Protein 4IED (pdb70)

Radius of gyration: 34.34 Å; Cα contacts (8 Å, |Δi|>4): 1979; chains: 4; bounding box: 71×66×103 Å

Organism: Fusobacterium nucleatum (NCBI:txid851)

Nearest PDB structures (foldseek):
  4ied-assembly4_D  TM=1.003E+00  e=2.572E-47  Fusobacterium polymorphum
  2wgw-assembly1_A  TM=9.518E-01  e=5.838E-28  Pseudomonas aeruginosa
  7b3u-assembly1_A  TM=9.584E-01  e=9.842E-28  Pseudomonas aeruginosa
  9ixq-assembly1_A  TM=9.409E-01  e=1.477E-27  Pseudomonas aeruginosa
  6i5d-assembly1_B  TM=9.459E-01  e=3.329E-27  Klebsiella pneumoniae

CATH classification: 3.40.710.10

InterPro domains:
  IPR001460 Penicillin-binding protein, transpeptidase [PF00905] (37-246)
  IPR012338 Beta-lactamase/transpeptidase-like [G3DSA:3.40.710.10] (1-254)
  IPR012338 Beta-lactamase/transpeptidase-like [SSF56601] (18-251)
  IPR050515 Class D beta-lactamase/transpeptidase [PTHR30627] (35-135)

Sequence (972 aa):
NENQFMKEIIFERKGLNGTFVVYDLKNDKIDYYNLDRANERFYPASSFIFNTLIGLENGIVKKNVDEMMFYYYDGSKVFLDSWAKDSNLRYAIKVSQVPAYKKKLARREELGKERMQEGLNKLNYGNKEIGSEIDKFWLEGPLKISAMEQVKLLNLLSQSKLPFKKLENQEQVKDITILEKKKDDFILHGKTGWATDNIVVPIGWFVGWIETSDNIYSFAINLDISDSKFLPKKREEIVREEYFKNINVIKSFGNENQFMKEEIFERKGLNGTFVVYDLKNDKKIDYYNLDRANERFYPASSFIFNTLIGLENGIVKNVDEMMFYYYDGSSKKVFLDSWAKDSNLRYAIKVSQVPAYKKKLARRRELGKERMQEEGLNKLNYGNKEIGSEIDKFWLEGPLKISAMEQVKLLNLLSQSKLPFKKLLENQEQVKDITILEKKKDDFIILHGKTGWATDNIVVPIGWFVGWIETSDNIYSFAINLDISDSKFLPKREEIVREEYFKNINVIKIISFGNENQFMKKEIFERKGLNGTFVVYDLKNDKIDYYNLDRANERFYPASSFIFNTLIGLENGIVKNVDEMMFYYYDGSKVFLDSWAKDSNLRYAIKVSQVPAYKKLARELGKERMQEGLNKLNYGNKEIGSEIDKFWLEGPLKISAMEQVKLLNLLSQSKLPFKLENQEEQVKDITILEKKKDDFILHGKTGWATDNIVVPIGWFVGWIETSDNIYSFAINLDISSDSKFLPKREEIVREYFKNINVIKNENQFMKEIFERKGLNGTFVVYDLKNDKIDYYNLDRANERFYPASSFIFNTLIGLENGIVKNVDEMMFYYYDGSKVFLDSWAKDSNLRYAIKVSQVPAYKKKKLARELGKERMQEEGLNKLNYGNKEIGSEIDKFWLEGPLKISAMEQVKLLNLLSQSKLPFKKLENQEEQVKKDITILEKKKDDFIILHGKTGWATDNIVVPIGWFVGWIETSDDNIYSFAINLDISDSKFLPKKREEIVREYFKNINVIK

Structure (mmCIF, N/CA/C/O backbone):
data_4IED
#
_entry.id   4IED
#
_cell.length_a   43.945
_cell.length_b   65.670
_cell.length_c   91.698
_cell.angle_alpha   84.59
_cell.angle_beta   82.91
_cell.angle_gamma   70.12
#
_symmetry.space_group_name_H-M   'P 1'
#
loop_
_entity.id
_entity.type
_entity.pdbx_description
1 polymer 'Class D beta-lactamase'
2 non-polymer 'MAGNESIUM ION'
3 non-polymer 'CHLORIDE ION'
4 non-polymer 1,2-ETHANEDIOL
5 non-polymer 'SODIUM ION'
6 water water
#
loop_
_atom_site.group_PDB
_atom_site.id
_atom_site.type_symbol
_atom_site.label_atom_id
_atom_site.label_alt_id
_atom_site.label_comp_id
_atom_site.label_asym_id
_atom_site.label_entity_id
_atom_site.label_seq_id
_atom_site.pdbx_PDB_ins_code
_atom_site.Cartn_x
_atom_site.Cartn_y
_atom_site.Cartn_z
_atom_site.occupancy
_atom_site.B_iso_or_equiv
_atom_site.auth_seq_id
_atom_site.auth_comp_id
_atom_site.auth_asym_id
_atom_site.auth_atom_id
_atom_site.pdbx_PDB_model_num
ATOM 1 N N . ASN A 1 13 ? -12.534 -7.337 20.496 1.00 31.46 13 ASN A N 1
ATOM 2 C CA . ASN A 1 13 ? -12.836 -5.996 21.007 1.00 29.85 13 ASN A CA 1
ATOM 3 C C . ASN A 1 13 ? -12.284 -4.944 20.044 1.00 24.78 13 ASN A C 1
ATOM 4 O O . ASN A 1 13 ? -11.056 -4.915 19.783 1.00 22.15 13 ASN A O 1
ATOM 9 N N . GLU A 1 14 ? -13.133 -4.056 19.523 1.00 22.41 14 GLU A N 1
ATOM 10 C CA . GLU A 1 14 ? -12.596 -2.958 18.769 1.00 19.93 14 GLU A CA 1
ATOM 11 C C . GLU A 1 14 ? -11.658 -2.119 19.657 1.00 17.78 14 GLU A C 1
ATOM 12 O O . GLU A 1 14 ? -11.963 -1.929 20.818 1.00 18.16 14 GLU A O 1
ATOM 18 N N . ASN A 1 15 ? -10.585 -1.584 19.109 1.00 15.12 15 ASN A N 1
ATOM 19 C CA . ASN A 1 15 ? -9.793 -0.567 19.782 1.00 14.34 15 ASN A CA 1
ATOM 20 C C . ASN A 1 15 ? -10.694 0.665 20.003 1.00 14.38 15 ASN A C 1
ATOM 21 O O . ASN A 1 15 ? -11.291 1.227 19.080 1.00 13.55 15 ASN A O 1
ATOM 26 N N . GLN A 1 16 ? -10.798 1.056 21.227 1.00 15.56 16 GLN A N 1
ATOM 27 C CA . GLN A 1 16 ? -11.723 2.105 21.601 1.00 17.28 16 GLN A CA 1
ATOM 28 C C . GLN A 1 16 ? -11.276 3.460 21.124 1.00 16.19 16 GLN A C 1
ATOM 29 O O . GLN A 1 16 ? -12.107 4.271 20.812 1.00 16.87 16 GLN A O 1
ATOM 35 N N . PHE A 1 17 ? -9.973 3.732 21.099 1.00 15.28 17 PHE A N 1
ATOM 36 C CA . PHE A 1 17 ? -9.517 4.988 20.542 1.00 14.99 17 PHE A CA 1
ATOM 37 C C . PHE A 1 17 ? -9.785 5.083 19.029 1.00 13.68 17 PHE A C 1
ATOM 38 O O . PHE A 1 17 ? -10.289 6.093 18.515 1.00 13.90 17 PHE A O 1
ATOM 46 N N . MET A 1 18 ? -9.550 4.009 18.322 1.00 12.39 18 MET A N 1
ATOM 47 C CA . MET A 1 18 ? -9.906 4.064 16.896 1.00 12.03 18 MET A CA 1
ATOM 48 C C . MET A 1 18 ? -11.416 4.342 16.719 1.00 13.06 18 MET A C 1
ATOM 49 O O . MET A 1 18 ? -11.841 5.102 15.844 1.00 12.60 18 MET A O 1
ATOM 54 N N . LYS A 1 19 ? -12.242 3.632 17.487 1.00 14.57 19 LYS A N 1
ATOM 55 C CA . LYS A 1 19 ? -13.696 3.865 17.446 1.00 16.07 19 LYS A CA 1
ATOM 56 C C . LYS A 1 19 ? -14.052 5.342 17.650 1.00 17.51 19 LYS A C 1
ATOM 57 O O . LYS A 1 19 ? -14.839 5.894 16.873 1.00 17.61 19 LYS A O 1
ATOM 63 N N . GLU A 1 20 ? -13.435 5.979 18.638 1.00 18.39 20 GLU A N 1
ATOM 64 C CA . GLU A 1 20 ? -13.734 7.376 18.934 1.00 20.77 20 GLU A CA 1
ATOM 65 C C . GLU A 1 20 ? -13.346 8.274 17.763 1.00 18.49 20 GLU A C 1
ATOM 66 O O . GLU A 1 20 ? -14.136 9.187 17.433 1.00 18.34 20 GLU A O 1
ATOM 72 N N . ILE A 1 21 ? -12.170 8.057 17.151 1.00 16.58 21 ILE A N 1
ATOM 73 C CA A ILE A 1 21 ? -11.759 8.967 16.082 0.50 16.68 21 ILE A CA 1
ATOM 74 C CA B ILE A 1 21 ? -11.680 8.879 16.010 0.50 16.15 21 ILE A CA 1
ATOM 75 C C . ILE A 1 21 ? -12.717 8.822 14.894 1.00 15.92 21 ILE A C 1
ATOM 76 O O . ILE A 1 21 ? -13.138 9.805 14.311 1.00 16.46 21 ILE A O 1
ATOM 85 N N . PHE A 1 22 ? -13.088 7.595 14.535 1.00 14.53 22 PHE A N 1
ATOM 86 C CA . PHE A 1 22 ? -14.003 7.403 13.433 1.00 14.16 22 PHE A CA 1
ATOM 87 C C . PHE A 1 22 ? -15.359 8.060 13.685 1.00 15.84 22 PHE A C 1
ATOM 88 O O . PHE A 1 22 ? -15.937 8.696 12.801 1.00 17.16 22 PHE A O 1
ATOM 96 N N . GLU A 1 23 ? -15.807 7.929 14.906 1.00 21.27 23 GLU A N 1
ATOM 97 C CA . GLU A 1 23 ? -17.132 8.484 15.290 1.00 23.21 23 GLU A CA 1
ATOM 98 C C . GLU A 1 23 ? -17.077 10.025 15.305 1.00 24.11 23 GLU A C 1
ATOM 99 O O . GLU A 1 23 ? -18.029 10.727 14.829 1.00 26.32 23 GLU A O 1
ATOM 105 N N . ARG A 1 24 ? -15.954 10.571 15.785 1.00 24.73 24 ARG A N 1
ATOM 106 C CA . ARG A 1 24 ? -15.792 12.030 15.846 1.00 27.58 24 ARG A CA 1
ATOM 107 C C . ARG A 1 24 ? -15.800 12.659 14.441 1.00 28.65 24 ARG A C 1
ATOM 108 O O . ARG A 1 24 ? -16.424 13.710 14.187 1.00 31.69 24 ARG A O 1
ATOM 116 N N . LYS A 1 25 ? -15.052 12.007 13.548 1.00 27.46 25 LYS A N 1
ATOM 117 C CA . LYS A 1 25 ? -14.877 12.496 12.177 1.00 29.08 25 LYS A CA 1
ATOM 118 C C . LYS A 1 25 ? -16.090 12.155 11.314 1.00 28.10 25 LYS A C 1
ATOM 119 O O . LYS A 1 25 ? -16.237 12.669 10.221 1.00 30.55 25 LYS A O 1
ATOM 125 N N . GLY A 1 26 ? -16.941 11.255 11.811 1.00 25.89 26 GLY A N 1
ATOM 126 C CA . GLY A 1 26 ? -18.145 10.840 11.107 1.00 26.12 26 GLY A CA 1
ATOM 127 C C . GLY A 1 26 ? -17.855 10.050 9.836 1.00 24.35 26 GLY A C 1
ATOM 128 O O . GLY A 1 26 ? -18.553 10.202 8.822 1.00 26.79 26 GLY A O 1
ATOM 129 N N . LEU A 1 27 ? -16.824 9.214 9.867 1.00 20.87 27 LEU A N 1
ATOM 130 C CA . LEU A 1 27 ? -16.364 8.466 8.662 1.00 19.89 27 LEU A CA 1
ATOM 131 C C . LEU A 1 27 ? -16.667 7.010 8.767 1.00 18.46 27 LEU A C 1
ATOM 132 O O . LEU A 1 27 ? -16.793 6.463 9.905 1.00 18.68 27 LEU A O 1
ATOM 137 N N . ASN A 1 28 ? -16.948 6.408 7.611 1.00 18.29 28 ASN A N 1
ATOM 138 C CA . ASN A 1 28 ? -17.160 4.988 7.473 1.00 18.42 28 ASN A CA 1
ATOM 139 C C . ASN A 1 28 ? -15.889 4.364 6.933 1.00 17.71 28 ASN A C 1
ATOM 140 O O . ASN A 1 28 ? -15.337 4.813 5.945 1.00 18.02 28 ASN A O 1
ATOM 145 N N . GLY A 1 29 ? -15.392 3.346 7.632 1.00 7.84 29 GLY A N 1
ATOM 146 C CA . GLY A 1 29 ? -14.202 2.652 7.156 1.00 7.38 29 GLY A CA 1
ATOM 147 C C . GLY A 1 29 ? -13.752 1.611 8.155 1.00 7.35 29 GLY A C 1
ATOM 148 O O . GLY A 1 29 ? -14.483 1.155 9.001 1.00 7.69 29 GLY A O 1
ATOM 149 N N . THR A 1 30 ? -12.482 1.194 7.975 1.00 6.97 30 THR A N 1
ATOM 150 C CA . THR A 1 30 ? -11.888 0.234 8.821 1.00 6.95 30 THR A CA 1
ATOM 151 C C . THR A 1 30 ? -10.407 0.609 9.029 1.00 6.63 30 THR A C 1
ATOM 152 O O . THR A 1 30 ? -9.789 1.305 8.194 1.00 6.36 30 THR A O 1
ATOM 156 N N . PHE A 1 31 ? -9.825 0.093 10.127 1.00 6.72 31 PHE A N 1
ATOM 157 C CA . PHE A 1 31 ? -8.418 0.355 10.411 1.00 6.49 31 PHE A CA 1
ATOM 158 C C . PHE A 1 31 ? -7.871 -0.844 11.189 1.00 6.61 31 PHE A C 1
ATOM 159 O O . PHE A 1 31 ? -8.484 -1.327 12.120 1.00 6.95 31 PHE A O 1
ATOM 167 N N . VAL A 1 32 ? -6.750 -1.390 10.712 1.00 6.36 32 VAL A N 1
ATOM 168 C CA . VAL A 1 32 ? -6.045 -2.475 11.368 1.00 6.50 32 VAL A CA 1
ATOM 169 C C . VAL A 1 32 ? -4.628 -2.081 11.593 1.00 6.36 32 VAL A C 1
ATOM 170 O O . VAL A 1 32 ? -3.987 -1.609 10.696 1.00 6.06 32 VAL A O 1
ATOM 174 N N . VAL A 1 33 ? -4.169 -2.355 12.809 1.00 6.64 33 VAL A N 1
ATOM 175 C CA . VAL A 1 33 ? -2.767 -2.224 13.155 1.00 6.62 33 VAL A CA 1
ATOM 176 C C . VAL A 1 33 ? -2.304 -3.556 13.757 1.00 6.90 33 VAL A C 1
ATOM 177 O O . VAL A 1 33 ? -2.909 -4.042 14.686 1.00 7.27 33 VAL A O 1
ATOM 181 N N . TYR A 1 34 ? -1.194 -4.104 13.231 1.00 6.78 34 TYR A N 1
ATOM 182 C CA . TYR A 1 34 ? -0.537 -5.326 13.762 1.00 7.10 34 TYR A CA 1
ATOM 183 C C . TYR A 1 34 ? 0.701 -4.873 14.503 1.00 7.26 34 TYR A C 1
ATOM 184 O O . TYR A 1 34 ? 1.574 -4.196 13.913 1.00 7.01 34 TYR A O 1
ATOM 193 N N . ASP A 1 35 ? 0.757 -5.243 15.781 1.00 7.73 35 ASP A N 1
ATOM 194 C CA . ASP A 1 35 ? 1.918 -5.014 16.657 1.00 8.04 35 ASP A CA 1
ATOM 195 C C . ASP A 1 35 ? 2.750 -6.271 16.715 1.00 8.32 35 ASP A C 1
ATOM 196 O O . ASP A 1 35 ? 2.301 -7.252 17.296 1.00 8.70 35 ASP A O 1
ATOM 201 N N . LEU A 1 36 ? 3.895 -6.213 16.064 1.00 8.17 36 LEU A N 1
ATOM 202 C CA . LEU A 1 36 ? 4.755 -7.418 15.897 1.00 8.43 36 LEU A CA 1
ATOM 203 C C . LEU A 1 36 ? 5.217 -7.935 17.273 1.00 9.17 36 LEU A C 1
ATOM 204 O O . LEU A 1 36 ? 5.171 -9.139 17.572 1.00 9.72 36 LEU A O 1
ATOM 209 N N . LYS A 1 37 ? 5.766 -7.052 18.102 1.00 9.54 37 LYS A N 1
ATOM 210 C CA . LYS A 1 37 ? 6.397 -7.463 19.369 1.00 10.59 37 LYS A CA 1
ATOM 211 C C . LYS A 1 37 ? 5.412 -8.244 20.274 1.00 11.07 37 LYS A C 1
ATOM 212 O O . LYS A 1 37 ? 5.702 -9.239 20.951 1.00 11.94 37 LYS A O 1
ATOM 218 N N . ASN A 1 38 ? 4.169 -7.774 20.280 1.00 10.98 38 ASN A N 1
ATOM 219 C CA . ASN A 1 38 ? 3.052 -8.371 21.001 1.00 11.61 38 ASN A CA 1
ATOM 220 C C . ASN A 1 38 ? 2.147 -9.311 20.245 1.00 11.67 38 ASN A C 1
ATOM 221 O O . ASN A 1 38 ? 1.236 -9.894 20.872 1.00 12.33 38 ASN A O 1
ATOM 226 N N . ASP A 1 39 ? 2.449 -9.516 18.982 1.00 11.61 39 ASP A N 1
ATOM 227 C CA . ASP A 1 39 ? 1.722 -10.393 18.101 1.00 12.22 39 ASP A CA 1
ATOM 228 C C . ASP A 1 39 ? 0.250 -10.207 18.208 1.00 12.53 39 ASP A C 1
ATOM 229 O O . ASP A 1 39 ? -0.549 -11.192 18.480 1.00 13.71 39 ASP A O 1
ATOM 234 N N . LYS A 1 40 ? -0.214 -8.992 18.014 1.00 12.43 40 LYS A N 1
ATOM 235 C CA . LYS A 1 40 ? -1.640 -8.764 18.222 1.00 12.89 40 LYS A CA 1
ATOM 236 C C . LYS A 1 40 ? -2.108 -7.656 17.298 1.00 11.65 40 LYS A C 1
ATOM 237 O O . LYS A 1 40 ? -1.344 -6.833 16.785 1.00 10.49 40 LYS A O 1
ATOM 243 N N . ILE A 1 41 ? -3.414 -7.663 17.069 1.00 12.69 41 ILE A N 1
ATOM 244 C CA . ILE A 1 41 ? -4.058 -6.720 16.229 1.00 13.05 41 ILE A CA 1
ATOM 245 C C . ILE A 1 41 ? -4.935 -5.780 16.987 1.00 11.93 41 ILE A C 1
ATOM 246 O O . ILE A 1 41 ? -5.608 -6.196 17.981 1.00 11.84 41 ILE A O 1
ATOM 251 N N . ASP A 1 42 ? -4.970 -4.522 16.570 1.00 10.70 42 ASP A N 1
ATOM 252 C CA . ASP A 1 42 ? -5.909 -3.542 17.061 1.00 10.94 42 ASP A CA 1
ATOM 253 C C . ASP A 1 42 ? -6.726 -3.105 15.877 1.00 9.96 42 ASP A C 1
ATOM 254 O O . ASP A 1 42 ? -6.151 -2.821 14.820 1.00 9.51 42 ASP A O 1
ATOM 259 N N . TYR A 1 43 ? -8.043 -3.026 16.024 1.00 9.67 43 TYR A N 1
ATOM 260 C CA . TYR A 1 43 ? -8.844 -2.751 14.832 1.00 9.29 43 TYR A CA 1
ATOM 261 C C . TYR A 1 43 ? -10.108 -1.924 15.143 1.00 9.24 43 TYR A C 1
ATOM 262 O O . TYR A 1 43 ? -10.550 -1.891 16.274 1.00 9.38 43 TYR A O 1
ATOM 271 N N . TYR A 1 44 ? -10.685 -1.372 14.073 1.00 8.71 44 TYR A N 1
ATOM 272 C CA . TYR A 1 44 ? -12.025 -0.754 14.041 1.00 9.12 44 TYR A CA 1
ATOM 273 C C . TYR A 1 44 ? -12.715 -1.368 12.827 1.00 8.62 44 TYR A C 1
ATOM 274 O O . TYR A 1 44 ? -12.142 -1.372 11.740 1.00 8.11 44 TYR A O 1
ATOM 283 N N . ASN A 1 45 ? -13.930 -1.867 13.045 1.00 8.96 45 ASN A N 1
ATOM 284 C CA . ASN A 1 45 ? -14.795 -2.458 12.014 1.00 8.86 45 ASN A CA 1
ATOM 285 C C . ASN A 1 45 ? -14.235 -3.742 11.452 1.00 8.83 45 ASN A C 1
ATOM 286 O O . ASN A 1 45 ? -13.713 -3.755 10.363 1.00 8.18 45 ASN A O 1
ATOM 291 N N . LEU A 1 46 ? -14.314 -4.792 12.261 1.00 9.67 46 LEU A N 1
ATOM 292 C CA . LEU A 1 46 ? -13.788 -6.111 11.858 1.00 10.19 46 LEU A CA 1
ATOM 293 C C . LEU A 1 46 ? -14.279 -6.716 10.558 1.00 10.17 46 LEU A C 1
ATOM 294 O O . LEU A 1 46 ? -13.514 -7.199 9.732 1.00 9.43 46 LEU A O 1
ATOM 299 N N . ASP A 1 47 ? -15.549 -6.595 10.319 1.00 10.76 47 ASP A N 1
ATOM 300 C CA . ASP A 1 47 ? -16.114 -7.147 9.102 1.00 11.13 47 ASP A CA 1
ATOM 301 C C . ASP A 1 47 ? -15.601 -6.407 7.890 1.00 9.92 47 ASP A C 1
ATOM 302 O O . ASP A 1 47 ? -15.174 -7.049 6.879 1.00 9.23 47 ASP A O 1
ATOM 307 N N . ARG A 1 48 ? -15.517 -5.062 7.995 1.00 8.86 48 ARG A N 1
ATOM 308 C CA . ARG A 1 48 ? -14.890 -4.383 6.846 1.00 8.01 48 ARG A CA 1
ATOM 309 C C . ARG A 1 48 ? -13.369 -4.605 6.792 1.00 7.39 48 ARG A C 1
ATOM 310 O O . ARG A 1 48 ? -12.830 -4.591 5.707 1.00 7.11 48 ARG A O 1
ATOM 318 N N . ALA A 1 49 ? -12.717 -4.819 7.903 1.00 7.40 49 ALA A N 1
ATOM 319 C CA . ALA A 1 49 ? -11.271 -5.148 7.873 1.00 7.07 49 ALA A CA 1
ATOM 320 C C . ALA A 1 49 ? -11.010 -6.376 7.066 1.00 7.07 49 ALA A C 1
ATOM 321 O O . ALA A 1 49 ? -9.999 -6.450 6.420 1.00 6.77 49 ALA A O 1
ATOM 323 N N . ASN A 1 50 ? -11.991 -7.284 7.000 1.00 7.49 50 ASN A N 1
ATOM 324 C CA . ASN A 1 50 ? -11.834 -8.541 6.178 1.00 7.82 50 ASN A CA 1
ATOM 325 C C . ASN A 1 50 ? -12.485 -8.402 4.803 1.00 7.73 50 ASN A C 1
ATOM 326 O O . ASN A 1 50 ? -12.496 -9.414 4.018 1.00 8.19 50 ASN A O 1
ATOM 331 N N . GLU A 1 51 ? -13.055 -7.235 4.429 1.00 7.56 51 GLU A N 1
ATOM 332 C CA . GLU A 1 51 ? -13.687 -7.099 3.141 1.00 7.70 51 GLU A CA 1
ATOM 333 C C . GLU A 1 51 ? -12.693 -6.599 2.123 1.00 7.07 51 GLU A C 1
ATOM 334 O O . GLU A 1 51 ? -11.941 -5.658 2.341 1.00 6.73 51 GLU A O 1
ATOM 340 N N . ARG A 1 52 ? -12.665 -7.262 0.993 1.00 7.13 52 ARG A N 1
ATOM 341 C CA . ARG A 1 52 ? -11.743 -6.962 -0.064 1.00 6.81 52 ARG A CA 1
ATOM 342 C C . ARG A 1 52 ? -12.267 -5.814 -0.953 1.00 6.78 52 ARG A C 1
ATOM 343 O O . ARG A 1 52 ? -13.452 -5.801 -1.342 1.00 7.13 52 ARG A O 1
ATOM 351 N N . PHE A 1 53 ? -11.357 -4.876 -1.240 1.00 6.42 53 PHE A N 1
ATOM 352 C CA . PHE A 1 53 ? -11.623 -3.690 -2.096 1.00 6.40 53 PHE A CA 1
ATOM 353 C C . PHE A 1 53 ? -10.540 -3.557 -3.118 1.00 6.16 53 PHE A C 1
ATOM 354 O O . PHE A 1 53 ? -9.315 -4.012 -2.946 1.00 5.90 53 PHE A O 1
ATOM 362 N N . TYR A 1 54 ? -10.811 -2.863 -4.229 1.00 6.25 54 TYR A N 1
ATOM 363 C CA . TYR A 1 54 ? -9.740 -2.553 -5.205 1.00 6.05 54 TYR A CA 1
ATOM 364 C C . TYR A 1 54 ? -8.598 -1.864 -4.435 1.00 5.69 54 TYR A C 1
ATOM 365 O O . TYR A 1 54 ? -8.897 -0.934 -3.684 1.00 5.67 54 TYR A O 1
ATOM 374 N N . PRO A 1 55 ? -7.339 -2.264 -4.653 1.00 5.48 55 PRO A N 1
ATOM 375 C CA . PRO A 1 55 ? -6.279 -1.603 -3.874 1.00 5.20 55 PRO A CA 1
ATOM 376 C C . PRO A 1 55 ? -5.883 -0.285 -4.388 1.00 5.14 55 PRO A C 1
ATOM 377 O O . PRO A 1 55 ? -5.232 0.538 -3.668 1.00 4.99 55 PRO A O 1
ATOM 381 N N . ALA A 1 56 ? -6.284 0.073 -5.598 1.00 5.31 56 ALA A N 1
ATOM 382 C CA . ALA A 1 56 ? -5.808 1.352 -6.184 1.00 5.31 56 ALA A CA 1
ATOM 383 C C . ALA A 1 56 ? -4.385 1.522 -6.065 1.00 5.10 56 ALA A C 1
ATOM 384 O O . ALA A 1 56 ? -3.614 0.558 -6.190 1.00 4.99 56 ALA A O 1
ATOM 386 N N . SER A 1 57 ? -3.906 2.745 -5.898 1.00 5.07 57 SER A N 1
ATOM 387 C CA . SER A 1 57 ? -2.455 2.875 -5.957 1.00 4.93 57 SER A CA 1
ATOM 388 C C . SER A 1 57 ? -1.617 2.273 -4.808 1.00 4.72 57 SER A C 1
ATOM 389 O O . SER A 1 57 ? -0.412 2.291 -4.873 1.00 4.65 57 SER A O 1
ATOM 392 N N . SER A 1 58 ? -2.311 1.812 -3.785 1.00 4.69 58 SER A N 1
ATOM 393 C CA . SER A 1 58 ? -1.594 1.021 -2.790 1.00 4.56 58 SER A CA 1
ATOM 394 C C . SER A 1 58 ? -0.962 -0.184 -3.429 1.00 4.55 58 SER A C 1
ATOM 395 O O . SER A 1 58 ? 0.040 -0.681 -2.852 1.00 4.49 58 SER A O 1
ATOM 398 N N . PHE A 1 59 ? -1.397 -0.658 -4.577 1.00 4.66 59 PHE A N 1
ATOM 399 C CA . PHE A 1 59 ? -0.782 -1.755 -5.266 1.00 4.71 59 PHE A CA 1
ATOM 400 C C . PHE A 1 59 ? 0.567 -1.396 -5.769 1.00 4.68 59 PHE A C 1
ATOM 401 O O . PHE A 1 59 ? 1.412 -2.357 -6.010 1.00 4.72 59 PHE A O 1
ATOM 421 N N . ILE A 1 61 ? 3.209 -0.593 -4.300 1.00 4.54 61 ILE A N 1
ATOM 422 C CA . ILE A 1 61 ? 4.252 -1.232 -3.453 1.00 4.56 61 ILE A CA 1
ATOM 423 C C . ILE A 1 61 ? 4.650 -2.557 -4.094 1.00 4.68 61 ILE A C 1
ATOM 424 O O . ILE A 1 61 ? 5.864 -2.897 -4.218 1.00 4.80 61 ILE A O 1
ATOM 429 N N . PHE A 1 62 ? 3.646 -3.397 -4.344 1.00 4.71 62 PHE A N 1
ATOM 430 C CA . PHE A 1 62 ? 3.874 -4.704 -4.833 1.00 4.88 62 PHE A CA 1
ATOM 431 C C . PHE A 1 62 ? 4.141 -4.838 -6.296 1.00 5.01 62 PHE A C 1
ATOM 432 O O . PHE A 1 62 ? 4.834 -5.757 -6.738 1.00 5.20 62 PHE A O 1
ATOM 440 N N . ASN A 1 63 ? 3.545 -3.969 -7.148 1.00 4.97 63 ASN A N 1
ATOM 441 C CA . ASN A 1 63 ? 3.902 -3.882 -8.524 1.00 5.14 63 ASN A CA 1
ATOM 442 C C . ASN A 1 63 ? 5.439 -3.622 -8.616 1.00 5.20 63 ASN A C 1
ATOM 443 O O . ASN A 1 63 ? 6.131 -4.292 -9.436 1.00 5.42 63 ASN A O 1
ATOM 448 N N . THR A 1 64 ? 5.947 -2.713 -7.800 1.00 5.07 64 THR A N 1
ATOM 449 C CA . THR A 1 64 ? 7.399 -2.446 -7.834 1.00 5.18 64 THR A CA 1
ATOM 450 C C . THR A 1 64 ? 8.207 -3.717 -7.490 1.00 5.34 64 THR A C 1
ATOM 451 O O . THR A 1 64 ? 9.160 -4.066 -8.205 1.00 5.57 64 THR A O 1
ATOM 455 N N . LEU A 1 65 ? 7.734 -4.468 -6.465 1.00 5.26 65 LEU A N 1
ATOM 456 C CA . LEU A 1 65 ? 8.494 -5.680 -6.042 1.00 5.48 65 LEU A CA 1
ATOM 457 C C . LEU A 1 65 ? 8.515 -6.702 -7.127 1.00 5.72 65 LEU A C 1
ATOM 458 O O . LEU A 1 65 ? 9.559 -7.286 -7.447 1.00 5.99 65 LEU A O 1
ATOM 463 N N . ILE A 1 66 ? 7.379 -6.941 -7.792 1.00 5.68 66 ILE A N 1
ATOM 464 C CA . ILE A 1 66 ? 7.347 -7.884 -8.874 1.00 5.96 66 ILE A CA 1
ATOM 465 C C . ILE A 1 66 ? 8.167 -7.422 -10.058 1.00 6.13 66 ILE A C 1
ATOM 466 O O . ILE A 1 66 ? 8.857 -8.206 -10.733 1.00 6.45 66 ILE A O 1
ATOM 471 N N . GLY A 1 67 ? 8.173 -6.138 -10.374 1.00 5.97 67 GLY A N 1
ATOM 472 C CA . GLY A 1 67 ? 9.036 -5.625 -11.430 1.00 6.18 67 GLY A CA 1
ATOM 473 C C . GLY A 1 67 ? 10.516 -5.806 -11.192 1.00 6.38 67 GLY A C 1
ATOM 474 O O . GLY A 1 67 ? 11.230 -6.174 -12.086 1.00 6.70 67 GLY A O 1
ATOM 475 N N . LEU A 1 68 ? 10.925 -5.502 -9.947 1.00 6.22 68 LEU A N 1
ATOM 476 C CA . LEU A 1 68 ? 12.325 -5.776 -9.596 1.00 6.48 68 LEU A CA 1
ATOM 477 C C . LEU A 1 68 ? 12.653 -7.228 -9.691 1.00 6.78 68 LEU A C 1
ATOM 478 O O . LEU A 1 68 ? 13.738 -7.564 -10.213 1.00 7.14 68 LEU A O 1
ATOM 483 N N . GLU A 1 69 ? 11.749 -8.096 -9.205 1.00 6.69 69 GLU A N 1
ATOM 484 C CA . GLU A 1 69 ? 12.086 -9.537 -9.164 1.00 7.05 69 GLU A CA 1
ATOM 485 C C . GLU A 1 69 ? 12.306 -10.091 -10.581 1.00 7.40 69 GLU A C 1
ATOM 486 O O . GLU A 1 69 ? 13.142 -10.980 -10.816 1.00 7.82 69 GLU A O 1
ATOM 492 N N . ASN A 1 70 ? 11.559 -9.522 -11.553 1.00 7.27 70 ASN A N 1
ATOM 493 C CA . ASN A 1 70 ? 11.675 -9.892 -12.930 1.00 7.61 70 ASN A CA 1
ATOM 494 C C . ASN A 1 70 ? 12.728 -9.133 -13.733 1.00 7.81 70 ASN A C 1
ATOM 495 O O . ASN A 1 70 ? 12.832 -9.268 -14.964 1.00 8.13 70 ASN A O 1
ATOM 500 N N . GLY A 1 71 ? 13.472 -8.282 -13.067 1.00 7.67 71 GLY A N 1
ATOM 501 C CA . GLY A 1 71 ? 14.488 -7.554 -13.805 1.00 7.92 71 GLY A CA 1
ATOM 502 C C . GLY A 1 71 ? 13.989 -6.537 -14.854 1.00 7.86 71 GLY A C 1
ATOM 503 O O . GLY A 1 71 ? 14.724 -6.212 -15.792 1.00 8.20 71 GLY A O 1
ATOM 504 N N . ILE A 1 72 ? 12.764 -6.007 -14.651 1.00 7.48 72 ILE A N 1
ATOM 505 C CA . ILE A 1 72 ? 12.249 -5.058 -15.651 1.00 7.50 72 ILE A CA 1
ATOM 506 C C . ILE A 1 72 ? 13.097 -3.782 -15.615 1.00 7.54 72 ILE A C 1
ATOM 507 O O . ILE A 1 72 ? 13.305 -3.144 -16.640 1.00 7.79 72 ILE A O 1
ATOM 512 N N . VAL A 1 73 ? 13.571 -3.428 -14.436 1.00 7.33 73 VAL A N 1
ATOM 513 C CA . VAL A 1 73 ? 14.564 -2.365 -14.233 1.00 7.44 73 VAL A CA 1
ATOM 514 C C . VAL A 1 73 ? 15.709 -3.025 -13.438 1.00 7.60 73 VAL A C 1
ATOM 515 O O . VAL A 1 73 ? 15.414 -3.945 -12.690 1.00 7.46 73 VAL A O 1
ATOM 519 N N . LYS A 1 74 ? 16.882 -2.420 -13.462 1.00 7.61 74 LYS A N 1
ATOM 520 C CA A LYS A 1 74 ? 18.004 -2.871 -12.670 0.50 8.24 74 LYS A CA 1
ATOM 521 C CA B LYS A 1 74 ? 18.011 -2.864 -12.674 0.50 8.05 74 LYS A CA 1
ATOM 522 C C . LYS A 1 74 ? 17.777 -2.603 -11.173 1.00 7.79 74 LYS A C 1
ATOM 523 O O . LYS A 1 74 ? 18.104 -3.451 -10.325 1.00 8.04 74 LYS A O 1
ATOM 534 N N . ASN A 1 75 ? 17.170 -1.441 -10.869 1.00 7.37 75 ASN A N 1
ATOM 535 C CA . ASN A 1 75 ? 16.854 -1.017 -9.506 1.00 7.22 75 ASN A CA 1
ATOM 536 C C . ASN A 1 75 ? 15.882 0.161 -9.608 1.00 6.74 75 ASN A C 1
ATOM 537 O O . ASN A 1 75 ? 15.670 0.643 -10.704 1.00 6.61 75 ASN A O 1
ATOM 542 N N . VAL A 1 76 ? 15.416 0.603 -8.449 1.00 6.59 76 VAL A N 1
ATOM 543 C CA . VAL A 1 76 ? 14.413 1.683 -8.375 1.00 6.19 76 VAL A CA 1
ATOM 544 C C . VAL A 1 76 ? 14.995 3.057 -8.762 1.00 6.21 76 VAL A C 1
ATOM 545 O O . VAL A 1 76 ? 14.255 4.023 -8.913 1.00 5.93 76 VAL A O 1
ATOM 549 N N . ASP A 1 77 ? 16.327 3.141 -8.939 1.00 6.60 77 ASP A N 1
ATOM 550 C CA . ASP A 1 77 ? 16.941 4.395 -9.369 1.00 6.71 77 ASP A CA 1
ATOM 551 C C . ASP A 1 77 ? 17.244 4.483 -10.856 1.00 6.80 77 ASP A C 1
ATOM 552 O O . ASP A 1 77 ? 17.609 5.525 -11.342 1.00 6.89 77 ASP A O 1
ATOM 557 N N . GLU A 1 78 ? 16.966 3.411 -11.583 1.00 6.82 78 GLU A N 1
ATOM 558 C CA . GLU A 1 78 ? 17.216 3.402 -13.039 1.00 7.41 78 GLU A CA 1
ATOM 559 C C . GLU A 1 78 ? 16.115 4.094 -13.796 1.00 7.12 78 GLU A C 1
ATOM 560 O O . GLU A 1 78 ? 14.946 3.726 -13.625 1.00 6.61 78 GLU A O 1
ATOM 566 N N . MET A 1 79 ? 16.483 4.963 -14.677 1.00 7.84 79 MET A N 1
ATOM 567 C CA A MET A 1 79 ? 15.434 5.657 -15.466 0.50 7.89 79 MET A CA 1
ATOM 568 C CA B MET A 1 79 ? 15.494 5.658 -15.534 0.50 8.32 79 MET A CA 1
ATOM 569 C C . MET A 1 79 ? 14.642 4.570 -16.234 1.00 7.55 79 MET A C 1
ATOM 570 O O . MET A 1 79 ? 15.213 3.646 -16.816 1.00 7.84 79 MET A O 1
ATOM 579 N N . PHE A 1 80 ? 13.329 4.749 -16.216 1.00 6.64 80 PHE A N 1
ATOM 580 C CA . PHE A 1 80 ? 12.384 3.756 -16.760 1.00 6.13 80 PHE A CA 1
ATOM 581 C C . PHE A 1 80 ? 11.223 4.337 -17.552 1.00 6.09 80 PHE A C 1
ATOM 582 O O . PHE A 1 80 ? 10.931 3.802 -18.619 1.00 6.30 80 PHE A O 1
ATOM 590 N N . TYR A 1 81 ? 10.575 5.374 -17.046 1.00 5.89 81 TYR A N 1
ATOM 591 C CA . TYR A 1 81 ? 9.427 5.981 -17.727 1.00 5.93 81 TYR A CA 1
ATOM 592 C C . TYR A 1 81 ? 9.905 7.214 -18.469 1.00 6.16 81 TYR A C 1
ATOM 593 O O . TYR A 1 81 ? 10.588 8.100 -17.888 1.00 6.05 81 TYR A O 1
ATOM 602 N N . TYR A 1 82 ? 9.544 7.335 -19.711 1.00 6.88 82 TYR A N 1
ATOM 603 C CA . TYR A 1 82 ? 9.938 8.429 -20.587 1.00 7.86 82 TYR A CA 1
ATOM 604 C C . TYR A 1 82 ? 8.699 9.202 -20.972 1.00 7.71 82 TYR A C 1
ATOM 605 O O . TYR A 1 82 ? 7.760 8.681 -21.659 1.00 8.18 82 TYR A O 1
ATOM 614 N N . TYR A 1 83 ? 8.625 10.412 -20.483 1.00 7.32 83 TYR A N 1
ATOM 615 C CA . TYR A 1 83 ? 7.433 11.241 -20.718 1.00 7.48 83 TYR A CA 1
ATOM 616 C C . TYR A 1 83 ? 7.432 11.735 -22.134 1.00 8.63 83 TYR A C 1
ATOM 617 O O . TYR A 1 83 ? 8.500 11.846 -22.781 1.00 9.10 83 TYR A O 1
ATOM 626 N N . ASP A 1 84 ? 6.274 11.915 -22.733 1.00 9.75 84 ASP A N 1
ATOM 627 C CA . ASP A 1 84 ? 6.079 12.277 -24.152 1.00 11.24 84 ASP A CA 1
ATOM 628 C C . ASP A 1 84 ? 5.147 13.457 -24.399 1.00 10.87 84 ASP A C 1
ATOM 629 O O . ASP A 1 84 ? 4.680 13.628 -25.526 1.00 11.84 84 ASP A O 1
ATOM 634 N N . GLY A 1 85 ? 4.797 14.208 -23.372 1.00 9.74 85 GLY A N 1
ATOM 635 C CA . GLY A 1 85 ? 3.918 15.372 -23.511 1.00 10.09 85 GLY A CA 1
ATOM 636 C C . GLY A 1 85 ? 2.434 15.022 -23.421 1.00 10.37 85 GLY A C 1
ATOM 637 O O . GLY A 1 85 ? 1.596 15.944 -23.482 1.00 10.29 85 GLY A O 1
ATOM 638 N N . SER A 1 86 ? 2.126 13.757 -23.189 1.00 10.60 86 SER A N 1
ATOM 639 C CA . SER A 1 86 ? 0.723 13.301 -23.118 1.00 11.36 86 SER A CA 1
ATOM 640 C C . SER A 1 86 ? 0.003 13.827 -21.852 1.00 10.71 86 SER A C 1
ATOM 641 O O . SER A 1 86 ? 0.612 14.318 -20.907 1.00 9.41 86 SER A O 1
ATOM 644 N N . LYS A 1 87 ? -1.301 13.733 -21.846 1.00 11.18 87 LYS A N 1
ATOM 645 C CA . LYS A 1 87 ? -2.100 14.207 -20.747 1.00 11.57 87 LYS A CA 1
ATOM 646 C C . LYS A 1 87 ? -1.779 13.405 -19.475 1.00 11.03 87 LYS A C 1
ATOM 647 O O . LYS A 1 87 ? -1.767 12.144 -19.498 1.00 11.79 87 LYS A O 1
ATOM 653 N N . VAL A 1 88 ? -1.583 14.148 -18.360 1.00 10.41 88 VAL A N 1
ATOM 654 C CA . VAL A 1 88 ? -1.359 13.516 -17.049 1.00 9.86 88 VAL A CA 1
ATOM 655 C C . VAL A 1 88 ? -2.151 14.247 -16.034 1.00 9.59 88 VAL A C 1
ATOM 656 O O . VAL A 1 88 ? -2.204 15.449 -16.032 1.00 10.51 88 VAL A O 1
ATOM 660 N N . PHE A 1 89 ? -2.739 13.547 -15.060 1.00 9.37 89 PHE A N 1
ATOM 661 C CA . PHE A 1 89 ? -3.584 14.229 -14.141 1.00 10.20 89 PHE A CA 1
ATOM 662 C C . PHE A 1 89 ? -2.850 15.189 -13.221 1.00 9.10 89 PHE A C 1
ATOM 663 O O . PHE A 1 89 ? -3.333 16.300 -12.986 1.00 9.77 89 PHE A O 1
ATOM 671 N N . LEU A 1 90 ? -1.690 14.769 -12.735 1.00 7.61 90 LEU A N 1
ATOM 672 C CA . LEU A 1 90 ? -0.877 15.654 -11.890 1.00 7.15 90 LEU A CA 1
ATOM 673 C C . LEU A 1 90 ? 0.370 16.106 -12.630 1.00 6.62 90 LEU A C 1
ATOM 674 O O . LEU A 1 90 ? 0.979 15.378 -13.355 1.00 6.43 90 LEU A O 1
ATOM 679 N N . ASP A 1 91 ? 0.700 17.356 -12.414 1.00 6.61 91 ASP A N 1
ATOM 680 C CA . ASP A 1 91 ? 1.823 17.970 -13.120 1.00 6.54 91 ASP A CA 1
ATOM 681 C C . ASP A 1 91 ? 3.165 17.301 -12.734 1.00 6.12 91 ASP A C 1
ATOM 682 O O . ASP A 1 91 ? 4.070 17.245 -13.543 1.00 6.10 91 ASP A O 1
ATOM 687 N N . SER A 1 92 ? 3.231 16.773 -11.514 1.00 5.89 92 SER A N 1
ATOM 688 C CA . SER A 1 92 ? 4.381 16.049 -11.084 1.00 5.60 92 SER A CA 1
ATOM 689 C C . SER A 1 92 ? 4.631 14.803 -11.900 1.00 5.52 92 SER A C 1
ATOM 690 O O . SER A 1 92 ? 5.735 14.252 -11.903 1.00 5.37 92 SER A O 1
ATOM 693 N N . TRP A 1 93 ? 3.622 14.348 -12.652 1.00 5.70 93 TRP A N 1
ATOM 694 C CA . TRP A 1 93 ? 3.833 13.191 -13.541 1.00 5.69 93 TRP A CA 1
ATOM 695 C C . TRP A 1 93 ? 4.390 13.514 -14.911 1.00 5.87 93 TRP A C 1
ATOM 696 O O . TRP A 1 93 ? 4.756 12.591 -15.637 1.00 5.88 93 TRP A O 1
ATOM 707 N N . ALA A 1 94 ? 4.531 14.794 -15.226 1.00 6.03 94 ALA A N 1
ATOM 708 C CA . ALA A 1 94 ? 4.885 15.208 -16.615 1.00 6.33 94 ALA A CA 1
ATOM 709 C C . ALA A 1 94 ? 6.396 15.315 -16.785 1.00 6.25 94 ALA A C 1
ATOM 710 O O . ALA A 1 94 ? 6.950 16.346 -17.147 1.00 6.43 94 ALA A O 1
ATOM 712 N N . LYS A 1 95 ? 7.098 14.192 -16.484 1.00 6.02 95 LYS A N 1
ATOM 713 C CA . LYS A 1 95 ? 8.522 14.127 -16.571 1.00 6.02 95 LYS A CA 1
ATOM 714 C C . LYS A 1 95 ? 9.019 12.653 -16.579 1.00 5.90 95 LYS A C 1
ATOM 715 O O . LYS A 1 95 ? 8.361 11.760 -16.038 1.00 5.71 95 LYS A O 1
ATOM 721 N N . ASP A 1 96 ? 10.182 12.471 -17.206 1.00 6.08 96 ASP A N 1
ATOM 722 C CA . ASP A 1 96 ? 10.874 11.198 -17.161 1.00 6.05 96 ASP A CA 1
ATOM 723 C C . ASP A 1 96 ? 11.177 10.798 -15.697 1.00 5.78 96 ASP A C 1
ATOM 724 O O . ASP A 1 96 ? 11.355 11.683 -14.819 1.00 5.71 96 ASP A O 1
ATOM 729 N N . SER A 1 97 ? 11.177 9.514 -15.405 1.00 5.68 97 SER A N 1
ATOM 730 C CA . SER A 1 97 ? 11.324 9.029 -14.044 1.00 5.50 97 SER A CA 1
ATOM 731 C C . SER A 1 97 ? 11.892 7.682 -13.942 1.00 5.55 97 SER A C 1
ATOM 732 O O . SER A 1 97 ? 11.866 6.866 -14.815 1.00 5.66 97 SER A O 1
ATOM 735 N N . ASN A 1 98 ? 12.378 7.441 -12.716 1.00 5.51 98 ASN A N 1
ATOM 736 C CA . ASN A 1 98 ? 12.639 6.128 -12.195 1.00 5.54 98 ASN A CA 1
ATOM 737 C C . ASN A 1 98 ? 11.511 5.657 -11.263 1.00 5.32 98 ASN A C 1
ATOM 738 O O . ASN A 1 98 ? 10.636 6.442 -10.964 1.00 5.16 98 ASN A O 1
ATOM 743 N N . LEU A 1 99 ? 11.552 4.436 -10.772 1.00 5.36 99 LEU A N 1
ATOM 744 C CA . LEU A 1 99 ? 10.425 3.948 -9.955 1.00 5.22 99 LEU A CA 1
ATOM 745 C C . LEU A 1 99 ? 10.329 4.582 -8.613 1.00 5.18 99 LEU A C 1
ATOM 746 O O . LEU A 1 99 ? 9.338 4.762 -8.020 1.00 5.08 99 LEU A O 1
ATOM 751 N N . ARG A 1 100 ? 11.515 4.939 -8.048 1.00 5.33 100 ARG A N 1
ATOM 752 C CA . ARG A 1 100 ? 11.535 5.686 -6.811 1.00 5.36 100 ARG A CA 1
ATOM 753 C C . ARG A 1 100 ? 10.716 6.946 -6.857 1.00 5.18 100 ARG A C 1
ATOM 754 O O . ARG A 1 100 ? 9.863 7.165 -5.997 1.00 5.13 100 ARG A O 1
ATOM 762 N N . TYR A 1 101 ? 10.918 7.763 -7.897 1.00 5.15 101 TYR A N 1
ATOM 763 C CA . TYR A 1 101 ? 10.125 8.963 -8.049 1.00 5.04 101 TYR A CA 1
ATOM 764 C C . TYR A 1 101 ? 8.716 8.608 -8.348 1.00 4.92 101 TYR A C 1
ATOM 765 O O . TYR A 1 101 ? 7.762 9.218 -7.798 1.00 4.90 101 TYR A O 1
ATOM 774 N N . ALA A 1 102 ? 8.543 7.629 -9.216 1.00 4.92 102 ALA A N 1
ATOM 775 C CA . ALA A 1 102 ? 7.180 7.278 -9.665 1.00 4.91 102 ALA A CA 1
ATOM 776 C C . ALA A 1 102 ? 6.267 6.875 -8.485 1.00 4.92 102 ALA A C 1
ATOM 777 O O . ALA A 1 102 ? 5.094 7.276 -8.373 1.00 4.98 102 ALA A O 1
ATOM 779 N N . ILE A 1 103 ? 6.784 6.113 -7.530 1.00 4.95 103 ILE A N 1
ATOM 780 C CA . ILE A 1 103 ? 5.938 5.700 -6.391 1.00 5.03 103 ILE A CA 1
ATOM 781 C C . ILE A 1 103 ? 5.623 6.879 -5.477 1.00 5.06 103 ILE A C 1
ATOM 782 O O . ILE A 1 103 ? 4.503 6.991 -4.970 1.00 5.17 103 ILE A O 1
ATOM 787 N N . LYS A 1 104 ? 6.591 7.804 -5.314 1.00 5.02 104 LYS A N 1
ATOM 788 C CA . LYS A 1 104 ? 6.435 8.863 -4.411 1.00 5.08 104 LYS A CA 1
ATOM 789 C C . LYS A 1 104 ? 5.331 9.839 -4.840 1.00 5.08 104 LYS A C 1
ATOM 790 O O . LYS A 1 104 ? 4.611 10.417 -4.006 1.00 5.21 104 LYS A O 1
ATOM 796 N N . VAL A 1 105 ? 5.215 10.006 -6.161 1.00 5.01 105 VAL A N 1
ATOM 797 C CA . VAL A 1 105 ? 4.207 10.882 -6.717 1.00 5.10 105 VAL A CA 1
ATOM 798 C C . VAL A 1 105 ? 2.938 10.155 -7.215 1.00 5.23 105 VAL A C 1
ATOM 799 O O . VAL A 1 105 ? 1.978 10.767 -7.654 1.00 5.41 105 VAL A O 1
ATOM 803 N N . SER A 1 106 ? 2.996 8.843 -7.133 1.00 5.21 106 SER A N 1
ATOM 804 C CA . SER A 1 106 ? 1.902 7.939 -7.610 1.00 5.40 106 SER A CA 1
ATOM 805 C C . SER A 1 106 ? 1.671 8.102 -9.109 1.00 5.46 106 SER A C 1
ATOM 806 O O . SER A 1 106 ? 0.541 8.316 -9.622 1.00 5.74 106 SER A O 1
ATOM 809 N N . GLN A 1 107 ? 2.769 8.046 -9.845 1.00 5.29 107 GLN A N 1
ATOM 810 C CA . GLN A 1 107 ? 2.804 8.320 -11.286 1.00 5.38 107 GLN A CA 1
ATOM 811 C C . GLN A 1 107 ? 2.183 7.138 -12.060 1.00 5.56 107 GLN A C 1
ATOM 812 O O . GLN A 1 107 ? 2.863 6.219 -12.522 1.00 5.49 107 GLN A O 1
ATOM 818 N N . VAL A 1 108 ? 0.874 7.128 -12.173 1.00 5.86 108 VAL A N 1
ATOM 819 C CA . VAL A 1 108 ? 0.181 6.008 -12.804 1.00 6.43 108 VAL A CA 1
ATOM 820 C C . VAL A 1 108 ? 0.738 5.641 -14.129 1.00 6.39 108 VAL A C 1
ATOM 821 O O . VAL A 1 108 ? 0.855 4.454 -14.376 1.00 6.29 108 VAL A O 1
ATOM 825 N N . PRO A 1 109 ? 1.033 6.607 -15.071 1.00 6.45 109 PRO A N 1
ATOM 826 C CA . PRO A 1 109 ? 1.511 6.070 -16.350 1.00 6.74 109 PRO A CA 1
ATOM 827 C C . PRO A 1 109 ? 2.765 5.252 -16.288 1.00 6.24 109 PRO A C 1
ATOM 828 O O . PRO A 1 109 ? 2.998 4.334 -17.142 1.00 6.59 109 PRO A O 1
ATOM 832 N N . ALA A 1 110 ? 3.664 5.504 -15.350 1.00 5.79 110 ALA A N 1
ATOM 833 C CA . ALA A 1 110 ? 4.912 4.751 -15.186 1.00 5.61 110 ALA A CA 1
ATOM 834 C C . ALA A 1 110 ? 4.566 3.327 -14.717 1.00 5.64 110 ALA A C 1
ATOM 835 O O . ALA A 1 110 ? 5.167 2.406 -15.194 1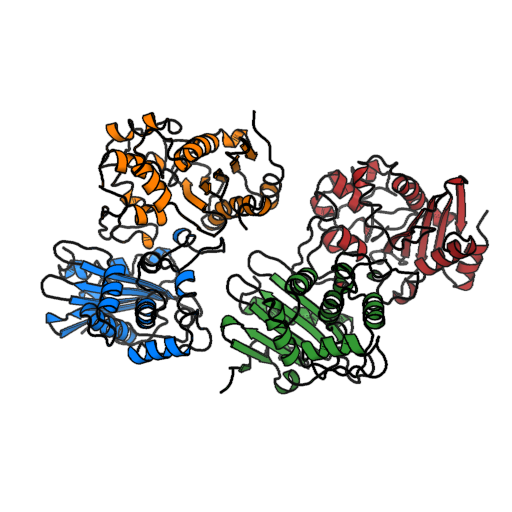.00 5.70 110 ALA A O 1
ATOM 837 N N . TYR A 1 111 ? 3.593 3.177 -13.807 1.00 5.65 111 TYR A N 1
ATOM 838 C CA . TYR A 1 111 ? 3.230 1.890 -13.319 1.00 5.73 111 TYR A CA 1
ATOM 839 C C . TYR A 1 111 ? 2.348 1.109 -14.317 1.00 6.07 111 TYR A C 1
ATOM 840 O O . TYR A 1 111 ? 2.413 -0.138 -14.359 1.00 6.18 111 TYR A O 1
ATOM 849 N N . LYS A 1 112 ? 1.635 1.817 -15.175 1.00 6.29 112 LYS A N 1
ATOM 850 C CA . LYS A 1 112 ? 0.920 1.104 -16.280 1.00 6.71 112 LYS A CA 1
ATOM 851 C C . LYS A 1 112 ? 2.023 0.531 -17.240 1.00 6.69 112 LYS A C 1
ATOM 852 O O . LYS A 1 112 ? 1.914 -0.602 -17.699 1.00 6.91 112 LYS A O 1
ATOM 858 N N . LYS A 1 113 ? 3.034 1.313 -17.585 1.00 6.50 113 LYS A N 1
ATOM 859 C CA A LYS A 1 113 ? 4.134 0.797 -18.387 0.50 6.55 113 LYS A CA 1
ATOM 860 C CA B LYS A 1 113 ? 4.142 0.798 -18.391 0.50 6.55 113 LYS A CA 1
ATOM 861 C C . LYS A 1 113 ? 4.792 -0.412 -17.748 1.00 6.43 113 LYS A C 1
ATOM 862 O O . LYS A 1 113 ? 5.047 -1.435 -18.422 1.00 6.66 113 LYS A O 1
ATOM 873 N N . LEU A 1 114 ? 5.065 -0.347 -16.436 1.00 6.15 114 LEU A N 1
ATOM 874 C CA . LEU A 1 114 ? 5.594 -1.503 -15.728 1.00 6.11 114 LEU A CA 1
ATOM 875 C C . LEU A 1 114 ? 4.722 -2.756 -15.875 1.00 6.38 114 LEU A C 1
ATOM 876 O O . LEU A 1 114 ? 5.205 -3.836 -16.186 1.00 6.53 114 LEU A O 1
ATOM 881 N N . ALA A 1 115 ? 3.419 -2.569 -15.633 1.00 6.48 115 ALA A N 1
ATOM 882 C CA . ALA A 1 115 ? 2.458 -3.686 -15.730 1.00 6.82 115 ALA A CA 1
ATOM 883 C C . ALA A 1 115 ? 2.506 -4.281 -17.126 1.00 7.14 115 ALA A C 1
ATOM 884 O O . ALA A 1 115 ? 2.496 -5.489 -17.313 1.00 7.38 115 ALA A O 1
ATOM 886 N N . ARG A 1 116 ? 2.407 -3.422 -18.116 1.00 7.24 116 ARG A N 1
ATOM 887 C CA A ARG A 1 116 ? 2.397 -3.941 -19.483 0.50 7.63 116 ARG A CA 1
ATOM 888 C CA B ARG A 1 116 ? 2.375 -3.927 -19.495 0.50 7.63 116 ARG A CA 1
ATOM 889 C C . ARG A 1 116 ? 3.655 -4.730 -19.817 1.00 7.60 116 ARG A C 1
ATOM 890 O O . ARG A 1 116 ? 3.586 -5.781 -20.485 1.00 7.95 116 ARG A O 1
ATOM 905 N N . GLU A 1 117 ? 4.837 -4.212 -19.413 1.00 6.48 117 GLU A N 1
ATOM 906 C CA A GLU A 1 117 ? 6.122 -4.908 -19.715 0.50 6.59 117 GLU A CA 1
ATOM 907 C CA B GLU A 1 117 ? 6.105 -4.908 -19.721 0.50 6.59 117 GLU A CA 1
ATOM 908 C C . GLU A 1 117 ? 6.149 -6.224 -18.987 1.00 6.32 117 GLU A C 1
ATOM 909 O O . GLU A 1 117 ? 6.604 -7.228 -19.523 1.00 6.75 117 GLU A O 1
ATOM 920 N N . LEU A 1 118 ? 5.692 -6.257 -17.729 1.00 5.98 118 LEU A N 1
ATOM 921 C CA . LEU A 1 118 ? 5.585 -7.541 -17.021 1.00 5.77 118 LEU A CA 1
ATOM 922 C C . LEU A 1 118 ? 4.740 -8.568 -17.798 1.00 5.79 118 LEU A C 1
ATOM 923 O O . LEU A 1 118 ? 5.167 -9.678 -18.028 1.00 6.08 118 LEU A O 1
ATOM 928 N N . GLY A 1 119 ? 3.605 -8.098 -18.257 1.00 5.78 119 GLY A N 1
ATOM 929 C CA . GLY A 1 119 ? 2.640 -8.961 -18.945 1.00 6.34 119 GLY A CA 1
ATOM 930 C C . GLY A 1 119 ? 1.817 -9.818 -18.024 1.00 6.49 119 GLY A C 1
ATOM 931 O O . GLY A 1 119 ? 2.169 -10.051 -16.874 1.00 5.95 119 GLY A O 1
ATOM 932 N N . LYS A 1 120 ? 0.708 -10.367 -18.547 1.00 7.56 120 LYS A N 1
ATOM 933 C CA . LYS A 1 120 ? -0.183 -11.115 -17.690 1.00 8.51 120 LYS A CA 1
ATOM 934 C C . LYS A 1 120 ? 0.445 -12.310 -16.957 1.00 8.00 120 LYS A C 1
ATOM 935 O O . LYS A 1 120 ? 0.188 -12.585 -15.764 1.00 7.48 120 LYS A O 1
ATOM 941 N N . GLU A 1 121 ? 1.195 -13.110 -17.687 1.00 8.76 121 GLU A N 1
ATOM 942 C CA . GLU A 1 121 ? 1.751 -14.302 -17.095 1.00 9.48 121 GLU A CA 1
ATOM 943 C C . GLU A 1 121 ? 2.657 -13.981 -15.907 1.00 7.98 121 GLU A C 1
ATOM 944 O O . GLU A 1 121 ? 2.536 -14.571 -14.831 1.00 8.44 121 GLU A O 1
ATOM 950 N N . ARG A 1 122 ? 3.546 -13.046 -16.086 1.00 7.16 122 ARG A N 1
ATOM 951 C CA . ARG A 1 122 ? 4.525 -12.737 -14.993 1.00 6.59 122 ARG A CA 1
ATOM 952 C C . ARG A 1 122 ? 3.824 -11.976 -13.895 1.00 5.67 122 ARG A C 1
ATOM 953 O O . ARG A 1 122 ? 4.102 -12.180 -12.696 1.00 5.51 122 ARG A O 1
ATOM 961 N N . MET A 1 123 ? 2.858 -11.132 -14.227 1.00 5.01 123 MET A N 1
ATOM 962 C CA . MET A 1 123 ? 2.144 -10.441 -13.211 1.00 4.70 123 MET A CA 1
ATOM 963 C C . MET A 1 123 ? 1.349 -11.431 -12.342 1.00 4.60 123 MET A C 1
ATOM 964 O O . MET A 1 123 ? 1.303 -11.355 -11.137 1.00 4.47 123 MET A O 1
ATOM 969 N N . GLN A 1 124 ? 0.627 -12.350 -12.994 1.00 4.84 124 GLN A N 1
ATOM 970 C CA . GLN A 1 124 ? -0.113 -13.393 -12.283 1.00 5.02 124 GLN A CA 1
ATOM 971 C C . GLN A 1 124 ? 0.784 -14.189 -11.358 1.00 5.22 124 GLN A C 1
ATOM 972 O O . GLN A 1 124 ? 0.439 -14.487 -10.212 1.00 5.16 124 GLN A O 1
ATOM 978 N N . GLU A 1 125 ? 1.986 -14.572 -11.865 1.00 6.02 125 GLU A N 1
ATOM 979 C CA . GLU A 1 125 ? 2.896 -15.371 -11.051 1.00 6.96 125 GLU A CA 1
ATOM 980 C C . GLU A 1 125 ? 3.294 -14.561 -9.830 1.00 6.13 125 GLU A C 1
ATOM 981 O O . GLU A 1 125 ? 3.420 -15.122 -8.729 1.00 6.20 125 GLU A O 1
ATOM 987 N N . GLY A 1 126 ? 3.491 -13.242 -9.956 1.00 5.68 126 GLY A N 1
ATOM 988 C CA . GLY A 1 126 ? 3.795 -12.382 -8.848 1.00 5.35 126 GLY A CA 1
ATOM 989 C C . GLY A 1 126 ? 2.734 -12.267 -7.771 1.00 4.95 126 GLY A C 1
ATOM 990 O O . GLY A 1 126 ? 2.971 -12.405 -6.578 1.00 5.10 126 GLY A O 1
ATOM 991 N N . LEU A 1 127 ? 1.499 -12.053 -8.260 1.00 4.62 127 LEU A N 1
ATOM 992 C CA . LEU A 1 127 ? 0.335 -11.999 -7.364 1.00 4.62 127 LEU A CA 1
ATOM 993 C C . LEU A 1 127 ? 0.179 -13.355 -6.617 1.00 4.53 127 LEU A C 1
ATOM 994 O O . LEU A 1 127 ? -0.147 -13.412 -5.459 1.00 4.62 127 LEU A O 1
ATOM 999 N N . ASN A 1 128 ? 0.451 -14.444 -7.353 1.00 4.70 128 ASN A N 1
ATOM 1000 C CA . ASN A 1 128 ? 0.224 -15.768 -6.807 1.00 4.96 128 ASN A CA 1
ATOM 1001 C C . ASN A 1 128 ? 1.299 -16.089 -5.766 1.00 5.67 128 ASN A C 1
ATOM 1002 O O . ASN A 1 128 ? 0.992 -16.672 -4.704 1.00 5.89 128 ASN A O 1
ATOM 1007 N N . LYS A 1 129 ? 2.544 -15.640 -6.031 1.00 6.59 129 LYS A N 1
ATOM 1008 C CA . LYS A 1 129 ? 3.679 -15.813 -5.083 1.00 7.86 129 LYS A CA 1
ATOM 1009 C C . LYS A 1 129 ? 3.411 -15.040 -3.784 1.00 7.18 129 LYS A C 1
ATOM 1010 O O . LYS A 1 129 ? 3.737 -15.524 -2.674 1.00 7.39 129 LYS A O 1
ATOM 1016 N N . LEU A 1 130 ? 2.831 -13.832 -3.900 1.00 6.07 130 LEU A N 1
ATOM 1017 C CA . LEU A 1 130 ? 2.394 -13.045 -2.782 1.00 6.17 130 LEU A CA 1
ATOM 1018 C C . LEU A 1 130 ? 1.120 -13.458 -2.103 1.00 5.89 130 LEU A C 1
ATOM 1019 O O . LEU A 1 130 ? 0.760 -12.944 -1.054 1.00 6.25 130 LEU A O 1
ATOM 1024 N N . ASN A 1 131 ? 0.353 -14.355 -2.772 1.00 5.49 131 ASN A N 1
ATOM 1025 C CA . ASN A 1 131 ? -0.993 -14.664 -2.413 1.00 5.23 131 ASN A CA 1
ATOM 1026 C C . ASN A 1 131 ? -1.818 -13.351 -2.162 1.00 5.25 131 ASN A C 1
ATOM 1027 O O . ASN A 1 131 ? -2.514 -13.218 -1.163 1.00 5.58 131 ASN A O 1
ATOM 1032 N N . TYR A 1 132 ? -1.692 -12.400 -3.097 1.00 5.32 132 TYR A N 1
ATOM 1033 C CA . TYR A 1 132 ? -2.183 -11.009 -2.966 1.00 5.02 132 TYR A CA 1
ATOM 1034 C C . TYR A 1 132 ? -3.684 -10.932 -3.199 1.00 5.07 132 TYR A C 1
ATOM 1035 O O . TYR A 1 132 ? -4.181 -11.025 -4.342 1.00 5.13 132 TYR A O 1
ATOM 1044 N N . GLY A 1 133 ? -4.451 -10.703 -2.129 1.00 5.10 133 GLY A N 1
ATOM 1045 C CA . GLY A 1 133 ? -5.866 -10.551 -2.273 1.00 5.20 133 GLY A CA 1
ATOM 1046 C C . GLY A 1 133 ? -6.506 -11.668 -3.059 1.00 5.50 133 GLY A C 1
ATOM 1047 O O . GLY A 1 133 ? -6.177 -12.840 -2.876 1.00 5.73 133 GLY A O 1
ATOM 1048 N N . ASN A 1 134 ? -7.468 -11.345 -3.902 1.00 5.56 134 ASN A N 1
ATOM 1049 C CA . ASN A 1 134 ? -8.077 -12.358 -4.749 1.00 5.90 134 ASN A CA 1
ATOM 1050 C C . ASN A 1 134 ? -7.280 -12.801 -5.974 1.00 5.95 134 ASN A C 1
ATOM 1051 O O . ASN A 1 134 ? -7.676 -13.714 -6.721 1.00 6.30 134 ASN A O 1
ATOM 1056 N N . LYS A 1 135 ? -6.165 -12.108 -6.206 1.00 5.64 135 LYS A N 1
ATOM 1057 C CA . LYS A 1 135 ? -5.226 -12.518 -7.286 1.00 5.73 135 LYS A CA 1
ATOM 1058 C C . LYS A 1 135 ? -5.883 -12.414 -8.700 1.00 5.93 135 LYS A C 1
ATOM 1059 O O . LYS A 1 135 ? -5.427 -13.038 -9.656 1.00 6.23 135 LYS A O 1
ATOM 1065 N N . GLU A 1 136 ? -6.863 -11.571 -8.892 1.00 5.88 136 GLU A N 1
ATOM 1066 C CA . GLU A 1 136 ? -7.549 -11.510 -10.182 1.00 6.16 136 GLU A CA 1
ATOM 1067 C C . GLU A 1 136 ? -6.973 -10.347 -11.018 1.00 6.02 136 GLU A C 1
ATOM 1068 O O . GLU A 1 136 ? -6.975 -9.186 -10.552 1.00 5.71 136 GLU A O 1
ATOM 1074 N N . ILE A 1 137 ? -6.602 -10.671 -12.226 1.00 6.64 137 ILE A N 1
ATOM 1075 C CA . ILE A 1 137 ? -6.116 -9.725 -13.195 1.00 7.54 137 ILE A CA 1
ATOM 1076 C C . ILE A 1 137 ? -7.181 -9.420 -14.260 1.00 7.87 137 ILE A C 1
ATOM 1077 O O . ILE A 1 137 ? -7.080 -8.399 -14.968 1.00 8.56 137 ILE A O 1
ATOM 1082 N N . GLY A 1 138 ? -8.127 -10.318 -14.537 1.00 8.18 138 GLY A N 1
ATOM 1083 C CA . GLY A 1 138 ? -9.079 -10.017 -15.656 1.00 8.55 138 GLY A CA 1
ATOM 1084 C C . GLY A 1 138 ? -8.327 -9.937 -16.976 1.00 9.02 138 GLY A C 1
ATOM 1085 O O . GLY A 1 138 ? -7.369 -10.627 -17.237 1.00 9.96 138 GLY A O 1
ATOM 1086 N N . SER A 1 139 ? -8.791 -9.030 -17.840 1.00 8.64 139 SER A N 1
ATOM 1087 C CA . SER A 1 139 ? -8.283 -8.851 -19.176 1.00 9.37 139 SER A CA 1
ATOM 1088 C C . SER A 1 139 ? -7.814 -7.427 -19.426 1.00 8.98 139 SER A C 1
ATOM 1089 O O . SER A 1 139 ? -7.778 -7.005 -20.601 1.00 10.00 139 SER A O 1
ATOM 1092 N N . GLU A 1 140 ? -7.350 -6.717 -18.407 1.00 8.43 140 GLU A N 1
ATOM 1093 C CA . GLU A 1 140 ? -6.908 -5.300 -18.503 1.00 8.20 140 GLU A CA 1
ATOM 1094 C C . GLU A 1 140 ? -5.600 -5.225 -17.702 1.00 7.22 140 GLU A C 1
ATOM 1095 O O . GLU A 1 140 ? -5.564 -4.974 -16.511 1.00 6.63 140 GLU A O 1
ATOM 1101 N N . ILE A 1 141 ? -4.516 -5.491 -18.399 1.00 7.21 141 ILE A N 1
ATOM 1102 C CA . ILE A 1 141 ? -3.177 -5.622 -17.750 1.00 6.90 141 ILE A CA 1
ATOM 1103 C C . ILE A 1 141 ? -2.753 -4.317 -17.137 1.00 6.62 141 ILE A C 1
ATOM 1104 O O . ILE A 1 141 ? -1.963 -4.404 -16.194 1.00 6.29 141 ILE A O 1
ATOM 1109 N N . ASP A 1 142 ? -3.253 -3.144 -17.572 1.00 6.94 142 ASP A N 1
ATOM 1110 C CA . ASP A 1 142 ? -2.843 -1.917 -16.902 1.00 7.03 142 ASP A CA 1
ATOM 1111 C C . ASP A 1 142 ? -3.935 -1.197 -16.131 1.00 6.93 142 ASP A C 1
ATOM 1112 O O . ASP A 1 142 ? -3.772 -0.003 -15.780 1.00 6.91 142 ASP A O 1
ATOM 1117 N N . LYS A 1 143 ? -5.003 -1.929 -15.828 1.00 6.83 143 LYS A N 1
ATOM 1118 C CA . LYS A 1 143 ? -6.128 -1.359 -15.067 1.00 6.85 143 LYS A CA 1
ATOM 1119 C C . LYS A 1 143 ? -6.588 -2.217 -13.929 1.00 6.06 143 LYS A C 1
ATOM 1120 O O . LYS A 1 143 ? -7.479 -1.822 -13.173 1.00 5.97 143 LYS A O 1
ATOM 1126 N N . PHE A 1 144 ? -6.087 -3.476 -13.803 1.00 5.88 144 PHE A N 1
ATOM 1127 C CA . PHE A 1 144 ? -6.719 -4.435 -12.899 1.00 5.75 144 PHE A CA 1
ATOM 1128 C C . PHE A 1 144 ? -6.718 -4.063 -11.455 1.00 5.43 144 PHE A C 1
ATOM 1129 O O . PHE A 1 144 ? -7.507 -4.584 -10.747 1.00 5.42 144 PHE A O 1
ATOM 1137 N N . TRP A 1 145 ? -5.710 -3.266 -11.021 1.00 5.23 145 TRP A N 1
ATOM 1138 C CA . TRP A 1 145 ? -5.641 -2.833 -9.639 1.00 5.00 145 TRP A CA 1
ATOM 1139 C C . TRP A 1 145 ? -6.424 -1.544 -9.345 1.00 5.22 145 TRP A C 1
ATOM 1140 O O . TRP A 1 145 ? -6.525 -1.136 -8.199 1.00 5.00 145 TRP A O 1
ATOM 1151 N N . LEU A 1 146 ? -6.994 -0.892 -10.375 1.00 6.08 146 LEU A N 1
ATOM 1152 C CA . LEU A 1 146 ? -7.680 0.387 -10.219 1.00 7.02 146 LEU A CA 1
ATOM 1153 C C . LEU A 1 146 ? -9.155 0.400 -10.445 1.00 6.96 146 LEU A C 1
ATOM 1154 O O . LEU A 1 146 ? -9.887 1.306 -9.965 1.00 7.39 146 LEU A O 1
ATOM 1159 N N . GLU A 1 147 ? -9.660 -0.613 -11.105 1.00 6.77 147 GLU A N 1
ATOM 1160 C CA . GLU A 1 147 ? -11.123 -0.656 -11.428 1.00 7.18 147 GLU A CA 1
ATOM 1161 C C . GLU A 1 147 ? -11.704 -2.064 -11.262 1.00 6.89 147 GLU A C 1
ATOM 1162 O O . GLU A 1 147 ? -12.741 -2.384 -11.818 1.00 7.22 147 GLU A O 1
ATOM 1168 N N . GLY A 1 148 ? -11.071 -2.922 -10.497 1.00 6.37 148 GLY A N 1
ATOM 1169 C CA . GLY A 1 148 ? -11.383 -4.358 -10.573 1.00 6.17 148 GLY A CA 1
ATOM 1170 C C . GLY A 1 148 ? -10.600 -5.020 -11.726 1.00 6.21 148 GLY A C 1
ATOM 1171 O O . GLY A 1 148 ? -10.196 -4.359 -12.714 1.00 6.32 148 GLY A O 1
ATOM 1172 N N . PRO A 1 149 ? -10.514 -6.369 -11.683 1.00 6.25 149 PRO A N 1
ATOM 1173 C CA . PRO A 1 149 ? -11.128 -7.214 -10.698 1.00 6.28 149 PRO A CA 1
ATOM 1174 C C . PRO A 1 149 ? -10.315 -7.487 -9.465 1.00 5.92 149 PRO A C 1
ATOM 1175 O O . PRO A 1 149 ? -10.852 -8.103 -8.500 1.00 5.98 149 PRO A O 1
ATOM 1179 N N . LEU A 1 150 ? -9.074 -6.983 -9.375 1.00 5.61 150 LEU A N 1
ATOM 1180 C CA . LEU A 1 150 ? -8.276 -7.288 -8.157 1.00 5.33 150 LEU A CA 1
ATOM 1181 C C . LEU A 1 150 ? -8.878 -6.601 -6.950 1.00 5.26 150 LEU A C 1
ATOM 1182 O O . LEU A 1 150 ? -9.288 -5.427 -6.959 1.00 5.27 150 LEU A O 1
ATOM 1187 N N . LYS A 1 151 ? -8.918 -7.338 -5.845 1.00 5.26 151 LYS A N 1
ATOM 1188 C CA . LYS A 1 151 ? -9.401 -6.785 -4.557 1.00 5.34 151 LYS A CA 1
ATOM 1189 C C . LYS A 1 151 ? -8.547 -7.434 -3.442 1.00 5.13 151 LYS A C 1
ATOM 1190 O O . LYS A 1 151 ? -8.058 -8.578 -3.555 1.00 5.22 151 LYS A O 1
ATOM 1196 N N . ILE A 1 152 ? -8.341 -6.662 -2.375 1.00 5.04 152 ILE A N 1
ATOM 1197 C CA . ILE A 1 152 ? -7.606 -7.014 -1.171 1.00 5.00 152 ILE A CA 1
ATOM 1198 C C . ILE A 1 152 ? -8.164 -6.350 0.036 1.00 5.13 152 ILE A C 1
ATOM 1199 O O . ILE A 1 152 ? -8.709 -5.234 -0.065 1.00 5.16 152 ILE A O 1
ATOM 1204 N N . SER A 1 153 ? -8.146 -7.033 1.196 1.00 5.30 153 SER A N 1
ATOM 1205 C CA . SER A 1 153 ? -8.661 -6.454 2.413 1.00 5.51 153 SER A CA 1
ATOM 1206 C C . SER A 1 153 ? -7.611 -5.742 3.238 1.00 5.41 153 SER A C 1
ATOM 1207 O O . SER A 1 153 ? -6.439 -5.938 3.028 1.00 5.21 153 SER A O 1
ATOM 1210 N N . ALA A 1 154 ? -8.068 -4.907 4.178 1.00 5.63 154 ALA A N 1
ATOM 1211 C CA . ALA A 1 154 ? -7.124 -4.219 5.081 1.00 5.64 154 ALA A CA 1
ATOM 1212 C C . ALA A 1 154 ? -6.309 -5.286 5.824 1.00 5.71 154 ALA A C 1
ATOM 1213 O O . ALA A 1 154 ? -5.134 -5.112 6.001 1.00 5.61 154 ALA A O 1
ATOM 1215 N N . MET A 1 155 ? -6.966 -6.349 6.281 1.00 5.97 155 MET A N 1
ATOM 1216 C CA . MET A 1 155 ? -6.265 -7.396 7.054 1.00 6.50 155 MET A CA 1
ATOM 1217 C C . MET A 1 155 ? -5.197 -8.053 6.153 1.00 6.00 155 MET A C 1
ATOM 1218 O O . MET A 1 155 ? -4.070 -8.328 6.618 1.00 6.20 155 MET A O 1
ATOM 1223 N N . GLU A 1 156 ? -5.479 -8.321 4.899 1.00 5.68 156 GLU A N 1
ATOM 1224 C CA . GLU A 1 156 ? -4.576 -8.923 3.984 1.00 5.47 156 GLU A CA 1
ATOM 1225 C C . GLU A 1 156 ? -3.426 -7.999 3.731 1.00 5.21 156 GLU A C 1
ATOM 1226 O O . GLU A 1 156 ? -2.273 -8.481 3.622 1.00 5.20 156 GLU A O 1
ATOM 1232 N N . GLN A 1 157 ? -3.668 -6.710 3.549 1.00 5.07 157 GLN A N 1
ATOM 1233 C CA . GLN A 1 157 ? -2.578 -5.731 3.323 1.00 4.90 157 GLN A CA 1
ATOM 1234 C C . GLN A 1 157 ? -1.636 -5.779 4.539 1.00 5.09 157 GLN A C 1
ATOM 1235 O O . GLN A 1 157 ? -0.394 -5.814 4.364 1.00 5.05 157 GLN A O 1
ATOM 1241 N N . VAL A 1 158 ? -2.145 -5.738 5.754 1.00 5.36 158 VAL A N 1
ATOM 1242 C CA . VAL A 1 158 ? -1.330 -5.736 6.972 1.00 5.64 158 VAL A CA 1
ATOM 1243 C C . VAL A 1 158 ? -0.461 -6.969 7.020 1.00 5.81 158 VAL A C 1
ATOM 1244 O O . VAL A 1 158 ? 0.708 -6.892 7.406 1.00 5.85 158 VAL A O 1
ATOM 1248 N N . LYS A 1 159 ? -1.021 -8.135 6.686 1.00 6.23 159 LYS A N 1
ATOM 1249 C CA . LYS A 1 159 ? -0.214 -9.370 6.712 1.00 7.09 159 LYS A CA 1
ATOM 1250 C C . LYS A 1 159 ? 0.965 -9.280 5.768 1.00 6.33 159 LYS A C 1
ATOM 1251 O O . LYS A 1 159 ? 2.117 -9.608 6.122 1.00 6.48 159 LYS A O 1
ATOM 1257 N N . LEU A 1 160 ? 0.737 -8.762 4.561 1.00 5.70 160 LEU A N 1
ATOM 1258 C CA . LEU A 1 160 ? 1.781 -8.609 3.596 1.00 5.72 160 LEU A CA 1
ATOM 1259 C C . LEU A 1 160 ? 2.850 -7.613 4.037 1.00 5.34 160 LEU A C 1
ATOM 1260 O O . LEU A 1 160 ? 4.073 -7.801 3.850 1.00 5.44 160 LEU A O 1
ATOM 1265 N N . LEU A 1 161 ? 2.409 -6.526 4.645 1.00 5.28 161 LEU A N 1
ATOM 1266 C CA . LEU A 1 161 ? 3.314 -5.425 5.020 1.00 5.36 161 LEU A CA 1
ATOM 1267 C C . LEU A 1 161 ? 4.153 -5.856 6.223 1.00 5.73 161 LEU A C 1
ATOM 1268 O O . LEU A 1 161 ? 5.310 -5.492 6.305 1.00 5.88 161 LEU A O 1
ATOM 1273 N N . ASN A 1 162 ? 3.566 -6.606 7.145 1.00 5.95 162 ASN A N 1
ATOM 1274 C CA . ASN A 1 162 ? 4.336 -7.173 8.252 1.00 6.39 162 ASN A CA 1
ATOM 1275 C C . ASN A 1 162 ? 5.508 -8.004 7.725 1.00 6.50 162 ASN A C 1
ATOM 1276 O O . ASN A 1 162 ? 6.657 -7.917 8.195 1.00 6.80 162 ASN A O 1
ATOM 1281 N N . LEU A 1 163 ? 5.245 -8.802 6.735 1.00 6.31 163 LEU A N 1
ATOM 1282 C CA . LEU A 1 163 ? 6.314 -9.621 6.103 1.00 6.46 163 LEU A CA 1
ATOM 1283 C C . LEU A 1 163 ? 7.349 -8.754 5.310 1.00 6.34 163 LEU A C 1
ATOM 1284 O O . LEU A 1 163 ? 8.570 -8.945 5.419 1.00 6.65 163 LEU A O 1
ATOM 1289 N N . LEU A 1 164 ? 6.847 -7.866 4.476 1.00 5.96 164 LEU A N 1
ATOM 1290 C CA . LEU A 1 164 ? 7.725 -6.985 3.710 1.00 5.89 164 LEU A CA 1
ATOM 1291 C C . LEU A 1 164 ? 8.695 -6.220 4.623 1.00 6.20 164 LEU A C 1
ATOM 1292 O O . LEU A 1 164 ? 9.882 -6.114 4.342 1.00 6.42 164 LEU A O 1
ATOM 1297 N N . SER A 1 165 ? 8.186 -5.687 5.724 1.00 6.27 165 SER A N 1
ATOM 1298 C CA . SER A 1 165 ? 8.950 -4.803 6.641 1.00 6.61 165 SER A CA 1
ATOM 1299 C C . SER A 1 165 ? 10.150 -5.581 7.264 1.00 7.30 165 SER A C 1
ATOM 1300 O O . SER A 1 165 ? 11.096 -5.007 7.670 1.00 7.78 165 SER A O 1
ATOM 1303 N N . GLN A 1 166 ? 10.018 -6.911 7.309 1.00 7.64 166 GLN A N 1
ATOM 1304 C CA . GLN A 1 166 ? 11.083 -7.813 7.814 1.00 8.68 166 GLN A CA 1
ATOM 1305 C C . GLN A 1 166 ? 11.815 -8.595 6.699 1.00 9.00 166 GLN A C 1
ATOM 1306 O O . GLN A 1 166 ? 12.593 -9.536 6.993 1.00 10.19 166 GLN A O 1
ATOM 1312 N N . SER A 1 167 ? 11.581 -8.202 5.450 1.00 9.02 167 SER A N 1
ATOM 1313 C CA . SER A 1 167 ? 12.195 -8.893 4.292 1.00 9.52 167 SER A CA 1
ATOM 1314 C C . SER A 1 167 ? 11.892 -10.381 4.355 1.00 9.43 167 SER A C 1
ATOM 1315 O O . SER A 1 167 ? 12.697 -11.212 3.946 1.00 9.87 167 SER A O 1
ATOM 1318 N N . LYS A 1 168 ? 10.670 -10.735 4.718 1.00 9.24 168 LYS A N 1
ATOM 1319 C CA . LYS A 1 168 ? 10.262 -12.149 4.854 1.00 9.69 168 LYS A CA 1
ATOM 1320 C C . LYS A 1 168 ? 9.382 -12.667 3.741 1.00 9.25 168 LYS A C 1
ATOM 1321 O O . LYS A 1 168 ? 8.928 -13.811 3.764 1.00 10.22 168 LYS A O 1
ATOM 1327 N N . LEU A 1 169 ? 9.192 -11.885 2.723 1.00 8.44 169 LEU A N 1
ATOM 1328 C CA . LEU A 1 169 ? 8.449 -12.354 1.554 1.00 8.38 169 LEU A CA 1
ATOM 1329 C C . LEU A 1 169 ? 9.391 -13.203 0.673 1.00 8.83 169 LEU A C 1
ATOM 1330 O O . LEU A 1 169 ? 10.603 -13.073 0.766 1.00 8.87 169 LEU A O 1
ATOM 1335 N N . PRO A 1 170 ? 8.803 -14.018 -0.209 1.00 8.87 170 PRO A N 1
ATOM 1336 C CA . PRO A 1 170 ? 9.664 -14.901 -1.044 1.00 9.53 170 PRO A CA 1
ATOM 1337 C C . PRO A 1 170 ? 10.236 -14.259 -2.289 1.00 9.40 170 PRO A C 1
ATOM 1338 O O . PRO A 1 170 ? 9.939 -14.659 -3.444 1.00 10.38 170 PRO A O 1
ATOM 1342 N N . PHE A 1 171 ? 11.001 -13.212 -2.082 1.00 8.69 171 PHE A N 1
ATOM 1343 C CA . PHE A 1 171 ? 11.550 -12.274 -3.115 1.00 8.37 171 PHE A CA 1
ATOM 1344 C C . PHE A 1 171 ? 12.981 -11.985 -2.652 1.00 8.66 171 PHE A C 1
ATOM 1345 O O . PHE A 1 171 ? 13.325 -12.112 -1.455 1.00 8.93 171 PHE A O 1
ATOM 1353 N N . LYS A 1 172 ? 13.811 -11.559 -3.574 1.00 8.85 172 LYS A N 1
ATOM 1354 C CA A LYS A 1 172 ? 15.193 -11.259 -3.234 0.50 9.73 172 LYS A CA 1
ATOM 1355 C CA B LYS A 1 172 ? 15.200 -11.280 -3.229 0.50 9.24 172 LYS A CA 1
ATOM 1356 C C . LYS A 1 172 ? 15.262 -10.231 -2.125 1.00 9.09 172 LYS A C 1
ATOM 1357 O O . LYS A 1 172 ? 14.543 -9.211 -2.118 1.00 8.14 172 LYS A O 1
ATOM 1368 N N . LEU A 1 173 ? 16.174 -10.392 -1.169 1.00 9.45 173 LEU A N 1
ATOM 1369 C CA . LEU A 1 173 ? 16.355 -9.430 -0.128 1.00 9.46 173 LEU A CA 1
ATOM 1370 C C . LEU A 1 173 ? 16.613 -7.993 -0.636 1.00 9.10 173 LEU A C 1
ATOM 1371 O O . LEU A 1 173 ? 16.036 -7.050 -0.095 1.00 8.17 173 LEU A O 1
ATOM 1376 N N . GLU A 1 174 ? 17.372 -7.829 -1.673 1.00 13.02 174 GLU A N 1
ATOM 1377 C CA . GLU A 1 174 ? 17.739 -6.486 -2.103 1.00 13.04 174 GLU A CA 1
ATOM 1378 C C . GLU A 1 174 ? 16.537 -5.869 -2.790 1.00 10.04 174 GLU A C 1
ATOM 1379 O O . GLU A 1 174 ? 16.489 -4.712 -2.812 1.00 8.95 174 GLU A O 1
ATOM 1385 N N . ASN A 1 175 ? 15.602 -6.649 -3.313 1.00 9.04 175 ASN A N 1
ATOM 1386 C CA . ASN A 1 175 ? 14.427 -6.068 -3.910 1.00 7.62 175 ASN A CA 1
ATOM 1387 C C . ASN A 1 175 ? 13.443 -5.627 -2.839 1.00 6.50 175 ASN A C 1
ATOM 1388 O O . ASN A 1 175 ? 12.867 -4.525 -2.937 1.00 5.69 175 ASN A O 1
ATOM 1393 N N . GLN A 1 176 ? 13.276 -6.438 -1.772 1.00 6.88 176 GLN A N 1
ATOM 1394 C CA . GLN A 1 176 ? 12.468 -5.996 -0.654 1.00 6.45 176 GLN A CA 1
ATOM 1395 C C . GLN A 1 176 ? 13.046 -4.742 -0.035 1.00 6.51 176 GLN A C 1
ATOM 1396 O O . GLN A 1 176 ? 12.322 -3.802 0.313 1.00 6.24 176 GLN A O 1
ATOM 1402 N N . GLU A 1 177 ? 14.354 -4.688 0.082 1.00 7.44 177 GLU A N 1
ATOM 1403 C CA . GLU A 1 177 ? 15.032 -3.494 0.683 1.00 8.69 177 GLU A CA 1
ATOM 1404 C C . GLU A 1 177 ? 14.706 -2.191 -0.121 1.00 7.51 177 GLU A C 1
ATOM 1405 O O . GLU A 1 177 ? 14.489 -1.138 0.430 1.00 7.95 177 GLU A O 1
ATOM 1411 N N . GLN A 1 178 ? 14.767 -2.311 -1.436 1.00 6.88 178 GLN A N 1
ATOM 1412 C CA . GLN A 1 178 ? 14.473 -1.227 -2.321 1.00 6.39 178 GLN A CA 1
ATOM 1413 C C . GLN A 1 178 ? 13.069 -0.735 -2.144 1.00 5.64 178 GLN A C 1
ATOM 1414 O O . GLN A 1 178 ? 12.806 0.487 -2.038 1.00 5.97 178 GLN A O 1
ATOM 1420 N N . VAL A 1 179 ? 12.135 -1.675 -1.994 1.00 6.03 179 VAL A N 1
ATOM 1421 C CA . VAL A 1 179 ? 10.763 -1.243 -1.813 1.00 5.68 179 VAL A CA 1
ATOM 1422 C C . VAL A 1 179 ? 10.562 -0.558 -0.446 1.00 5.54 179 VAL A C 1
ATOM 1423 O O . VAL A 1 179 ? 9.819 0.432 -0.306 1.00 5.34 179 VAL A O 1
ATOM 1427 N N . LYS A 1 180 ? 11.241 -1.043 0.580 1.00 5.69 180 LYS A N 1
ATOM 1428 C CA . LYS A 1 180 ? 11.250 -0.335 1.846 1.00 5.66 180 LYS A CA 1
ATOM 1429 C C . LYS A 1 180 ? 11.849 1.056 1.681 1.00 5.75 180 LYS A C 1
ATOM 1430 O O . LYS A 1 180 ? 11.254 2.036 2.180 1.00 5.61 180 LYS A O 1
ATOM 1436 N N . ASP A 1 181 ? 12.958 1.199 0.985 1.00 6.02 181 ASP A N 1
ATOM 1437 C CA . ASP A 1 181 ? 13.599 2.484 0.908 1.00 6.18 181 ASP A CA 1
ATOM 1438 C C . ASP A 1 181 ? 12.724 3.530 0.185 1.00 5.98 181 ASP A C 1
ATOM 1439 O O . ASP A 1 181 ? 12.637 4.681 0.586 1.00 6.00 181 ASP A O 1
ATOM 1444 N N . ILE A 1 182 ? 12.083 3.145 -0.906 1.00 5.84 182 ILE A N 1
ATOM 1445 C CA . ILE A 1 182 ? 11.257 4.099 -1.692 1.00 5.72 182 ILE A CA 1
ATOM 1446 C C . ILE A 1 182 ? 9.981 4.534 -1.031 1.00 5.44 182 ILE A C 1
ATOM 1447 O O . ILE A 1 182 ? 9.427 5.560 -1.432 1.00 5.42 182 ILE A O 1
ATOM 1452 N N . THR A 1 183 ? 9.529 3.751 -0.069 1.00 5.29 183 THR A N 1
ATOM 1453 C CA . THR A 1 183 ? 8.327 4.032 0.687 1.00 5.08 183 THR A CA 1
ATOM 1454 C C . THR A 1 183 ? 8.528 4.812 1.981 1.00 5.15 183 THR A C 1
ATOM 1455 O O . THR A 1 183 ? 7.514 5.050 2.700 1.00 5.03 183 THR A O 1
ATOM 1459 N N . ILE A 1 184 ? 9.722 5.311 2.273 1.00 5.40 184 ILE A N 1
ATOM 1460 C CA . ILE A 1 184 ? 9.953 6.093 3.447 1.00 5.53 184 ILE A CA 1
ATOM 1461 C C . ILE A 1 184 ? 9.163 7.403 3.328 1.00 5.51 184 ILE A C 1
ATOM 1462 O O . ILE A 1 184 ? 9.379 8.154 2.375 1.00 5.60 184 ILE A O 1
ATOM 1467 N N . LEU A 1 185 ? 8.383 7.679 4.354 1.00 5.46 185 LEU A N 1
ATOM 1468 C CA . LEU A 1 185 ? 7.629 8.929 4.445 1.00 5.50 185 LEU A CA 1
ATOM 1469 C C . LEU A 1 185 ? 8.163 9.893 5.467 1.00 5.79 185 LEU A C 1
ATOM 1470 O O . LEU A 1 185 ? 8.411 11.037 5.186 1.00 6.00 185 LEU A O 1
ATOM 1475 N N . GLU A 1 186 ? 8.466 9.386 6.676 1.00 5.87 186 GLU A N 1
ATOM 1476 C CA . GLU A 1 186 ? 9.035 10.278 7.715 1.00 6.22 186 GLU A CA 1
ATOM 1477 C C . GLU A 1 186 ? 9.941 9.447 8.573 1.00 6.42 186 GLU A C 1
ATOM 1478 O O . GLU A 1 186 ? 9.516 8.445 9.208 1.00 6.25 186 GLU A O 1
ATOM 1484 N N . LYS A 1 187 ? 11.228 9.871 8.564 1.00 6.95 187 LYS A N 1
ATOM 1485 C CA A LYS A 1 187 ? 12.294 9.233 9.373 0.50 7.54 187 LYS A CA 1
ATOM 1486 C CA B LYS A 1 187 ? 12.267 9.240 9.379 0.50 7.39 187 LYS A CA 1
ATOM 1487 C C . LYS A 1 187 ? 12.639 10.202 10.473 1.00 7.83 187 LYS A C 1
ATOM 1488 O O . LYS A 1 187 ? 13.101 11.315 10.223 1.00 8.07 187 LYS A O 1
ATOM 1499 N N . LYS A 1 188 ? 12.436 9.749 11.717 1.00 8.02 188 LYS A N 1
ATOM 1500 C CA . LYS A 1 188 ? 12.828 10.472 12.935 1.00 8.86 188 LYS A CA 1
ATOM 1501 C C . LYS A 1 188 ? 13.693 9.563 13.818 1.00 9.70 188 LYS A C 1
ATOM 1502 O O . LYS A 1 188 ? 13.858 8.369 13.514 1.00 9.52 188 LYS A O 1
ATOM 1508 N N . ASP A 1 189 ? 14.251 10.100 14.917 1.00 10.92 189 ASP A N 1
ATOM 1509 C CA . ASP A 1 189 ? 15.117 9.302 15.722 1.00 12.20 189 ASP A CA 1
ATOM 1510 C C . ASP A 1 189 ? 14.368 8.069 16.260 1.00 11.25 189 ASP A C 1
ATOM 1511 O O . ASP A 1 189 ? 14.999 7.003 16.370 1.00 11.53 189 ASP A O 1
ATOM 1516 N N . ASP A 1 190 ? 13.146 8.243 16.665 1.00 10.68 190 ASP A N 1
ATOM 1517 C CA . ASP A 1 190 ? 12.434 7.218 17.388 1.00 10.48 190 ASP A CA 1
ATOM 1518 C C . ASP A 1 190 ? 11.474 6.372 16.578 1.00 9.34 190 ASP A C 1
ATOM 1519 O O . ASP A 1 190 ? 10.863 5.461 17.109 1.00 9.16 190 ASP A O 1
ATOM 1524 N N . PHE A 1 191 ? 11.313 6.701 15.299 1.00 8.19 191 PHE A N 1
ATOM 1525 C CA . PHE A 1 191 ? 10.458 5.873 14.451 1.00 7.44 191 PHE A CA 1
ATOM 1526 C C . PHE A 1 191 ? 10.765 6.211 12.991 1.00 6.99 191 PHE A C 1
ATOM 1527 O O . PHE A 1 191 ? 11.283 7.292 12.689 1.00 7.27 191 PHE A O 1
ATOM 1535 N N . ILE A 1 192 ? 10.425 5.295 12.094 1.00 6.66 192 ILE A N 1
ATOM 1536 C CA . ILE A 1 192 ? 10.415 5.570 10.641 1.00 6.39 192 ILE A CA 1
ATOM 1537 C C . ILE A 1 192 ? 9.079 4.992 10.090 1.00 6.01 192 ILE A C 1
ATOM 1538 O O . ILE A 1 192 ? 8.727 3.822 10.302 1.00 5.93 192 ILE A O 1
ATOM 1543 N N . LEU A 1 193 ? 8.352 5.891 9.427 1.00 5.83 193 LEU A N 1
ATOM 1544 C CA . LEU A 1 193 ? 7.056 5.625 8.809 1.00 5.54 193 LEU A CA 1
ATOM 1545 C C . LEU A 1 193 ? 7.299 5.410 7.316 1.00 5.36 193 LEU A C 1
ATOM 1546 O O . LEU A 1 193 ? 7.896 6.248 6.660 1.00 5.43 193 LEU A O 1
ATOM 1551 N N . HIS A 1 194 ? 6.849 4.246 6.842 1.00 5.18 194 HIS A N 1
ATOM 1552 C CA . HIS A 1 194 ? 6.745 3.878 5.433 1.00 5.02 194 HIS A CA 1
ATOM 1553 C C . HIS A 1 194 ? 5.257 3.715 5.066 1.00 4.83 194 HIS A C 1
ATOM 1554 O O . HIS A 1 194 ? 4.408 3.326 5.865 1.00 4.82 194 HIS A O 1
ATOM 1561 N N . GLY A 1 195 ? 4.930 4.084 3.830 1.00 4.74 195 GLY A N 1
ATOM 1562 C CA . GLY A 1 195 ? 3.538 3.813 3.381 1.00 4.61 195 GLY A CA 1
ATOM 1563 C C . GLY A 1 195 ? 3.238 4.306 1.999 1.00 4.58 195 GLY A C 1
ATOM 1564 O O . GLY A 1 195 ? 4.156 4.746 1.260 1.00 4.65 195 GLY A O 1
ATOM 1565 N N . LYS A 1 196 ? 1.977 4.027 1.593 1.00 4.52 196 LYS A N 1
ATOM 1566 C CA . LYS A 1 196 ? 1.473 4.400 0.276 1.00 4.54 196 LYS A CA 1
ATOM 1567 C C . LYS A 1 196 ? -0.022 4.700 0.398 1.00 4.57 196 LYS A C 1
ATOM 1568 O O . LYS A 1 196 ? -0.759 3.926 0.978 1.00 4.55 196 LYS A O 1
ATOM 1574 N N . THR A 1 197 ? -0.405 5.796 -0.252 1.00 4.67 197 THR A N 1
ATOM 1575 C CA . THR A 1 197 ? -1.831 6.205 -0.324 1.00 4.79 197 THR A CA 1
ATOM 1576 C C . THR A 1 197 ? -2.427 5.699 -1.627 1.00 4.84 197 THR A C 1
ATOM 1577 O O . THR A 1 197 ? -1.745 5.371 -2.628 1.00 4.83 197 THR A O 1
ATOM 1581 N N . GLY A 1 198 ? -3.738 5.536 -1.618 1.00 4.96 198 GLY A N 1
ATOM 1582 C CA . GLY A 1 198 ? -4.495 5.175 -2.861 1.00 5.10 198 GLY A CA 1
ATOM 1583 C C . GLY A 1 198 ? -5.935 5.619 -2.769 1.00 5.34 198 GLY A C 1
ATOM 1584 O O . GLY A 1 198 ? -6.406 5.896 -1.689 1.00 5.36 198 GLY A O 1
ATOM 1585 N N . TRP A 1 199 ? -6.550 5.760 -3.914 1.00 5.55 199 TRP A N 1
ATOM 1586 C CA . TRP A 1 199 ? -7.948 6.182 -3.944 1.00 5.85 199 TRP A CA 1
ATOM 1587 C C . TRP A 1 199 ? -8.611 5.417 -5.151 1.00 6.06 199 TRP A C 1
ATOM 1588 O O . TRP A 1 199 ? -8.338 5.693 -6.321 1.00 6.18 199 TRP A O 1
ATOM 1599 N N . ALA A 1 200 ? -9.526 4.540 -4.800 1.00 6.17 200 ALA A N 1
ATOM 1600 C CA . ALA A 1 200 ? -10.259 3.756 -5.802 1.00 6.43 200 ALA A CA 1
ATOM 1601 C C . ALA A 1 200 ? -11.519 4.532 -6.213 1.00 6.87 200 ALA A C 1
ATOM 1602 O O . ALA A 1 200 ? -12.448 4.566 -5.449 1.00 7.24 200 ALA A O 1
ATOM 1604 N N . THR A 1 201 ? -11.514 5.015 -7.436 1.00 7.34 201 THR A N 1
ATOM 1605 C CA . THR A 1 201 ? -12.625 5.880 -7.887 1.00 8.25 201 THR A CA 1
ATOM 1606 C C . THR A 1 201 ? -13.352 5.320 -9.096 1.00 8.93 201 THR A C 1
ATOM 1607 O O . THR A 1 201 ? -14.398 5.835 -9.477 1.00 9.83 201 THR A O 1
ATOM 1611 N N . ASP A 1 202 ? -12.787 4.366 -9.789 1.00 9.22 202 ASP A N 1
ATOM 1612 C CA . ASP A 1 202 ? -13.347 3.835 -11.015 1.00 10.43 202 ASP A CA 1
ATOM 1613 C C . ASP A 1 202 ? -14.134 2.570 -10.802 1.00 10.00 202 ASP A C 1
ATOM 1614 O O . ASP A 1 202 ? -13.782 1.717 -9.987 1.00 9.17 202 ASP A O 1
ATOM 1619 N N . ASN A 1 203 ? -15.249 2.438 -11.483 1.00 10.51 203 ASN A N 1
ATOM 1620 C CA . ASN A 1 203 ? -16.057 1.252 -11.382 1.00 10.72 203 ASN A CA 1
ATOM 1621 C C . ASN A 1 203 ? -16.581 0.966 -9.982 1.00 10.53 203 ASN A C 1
ATOM 1622 O O . ASN A 1 203 ? -16.570 -0.178 -9.548 1.00 10.83 203 ASN A O 1
ATOM 1627 N N . ILE A 1 204 ? -16.986 2.050 -9.284 1.00 10.27 204 ILE A N 1
ATOM 1628 C CA . ILE A 1 204 ? -17.439 1.927 -7.935 1.00 10.10 204 ILE A CA 1
ATOM 1629 C C . ILE A 1 204 ? -18.378 3.120 -7.604 1.00 10.22 204 ILE A C 1
ATOM 1630 O O . ILE A 1 204 ? -18.100 4.253 -8.014 1.00 10.36 204 ILE A O 1
ATOM 1635 N N . VAL A 1 205 ? -19.447 2.878 -6.853 1.00 10.26 205 VAL A N 1
ATOM 1636 C CA . VAL A 1 205 ? -20.346 3.960 -6.538 1.00 10.62 205 VAL A CA 1
ATOM 1637 C C . VAL A 1 205 ? -19.770 4.843 -5.431 1.00 10.29 205 VAL A C 1
ATOM 1638 O O . VAL A 1 205 ? -19.825 6.068 -5.499 1.00 10.82 205 VAL A O 1
ATOM 1642 N N . VAL A 1 206 ? -19.236 4.213 -4.392 1.00 9.72 206 VAL A N 1
ATOM 1643 C CA . VAL A 1 206 ? -18.663 4.910 -3.252 1.00 9.43 206 VAL A CA 1
ATOM 1644 C C . VAL A 1 206 ? -17.129 4.686 -3.271 1.00 8.48 206 VAL A C 1
ATOM 1645 O O . VAL A 1 206 ? -16.611 3.577 -2.970 1.00 8.41 206 VAL A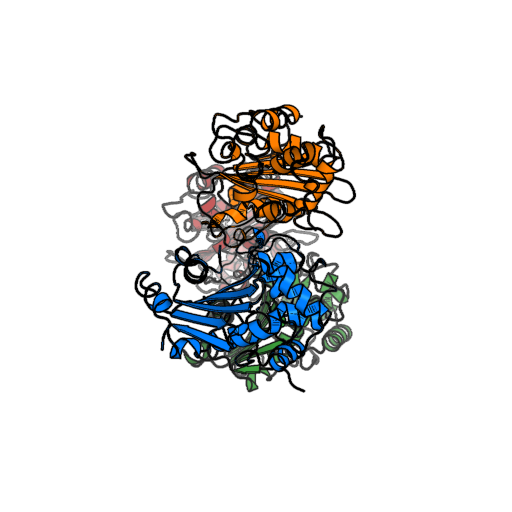 O 1
ATOM 1649 N N . PRO A 1 207 ? -16.340 5.714 -3.669 1.00 8.28 207 PRO A N 1
ATOM 1650 C CA . PRO A 1 207 ? -14.859 5.534 -3.730 1.00 7.72 207 PRO A CA 1
ATOM 1651 C C . PRO A 1 207 ? -14.291 5.287 -2.351 1.00 7.38 207 PRO A C 1
ATOM 1652 O O . PRO A 1 207 ? -14.813 5.665 -1.327 1.00 7.54 207 PRO A O 1
ATOM 1656 N N . ILE A 1 208 ? -13.174 4.548 -2.413 1.00 6.97 208 ILE A N 1
ATOM 1657 C CA . ILE A 1 208 ? -12.473 4.030 -1.241 1.00 6.71 208 ILE A CA 1
ATOM 1658 C C . ILE A 1 208 ? -11.068 4.649 -1.195 1.00 6.28 208 ILE A C 1
ATOM 1659 O O . ILE A 1 208 ? -10.219 4.415 -2.064 1.00 6.09 208 ILE A O 1
ATOM 1664 N N . GLY A 1 209 ? -10.797 5.361 -0.105 1.00 6.21 209 GLY A N 1
ATOM 1665 C CA . GLY A 1 209 ? -9.437 5.859 0.138 1.00 5.91 209 GLY A CA 1
ATOM 1666 C C . GLY A 1 209 ? -8.624 4.927 1.019 1.00 5.64 209 GLY A C 1
ATOM 1667 O O . GLY A 1 209 ? -9.076 4.505 2.043 1.00 5.72 209 GLY A O 1
ATOM 1668 N N . TRP A 1 210 ? -7.426 4.637 0.622 1.00 5.38 210 TRP A N 1
ATOM 1669 C CA . TRP A 1 210 ? -6.467 3.735 1.352 1.00 5.16 210 TRP A CA 1
ATOM 1670 C C . TRP A 1 210 ? -5.254 4.519 1.833 1.00 5.01 210 TRP A C 1
ATOM 1671 O O . TRP A 1 210 ? -4.753 5.399 1.116 1.00 4.99 210 TRP A O 1
ATOM 1682 N N . PHE A 1 211 ? -4.728 4.076 2.975 1.00 4.94 211 PHE A N 1
ATOM 1683 C CA . PHE A 1 211 ? -3.347 4.423 3.384 1.00 4.81 211 PHE A CA 1
ATOM 1684 C C . PHE A 1 211 ? -2.861 3.210 4.121 1.00 4.75 211 PHE A C 1
ATOM 1685 O O . PHE A 1 211 ? -3.431 2.753 5.088 1.00 4.86 211 PHE A O 1
ATOM 1693 N N . VAL A 1 212 ? -1.769 2.631 3.594 1.00 4.63 212 VAL A N 1
ATOM 1694 C CA . VAL A 1 212 ? -1.170 1.381 4.141 1.00 4.62 212 VAL A CA 1
ATOM 1695 C C . VAL A 1 212 ? 0.320 1.583 4.321 1.00 4.58 212 VAL A C 1
ATOM 1696 O O . VAL A 1 212 ? 0.927 2.345 3.631 1.00 4.53 212 VAL A O 1
ATOM 1700 N N . GLY A 1 213 ? 0.864 0.833 5.295 1.00 4.65 213 GLY A N 1
ATOM 1701 C CA . GLY A 1 213 ? 2.322 0.978 5.531 1.00 4.68 213 GLY A CA 1
ATOM 1702 C C . GLY A 1 213 ? 2.729 0.288 6.820 1.00 4.84 213 GLY A C 1
ATOM 1703 O O . GLY A 1 213 ? 2.091 -0.617 7.316 1.00 4.92 213 GLY A O 1
ATOM 1704 N N . TRP A 1 214 ? 3.808 0.786 7.369 1.00 4.94 214 TRP A N 1
ATOM 1705 C CA . TRP A 1 214 ? 4.275 0.375 8.653 1.00 5.15 214 TRP A CA 1
ATOM 1706 C C . TRP A 1 214 ? 5.184 1.434 9.272 1.00 5.29 214 TRP A C 1
ATOM 1707 O O . TRP A 1 214 ? 5.691 2.316 8.612 1.00 5.23 214 TRP A O 1
ATOM 1718 N N . ILE A 1 215 ? 5.401 1.259 10.588 1.00 5.53 215 ILE A N 1
ATOM 1719 C CA . ILE A 1 215 ? 6.268 2.133 11.407 1.00 5.77 215 ILE A CA 1
ATOM 1720 C C . ILE A 1 215 ? 7.194 1.175 12.154 1.00 6.05 215 ILE A C 1
ATOM 1721 O O . ILE A 1 215 ? 6.760 0.301 12.903 1.00 6.18 215 ILE A O 1
ATOM 1726 N N . GLU A 1 216 ? 8.506 1.399 11.942 1.00 6.45 216 GLU A N 1
ATOM 1727 C CA . GLU A 1 216 ? 9.546 0.661 12.692 1.00 7.25 216 GLU A CA 1
ATOM 1728 C C . GLU A 1 216 ? 10.089 1.583 13.776 1.00 7.37 216 GLU A C 1
ATOM 1729 O O . GLU A 1 216 ? 10.495 2.737 13.493 1.00 7.07 216 GLU A O 1
ATOM 1735 N N . THR A 1 217 ? 10.177 1.064 14.976 1.00 7.49 217 THR A N 1
ATOM 1736 C CA . THR A 1 217 ? 10.787 1.729 16.122 1.00 8.00 217 THR A CA 1
ATOM 1737 C C . THR A 1 217 ? 12.010 0.934 16.566 1.00 9.05 217 THR A C 1
ATOM 1738 O O . THR A 1 217 ? 12.391 0.033 15.847 1.00 9.44 217 THR A O 1
ATOM 1742 N N . SER A 1 218 ? 12.651 1.352 17.662 1.00 10.01 218 SER A N 1
ATOM 1743 C CA . SER A 1 218 ? 13.867 0.688 18.067 1.00 11.04 218 SER A CA 1
ATOM 1744 C C . SER A 1 218 ? 13.646 -0.773 18.379 1.00 10.92 218 SER A C 1
ATOM 1745 O O . SER A 1 218 ? 14.598 -1.572 18.326 1.00 11.95 218 SER A O 1
ATOM 1748 N N . ASP A 1 219 ? 12.433 -1.168 18.755 1.00 10.39 219 ASP A N 1
ATOM 1749 C CA . ASP A 1 219 ? 12.178 -2.546 19.108 1.00 10.22 219 ASP A CA 1
ATOM 1750 C C . ASP A 1 219 ? 10.842 -3.124 18.700 1.00 9.29 219 ASP A C 1
ATOM 1751 O O . ASP A 1 219 ? 10.479 -4.201 19.135 1.00 9.75 219 ASP A O 1
ATOM 1756 N N . ASN A 1 220 ? 10.151 -2.482 17.765 1.00 8.39 220 ASN A N 1
ATOM 1757 C CA . ASN A 1 220 ? 8.911 -2.994 17.267 1.00 7.92 220 ASN A CA 1
ATOM 1758 C C . ASN A 1 220 ? 8.640 -2.525 15.834 1.00 7.40 220 ASN A C 1
ATOM 1759 O O . ASN A 1 220 ? 9.350 -1.693 15.267 1.00 7.29 220 ASN A O 1
ATOM 1764 N N . ILE A 1 221 ? 7.662 -3.184 15.225 1.00 7.15 221 ILE A N 1
ATOM 1765 C CA . ILE A 1 221 ? 7.141 -2.811 13.870 1.00 6.68 221 ILE A CA 1
ATOM 1766 C C . ILE A 1 221 ? 5.643 -2.895 13.944 1.00 6.53 221 ILE A C 1
ATOM 1767 O O . ILE A 1 221 ? 5.082 -3.903 14.323 1.00 6.69 221 ILE A O 1
ATOM 1772 N N . TYR A 1 222 ? 4.984 -1.763 13.579 1.00 6.28 222 TYR A N 1
ATOM 1773 C CA . TYR A 1 222 ? 3.520 -1.649 13.542 1.00 6.16 222 TYR A CA 1
ATOM 1774 C C . TYR A 1 222 ? 3.096 -1.566 12.120 1.00 5.81 222 TYR A C 1
ATOM 1775 O O . TYR A 1 222 ? 3.360 -0.564 11.464 1.00 5.62 222 TYR A O 1
ATOM 1784 N N . SER A 1 223 ? 2.459 -2.632 11.605 1.00 5.77 223 SER A N 1
ATOM 1785 C CA . SER A 1 223 ? 2.022 -2.615 10.215 1.00 5.49 223 SER A CA 1
ATOM 1786 C C . SER A 1 223 ? 0.546 -2.195 10.217 1.00 5.45 223 SER A C 1
ATOM 1787 O O . SER A 1 223 ? -0.215 -2.540 11.124 1.00 5.66 223 SER A O 1
ATOM 1790 N N . PHE A 1 224 ? 0.151 -1.410 9.241 1.00 5.23 224 PHE A N 1
ATOM 1791 C CA . PHE A 1 224 ? -1.204 -0.819 9.295 1.00 5.25 224 PHE A CA 1
ATOM 1792 C C . PHE A 1 224 ? -1.786 -0.695 7.903 1.00 5.08 224 PHE A C 1
ATOM 1793 O O . PHE A 1 224 ? -1.177 -0.646 6.862 1.00 4.91 224 PHE A O 1
ATOM 1801 N N . ALA A 1 225 ? -3.142 -0.712 7.946 1.00 5.19 225 ALA A N 1
ATOM 1802 C CA . ALA A 1 225 ? -4.053 -0.343 6.814 1.00 5.13 225 ALA A CA 1
ATOM 1803 C C . ALA A 1 225 ? -5.343 0.297 7.256 1.00 5.33 225 ALA A C 1
ATOM 1804 O O . ALA A 1 225 ? -6.014 -0.258 8.134 1.00 5.56 225 ALA A O 1
ATOM 1806 N N . ILE A 1 226 ? -5.614 1.430 6.616 1.00 5.27 226 ILE A N 1
ATOM 1807 C CA . ILE A 1 226 ? -6.915 2.103 6.784 1.00 5.50 226 ILE A CA 1
ATOM 1808 C C . ILE A 1 226 ? -7.509 2.197 5.405 1.00 5.48 226 ILE A C 1
ATOM 1809 O O . ILE A 1 226 ? -6.852 2.409 4.394 1.00 5.29 226 ILE A O 1
ATOM 1814 N N . ASN A 1 227 ? -8.823 1.992 5.370 1.00 5.75 227 ASN A N 1
ATOM 1815 C CA . ASN A 1 227 ? -9.619 2.469 4.192 1.00 5.86 227 ASN A CA 1
ATOM 1816 C C . ASN A 1 227 ? -10.904 3.091 4.664 1.00 6.23 227 ASN A C 1
ATOM 1817 O O . ASN A 1 227 ? -11.441 2.816 5.713 1.00 6.45 227 ASN A O 1
ATOM 1822 N N . LEU A 1 228 ? -11.340 4.051 3.876 1.00 6.39 228 LEU A N 1
ATOM 1823 C CA . LEU A 1 228 ? -12.489 4.923 4.254 1.00 7.12 228 LEU A CA 1
ATOM 1824 C C . LEU A 1 228 ? -13.276 5.204 3.010 1.00 7.14 228 LEU A C 1
ATOM 1825 O O . LEU A 1 228 ? -12.742 5.301 1.935 1.00 6.91 228 LEU A O 1
ATOM 1830 N N . ASP A 1 229 ? -14.535 5.463 3.208 1.00 7.54 229 ASP A N 1
ATOM 1831 C CA . ASP A 1 229 ? -15.419 5.990 2.116 1.00 7.90 229 ASP A CA 1
ATOM 1832 C C . ASP A 1 229 ? -15.075 7.431 1.947 1.00 8.32 229 ASP A C 1
ATOM 1833 O O . ASP A 1 229 ? -15.263 8.217 2.892 1.00 8.95 229 ASP A O 1
ATOM 1838 N N . ILE A 1 230 ? -14.539 7.797 0.804 1.00 8.45 230 ILE A N 1
ATOM 1839 C CA . ILE A 1 230 ? -14.141 9.178 0.515 1.00 9.24 230 ILE A CA 1
ATOM 1840 C C . ILE A 1 230 ? -14.587 9.522 -0.867 1.00 9.91 230 ILE A C 1
ATOM 1841 O O . ILE A 1 230 ? -14.092 8.982 -1.848 1.00 9.29 230 ILE A O 1
ATOM 1846 N N . SER A 1 231 ? -15.622 10.359 -0.936 1.00 11.24 231 SER A N 1
ATOM 1847 C CA . SER A 1 231 ? -16.172 10.798 -2.205 1.00 13.24 231 SER A CA 1
ATOM 1848 C C . SER A 1 231 ? -15.567 12.108 -2.730 1.00 13.90 231 SER A C 1
ATOM 1849 O O . SER A 1 231 ? -15.728 12.414 -3.935 1.00 17.89 231 SER A O 1
ATOM 1852 N N . ASP A 1 232 ? -14.913 12.912 -1.909 1.00 12.82 232 ASP A N 1
ATOM 1853 C CA . ASP A 1 232 ? -14.441 14.217 -2.350 1.00 12.93 232 ASP A CA 1
ATOM 1854 C C . ASP A 1 232 ? -12.949 14.207 -2.053 1.00 11.60 232 ASP A C 1
ATOM 1855 O O . ASP A 1 232 ? -12.528 13.847 -0.966 1.00 11.11 232 ASP A O 1
ATOM 1860 N N . SER A 1 233 ? -12.157 14.669 -2.979 1.00 11.83 233 SER A N 1
ATOM 1861 C CA . SER A 1 233 ? -10.704 14.782 -2.765 1.00 12.54 233 SER A CA 1
ATOM 1862 C C . SER A 1 233 ? -10.296 15.676 -1.585 1.00 11.74 233 SER A C 1
ATOM 1863 O O . SER A 1 233 ? -9.258 15.476 -0.871 1.00 10.88 233 SER A O 1
ATOM 1866 N N . LYS A 1 234 ? -11.173 16.593 -1.212 1.00 11.93 234 LYS A N 1
ATOM 1867 C CA . LYS A 1 234 ? -10.957 17.404 -0.028 1.00 12.34 234 LYS A CA 1
ATOM 1868 C C . LYS A 1 234 ? -10.731 16.550 1.259 1.00 11.07 234 LYS A C 1
ATOM 1869 O O . LYS A 1 234 ? -10.088 17.044 2.206 1.00 11.84 234 LYS A O 1
ATOM 1875 N N . PHE A 1 235 ? -11.288 15.351 1.334 1.00 9.73 235 PHE A N 1
ATOM 1876 C CA . PHE A 1 235 ? -11.195 14.485 2.553 1.00 9.20 235 PHE A CA 1
ATOM 1877 C C . PHE A 1 235 ? -10.124 13.444 2.425 1.00 7.97 235 PHE A C 1
ATOM 1878 O O . PHE A 1 235 ? -9.913 12.760 3.399 1.00 7.46 235 PHE A O 1
ATOM 1886 N N . LEU A 1 236 ? -9.384 13.451 1.330 1.00 7.22 236 LEU A N 1
ATOM 1887 C CA . LEU A 1 236 ? -8.282 12.479 1.260 1.00 6.63 236 LEU A CA 1
ATOM 1888 C C . LEU A 1 236 ? -7.211 12.640 2.390 1.00 6.45 236 LEU A C 1
ATOM 1889 O O . LEU A 1 236 ? -6.669 11.657 2.809 1.00 6.16 236 LEU A O 1
ATOM 1894 N N . PRO A 1 237 ? -6.949 13.865 2.906 1.00 6.70 237 PRO A N 1
ATOM 1895 C CA . PRO A 1 237 ? -5.957 13.984 3.971 1.00 6.60 237 PRO A CA 1
ATOM 1896 C C . PRO A 1 237 ? -6.333 13.194 5.206 1.00 6.67 237 PRO A C 1
ATOM 1897 O O . PRO A 1 237 ? -5.486 12.913 6.064 1.00 6.48 237 PRO A O 1
ATOM 1901 N N . LYS A 1 238 ? -7.622 12.867 5.373 1.00 7.35 238 LYS A N 1
ATOM 1902 C CA A LYS A 1 238 ? -8.083 12.164 6.575 0.50 7.67 238 LYS A CA 1
ATOM 1903 C CA B LYS A 1 238 ? -8.077 12.157 6.571 0.50 7.61 238 LYS A CA 1
ATOM 1904 C C . LYS A 1 238 ? -7.469 10.770 6.703 1.00 7.01 238 LYS A C 1
ATOM 1905 O O . LYS A 1 238 ? -7.399 10.262 7.814 1.00 7.01 238 LYS A O 1
ATOM 1916 N N . ARG A 1 239 ? -7.135 10.124 5.600 1.00 6.39 239 ARG A N 1
ATOM 1917 C CA . ARG A 1 239 ? -6.511 8.744 5.663 1.00 6.07 239 ARG A CA 1
ATOM 1918 C C . ARG A 1 239 ? -5.309 8.779 6.571 1.00 5.92 239 ARG A C 1
ATOM 1919 O O . ARG A 1 239 ? -5.254 8.039 7.575 1.00 5.94 239 ARG A O 1
ATOM 1927 N N . GLU A 1 240 ? -4.320 9.659 6.233 1.00 5.79 240 GLU A N 1
ATOM 1928 C CA . GLU A 1 240 ? -3.072 9.747 7.008 1.00 5.88 240 GLU A CA 1
ATOM 1929 C C . GLU A 1 240 ? -3.345 10.472 8.349 1.00 6.26 240 GLU A C 1
ATOM 1930 O O . GLU A 1 240 ? -2.703 10.103 9.340 1.00 5.94 240 GLU A O 1
ATOM 1936 N N . GLU A 1 241 ? -4.295 11.416 8.448 1.00 6.71 241 GLU A N 1
ATOM 1937 C CA . GLU A 1 241 ? -4.586 12.076 9.712 1.00 7.41 241 GLU A CA 1
ATOM 1938 C C . GLU A 1 241 ? -4.993 11.048 10.746 1.00 6.95 241 GLU A C 1
ATOM 1939 O O . GLU A 1 241 ? -4.504 11.066 11.890 1.00 6.75 241 GLU A O 1
ATOM 1945 N N . ILE A 1 242 ? -5.895 10.120 10.414 1.00 6.59 242 ILE A N 1
ATOM 1946 C CA . ILE A 1 242 ? -6.382 9.185 11.407 1.00 6.64 242 ILE A CA 1
ATOM 1947 C C . ILE A 1 242 ? -5.263 8.239 11.853 1.00 6.42 242 ILE A C 1
ATOM 1948 O O . ILE A 1 242 ? -5.085 7.944 13.042 1.00 6.61 242 ILE A O 1
ATOM 1953 N N . VAL A 1 243 ? -4.509 7.765 10.854 1.00 6.07 243 VAL A N 1
ATOM 1954 C CA . VAL A 1 243 ? -3.352 6.928 11.211 1.00 5.91 243 VAL A CA 1
ATOM 1955 C C . VAL A 1 243 ? -2.361 7.616 12.131 1.00 6.08 243 VAL A C 1
ATOM 1956 O O . VAL A 1 243 ? -1.983 7.043 13.200 1.00 6.22 243 VAL A O 1
ATOM 1960 N N . ARG A 1 244 ? -2.022 8.865 11.825 1.00 6.14 244 ARG A N 1
ATOM 1961 C CA . ARG A 1 244 ? -1.081 9.589 12.728 1.00 6.37 244 ARG A CA 1
ATOM 1962 C C . ARG A 1 244 ? -1.697 9.837 14.061 1.00 6.81 244 ARG A C 1
ATOM 1963 O O . ARG A 1 244 ? -1.024 9.813 15.084 1.00 6.97 244 ARG A O 1
ATOM 1971 N N . GLU A 1 245 ? -3.015 10.093 14.156 1.00 7.22 245 GLU A N 1
ATOM 1972 C CA A GLU A 1 245 ? -3.624 10.393 15.455 0.50 7.95 245 GLU A CA 1
ATOM 1973 C CA B GLU A 1 245 ? -3.642 10.383 15.457 0.50 7.83 245 GLU A CA 1
ATOM 1974 C C . GLU A 1 245 ? -3.522 9.137 16.329 1.00 7.86 245 GLU A C 1
ATOM 1975 O O . GLU A 1 245 ? -3.215 9.213 17.516 1.00 7.99 245 GLU A O 1
ATOM 1986 N N . TYR A 1 246 ? -3.789 7.954 15.780 1.00 7.45 246 TYR A N 1
ATOM 1987 C CA . TYR A 1 246 ? -3.668 6.739 16.565 1.00 7.45 246 TYR A CA 1
ATOM 1988 C C . TYR A 1 246 ? -2.222 6.544 17.013 1.00 7.36 246 TYR A C 1
ATOM 1989 O O . TYR A 1 246 ? -1.962 6.222 18.202 1.00 7.53 246 TYR A O 1
ATOM 1998 N N . PHE A 1 247 ? -1.252 6.680 16.108 1.00 6.92 247 PHE A N 1
ATOM 1999 C CA . PHE A 1 247 ? 0.156 6.444 16.510 1.00 7.02 247 PHE A CA 1
ATOM 2000 C C . PHE A 1 247 ? 0.710 7.513 17.454 1.00 7.74 247 PHE A C 1
ATOM 2001 O O . PHE A 1 247 ? 1.589 7.194 18.257 1.00 7.87 247 PHE A O 1
ATOM 2009 N N . LYS A 1 248 ? 0.087 8.700 17.488 1.00 7.13 248 LYS A N 1
ATOM 2010 C CA . LYS A 1 248 ? 0.471 9.709 18.488 1.00 9.32 248 LYS A CA 1
ATOM 2011 C C . LYS A 1 248 ? -0.136 9.275 19.838 1.00 9.85 248 LYS A C 1
ATOM 2012 O O . LYS A 1 248 ? 0.570 9.378 20.899 1.00 10.55 248 LYS A O 1
ATOM 2018 N N . ASN A 1 249 ? -1.369 8.745 19.864 1.00 10.57 249 ASN A N 1
ATOM 2019 C CA . ASN A 1 249 ? -2.032 8.263 21.088 1.00 12.55 249 ASN A CA 1
ATOM 2020 C C . ASN A 1 249 ? -1.242 7.180 21.830 1.00 11.64 249 ASN A C 1
ATOM 2021 O O . ASN A 1 249 ? -1.213 7.138 23.040 1.00 13.33 249 ASN A O 1
ATOM 2026 N N . ILE A 1 250 ? -0.580 6.337 21.067 1.00 9.65 250 ILE A N 1
ATOM 2027 C CA . ILE A 1 250 ? 0.195 5.268 21.597 1.00 8.91 250 ILE A CA 1
ATOM 2028 C C . ILE A 1 250 ? 1.704 5.587 21.650 1.00 7.79 250 ILE A C 1
ATOM 2029 O O . ILE A 1 250 ? 2.544 4.724 21.917 1.00 8.87 250 ILE A O 1
ATOM 2034 N N . ASN A 1 251 ? 2.025 6.884 21.467 1.00 7.56 251 ASN A N 1
ATOM 2035 C CA . ASN A 1 251 ? 3.388 7.388 21.663 1.00 8.32 251 ASN A CA 1
ATOM 2036 C C . ASN A 1 251 ? 4.472 6.789 20.765 1.00 8.37 251 ASN A C 1
ATOM 2037 O O . ASN A 1 251 ? 5.591 6.857 21.075 1.00 10.25 251 ASN A O 1
ATOM 2042 N N . VAL A 1 252 ? 4.062 6.266 19.597 1.00 7.06 252 VAL A N 1
ATOM 2043 C CA . VAL A 1 252 ? 4.951 5.809 18.574 1.00 8.06 252 VAL A CA 1
ATOM 2044 C C . VAL A 1 252 ? 5.514 6.991 17.770 1.00 10.00 252 VAL A C 1
ATOM 2045 O O . VAL A 1 252 ? 6.703 7.093 17.433 1.00 12.56 252 VAL A O 1
ATOM 2049 N N . ILE A 1 253 ? 4.591 7.905 17.362 1.00 9.86 253 ILE A N 1
ATOM 2050 C CA . ILE A 1 253 ? 4.975 9.182 16.784 1.00 13.69 253 ILE A CA 1
ATOM 2051 C C . ILE A 1 253 ? 5.077 10.145 17.934 1.00 16.91 253 ILE A C 1
ATOM 2052 O O . ILE A 1 253 ? 4.156 10.259 18.750 1.00 15.76 253 ILE A O 1
ATOM 2057 N N . LYS A 1 254 ? 6.286 10.751 18.028 1.00 23.78 254 LYS A N 1
ATOM 2058 C CA . LYS A 1 254 ? 6.976 11.177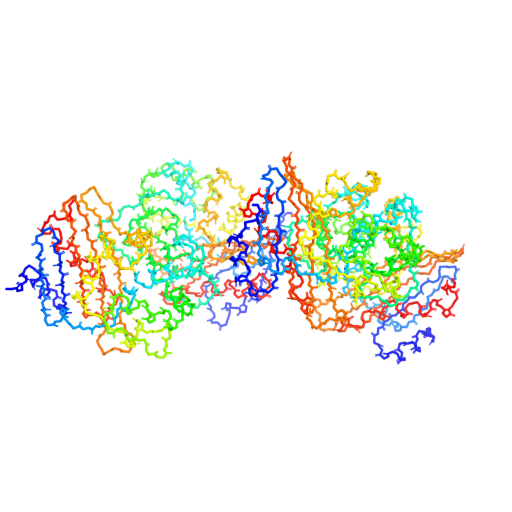 19.256 1.00 30.15 254 LYS A CA 1
ATOM 2059 C C . LYS A 1 254 ? 8.309 11.768 18.860 1.00 35.31 254 LYS A C 1
ATOM 2060 O O . LYS A 1 254 ? 8.871 11.377 17.809 1.00 36.22 254 LYS A O 1
ATOM 2067 N N . SER B 1 10 ? 16.518 44.715 -33.828 1.00 38.64 10 SER B N 1
ATOM 2068 C CA . SER B 1 10 ? 16.530 43.518 -32.917 1.00 34.50 10 SER B CA 1
ATOM 2069 C C . SER B 1 10 ? 15.558 43.775 -31.747 1.00 31.19 10 SER B C 1
ATOM 2070 O O . SER B 1 10 ? 15.815 43.494 -30.566 1.00 33.72 10 SER B O 1
ATOM 2073 N N . PHE B 1 11 ? 14.405 44.276 -32.138 1.00 27.01 11 PHE B N 1
ATOM 2074 C CA . PHE B 1 11 ? 13.305 44.475 -31.288 1.00 24.13 11 PHE B CA 1
ATOM 2075 C C . PHE B 1 11 ? 12.498 43.165 -31.166 1.00 21.93 11 PHE B C 1
ATOM 2076 O O . PHE B 1 11 ? 11.510 43.102 -30.416 1.00 21.72 11 PHE B O 1
ATOM 2084 N N . GLY B 1 12 ? 12.961 42.128 -31.894 1.00 20.58 12 GLY B N 1
ATOM 2085 C CA . GLY B 1 12 ? 12.371 40.781 -31.835 1.00 19.85 12 GLY B CA 1
ATOM 2086 C C . GLY B 1 12 ? 11.338 40.592 -32.923 1.00 18.65 12 GLY B C 1
ATOM 2087 O O . GLY B 1 12 ? 10.939 41.580 -33.632 1.00 20.59 12 GLY B O 1
ATOM 2088 N N . ASN B 1 13 ? 10.921 39.328 -33.070 1.00 17.24 13 ASN B N 1
ATOM 2089 C CA . ASN B 1 13 ? 9.987 38.908 -34.146 1.00 17.32 13 ASN B CA 1
ATOM 2090 C C . ASN B 1 13 ? 8.637 38.488 -33.591 1.00 15.72 13 ASN B C 1
ATOM 2091 O O . ASN B 1 13 ? 8.581 37.582 -32.725 1.00 13.87 13 ASN B O 1
ATOM 2096 N N . GLU B 1 14 ? 7.568 39.157 -34.071 1.00 16.42 14 GLU B N 1
ATOM 2097 C CA . GLU B 1 14 ? 6.195 38.803 -33.674 1.00 16.79 14 GLU B CA 1
ATOM 2098 C C . GLU B 1 14 ? 5.852 37.513 -34.416 1.00 16.30 14 GLU B C 1
ATOM 2099 O O . GLU B 1 14 ? 5.769 37.524 -35.648 1.00 17.75 14 GLU B O 1
ATOM 2105 N N . ASN B 1 15 ? 5.710 36.389 -33.696 1.00 13.95 15 ASN B N 1
ATOM 2106 C CA . ASN B 1 15 ? 5.587 35.099 -34.347 1.00 14.02 15 ASN B CA 1
ATOM 2107 C C . ASN B 1 15 ? 4.160 34.686 -34.724 1.00 14.79 15 ASN B C 1
ATOM 2108 O O . ASN B 1 15 ? 3.252 34.582 -33.895 1.00 13.84 15 ASN B O 1
ATOM 2113 N N . GLN B 1 16 ? 3.917 34.400 -36.017 1.00 17.54 16 GLN B N 1
ATOM 2114 C CA . GLN B 1 16 ? 2.548 34.150 -36.438 1.00 20.44 16 GLN B CA 1
ATOM 2115 C C . GLN B 1 16 ? 2.004 32.830 -35.977 1.00 18.69 16 GLN B C 1
ATOM 2116 O O . GLN B 1 16 ? 0.834 32.716 -35.696 1.00 19.47 16 GLN B O 1
ATOM 2122 N N . PHE B 1 17 ? 2.859 31.811 -35.867 1.00 17.68 17 PHE B N 1
ATOM 2123 C CA . PHE B 1 17 ? 2.371 30.561 -35.324 1.00 17.14 17 PHE B CA 1
ATOM 2124 C C . PHE B 1 17 ? 1.889 30.678 -33.861 1.00 15.31 17 PHE B C 1
ATOM 2125 O O . PHE B 1 17 ? 0.847 30.130 -33.486 1.00 15.47 17 PHE B O 1
ATOM 2133 N N . MET B 1 18 ? 2.647 31.375 -33.015 1.00 13.44 18 MET B N 1
ATOM 2134 C CA . MET B 1 18 ? 2.222 31.572 -31.631 1.00 12.83 18 MET B CA 1
ATOM 2135 C C . MET B 1 18 ? 0.866 32.239 -31.644 1.00 13.86 18 MET B C 1
ATOM 2136 O O . MET B 1 18 ? 0.014 31.917 -30.872 1.00 14.72 18 MET B O 1
ATOM 2141 N N . LYS B 1 19 ? 0.748 33.227 -32.506 1.00 16.32 19 LYS B N 1
ATOM 2142 C CA . LYS B 1 19 ? -0.511 33.975 -32.558 1.00 16.94 19 LYS B CA 1
ATOM 2143 C C . LYS B 1 19 ? -1.690 33.077 -32.939 1.00 17.28 19 LYS B C 1
ATOM 2144 O O . LYS B 1 19 ? -2.740 33.131 -32.324 1.00 17.16 19 LYS B O 1
ATOM 2150 N N . GLU B 1 20 ? -1.487 32.212 -33.921 1.00 18.45 20 GLU B N 1
ATOM 2151 C CA A GLU B 1 20 ? -2.533 31.246 -34.252 0.50 20.33 20 GLU B CA 1
ATOM 2152 C CA B GLU B 1 20 ? -2.476 31.175 -34.274 0.50 20.02 20 GLU B CA 1
ATOM 2153 C C . GLU B 1 20 ? -2.928 30.315 -33.081 1.00 19.97 20 GLU B C 1
ATOM 2154 O O . GLU B 1 20 ? -4.127 30.102 -32.879 1.00 21.47 20 GLU B O 1
ATOM 2165 N N . ILE B 1 21 ? -1.942 29.849 -32.278 1.00 19.13 21 ILE B N 1
ATOM 2166 C CA . ILE B 1 21 ? -2.253 28.893 -31.229 1.00 20.78 21 ILE B CA 1
ATOM 2167 C C . ILE B 1 21 ? -3.019 29.607 -30.155 1.00 18.98 21 ILE B C 1
ATOM 2168 O O . ILE B 1 21 ? -4.005 29.114 -29.643 1.00 19.72 21 ILE B O 1
ATOM 2173 N N . PHE B 1 22 ? -2.574 30.817 -29.804 1.00 16.16 22 PHE B N 1
ATOM 2174 C CA . PHE B 1 22 ? -3.298 31.599 -28.795 1.00 15.98 22 PHE B CA 1
ATOM 2175 C C . PHE B 1 22 ? -4.784 31.898 -29.154 1.00 18.27 22 PHE B C 1
ATOM 2176 O O . PHE B 1 22 ? -5.762 31.817 -28.343 1.00 21.27 22 PHE B O 1
ATOM 2184 N N . GLU B 1 23 ? -4.958 32.269 -30.398 1.00 20.21 23 GLU B N 1
ATOM 2185 C CA . GLU B 1 23 ? -6.303 32.613 -30.901 1.00 24.59 23 GLU B CA 1
ATOM 2186 C C . GLU B 1 23 ? -7.181 31.360 -30.960 1.00 26.36 23 GLU B C 1
ATOM 2187 O O . GLU B 1 23 ? -8.317 31.396 -30.496 1.00 28.85 23 GLU B O 1
ATOM 2193 N N . ARG B 1 24 ? -6.623 30.244 -31.402 1.00 27.09 24 ARG B N 1
ATOM 2194 C CA . ARG B 1 24 ? -7.352 28.993 -31.400 1.00 30.86 24 ARG B CA 1
ATOM 2195 C C . ARG B 1 24 ? -7.785 28.579 -29.995 1.00 30.57 24 ARG B C 1
ATOM 2196 O O . ARG B 1 24 ? -8.943 28.177 -29.773 1.00 33.11 24 ARG B O 1
ATOM 2204 N N . LYS B 1 25 ? -6.856 28.697 -29.046 1.00 27.95 25 LYS B N 1
ATOM 2205 C CA . LYS B 1 25 ? -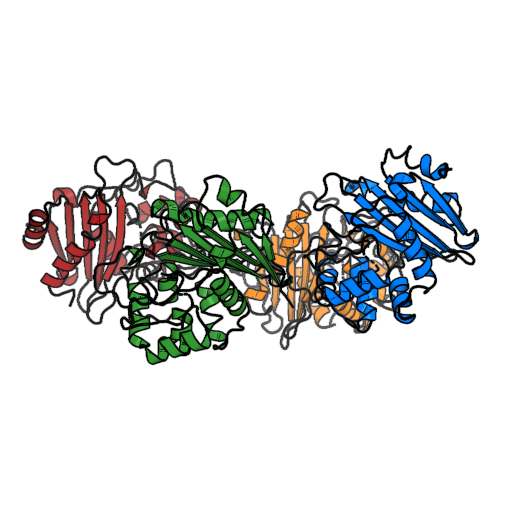7.099 28.186 -27.690 1.00 28.12 25 LYS B CA 1
ATOM 2206 C C . LYS B 1 25 ? -7.861 29.159 -26.819 1.00 26.63 25 LYS B C 1
ATOM 2207 O O . LYS B 1 25 ? -8.343 28.787 -25.737 1.00 28.20 25 LYS B O 1
ATOM 2213 N N . GLY B 1 26 ? -8.015 30.391 -27.312 1.00 24.60 26 GLY B N 1
ATOM 2214 C CA . GLY B 1 26 ? -8.848 31.384 -26.606 1.00 24.47 26 GLY B CA 1
ATOM 2215 C C . GLY B 1 26 ? -8.277 31.777 -25.239 1.00 21.46 26 GLY B C 1
ATOM 2216 O O . GLY B 1 26 ? -9.051 32.148 -24.297 1.00 23.09 26 GLY B O 1
ATOM 2217 N N . LEU B 1 27 ? -6.949 31.832 -25.164 1.00 18.73 27 LEU B N 1
ATOM 2218 C CA . LEU B 1 27 ? -6.233 32.174 -23.923 1.00 17.06 27 LEU B CA 1
ATOM 2219 C C . LEU B 1 27 ? -5.517 33.493 -24.010 1.00 15.84 27 LEU B C 1
ATOM 2220 O O . LEU B 1 27 ? -5.114 33.923 -25.102 1.00 16.60 27 LEU B O 1
ATOM 2225 N N . ASN B 1 28 ? -5.431 34.192 -22.867 1.00 15.02 28 ASN B N 1
ATOM 2226 C CA . ASN B 1 28 ? -4.737 35.467 -22.731 1.00 15.37 28 ASN B CA 1
ATOM 2227 C C . ASN B 1 28 ? -3.379 35.183 -22.100 1.00 13.68 28 ASN B C 1
ATOM 2228 O O . ASN B 1 28 ? -3.295 34.518 -21.075 1.00 13.64 28 ASN B O 1
ATOM 2233 N N . GLY B 1 29 ? -2.293 35.639 -22.722 1.00 9.27 29 GLY B N 1
ATOM 2234 C CA . GLY B 1 29 ? -0.985 35.460 -22.132 1.00 8.27 29 GLY B CA 1
ATOM 2235 C C . GLY B 1 29 ? 0.080 36.015 -23.015 1.00 7.98 29 GLY B C 1
ATOM 2236 O O . GLY B 1 29 ? -0.111 36.783 -23.913 1.00 8.20 29 GLY B O 1
ATOM 2237 N N . THR B 1 30 ? 1.304 35.578 -22.760 1.00 7.25 30 THR B N 1
ATOM 2238 C CA . THR B 1 30 ? 2.528 35.925 -23.498 1.00 7.21 30 THR B CA 1
ATOM 2239 C C . THR B 1 30 ? 3.427 34.703 -23.642 1.00 6.93 30 THR B C 1
ATOM 2240 O O . THR B 1 30 ? 3.339 33.785 -22.796 1.00 6.67 30 THR B O 1
ATOM 2244 N N . PHE B 1 31 ? 4.262 34.705 -24.661 1.00 7.05 31 PHE B N 1
ATOM 2245 C CA . PHE B 1 31 ? 5.198 33.582 -24.897 1.00 6.86 31 PHE B CA 1
ATOM 2246 C C . PHE B 1 31 ? 6.397 34.152 -25.605 1.00 6.96 31 PHE B C 1
ATOM 2247 O O . PHE B 1 31 ? 6.264 34.952 -26.500 1.00 7.31 31 PHE B O 1
ATOM 2255 N N . VAL B 1 32 ? 7.574 33.866 -25.059 1.00 6.66 32 VAL B N 1
ATOM 2256 C CA . VAL B 1 32 ? 8.844 34.342 -25.579 1.00 6.76 32 VAL B CA 1
ATOM 2257 C C . VAL B 1 32 ? 9.765 33.108 -25.722 1.00 6.64 32 VAL B C 1
ATOM 2258 O O . VAL B 1 32 ? 9.883 32.290 -24.781 1.00 6.31 32 VAL B O 1
ATOM 2262 N N . VAL B 1 33 ? 10.392 33.031 -26.885 1.00 6.97 33 VAL B N 1
ATOM 2263 C CA . VAL B 1 33 ? 11.441 32.011 -27.156 1.00 7.24 33 VAL B CA 1
ATOM 2264 C C . VAL B 1 33 ? 12.721 32.693 -27.662 1.00 7.65 33 VAL B C 1
ATOM 2265 O O . VAL B 1 33 ? 12.660 33.491 -28.572 1.00 8.35 33 VAL B O 1
ATOM 2269 N N . TYR B 1 34 ? 13.884 32.399 -27.086 1.00 7.54 34 TYR B N 1
ATOM 2270 C CA . TYR B 1 34 ? 15.120 32.862 -27.588 1.00 7.91 34 TYR B CA 1
ATOM 2271 C C . TYR B 1 34 ? 15.808 31.656 -28.217 1.00 7.82 34 TYR B C 1
ATOM 2272 O O . TYR B 1 34 ? 16.083 30.679 -27.547 1.00 7.83 34 TYR B O 1
ATOM 2281 N N . ASP B 1 35 ? 16.174 31.787 -29.503 1.00 8.33 35 ASP B N 1
ATOM 2282 C CA . ASP B 1 35 ? 16.957 30.809 -30.228 1.00 8.59 35 ASP B CA 1
ATOM 2283 C C . ASP B 1 35 ? 18.403 31.293 -30.201 1.00 8.85 35 ASP B C 1
ATOM 2284 O O . ASP B 1 35 ? 18.743 32.331 -30.809 1.00 9.11 35 ASP B O 1
ATOM 2289 N N . LEU B 1 36 ? 19.311 30.592 -29.500 1.00 9.05 36 LEU B N 1
ATOM 2290 C CA . LEU B 1 36 ? 20.633 31.059 -29.265 1.00 9.51 36 LEU B CA 1
ATOM 2291 C C . LEU B 1 36 ? 21.446 31.218 -30.560 1.00 10.30 36 LEU B C 1
ATOM 2292 O O . LEU B 1 36 ? 22.039 32.233 -30.797 1.00 10.98 36 LEU B O 1
ATOM 2297 N N . LYS B 1 37 ? 21.495 30.182 -31.389 1.00 11.18 37 LYS B N 1
ATOM 2298 C CA . LYS B 1 37 ? 22.405 30.165 -32.524 1.00 12.22 37 LYS B CA 1
ATOM 2299 C C . LYS B 1 37 ? 21.932 31.073 -33.700 1.00 12.80 37 LYS B C 1
ATOM 2300 O O . LYS B 1 37 ? 22.769 31.665 -34.428 1.00 12.69 37 LYS B O 1
ATOM 2306 N N . ASN B 1 38 ? 20.612 31.202 -33.862 1.00 12.75 38 ASN B N 1
ATOM 2307 C CA . ASN B 1 38 ? 20.036 32.221 -34.721 1.00 13.93 38 ASN B CA 1
ATOM 2308 C C . ASN B 1 38 ? 20.029 33.637 -34.046 1.00 14.19 38 ASN B C 1
ATOM 2309 O O . ASN B 1 38 ? 19.911 34.646 -34.766 1.00 15.64 38 ASN B O 1
ATOM 2314 N N . ASP B 1 39 ? 20.317 33.721 -32.762 1.00 13.59 39 ASP B N 1
ATOM 2315 C CA . ASP B 1 39 ? 20.311 34.953 -32.001 1.00 13.91 39 ASP B CA 1
ATOM 2316 C C . ASP B 1 39 ? 18.992 35.710 -32.309 1.00 13.59 39 ASP B C 1
ATOM 2317 O O . ASP B 1 39 ? 19.008 36.849 -32.819 1.00 15.18 39 ASP B O 1
ATOM 2322 N N . LYS B 1 40 ? 17.868 35.056 -32.020 1.00 12.14 40 LYS B N 1
ATOM 2323 C CA A LYS B 1 40 ? 16.549 35.481 -32.452 0.50 12.12 40 LYS B CA 1
ATOM 2324 C CA B LYS B 1 40 ? 16.526 35.496 -32.436 0.50 11.90 40 LYS B CA 1
ATOM 2325 C C . LYS B 1 40 ? 15.539 35.310 -31.309 1.00 11.32 40 LYS B C 1
ATOM 2326 O O . LYS B 1 40 ? 15.533 34.289 -30.676 1.00 10.78 40 LYS B O 1
ATOM 2337 N N . ILE B 1 41 ? 14.733 36.327 -31.042 1.00 11.67 41 ILE B N 1
ATOM 2338 C CA . ILE B 1 41 ? 13.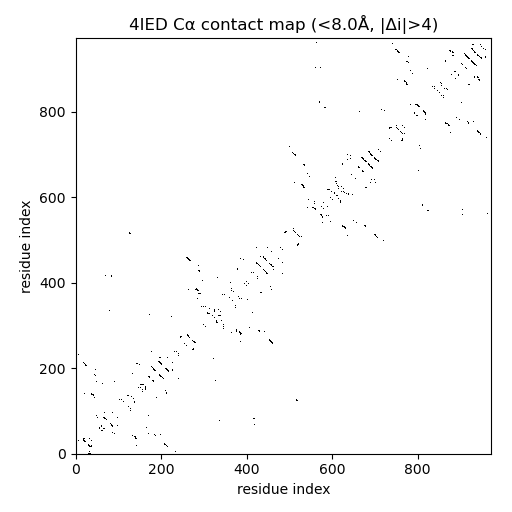573 36.303 -30.131 1.00 11.26 41 ILE B CA 1
ATOM 2339 C C . ILE B 1 41 ? 12.355 36.180 -30.995 1.00 11.93 41 ILE B C 1
ATOM 2340 O O . ILE B 1 41 ? 12.157 36.997 -31.956 1.00 13.91 41 ILE B O 1
ATOM 2345 N N . ASP B 1 42 ? 11.532 35.209 -30.656 1.00 11.17 42 ASP B N 1
ATOM 2346 C CA . ASP B 1 42 ? 10.132 35.104 -31.174 1.00 11.40 42 ASP B CA 1
ATOM 2347 C C . ASP B 1 42 ? 9.178 35.354 -29.998 1.00 10.71 42 ASP B C 1
ATOM 2348 O O . ASP B 1 42 ? 9.343 34.783 -28.931 1.00 9.86 42 ASP B O 1
ATOM 2353 N N . TYR B 1 43 ? 8.103 36.083 -30.238 1.00 10.56 43 TYR B N 1
ATOM 2354 C CA . TYR B 1 43 ? 7.194 36.411 -29.126 1.00 10.95 43 TYR B CA 1
ATOM 2355 C C . TYR B 1 43 ? 5.716 36.461 -29.590 1.00 10.60 43 TYR B C 1
ATOM 2356 O O . TYR B 1 43 ? 5.378 36.644 -30.765 1.00 10.65 43 TYR B O 1
ATOM 2365 N N . TYR B 1 44 ? 4.859 36.390 -28.607 1.00 9.82 44 TYR B N 1
ATOM 2366 C CA . TYR B 1 44 ? 3.460 36.688 -28.654 1.00 9.81 44 TYR B CA 1
ATOM 2367 C C . TYR B 1 44 ? 3.197 37.641 -27.531 1.00 9.25 44 TYR B C 1
ATOM 2368 O O . TYR B 1 44 ? 3.523 37.309 -26.375 1.00 8.63 44 TYR B O 1
ATOM 2377 N N . ASN B 1 45 ? 2.584 38.760 -27.833 1.00 9.56 45 ASN B N 1
ATOM 2378 C CA . ASN B 1 45 ? 2.136 39.774 -26.875 1.00 9.41 45 ASN B CA 1
ATOM 2379 C C . ASN B 1 45 ? 3.326 40.450 -26.215 1.00 9.12 45 ASN B C 1
ATOM 2380 O O . ASN B 1 45 ? 3.682 40.135 -25.053 1.00 8.64 45 ASN B O 1
ATOM 2385 N N . LEU B 1 46 ? 3.976 41.346 -26.933 1.00 9.66 46 LEU B N 1
ATOM 2386 C CA . LEU B 1 46 ? 5.163 42.024 -26.434 1.00 9.56 46 LEU B CA 1
ATOM 2387 C C . LEU B 1 46 ? 4.952 42.871 -25.185 1.00 9.50 46 LEU B C 1
ATOM 2388 O O . LEU B 1 46 ? 5.807 42.802 -24.240 1.00 9.22 46 LEU B O 1
ATOM 2393 N N . ASP B 1 47 ? 3.831 43.574 -25.070 1.00 10.01 47 ASP B N 1
ATOM 2394 C CA . ASP B 1 47 ? 3.591 44.348 -23.891 1.00 10.22 47 ASP B CA 1
ATOM 2395 C C . ASP B 1 47 ? 3.561 43.453 -22.661 1.00 9.22 47 ASP B C 1
ATOM 2396 O O . ASP B 1 47 ? 4.087 43.775 -21.608 1.00 8.53 47 ASP B O 1
ATOM 2401 N N . ARG B 1 48 ? 2.886 42.322 -22.760 1.00 8.73 48 ARG B N 1
ATOM 2402 C CA . ARG B 1 48 ? 2.809 41.429 -21.607 1.00 8.07 48 ARG B CA 1
ATOM 2403 C C . ARG B 1 48 ? 4.105 40.675 -21.440 1.00 7.41 48 ARG B C 1
ATOM 2404 O O . ARG B 1 48 ? 4.405 40.407 -20.303 1.00 6.93 48 ARG B O 1
ATOM 2412 N N . ALA B 1 49 ? 4.904 40.401 -22.497 1.00 7.47 49 ALA B N 1
ATOM 2413 C CA . ALA B 1 49 ? 6.197 39.809 -22.275 1.00 7.08 49 ALA B CA 1
ATOM 2414 C C . ALA B 1 49 ? 7.041 40.657 -21.387 1.00 7.22 49 ALA B C 1
ATOM 2415 O O . ALA B 1 49 ? 7.914 40.112 -20.737 1.00 6.61 49 ALA B O 1
ATOM 2417 N N . ASN B 1 50 ? 6.819 41.944 -21.397 1.00 7.78 50 ASN B N 1
ATOM 2418 C CA . ASN B 1 50 ? 7.609 42.898 -20.570 1.00 8.24 50 ASN B CA 1
ATOM 2419 C C . ASN B 1 50 ? 6.955 43.162 -19.211 1.00 8.14 50 ASN B C 1
ATOM 2420 O O . ASN B 1 50 ? 7.497 43.934 -18.358 1.00 9.10 50 ASN B O 1
ATOM 2425 N N . GLU B 1 51 ? 5.807 42.637 -18.950 1.00 7.92 51 GLU B N 1
ATOM 2426 C CA . GLU B 1 51 ? 5.047 42.874 -17.698 1.00 7.98 51 GLU B CA 1
ATOM 2427 C C . GLU B 1 51 ? 5.475 41.917 -16.614 1.00 7.02 51 GLU B C 1
ATOM 2428 O O . GLU B 1 51 ? 5.542 40.698 -16.805 1.00 6.55 51 GLU B O 1
ATOM 2434 N N . ARG B 1 52 ? 5.874 42.425 -15.496 1.00 6.61 52 ARG B N 1
ATOM 2435 C CA . ARG B 1 52 ? 6.288 41.623 -14.356 1.00 6.21 52 ARG B CA 1
ATOM 2436 C C . ARG B 1 52 ? 5.158 41.054 -13.545 1.00 6.17 52 ARG B C 1
ATOM 2437 O O . ARG B 1 52 ? 4.161 41.744 -13.274 1.00 6.67 52 ARG B O 1
ATOM 2445 N N . PHE B 1 53 ? 5.275 39.788 -13.202 1.00 5.90 53 PHE B N 1
ATOM 2446 C CA . PHE B 1 53 ? 4.304 39.057 -12.372 1.00 5.87 53 PHE B CA 1
ATOM 2447 C C . PHE B 1 53 ? 4.981 38.315 -11.252 1.00 5.64 53 PHE B C 1
ATOM 2448 O O . PHE B 1 53 ? 6.137 37.979 -11.409 1.00 5.45 53 PHE B O 1
ATOM 2456 N N . TYR B 1 54 ? 4.254 37.967 -10.218 1.00 5.68 54 TYR B N 1
ATOM 2457 C CA . TYR B 1 54 ? 4.843 37.097 -9.193 1.00 5.50 54 TYR B CA 1
ATOM 2458 C C . TYR B 1 54 ? 5.379 35.833 -9.874 1.00 5.25 54 TYR B C 1
ATOM 2459 O O . TYR B 1 54 ? 4.633 35.261 -10.697 1.00 5.27 54 TYR B O 1
ATOM 2468 N N . PRO B 1 55 ? 6.584 35.377 -9.587 1.00 5.07 55 PRO B N 1
ATOM 2469 C CA . PRO B 1 55 ? 7.043 34.143 -10.253 1.00 4.88 55 PRO B CA 1
ATOM 2470 C C . PRO B 1 55 ? 6.404 32.844 -9.764 1.00 4.83 55 PRO B C 1
ATOM 2471 O O . PRO B 1 55 ? 6.467 31.811 -10.480 1.00 4.74 55 PRO B O 1
ATOM 2475 N N . ALA B 1 56 ? 5.896 32.871 -8.557 1.00 4.93 56 ALA B N 1
ATOM 2476 C CA . ALA B 1 56 ? 5.340 31.667 -7.884 1.00 4.94 56 ALA B CA 1
ATOM 2477 C C . ALA B 1 56 ? 6.424 30.571 -7.970 1.00 4.76 56 ALA B C 1
ATOM 2478 O O . ALA B 1 56 ? 7.603 30.886 -7.837 1.00 4.68 56 ALA B O 1
ATOM 2480 N N . SER B 1 57 ? 6.043 29.339 -8.213 1.00 4.74 57 SER B N 1
ATOM 2481 C CA . SER B 1 57 ? 7.026 28.210 -8.047 1.00 4.63 57 SER B CA 1
ATOM 2482 C C . SER B 1 57 ? 8.050 28.271 -9.143 1.00 4.50 57 SER B C 1
ATOM 2483 O O . SER B 1 57 ? 9.013 27.480 -9.066 1.00 4.44 57 SER B O 1
ATOM 2486 N N . SER B 1 58 ? 7.916 29.046 -10.224 1.00 4.50 58 SER B N 1
ATOM 2487 C CA . SER B 1 58 ? 9.053 29.177 -11.194 1.00 4.43 58 SER B CA 1
ATOM 2488 C C . SER B 1 58 ? 10.313 29.682 -10.477 1.00 4.41 58 SER B C 1
ATOM 2489 O O . SER B 1 58 ? 11.415 29.457 -10.964 1.00 4.39 58 SER B O 1
ATOM 2492 N N . PHE B 1 59 ? 10.182 30.359 -9.341 1.00 4.47 59 PHE B N 1
ATOM 2493 C CA . PHE B 1 59 ? 11.339 30.840 -8.552 1.00 4.52 59 PHE B CA 1
ATOM 2494 C C . PHE B 1 59 ? 12.149 29.696 -7.993 1.00 4.51 59 PHE B C 1
ATOM 2495 O O . PHE B 1 59 ? 13.299 29.897 -7.648 1.00 4.59 59 PHE B O 1
ATOM 2515 N N . ILE B 1 61 ? 13.736 27.365 -9.321 1.00 4.47 61 ILE B N 1
ATOM 2516 C CA . ILE B 1 61 ? 14.960 27.164 -10.102 1.00 4.53 61 ILE B CA 1
ATOM 2517 C C . ILE B 1 61 ? 16.043 27.968 -9.402 1.00 4.66 61 ILE B C 1
ATOM 2518 O O . ILE B 1 61 ? 17.186 27.453 -9.112 1.00 4.81 61 ILE B O 1
ATOM 2523 N N . PHE B 1 62 ? 15.773 29.255 -9.121 1.00 4.67 62 PHE B N 1
ATOM 2524 C CA . PHE B 1 62 ? 16.779 30.170 -8.614 1.00 4.85 62 PHE B CA 1
ATOM 2525 C C . PHE B 1 62 ? 16.928 30.124 -7.098 1.00 4.97 62 PHE B C 1
ATOM 2526 O O . PHE B 1 62 ? 18.024 30.344 -6.566 1.00 5.18 62 PHE B O 1
ATOM 2534 N N . ASN B 1 63 ? 15.879 29.801 -6.363 1.00 4.89 63 ASN B N 1
ATOM 2535 C CA . ASN B 1 63 ? 16.001 29.571 -4.921 1.00 5.05 63 ASN B CA 1
ATOM 2536 C C . ASN B 1 63 ? 16.981 28.419 -4.734 1.00 5.17 63 ASN B C 1
ATOM 2537 O O . ASN B 1 63 ? 17.866 28.459 -3.886 1.00 5.41 63 ASN B O 1
ATOM 2542 N N . THR B 1 64 ? 16.840 27.373 -5.521 1.00 5.04 64 THR B N 1
ATOM 2543 C CA . THR B 1 64 ? 17.798 26.230 -5.464 1.00 5.18 64 THR B CA 1
ATOM 2544 C C . THR B 1 64 ? 19.227 26.729 -5.659 1.00 5.40 64 THR B C 1
ATOM 2545 O O . THR B 1 64 ? 20.127 26.346 -4.910 1.00 5.66 64 THR B O 1
ATOM 2549 N N . LEU B 1 65 ? 19.442 27.493 -6.712 1.00 5.33 65 LEU B N 1
ATOM 2550 C CA . LEU B 1 65 ? 20.781 27.937 -7.064 1.00 5.57 65 LEU B CA 1
ATOM 2551 C C . LEU B 1 65 ? 21.350 28.702 -5.897 1.00 5.83 65 LEU B C 1
ATOM 2552 O O . LEU B 1 65 ? 22.568 28.486 -5.588 1.00 6.15 65 LEU B O 1
ATOM 2557 N N . ILE B 1 66 ? 20.647 29.647 -5.328 1.00 5.77 66 ILE B N 1
ATOM 2558 C CA . ILE B 1 66 ? 21.130 30.478 -4.260 1.00 6.05 66 ILE B CA 1
ATOM 2559 C C . ILE B 1 66 ? 21.415 29.571 -3.040 1.00 6.25 66 ILE B C 1
ATOM 2560 O O . ILE B 1 66 ? 22.362 29.786 -2.285 1.00 6.62 66 ILE B O 1
ATOM 2565 N N . GLY B 1 67 ? 20.538 28.605 -2.726 1.00 6.08 67 GLY B N 1
ATOM 2566 C CA . GLY B 1 67 ? 20.734 27.683 -1.622 1.00 6.30 67 GLY B CA 1
ATOM 2567 C C . GLY B 1 67 ? 22.035 26.867 -1.798 1.00 6.57 67 GLY B C 1
ATOM 2568 O O . GLY B 1 67 ? 22.774 26.732 -0.852 1.00 6.94 67 GLY B O 1
ATOM 2569 N N . LEU B 1 68 ? 22.266 26.366 -2.990 1.00 6.42 68 LEU B N 1
ATOM 2570 C CA . LEU B 1 68 ? 23.544 25.625 -3.299 1.00 6.72 68 LEU B CA 1
ATOM 2571 C C . LEU B 1 68 ? 24.782 26.550 -3.138 1.00 7.09 68 LEU B C 1
ATOM 2572 O O . LEU B 1 68 ? 25.784 26.163 -2.557 1.00 7.51 68 LEU B O 1
ATOM 2577 N N . GLU B 1 69 ? 24.647 27.754 -3.662 1.00 6.98 69 GLU B N 1
ATOM 2578 C CA . GLU B 1 69 ? 25.805 28.715 -3.675 1.00 7.36 69 GLU B CA 1
ATOM 2579 C C . GLU B 1 69 ? 26.235 28.999 -2.236 1.00 7.75 69 GLU B C 1
ATOM 2580 O O . GLU B 1 69 ? 27.427 29.248 -1.960 1.00 8.23 69 GLU B O 1
ATOM 2586 N N . ASN B 1 70 ? 25.239 29.087 -1.299 1.00 7.60 70 ASN B N 1
ATOM 2587 C CA . ASN B 1 70 ? 25.478 29.338 0.098 1.00 7.98 70 ASN B CA 1
ATOM 2588 C C . ASN B 1 70 ? 25.709 28.115 0.932 1.00 8.33 70 ASN B C 1
ATOM 2589 O O . ASN B 1 70 ? 25.820 28.226 2.199 1.00 9.12 70 ASN B O 1
ATOM 2594 N N . GLY B 1 71 ? 25.772 26.939 0.310 1.00 8.25 71 GLY B N 1
ATOM 2595 C CA . GLY B 1 71 ? 26.095 25.776 1.117 1.00 8.74 71 GLY B CA 1
ATOM 2596 C C . GLY B 1 71 ? 24.968 25.348 2.083 1.00 8.95 71 GLY B C 1
ATOM 2597 O O . GLY B 1 71 ? 25.308 24.638 3.071 1.00 10.07 71 GLY B O 1
ATOM 2598 N N . ILE B 1 72 ? 23.719 25.699 1.865 1.00 8.83 72 ILE B N 1
ATOM 2599 C CA . ILE B 1 72 ? 22.659 25.342 2.767 1.00 8.71 72 ILE B CA 1
ATOM 2600 C C . ILE B 1 72 ? 22.533 23.785 2.743 1.00 8.82 72 ILE B C 1
ATOM 2601 O O . ILE B 1 72 ? 22.387 23.167 3.812 1.00 9.29 72 ILE B O 1
ATOM 2606 N N . VAL B 1 73 ? 22.699 23.185 1.571 1.00 8.80 73 VAL B N 1
ATOM 2607 C CA . VAL B 1 73 ? 22.875 21.768 1.368 1.00 9.21 73 VAL B CA 1
ATOM 2608 C C . VAL B 1 73 ? 24.125 21.623 0.559 1.00 9.37 73 VAL B C 1
ATOM 2609 O O . VAL B 1 73 ? 24.543 22.514 -0.126 1.00 9.72 73 VAL B O 1
ATOM 2613 N N . LYS B 1 74 ? 24.745 20.451 0.675 1.00 9.62 74 LYS B N 1
ATOM 2614 C CA . LYS B 1 74 ? 25.946 20.133 -0.078 1.00 10.04 74 LYS B CA 1
ATOM 2615 C C . LYS B 1 74 ? 25.583 19.914 -1.519 1.00 9.34 74 LYS B C 1
ATOM 2616 O O . LYS B 1 74 ? 26.452 20.145 -2.375 1.00 9.89 74 LYS B O 1
ATOM 2622 N N . ASN B 1 75 ? 24.412 19.392 -1.846 1.00 7.93 75 ASN B N 1
ATOM 2623 C CA . ASN B 1 75 ? 24.022 19.128 -3.244 1.00 7.65 75 ASN B CA 1
ATOM 2624 C C . ASN B 1 75 ? 22.512 18.903 -3.193 1.00 6.75 75 ASN B C 1
ATOM 2625 O O . ASN B 1 75 ? 21.896 18.770 -2.144 1.00 6.32 75 ASN B O 1
ATOM 2630 N N . VAL B 1 76 ? 21.958 18.705 -4.387 1.00 6.41 76 VAL B N 1
ATOM 2631 C CA . VAL B 1 76 ? 20.503 18.576 -4.515 1.00 5.95 76 VAL B CA 1
ATOM 2632 C C . VAL B 1 76 ? 19.932 17.237 -4.087 1.00 5.89 76 VAL B C 1
ATOM 2633 O O . VAL B 1 76 ? 18.738 17.045 -4.041 1.00 5.57 76 VAL B O 1
ATOM 2637 N N . ASP B 1 77 ? 20.835 16.253 -3.846 1.00 6.40 77 ASP B N 1
ATOM 2638 C CA . ASP B 1 77 ? 20.424 14.909 -3.381 1.00 6.77 77 ASP B CA 1
ATOM 2639 C C . ASP B 1 77 ? 20.433 14.704 -1.918 1.00 6.72 77 ASP B C 1
ATOM 2640 O O . ASP B 1 77 ? 20.021 13.691 -1.407 1.00 6.60 77 ASP B O 1
ATOM 2645 N N . GLU B 1 78 ? 20.929 15.731 -1.223 1.00 7.15 78 GLU B N 1
ATOM 2646 C CA . GLU B 1 78 ? 21.093 15.647 0.278 1.00 8.06 78 GLU B CA 1
ATOM 2647 C C . GLU B 1 78 ? 19.737 15.774 0.953 1.00 7.38 78 GLU B C 1
ATOM 2648 O O . GLU B 1 78 ? 18.971 16.729 0.673 1.00 6.69 78 GLU B O 1
ATOM 2654 N N . MET B 1 79 ? 19.390 14.888 1.868 1.00 7.78 79 MET B N 1
ATOM 2655 C CA A MET B 1 79 ? 18.129 15.020 2.571 0.50 7.85 79 MET B CA 1
ATOM 2656 C CA B MET B 1 79 ? 18.104 15.034 2.548 0.50 7.76 79 MET B CA 1
ATOM 2657 C C . MET B 1 79 ? 18.082 16.361 3.297 1.00 7.48 79 MET B C 1
ATOM 2658 O O . MET B 1 79 ? 19.036 16.778 3.951 1.00 7.42 79 MET B O 1
ATOM 2667 N N . PHE B 1 80 ? 16.973 17.044 3.181 1.00 6.72 80 PHE B N 1
ATOM 2668 C CA . PHE B 1 80 ? 16.870 18.437 3.650 1.00 6.66 80 PHE B CA 1
ATOM 2669 C C . PHE B 1 80 ? 15.569 18.786 4.328 1.00 6.60 80 PHE B C 1
ATOM 2670 O O . PHE B 1 80 ? 15.590 19.516 5.351 1.00 7.16 80 PHE B O 1
ATOM 2678 N N . TYR B 1 81 ? 14.432 18.386 3.764 1.00 6.12 81 TYR B N 1
ATOM 2679 C CA . TYR B 1 81 ? 13.151 18.685 4.341 1.00 6.05 81 TYR B CA 1
ATOM 2680 C C . TYR B 1 81 ? 12.578 17.443 5.063 1.00 6.13 81 TYR B C 1
ATOM 2681 O O . TYR B 1 81 ? 12.620 16.366 4.514 1.00 5.88 81 TYR B O 1
ATOM 2690 N N . TYR B 1 82 ? 12.118 17.655 6.275 1.00 6.67 82 TYR B N 1
ATOM 2691 C CA . TYR B 1 82 ? 11.606 16.580 7.134 1.00 7.29 82 TYR B CA 1
ATOM 2692 C C . TYR B 1 82 ? 10.164 16.806 7.417 1.00 6.92 82 TYR B C 1
ATOM 2693 O O . TYR B 1 82 ? 9.734 17.792 7.998 1.00 7.37 82 TYR B O 1
ATOM 2702 N N . TYR B 1 83 ? 9.357 15.888 6.909 1.00 6.38 83 TYR B N 1
ATOM 2703 C CA . TYR B 1 83 ? 7.886 16.027 6.987 1.00 6.51 83 TYR B CA 1
ATOM 2704 C C . TYR B 1 83 ? 7.468 15.664 8.391 1.00 7.64 83 TYR B C 1
ATOM 2705 O O . TYR B 1 83 ? 8.152 14.942 9.122 1.00 8.57 83 TYR B O 1
ATOM 2714 N N . ASP B 1 84 ? 6.316 16.186 8.810 1.00 9.03 84 ASP B N 1
ATOM 2715 C CA . ASP B 1 84 ? 5.844 16.028 10.197 1.00 10.30 84 ASP B CA 1
ATOM 2716 C C . ASP B 1 84 ? 4.338 15.901 10.305 1.00 9.45 84 ASP B C 1
ATOM 2717 O O . ASP B 1 84 ? 3.747 16.182 11.357 1.00 10.04 84 ASP B O 1
ATOM 2722 N N . GLY B 1 85 ? 3.731 15.521 9.203 1.00 8.45 85 GLY B N 1
ATOM 2723 C CA . GLY B 1 85 ? 2.280 15.285 9.228 1.00 8.34 85 GLY B CA 1
ATOM 2724 C C . GLY B 1 85 ? 1.391 16.505 8.972 1.00 8.29 85 GLY B C 1
ATOM 2725 O O . GLY B 1 85 ? 0.165 16.367 8.991 1.00 9.25 85 GLY B O 1
ATOM 2726 N N . SER B 1 86 ? 2.024 17.619 8.671 1.00 8.41 86 SER B N 1
ATOM 2727 C CA A SER B 1 86 ? 1.326 18.894 8.435 0.50 9.05 86 SER B CA 1
ATOM 2728 C CA B SER B 1 86 ? 1.286 18.869 8.473 0.50 8.85 86 SER B CA 1
ATOM 2729 C C . SER B 1 86 ? 0.477 18.857 7.177 1.00 8.70 86 SER B C 1
ATOM 2730 O O . SER B 1 86 ? 0.645 18.087 6.251 1.00 7.85 86 SER B O 1
ATOM 2735 N N . LYS B 1 87 ? -0.487 19.765 7.120 1.00 9.38 87 LYS B N 1
ATOM 2736 C CA A LYS B 1 87 ? -1.360 19.875 5.939 0.50 9.97 87 LYS B CA 1
ATOM 2737 C CA B LYS B 1 87 ? -1.350 19.862 5.930 0.50 9.15 87 LYS B CA 1
ATOM 2738 C C . LYS B 1 87 ? -0.548 20.156 4.698 1.00 9.09 87 LYS B C 1
ATOM 2739 O O . LYS B 1 87 ? 0.377 20.972 4.702 1.00 9.56 87 LYS B O 1
ATOM 2750 N N . VAL B 1 88 ? -0.901 19.493 3.617 1.00 8.53 88 VAL B N 1
ATOM 2751 C CA . VAL B 1 88 ? -0.263 19.686 2.349 1.00 8.76 88 VAL B CA 1
ATOM 2752 C C . VAL B 1 88 ? -1.269 19.800 1.218 1.00 8.22 88 VAL B C 1
ATOM 2753 O O . VAL B 1 88 ? -2.221 19.000 1.141 1.00 8.47 88 VAL B O 1
ATOM 2757 N N . PHE B 1 89 ? -0.985 20.694 0.286 1.00 8.44 89 PHE B N 1
ATOM 2758 C CA . PHE B 1 89 ? -1.826 20.858 -0.890 1.00 9.12 89 PHE B CA 1
ATOM 2759 C C . PHE B 1 89 ? -1.845 19.659 -1.819 1.00 8.28 89 PHE B C 1
ATOM 2760 O O . PHE B 1 89 ? -2.895 19.372 -2.430 1.00 9.75 89 PHE B O 1
ATOM 2768 N N . LEU B 1 90 ? -0.719 18.999 -1.953 1.00 6.90 90 LEU B N 1
ATOM 2769 C CA . LEU B 1 90 ? -0.519 17.810 -2.797 1.00 6.17 90 LEU B CA 1
ATOM 2770 C C . LEU B 1 90 ? 0.039 16.691 -1.955 1.00 5.43 90 LEU B C 1
ATOM 2771 O O . LEU B 1 90 ? 0.904 16.912 -1.152 1.00 5.07 90 LEU B O 1
ATOM 2776 N N . ASP B 1 91 ? -0.561 15.503 -2.078 1.00 5.11 91 ASP B N 1
ATOM 2777 C CA . ASP B 1 91 ? -0.125 14.332 -1.304 1.00 5.07 91 ASP B CA 1
ATOM 2778 C C . ASP B 1 91 ? 1.307 14.013 -1.547 1.00 4.87 91 ASP B C 1
ATOM 2779 O O . ASP B 1 91 ? 1.992 13.495 -0.615 1.00 4.85 91 ASP B O 1
ATOM 2784 N N . SER B 1 92 ? 1.847 14.321 -2.700 1.00 4.76 92 SER B N 1
ATOM 2785 C CA . SER B 1 92 ? 3.244 14.073 -2.967 1.00 4.63 92 SER B CA 1
ATOM 2786 C C . SER B 1 92 ? 4.185 14.845 -2.046 1.00 4.57 92 SER B C 1
ATOM 2787 O O . SER B 1 92 ? 5.364 14.550 -1.908 1.00 4.51 92 SER B O 1
ATOM 2790 N N . TRP B 1 93 ? 3.667 15.872 -1.420 1.00 4.62 93 TRP B N 1
ATOM 2791 C CA . TRP B 1 93 ? 4.487 16.706 -0.507 1.00 4.63 93 TRP B CA 1
ATOM 2792 C C . TRP B 1 93 ? 4.597 16.089 0.910 1.00 4.74 93 TRP B C 1
ATOM 2793 O O . TRP B 1 93 ? 5.373 16.605 1.743 1.00 4.80 93 TRP B O 1
ATOM 2804 N N . ALA B 1 94 ? 3.851 15.049 1.217 1.00 4.82 94 ALA B N 1
ATOM 2805 C CA . ALA B 1 94 ? 3.783 14.481 2.552 1.00 4.98 94 ALA B CA 1
ATOM 2806 C C . ALA B 1 94 ? 4.845 13.427 2.830 1.00 4.95 94 ALA B C 1
ATOM 2807 O O . ALA B 1 94 ? 4.584 12.334 3.233 1.00 5.05 94 ALA B O 1
ATOM 2809 N N . LYS B 1 95 ? 6.049 13.909 2.717 1.00 4.87 95 LYS B N 1
ATOM 2810 C CA . LYS B 1 95 ? 7.192 13.006 2.904 1.00 4.89 95 LYS B CA 1
ATOM 2811 C C . LYS B 1 95 ? 8.488 13.832 2.970 1.00 4.87 95 LYS B C 1
ATOM 2812 O O . LYS B 1 95 ? 8.584 14.907 2.389 1.00 4.79 95 LYS B O 1
ATOM 2818 N N . ASP B 1 96 ? 9.486 13.284 3.687 1.00 5.00 96 ASP B N 1
ATOM 2819 C CA . ASP B 1 96 ? 10.833 13.823 3.709 1.00 5.05 96 ASP B CA 1
ATOM 2820 C C . ASP B 1 96 ? 11.352 13.927 2.293 1.00 4.90 96 ASP B C 1
ATOM 2821 O O . ASP B 1 96 ? 11.038 13.095 1.446 1.00 4.83 96 ASP B O 1
ATOM 2826 N N . SER B 1 97 ? 12.286 14.841 2.055 1.00 4.92 97 SER B N 1
ATOM 2827 C CA . SER B 1 97 ? 12.790 15.068 0.708 1.00 4.83 97 SER B CA 1
ATOM 2828 C C . SER B 1 97 ? 14.167 15.771 0.643 1.00 4.96 97 SER B C 1
ATOM 2829 O O . SER B 1 97 ? 14.576 16.425 1.577 1.00 5.08 97 SER B O 1
ATOM 2832 N N . ASN B 1 98 ? 14.776 15.551 -0.510 1.00 4.97 98 ASN B N 1
ATOM 2833 C CA . ASN B 1 98 ? 15.907 16.377 -0.951 1.00 5.09 98 ASN B CA 1
ATOM 2834 C C . ASN B 1 98 ? 15.403 17.432 -1.934 1.00 4.96 98 ASN B C 1
ATOM 2835 O O . ASN B 1 98 ? 14.221 17.382 -2.341 1.00 4.80 98 ASN B O 1
ATOM 2840 N N . LEU B 1 99 ? 16.269 18.375 -2.325 1.00 5.08 99 LEU B N 1
ATOM 2841 C CA . LEU B 1 99 ? 15.788 19.405 -3.228 1.00 5.00 99 LEU B CA 1
ATOM 2842 C C . LEU B 1 99 ? 15.487 18.934 -4.592 1.00 4.96 99 LEU B C 1
ATOM 2843 O O . LEU B 1 99 ? 14.541 19.448 -5.259 1.00 4.85 99 LEU B O 1
ATOM 2848 N N . ARG B 1 100 ? 16.116 17.923 -5.121 1.00 5.09 100 ARG B N 1
ATOM 2849 C CA . ARG B 1 100 ? 15.693 17.304 -6.420 1.00 5.12 100 ARG B CA 1
ATOM 2850 C C . ARG B 1 100 ? 14.249 16.852 -6.393 1.00 4.93 100 ARG B C 1
ATOM 2851 O O . ARG B 1 100 ? 13.479 17.215 -7.318 1.00 4.89 100 ARG B O 1
ATOM 2859 N N . TYR B 1 101 ? 13.850 16.133 -5.373 1.00 4.84 101 TYR B N 1
ATOM 2860 C CA . TYR B 1 101 ? 12.440 15.758 -5.272 1.00 4.70 101 TYR B CA 1
ATOM 2861 C C . TYR B 1 101 ? 11.515 16.968 -5.079 1.00 4.57 101 TYR B C 1
ATOM 2862 O O . TYR B 1 101 ? 10.476 17.055 -5.775 1.00 4.53 101 TYR B O 1
ATOM 2871 N N . ALA B 1 102 ? 11.919 17.903 -4.222 1.00 4.56 102 ALA B N 1
ATOM 2872 C CA . ALA B 1 102 ? 11.076 19.017 -3.891 1.00 4.51 102 ALA B CA 1
ATOM 2873 C C . ALA B 1 102 ? 10.791 19.880 -5.128 1.00 4.52 102 ALA B C 1
ATOM 2874 O O . ALA B 1 102 ? 9.644 20.309 -5.275 1.00 4.49 102 ALA B O 1
ATOM 2876 N N . ILE B 1 103 ? 11.750 20.097 -6.017 1.00 4.62 103 ILE B N 1
ATOM 2877 C CA . ILE B 1 103 ? 11.461 20.882 -7.183 1.00 4.68 103 ILE B CA 1
ATOM 2878 C C . ILE B 1 103 ? 10.557 20.134 -8.134 1.00 4.68 103 ILE B C 1
ATOM 2879 O O . ILE B 1 103 ? 9.673 20.764 -8.759 1.00 4.70 103 ILE B O 1
ATOM 2884 N N . LYS B 1 104 ? 10.745 18.834 -8.295 1.00 4.70 104 LYS B N 1
ATOM 2885 C CA . LYS B 1 104 ? 9.904 18.058 -9.227 1.00 4.76 104 LYS B CA 1
ATOM 2886 C C . LYS B 1 104 ? 8.466 18.065 -8.851 1.00 4.67 104 LYS B C 1
ATOM 2887 O O . LYS B 1 104 ? 7.633 17.974 -9.761 1.00 4.76 104 LYS B O 1
ATOM 2893 N N . VAL B 1 105 ? 8.154 18.050 -7.556 1.00 4.54 105 VAL B N 1
ATOM 2894 C CA . VAL B 1 105 ? 6.773 18.029 -7.108 1.00 4.51 105 VAL B CA 1
ATOM 2895 C C . VAL B 1 105 ? 6.272 19.391 -6.735 1.00 4.52 105 VAL B C 1
ATOM 2896 O O . VAL B 1 105 ? 5.119 19.591 -6.369 1.00 4.55 105 VAL B O 1
ATOM 2900 N N . SER B 1 106 ? 7.185 20.381 -6.744 1.00 4.53 106 SER B N 1
ATOM 2901 C CA . SER B 1 106 ? 6.825 21.747 -6.301 1.00 4.59 106 SER B CA 1
ATOM 2902 C C . SER B 1 106 ? 6.456 21.817 -4.828 1.00 4.59 106 SER B C 1
ATOM 2903 O O . SER B 1 106 ? 5.530 22.478 -4.468 1.00 4.69 106 SER B O 1
ATOM 2906 N N . GLN B 1 107 ? 7.280 21.164 -3.995 1.00 4.53 107 GLN B N 1
ATOM 2907 C CA . GLN B 1 107 ? 7.042 21.002 -2.549 1.00 4.57 107 GLN B CA 1
ATOM 2908 C C . GLN B 1 107 ? 7.398 22.324 -1.835 1.00 4.71 107 GLN B C 1
ATOM 2909 O O . GLN B 1 107 ? 8.478 22.540 -1.318 1.00 4.75 107 GLN B O 1
ATOM 2915 N N . VAL B 1 108 ? 6.428 23.229 -1.773 1.00 4.99 108 VAL B N 1
ATOM 2916 C CA . VAL B 1 108 ? 6.582 24.558 -1.220 1.00 5.78 108 VAL B CA 1
ATOM 2917 C C . VAL B 1 108 ? 7.159 24.515 0.191 1.00 5.40 108 VAL B C 1
ATOM 2918 O O . VAL B 1 108 ? 8.009 25.359 0.540 1.00 5.32 108 VAL B O 1
ATOM 2922 N N . PRO B 1 109 ? 6.712 23.628 1.065 1.00 5.20 109 PRO B N 1
ATOM 2923 C CA . PRO B 1 109 ? 7.311 23.681 2.416 1.00 5.40 109 PRO B CA 1
ATOM 2924 C C . PRO B 1 109 ? 8.803 23.485 2.446 1.00 5.33 109 PRO B C 1
ATOM 2925 O O . PRO B 1 109 ? 9.436 24.069 3.361 1.00 5.57 109 PRO B O 1
ATOM 2929 N N . ALA B 1 110 ? 9.399 22.696 1.541 1.00 5.09 110 ALA B N 1
ATOM 2930 C CA . ALA B 1 110 ? 10.845 22.528 1.504 1.00 5.09 110 ALA B CA 1
ATOM 2931 C C . ALA B 1 110 ? 11.507 23.793 1.120 1.00 5.20 110 ALA B C 1
ATOM 2932 O O . ALA B 1 110 ? 12.554 24.130 1.648 1.00 5.37 110 ALA B O 1
ATOM 2934 N N . TYR B 1 111 ? 10.899 24.573 0.201 1.00 5.16 111 TYR B N 1
ATOM 2935 C CA . TYR B 1 111 ? 11.484 25.805 -0.264 1.00 5.29 111 TYR B CA 1
ATOM 2936 C C . TYR B 1 111 ? 11.245 26.964 0.704 1.00 5.59 111 TYR B C 1
ATOM 2937 O O . TYR B 1 111 ? 12.142 27.892 0.790 1.00 5.80 111 TYR B O 1
ATOM 2946 N N . LYS B 1 112 ? 10.220 26.900 1.536 1.00 5.70 112 LYS B N 1
ATOM 2947 C CA A LYS B 1 112 ? 10.059 27.880 2.604 0.50 6.07 112 LYS B CA 1
ATOM 2948 C CA B LYS B 1 112 ? 10.056 27.882 2.602 0.50 6.07 112 LYS B CA 1
ATOM 2949 C C . LYS B 1 112 ? 11.129 27.644 3.681 1.00 6.25 112 LYS B C 1
ATOM 2950 O O . LYS B 1 112 ? 11.762 28.563 4.184 1.00 6.64 112 LYS B O 1
ATOM 2961 N N . LYS B 1 113 ? 11.407 26.395 3.948 1.00 6.16 113 LYS B N 1
ATOM 2962 C CA . LYS B 1 113 ? 12.528 26.022 4.872 1.00 6.30 113 LYS B CA 1
ATOM 2963 C C . LYS B 1 113 ? 13.853 26.575 4.306 1.00 6.33 113 LYS B C 1
ATOM 2964 O O . LYS B 1 113 ? 14.689 27.202 5.044 1.00 6.76 113 LYS B O 1
ATOM 2970 N N . LEU B 1 114 ? 14.053 26.357 3.027 1.00 6.02 114 LEU B N 1
ATOM 2971 C CA . LEU B 1 114 ? 15.265 26.870 2.391 1.00 6.11 114 LEU B CA 1
ATOM 2972 C C . LEU B 1 114 ? 15.417 28.385 2.511 1.00 6.40 114 LEU B C 1
ATOM 2973 O O . LEU B 1 114 ? 16.523 28.922 2.869 1.00 6.69 114 LEU B O 1
ATOM 2978 N N . ALA B 1 115 ? 14.386 29.122 2.194 1.00 6.40 115 ALA B N 1
ATOM 2979 C CA . ALA B 1 115 ? 14.431 30.542 2.270 1.00 6.72 115 ALA B CA 1
ATOM 2980 C C . ALA B 1 115 ? 14.658 31.046 3.675 1.00 7.14 115 ALA B C 1
ATOM 2981 O O . ALA B 1 115 ? 15.409 31.992 3.850 1.00 7.48 115 ALA B O 1
ATOM 2983 N N . ARG B 1 116 ? 14.039 30.417 4.684 1.00 7.19 116 ARG B N 1
ATOM 2984 C CA A ARG B 1 116 ? 14.200 30.878 6.058 0.25 7.67 116 ARG B CA 1
ATOM 2985 C CA B ARG B 1 116 ? 14.182 30.860 6.074 0.25 7.67 116 ARG B CA 1
ATOM 2986 C CA C ARG B 1 116 ? 14.173 30.871 6.075 0.50 7.67 116 ARG B CA 1
ATOM 2987 C C . ARG B 1 116 ? 15.637 30.675 6.487 1.00 7.84 116 ARG B C 1
ATOM 2988 O O . ARG B 1 116 ? 16.247 31.519 7.131 1.00 8.30 116 ARG B O 1
ATOM 3010 N N . GLU B 1 117 ? 16.217 29.556 6.068 1.00 7.52 117 GLU B N 1
ATOM 3011 C CA . GLU B 1 117 ? 17.578 29.251 6.455 1.00 7.87 117 GLU B CA 1
ATOM 3012 C C . GLU B 1 117 ? 18.575 30.155 5.748 1.00 7.86 117 GLU B C 1
ATOM 3013 O O . GLU B 1 117 ? 19.513 30.634 6.382 1.00 8.27 117 GLU B O 1
ATOM 3019 N N . LEU B 1 118 ? 18.326 30.497 4.477 1.00 7.59 118 LEU B N 1
ATOM 3020 C CA . LEU B 1 118 ? 19.163 31.492 3.806 1.00 7.79 118 LEU B CA 1
ATOM 3021 C C . LEU B 1 118 ? 19.120 32.827 4.508 1.00 8.27 118 LEU B C 1
ATOM 3022 O O . LEU B 1 118 ? 20.165 33.453 4.774 1.00 8.67 118 LEU B O 1
ATOM 3027 N N . GLY B 1 119 ? 17.915 33.269 4.874 1.00 6.94 119 GLY B N 1
ATOM 3028 C CA . GLY B 1 119 ? 17.695 34.538 5.487 1.00 7.09 119 GLY B CA 1
ATOM 3029 C C . GLY B 1 119 ? 17.622 35.656 4.465 1.00 6.79 119 GLY B C 1
ATOM 3030 O O . GLY B 1 119 ? 18.157 35.571 3.352 1.00 6.42 119 GLY B O 1
ATOM 3031 N N . LYS B 1 120 ? 17.099 36.790 4.892 1.00 7.40 120 LYS B N 1
ATOM 3032 C CA . LYS B 1 120 ? 16.964 37.924 3.969 1.00 7.68 120 LYS B CA 1
ATOM 3033 C C . LYS B 1 120 ? 18.260 38.489 3.382 1.00 7.64 120 LYS B C 1
ATOM 3034 O O . LYS B 1 120 ? 18.303 38.795 2.174 1.00 7.25 120 LYS B O 1
ATOM 3040 N N . GLU B 1 121 ? 19.285 38.634 4.201 1.00 8.69 121 GLU B N 1
ATOM 3041 C CA . GLU B 1 121 ? 20.499 39.190 3.669 1.00 9.60 121 GLU B CA 1
ATOM 3042 C C . GLU B 1 121 ? 21.084 38.358 2.533 1.00 8.27 121 GLU B C 1
ATOM 3043 O O . GLU B 1 121 ? 21.468 38.915 1.473 1.00 7.34 121 GLU B O 1
ATOM 3049 N N . ARG B 1 122 ? 21.206 37.051 2.734 1.00 7.47 122 ARG B N 1
ATOM 3050 C CA . ARG B 1 122 ? 21.765 36.192 1.714 1.00 7.10 122 ARG B CA 1
ATOM 3051 C C . ARG B 1 122 ? 20.803 36.050 0.543 1.00 6.28 122 ARG B C 1
ATOM 3052 O O . ARG B 1 122 ? 21.228 35.949 -0.619 1.00 6.21 122 ARG B O 1
ATOM 3060 N N . MET B 1 123 ? 19.520 35.957 0.846 1.00 5.95 123 MET B N 1
ATOM 3061 C CA . MET B 1 123 ? 18.543 35.881 -0.303 1.00 5.63 123 MET B CA 1
ATOM 3062 C C . MET B 1 123 ? 18.592 37.124 -1.182 1.00 5.46 123 MET B C 1
ATOM 3063 O O . MET B 1 123 ? 18.662 37.016 -2.383 1.00 5.34 123 MET B O 1
ATOM 3068 N N . GLN B 1 124 ? 18.632 38.295 -0.534 1.00 5.64 124 GLN B N 1
ATOM 3069 C CA . GLN B 1 124 ? 18.716 39.565 -1.290 1.00 5.66 124 GLN B CA 1
ATOM 3070 C C . GLN B 1 124 ? 20.014 39.601 -2.105 1.00 5.68 124 GLN B C 1
ATOM 3071 O O . GLN B 1 124 ? 20.000 40.038 -3.264 1.00 5.55 124 GLN B O 1
ATOM 3077 N N . GLU B 1 125 ? 21.146 39.121 -1.548 1.00 6.16 125 GLU B N 1
ATOM 3078 C CA A GLU B 1 125 ? 22.426 39.054 -2.290 0.50 6.74 125 GLU B CA 1
ATOM 3079 C CA B GLU B 1 125 ? 22.378 39.127 -2.320 0.50 6.68 125 GLU B CA 1
ATOM 3080 C C . GLU B 1 125 ? 22.254 38.194 -3.532 1.00 6.28 125 GLU B C 1
ATOM 3081 O O . GLU B 1 125 ? 22.746 38.534 -4.570 1.00 6.41 125 GLU B O 1
ATOM 3092 N N . GLY B 1 126 ? 21.566 37.069 -3.417 1.00 5.96 126 GLY B N 1
ATOM 3093 C CA . GLY B 1 126 ? 21.366 36.214 -4.561 1.00 6.01 126 GLY B CA 1
ATOM 3094 C C . GLY B 1 126 ? 20.467 36.811 -5.636 1.00 5.67 126 GLY B C 1
ATOM 3095 O O . GLY B 1 126 ? 20.762 36.736 -6.820 1.00 5.89 126 GLY B O 1
ATOM 3096 N N . LEU B 1 127 ? 19.395 37.462 -5.213 1.00 5.33 127 LEU B N 1
ATOM 3097 C CA . LEU B 1 127 ? 18.525 38.134 -6.154 1.00 5.26 127 LEU B CA 1
ATOM 3098 C C . LEU B 1 127 ? 19.281 39.193 -6.897 1.00 5.28 127 LEU B C 1
ATOM 3099 O O . LEU B 1 127 ? 19.093 39.443 -8.057 1.00 5.37 127 LEU B O 1
ATOM 3104 N N . ASN B 1 128 ? 20.101 39.933 -6.139 1.00 5.36 128 ASN B N 1
ATOM 3105 C CA . ASN B 1 128 ? 20.833 41.051 -6.695 1.00 5.59 128 ASN B CA 1
ATOM 3106 C C . ASN B 1 128 ? 21.903 40.596 -7.663 1.00 6.05 128 ASN B C 1
ATOM 3107 O O . ASN B 1 128 ? 22.143 41.178 -8.707 1.00 6.37 128 ASN B O 1
ATOM 3112 N N . LYS B 1 129 ? 22.562 39.517 -7.335 1.00 6.67 129 LYS B N 1
ATOM 3113 C CA . LYS B 1 129 ? 23.508 38.883 -8.256 1.00 7.80 129 LYS B CA 1
ATOM 3114 C C . LYS B 1 129 ? 22.897 38.436 -9.605 1.00 7.23 129 LYS B C 1
ATOM 3115 O O . LYS B 1 129 ? 23.509 38.623 -10.654 1.00 7.75 129 LYS B O 1
ATOM 3121 N N . LEU B 1 130 ? 21.708 37.839 -9.506 1.00 6.45 130 LEU B N 1
ATOM 3122 C CA . LEU B 1 130 ? 20.931 37.455 -10.643 1.00 6.58 130 LEU B CA 1
ATOM 3123 C C . LEU B 1 130 ? 20.234 38.614 -11.347 1.00 6.32 130 LEU B C 1
ATOM 3124 O O . LEU B 1 130 ? 19.695 38.473 -12.440 1.00 6.73 130 LEU B O 1
ATOM 3129 N N . ASN B 1 131 ? 20.170 39.744 -10.681 1.00 5.92 131 ASN B N 1
ATOM 3130 C CA . ASN B 1 131 ? 19.346 40.854 -11.146 1.00 5.84 131 ASN B CA 1
ATOM 3131 C C . ASN B 1 131 ? 17.953 40.352 -11.442 1.00 6.01 131 ASN B C 1
ATOM 3132 O O . ASN B 1 131 ? 17.375 40.725 -12.439 1.00 6.36 131 ASN B O 1
ATOM 3137 N N . TYR B 1 132 ? 17.400 39.599 -10.495 1.00 5.99 132 TYR B N 1
ATOM 3138 C CA . TYR B 1 132 ? 16.153 38.822 -10.731 1.00 5.60 132 TYR B CA 1
ATOM 3139 C C . TYR B 1 132 ? 14.931 39.691 -10.621 1.00 5.56 132 TYR B C 1
ATOM 3140 O O . TYR B 1 132 ? 14.531 40.075 -9.498 1.00 5.55 132 TYR B O 1
ATOM 3149 N N . GLY B 1 133 ? 14.254 40.001 -11.747 1.00 5.62 133 GLY B N 1
ATOM 3150 C CA . GLY B 1 133 ? 13.049 40.786 -11.725 1.00 5.69 133 GLY B CA 1
ATOM 3151 C C . GLY B 1 133 ? 13.276 42.086 -10.949 1.00 5.95 133 GLY B C 1
ATOM 3152 O O . GLY B 1 133 ? 14.332 42.742 -11.009 1.00 6.24 133 GLY B O 1
ATOM 3153 N N . ASN B 1 134 ? 12.271 42.397 -10.129 1.00 5.93 134 ASN B N 1
ATOM 3154 C CA . ASN B 1 134 ? 12.365 43.586 -9.292 1.00 6.25 134 ASN B CA 1
ATOM 3155 C C . ASN B 1 134 ? 13.162 43.436 -7.993 1.00 6.27 134 ASN B C 1
ATOM 3156 O O . ASN B 1 134 ? 13.336 44.410 -7.267 1.00 6.63 134 ASN B O 1
ATOM 3161 N N . LYS B 1 135 ? 13.668 42.243 -7.718 1.00 6.00 135 LYS B N 1
ATOM 3162 C CA . LYS B 1 135 ? 14.527 41.954 -6.570 1.00 6.11 135 LYS B CA 1
ATOM 3163 C C . LYS B 1 135 ? 13.849 42.288 -5.197 1.00 6.28 135 LYS B C 1
ATOM 3164 O O . LYS B 1 135 ? 14.538 42.515 -4.217 1.00 6.58 135 LYS B O 1
ATOM 3170 N N . GLU B 1 136 ? 12.512 42.287 -5.103 1.00 6.19 136 GLU B N 1
ATOM 3171 C CA . GLU B 1 136 ? 11.859 42.688 -3.914 1.00 6.47 136 GLU B CA 1
ATOM 3172 C C . GLU B 1 136 ? 11.534 41.528 -3.042 1.00 6.37 136 GLU B C 1
ATOM 3173 O O . GLU B 1 136 ? 10.878 40.591 -3.463 1.00 6.10 136 GLU B O 1
ATOM 3179 N N . ILE B 1 137 ? 11.904 41.628 -1.809 1.00 6.71 137 ILE B N 1
ATOM 3180 C CA . ILE B 1 137 ? 11.600 40.605 -0.772 1.00 6.81 137 ILE B CA 1
ATOM 3181 C C . ILE B 1 137 ? 10.569 41.102 0.198 1.00 7.24 137 ILE B C 1
ATOM 3182 O O . ILE B 1 137 ? 9.756 40.310 0.655 1.00 7.31 137 ILE B O 1
ATOM 3187 N N . GLY B 1 138 ? 10.610 42.301 0.602 1.00 7.63 138 GLY B N 1
ATOM 3188 C CA . GLY B 1 138 ? 9.634 42.753 1.660 1.00 8.18 138 GLY B CA 1
ATOM 3189 C C . GLY B 1 138 ? 9.896 42.060 2.980 1.00 8.67 138 GLY B C 1
ATOM 3190 O O . GLY B 1 138 ? 11.026 41.671 3.306 1.00 8.77 138 GLY B O 1
ATOM 3191 N N . SER B 1 139 ? 8.849 41.923 3.796 1.00 9.55 139 SER B N 1
ATOM 3192 C CA . SER B 1 139 ? 8.946 41.563 5.172 1.00 10.53 139 SER B CA 1
ATOM 3193 C C . SER B 1 139 ? 8.863 40.064 5.420 1.00 10.41 139 SER B C 1
ATOM 3194 O O . SER B 1 139 ? 9.127 39.628 6.579 1.00 11.05 139 SER B O 1
ATOM 3197 N N . GLU B 1 140 ? 8.422 39.277 4.428 1.00 9.95 140 GLU B N 1
ATOM 3198 C CA . GLU B 1 140 ? 8.116 37.832 4.603 1.00 10.33 140 GLU B CA 1
ATOM 3199 C C . GLU B 1 140 ? 9.084 36.975 3.796 1.00 9.36 140 GLU B C 1
ATOM 3200 O O . GLU B 1 140 ? 8.880 36.718 2.615 1.00 8.23 140 GLU B O 1
ATOM 3206 N N . ILE B 1 141 ? 10.146 36.497 4.474 1.00 9.19 141 ILE B N 1
ATOM 3207 C CA . ILE B 1 141 ? 11.195 35.735 3.807 1.00 8.70 141 ILE B CA 1
ATOM 3208 C C . ILE B 1 141 ? 10.712 34.394 3.192 1.00 8.43 141 ILE B C 1
ATOM 3209 O O . ILE B 1 141 ? 11.364 33.906 2.287 1.00 7.61 141 ILE B O 1
ATOM 3214 N N . ASP B 1 142 ? 9.618 33.835 3.719 1.00 9.14 142 ASP B N 1
ATOM 3215 C CA . ASP B 1 142 ? 9.019 32.609 3.182 1.00 9.61 142 ASP B CA 1
ATOM 3216 C C . ASP B 1 142 ? 7.833 32.728 2.247 1.00 9.07 142 ASP B C 1
ATOM 3217 O O . ASP B 1 142 ? 7.262 31.719 1.875 1.00 8.72 142 ASP B O 1
ATOM 3222 N N . LYS B 1 143 ? 7.466 33.923 1.859 1.00 8.60 143 LYS B N 1
ATOM 3223 C CA . LYS B 1 143 ? 6.351 34.160 0.973 1.00 8.62 143 LYS B CA 1
ATOM 3224 C C . LYS B 1 143 ? 6.610 35.066 -0.184 1.00 7.39 143 LYS B C 1
ATOM 3225 O O . LYS B 1 143 ? 5.685 35.266 -1.009 1.00 7.08 143 LYS B O 1
ATOM 3231 N N . PHE B 1 144 ? 7.767 35.735 -0.250 1.00 6.83 144 PHE B N 1
ATOM 3232 C CA . PHE B 1 144 ? 7.981 36.793 -1.194 1.00 6.51 144 PHE B CA 1
ATOM 3233 C C . PHE B 1 144 ? 7.864 36.452 -2.667 1.00 6.10 144 PHE B C 1
ATOM 3234 O O . PHE B 1 144 ? 7.568 37.382 -3.467 1.00 6.00 144 PHE B O 1
ATOM 3242 N N . TRP B 1 145 ? 8.015 35.198 -3.032 1.00 5.96 145 TRP B N 1
ATOM 3243 C CA . TRP B 1 145 ? 7.937 34.754 -4.394 1.00 5.67 145 TRP B CA 1
ATOM 3244 C C . TRP B 1 145 ? 6.511 34.288 -4.783 1.00 5.96 145 TRP B C 1
ATOM 3245 O O . TRP B 1 145 ? 6.315 34.010 -5.963 1.00 5.89 145 TRP B O 1
ATOM 3256 N N . LEU B 1 146 ? 5.569 34.212 -3.809 1.00 6.58 146 LEU B N 1
ATOM 3257 C CA . LEU B 1 146 ? 4.276 33.512 -3.942 1.00 7.39 146 LEU B CA 1
ATOM 3258 C C . LEU B 1 146 ? 3.151 34.533 -3.979 1.00 7.81 146 LEU B C 1
ATOM 3259 O O . LEU B 1 146 ? 2.107 34.243 -4.565 1.00 8.71 146 LEU B O 1
ATOM 3264 N N . GLU B 1 147 ? 3.276 35.660 -3.333 1.00 7.93 147 GLU B N 1
ATOM 3265 C CA . GLU B 1 147 ? 2.182 36.604 -3.106 1.00 8.46 147 GLU B CA 1
ATOM 3266 C C . GLU B 1 147 ? 2.580 38.078 -3.213 1.00 7.78 147 GLU B C 1
ATOM 3267 O O . GLU B 1 147 ? 1.976 38.939 -2.588 1.00 7.93 147 GLU B O 1
ATOM 3273 N N . GLY B 1 148 ? 3.683 38.322 -3.949 1.00 6.93 148 GLY B N 1
ATOM 3274 C CA . GLY B 1 148 ? 4.388 39.609 -3.891 1.00 6.86 148 GLY B CA 1
ATOM 3275 C C . GLY B 1 148 ? 5.309 39.641 -2.691 1.00 6.88 148 GLY B C 1
ATOM 3276 O O . GLY B 1 148 ? 5.153 38.907 -1.748 1.00 7.08 148 GLY B O 1
ATOM 3277 N N . PRO B 1 149 ? 6.245 40.601 -2.703 1.00 6.80 149 PRO B N 1
ATOM 3278 C CA . PRO B 1 149 ? 6.417 41.667 -3.687 1.00 6.74 149 PRO B CA 1
ATOM 3279 C C . PRO B 1 149 ? 7.244 41.318 -4.908 1.00 6.31 149 PRO B C 1
ATOM 3280 O O . PRO B 1 149 ? 7.319 42.116 -5.846 1.00 6.34 149 PRO B O 1
ATOM 3284 N N . LEU B 1 150 ? 7.866 40.139 -4.922 1.00 6.00 150 LEU B N 1
ATOM 3285 C CA . LEU B 1 150 ? 8.765 39.824 -6.023 1.00 5.68 150 LEU B CA 1
ATOM 3286 C C . LEU B 1 150 ? 7.961 39.708 -7.324 1.00 5.64 150 LEU B C 1
ATOM 3287 O O . LEU B 1 150 ? 6.924 39.004 -7.337 1.00 5.72 150 LEU B O 1
ATOM 3292 N N . LYS B 1 151 ? 8.455 40.277 -8.413 1.00 5.62 151 LYS B N 1
ATOM 3293 C CA . LYS B 1 151 ? 7.872 40.138 -9.745 1.00 5.68 151 LYS B CA 1
ATOM 3294 C C . LYS B 1 151 ? 8.951 40.065 -10.786 1.00 5.57 151 LYS B C 1
ATOM 3295 O O . LYS B 1 151 ? 9.994 40.750 -10.653 1.00 5.60 151 LYS B O 1
ATOM 3301 N N . ILE B 1 152 ? 8.660 39.360 -11.890 1.00 5.57 152 ILE B N 1
ATOM 3302 C CA . ILE B 1 152 ? 9.614 39.190 -12.990 1.00 5.58 152 ILE B CA 1
ATOM 3303 C C . ILE B 1 152 ? 8.810 39.025 -14.256 1.00 5.85 152 ILE B C 1
ATOM 3304 O O . ILE B 1 152 ? 7.643 38.432 -14.210 1.00 5.93 152 ILE B O 1
ATOM 3309 N N . SER B 1 153 ? 9.305 39.485 -15.390 1.00 6.11 153 SER B N 1
ATOM 3310 C CA . SER B 1 153 ? 8.562 39.375 -16.658 1.00 6.51 153 SER B CA 1
ATOM 3311 C C . SER B 1 153 ? 9.016 38.122 -17.414 1.00 6.48 153 SER B C 1
ATOM 3312 O O . SER B 1 153 ? 10.081 37.543 -17.182 1.00 6.23 153 SER B O 1
ATOM 3315 N N . ALA B 1 154 ? 8.252 37.716 -18.400 1.00 6.86 154 ALA B N 1
ATOM 3316 C CA . ALA B 1 154 ? 8.669 36.604 -19.268 1.00 6.99 154 ALA B CA 1
ATOM 3317 C C . ALA B 1 154 ? 9.938 36.894 -19.981 1.00 7.14 154 ALA B C 1
ATOM 3318 O O . ALA B 1 154 ? 10.826 35.986 -20.118 1.00 7.04 154 ALA B O 1
ATOM 3320 N N . MET B 1 155 ? 10.124 38.121 -20.445 1.00 7.48 155 MET B N 1
ATOM 3321 C CA . MET B 1 155 ? 11.396 38.437 -21.111 1.00 7.87 155 MET B CA 1
ATOM 3322 C C . MET B 1 155 ? 12.561 38.315 -20.155 1.00 7.32 155 MET B C 1
ATOM 3323 O O . MET B 1 155 ? 13.654 37.780 -20.510 1.00 7.43 155 MET B O 1
ATOM 3328 N N . GLU B 1 156 ? 12.396 38.751 -18.941 1.00 6.92 156 GLU B N 1
ATOM 3329 C CA . GLU B 1 156 ? 13.459 38.598 -17.890 1.00 6.58 156 GLU B CA 1
ATOM 3330 C C . GLU B 1 156 ? 13.761 37.193 -17.601 1.00 6.29 156 GLU B C 1
ATOM 3331 O O . GLU B 1 156 ? 14.918 36.762 -17.403 1.00 6.28 156 GLU B O 1
ATOM 3337 N N . GLN B 1 157 ? 12.735 36.337 -17.546 1.00 6.13 157 GLN B N 1
ATOM 3338 C CA . GLN B 1 157 ? 12.997 34.880 -17.322 1.00 5.96 157 GLN B CA 1
ATOM 3339 C C . GLN B 1 157 ? 13.769 34.293 -18.428 1.00 6.31 157 GLN B C 1
ATOM 3340 O O . GLN B 1 157 ? 14.725 33.524 -18.145 1.00 6.26 157 GLN B O 1
ATOM 3346 N N . VAL B 1 158 ? 13.460 34.616 -19.675 1.00 6.75 158 VAL B N 1
ATOM 3347 C CA . VAL B 1 158 ? 14.217 34.038 -20.776 1.00 7.21 158 VAL B CA 1
ATOM 3348 C C . VAL B 1 158 ? 15.651 34.474 -20.726 1.00 7.36 158 VAL B C 1
ATOM 3349 O O . VAL B 1 158 ? 16.537 33.646 -21.038 1.00 7.57 158 VAL B O 1
ATOM 3353 N N . LYS B 1 159 ? 15.917 35.753 -20.422 1.00 7.79 159 LYS B N 1
ATOM 3354 C CA . LYS B 1 159 ? 17.324 36.234 -20.346 1.00 8.54 159 LYS B CA 1
ATOM 3355 C C . LYS B 1 159 ? 18.088 35.408 -19.313 1.00 7.81 159 LYS B C 1
ATOM 3356 O O . LYS B 1 159 ? 19.255 35.012 -19.570 1.00 8.16 159 LYS B O 1
ATOM 3362 N N . LEU B 1 160 ? 17.457 35.122 -18.197 1.00 6.99 160 LEU B N 1
ATOM 3363 C CA . LEU B 1 160 ? 18.145 34.340 -17.146 1.00 6.68 160 LEU B CA 1
ATOM 3364 C C . LEU B 1 160 ? 18.386 32.924 -17.622 1.00 6.83 160 LEU B C 1
ATOM 3365 O O . LEU B 1 160 ? 19.410 32.322 -17.285 1.00 6.86 160 LEU B O 1
ATOM 3370 N N . LEU B 1 161 ? 17.419 32.274 -18.236 1.00 6.79 161 LEU B N 1
ATOM 3371 C CA . LEU B 1 161 ? 17.432 30.880 -18.606 1.00 7.11 161 LEU B CA 1
ATOM 3372 C C . LEU B 1 161 ? 18.416 30.659 -19.770 1.00 7.87 161 LEU B C 1
ATOM 3373 O O . LEU B 1 161 ? 19.127 29.594 -19.836 1.00 8.07 161 LEU B O 1
ATOM 3378 N N . ASN B 1 162 ? 18.541 31.639 -20.672 1.00 8.44 162 ASN B N 1
ATOM 3379 C CA . ASN B 1 162 ? 19.609 31.604 -21.678 1.00 9.50 162 ASN B CA 1
ATOM 3380 C C . ASN B 1 162 ? 20.971 31.464 -21.031 1.00 9.30 162 ASN B C 1
ATOM 3381 O O . ASN B 1 162 ? 21.817 30.668 -21.458 1.00 9.53 162 ASN B O 1
ATOM 3386 N N . LEU B 1 163 ? 21.154 32.225 -19.959 1.00 8.79 163 LEU B N 1
ATOM 3387 C CA . LEU B 1 163 ? 22.431 32.139 -19.224 1.00 8.84 163 LEU B CA 1
ATOM 3388 C C . LEU B 1 163 ? 22.608 30.843 -18.443 1.00 8.44 163 LEU B C 1
ATOM 3389 O O . LEU B 1 163 ? 23.649 30.142 -18.509 1.00 8.81 163 LEU B O 1
ATOM 3394 N N . LEU B 1 164 ? 21.569 30.481 -17.717 1.00 7.72 164 LEU B N 1
ATOM 3395 C CA . LEU B 1 164 ? 21.596 29.257 -16.909 1.00 7.60 164 LEU B CA 1
ATOM 3396 C C . LEU B 1 164 ? 21.887 28.049 -17.786 1.00 8.15 164 LEU B C 1
ATOM 3397 O O . LEU B 1 164 ? 22.617 27.183 -17.397 1.00 8.41 164 LEU B O 1
ATOM 3402 N N . SER B 1 165 ? 21.249 27.949 -18.938 1.00 8.43 165 SER B N 1
ATOM 3403 C CA . SER B 1 165 ? 21.365 26.760 -19.791 1.00 9.10 165 SER B CA 1
ATOM 3404 C C . SER B 1 165 ? 22.795 26.548 -20.320 1.00 9.83 165 SER B C 1
ATOM 3405 O O . SER B 1 165 ? 23.173 25.432 -20.689 1.00 10.22 165 SER B O 1
ATOM 3408 N N . GLN B 1 166 ? 23.595 27.620 -20.311 1.00 10.20 166 GLN B N 1
ATOM 3409 C CA . GLN B 1 166 ? 25.000 27.627 -20.730 1.00 11.34 166 GLN B CA 1
ATOM 3410 C C . GLN B 1 166 ? 25.969 27.687 -19.490 1.00 11.55 166 GLN B C 1
ATOM 3411 O O . GLN B 1 166 ? 27.172 27.805 -19.633 1.00 12.26 166 GLN B O 1
ATOM 3417 N N . SER B 1 167 ? 25.419 27.615 -18.265 1.00 11.24 167 SER B N 1
ATOM 3418 C CA . SER B 1 167 ? 26.184 27.739 -17.043 1.00 11.50 167 SER B CA 1
ATOM 3419 C C . SER B 1 167 ? 26.958 29.061 -17.065 1.00 11.54 167 SER B C 1
ATOM 3420 O O . SER B 1 167 ? 28.108 29.136 -16.622 1.00 12.13 167 SER B O 1
ATOM 3423 N N . LYS B 1 168 ? 26.329 30.139 -17.538 1.00 11.68 168 LYS B N 1
ATOM 3424 C CA . LYS B 1 168 ? 26.969 31.442 -17.630 1.00 12.16 168 LYS B CA 1
ATOM 3425 C C . LYS B 1 168 ? 26.523 32.432 -16.591 1.00 11.21 168 LYS B C 1
ATOM 3426 O O . LYS B 1 168 ? 26.931 33.589 -16.608 1.00 11.72 168 LYS B O 1
ATOM 3432 N N . LEU B 1 169 ? 25.634 32.044 -15.658 1.00 10.17 169 LEU B N 1
ATOM 3433 C CA . LEU B 1 169 ? 25.328 32.935 -14.539 1.00 9.67 169 LEU B CA 1
ATOM 3434 C C . LEU B 1 169 ? 26.598 32.998 -13.590 1.00 9.87 169 LEU B C 1
ATOM 3435 O O . LEU B 1 169 ? 27.445 32.149 -13.602 1.00 10.49 169 LEU B O 1
ATOM 3440 N N . PRO B 1 170 ? 26.684 34.030 -12.754 1.00 9.83 170 PRO B N 1
ATOM 3441 C CA . PRO B 1 170 ? 27.751 34.335 -11.869 1.00 10.27 170 PRO B CA 1
ATOM 3442 C C . PRO B 1 170 ? 27.661 33.510 -10.551 1.00 10.02 170 PRO B C 1
ATOM 3443 O O . PRO B 1 170 ? 27.730 34.055 -9.483 1.00 10.42 170 PRO B O 1
ATOM 3447 N N . PHE B 1 171 ? 27.603 32.166 -10.716 1.00 9.04 171 PHE B N 1
ATOM 3448 C CA . PHE B 1 171 ? 27.381 31.152 -9.665 1.00 8.44 171 PHE B CA 1
ATOM 3449 C C . PHE B 1 171 ? 28.323 30.014 -10.090 1.00 8.83 171 PHE B C 1
ATOM 3450 O O . PHE B 1 171 ? 28.682 29.861 -11.260 1.00 9.16 171 PHE B O 1
ATOM 3458 N N . LYS B 1 172 ? 28.682 29.205 -9.116 1.00 9.54 172 LYS B N 1
ATOM 3459 C CA A LYS B 1 172 ? 29.482 28.070 -9.477 0.50 10.24 172 LYS B CA 1
ATOM 3460 C CA B LYS B 1 172 ? 29.490 28.065 -9.451 0.50 10.27 172 LYS B CA 1
ATOM 3461 C C . LYS B 1 172 ? 28.871 27.217 -10.574 1.00 9.03 172 LYS B C 1
ATOM 3462 O O . LYS B 1 172 ? 27.641 26.928 -10.535 1.00 8.36 172 LYS B O 1
ATOM 3473 N N . LEU B 1 173 ? 29.668 26.853 -11.552 1.00 9.64 173 LEU B N 1
ATOM 3474 C CA A LEU B 1 173 ? 29.294 25.909 -12.599 0.50 9.37 173 LEU B CA 1
ATOM 3475 C CA B LEU B 1 173 ? 29.214 25.945 -12.579 0.50 9.30 173 LEU B CA 1
ATOM 3476 C C . LEU B 1 173 ? 28.648 24.650 -12.032 1.00 9.04 173 LEU B C 1
ATOM 3477 O O . LEU B 1 173 ? 27.590 24.174 -12.527 1.00 8.98 173 LEU B O 1
ATOM 3486 N N . GLU B 1 174 ? 29.253 24.049 -11.017 1.00 10.27 174 GLU B N 1
ATOM 3487 C CA . GLU B 1 174 ? 28.687 22.788 -10.441 1.00 11.59 174 GLU B CA 1
ATOM 3488 C C . GLU B 1 174 ? 27.283 22.976 -9.881 1.00 11.21 174 GLU B C 1
ATOM 3489 O O . GLU B 1 174 ? 26.515 22.007 -9.805 1.00 12.23 174 GLU B O 1
ATOM 3495 N N . ASN B 1 175 ? 27.020 24.176 -9.415 1.00 9.05 175 ASN B N 1
ATOM 3496 C CA . ASN B 1 175 ? 25.664 24.490 -8.846 1.00 8.41 175 ASN B CA 1
ATOM 3497 C C . ASN B 1 175 ? 24.652 24.725 -10.006 1.00 7.96 175 ASN B C 1
ATOM 3498 O O . ASN B 1 175 ? 23.532 24.139 -9.955 1.00 7.54 175 ASN B O 1
ATOM 3503 N N . GLN B 1 176 ? 25.053 25.423 -11.062 1.00 8.17 176 GLN B N 1
ATOM 3504 C CA . GLN B 1 176 ? 24.184 25.617 -12.247 1.00 7.90 176 GLN B CA 1
ATOM 3505 C C . GLN B 1 176 ? 23.881 24.244 -12.820 1.00 7.79 176 GLN B C 1
ATOM 3506 O O . GLN B 1 176 ? 22.793 23.955 -13.221 1.00 7.40 176 GLN B O 1
ATOM 3512 N N . GLU B 1 177 ? 24.891 23.375 -12.898 1.00 8.44 177 GLU B N 1
ATOM 3513 C CA . GLU B 1 177 ? 24.721 21.998 -13.475 1.00 9.12 177 GLU B CA 1
ATOM 3514 C C . GLU B 1 177 ? 23.736 21.188 -12.676 1.00 8.37 177 GLU B C 1
ATOM 3515 O O . GLU B 1 177 ? 22.934 20.467 -13.258 1.00 7.87 177 GLU B O 1
ATOM 3521 N N . GLN B 1 178 ? 23.723 21.347 -11.369 1.00 7.79 178 GLN B N 1
ATOM 3522 C CA . GLN B 1 178 ? 22.745 20.646 -10.549 1.00 7.51 178 GLN B CA 1
ATOM 3523 C C . GLN B 1 178 ? 21.361 21.152 -10.843 1.00 6.97 178 GLN B C 1
ATOM 3524 O O . GLN B 1 178 ? 20.385 20.341 -10.908 1.00 6.78 178 GLN B O 1
ATOM 3530 N N . VAL B 1 179 ? 21.258 22.421 -11.034 1.00 6.83 179 VAL B N 1
ATOM 3531 C CA . VAL B 1 179 ? 19.926 22.993 -11.299 1.00 6.44 179 VAL B CA 1
ATOM 3532 C C . VAL B 1 179 ? 19.438 22.565 -12.653 1.00 6.33 179 VAL B C 1
ATOM 3533 O O . VAL B 1 179 ? 18.263 22.188 -12.843 1.00 6.09 179 VAL B O 1
ATOM 3537 N N . LYS B 1 180 ? 20.281 22.505 -13.616 1.00 6.60 180 LYS B N 1
ATOM 3538 C CA . LYS B 1 180 ? 19.926 21.931 -14.910 1.00 6.88 180 LYS B CA 1
ATOM 3539 C C . LYS B 1 180 ? 19.515 20.462 -14.702 1.00 6.65 180 LYS B C 1
ATOM 3540 O O . LYS B 1 180 ? 18.494 20.032 -15.266 1.00 6.36 180 LYS B O 1
ATOM 3546 N N . ASP B 1 181 ? 20.260 19.672 -13.955 1.00 6.85 181 ASP B N 1
ATOM 3547 C CA . ASP B 1 181 ? 19.947 18.230 -13.858 1.00 7.14 181 ASP B CA 1
ATOM 3548 C C . ASP B 1 181 ? 18.550 17.976 -13.206 1.00 6.57 181 ASP B C 1
ATOM 3549 O O . ASP B 1 181 ? 17.781 17.102 -13.666 1.00 6.54 181 ASP B O 1
ATOM 3554 N N . ILE B 1 182 ? 18.187 18.772 -12.198 1.00 6.39 182 ILE B N 1
ATOM 3555 C CA . ILE B 1 182 ? 16.962 18.537 -11.446 1.00 6.27 182 ILE B CA 1
ATOM 3556 C C . ILE B 1 182 ? 15.742 19.005 -12.215 1.00 5.96 182 ILE B C 1
ATOM 3557 O O . ILE B 1 182 ? 14.646 18.536 -11.867 1.00 5.97 182 ILE B O 1
ATOM 3562 N N . THR B 1 183 ? 15.950 19.840 -13.228 1.00 5.84 183 THR B N 1
ATOM 3563 C CA . THR B 1 183 ? 14.830 20.384 -14.026 1.00 5.67 183 THR B CA 1
ATOM 3564 C C . THR B 1 183 ? 14.596 19.617 -15.273 1.00 5.70 183 THR B C 1
ATOM 3565 O O . THR B 1 183 ? 13.792 20.065 -16.115 1.00 5.65 183 THR B O 1
ATOM 3569 N N . ILE B 1 184 ? 15.280 18.513 -15.521 1.00 5.88 184 ILE B N 1
ATOM 3570 C CA . ILE B 1 184 ? 15.060 17.674 -16.724 1.00 6.01 184 ILE B CA 1
ATOM 3571 C C . ILE B 1 184 ? 13.625 17.162 -16.719 1.00 5.90 184 ILE B C 1
ATOM 3572 O O . ILE B 1 184 ? 13.158 16.527 -15.754 1.00 5.94 184 ILE B O 1
ATOM 3577 N N . LEU B 1 185 ? 12.906 17.451 -17.804 1.00 5.88 185 LEU B N 1
ATOM 3578 C CA . LEU B 1 185 ? 11.505 17.018 -17.983 1.00 5.87 185 LEU B CA 1
ATOM 3579 C C . LEU B 1 185 ? 11.415 15.867 -19.001 1.00 6.09 185 LEU B C 1
ATOM 3580 O O . LEU B 1 185 ? 10.817 14.871 -18.738 1.00 6.20 185 LEU B O 1
ATOM 3585 N N . GLU B 1 186 ? 12.095 15.961 -20.150 1.00 6.25 186 GLU B N 1
ATOM 3586 C CA . GLU B 1 186 ? 12.016 14.947 -21.197 1.00 6.72 186 GLU B CA 1
ATOM 3587 C C . GLU B 1 186 ? 13.329 14.915 -21.927 1.00 7.34 186 GLU B C 1
ATOM 3588 O O . GLU B 1 186 ? 13.714 15.898 -22.560 1.00 7.25 186 GLU B O 1
ATOM 3594 N N . LYS B 1 187 ? 14.022 13.773 -21.876 1.00 7.98 187 LYS B N 1
ATOM 3595 C CA A LYS B 1 187 ? 15.291 13.590 -22.566 0.50 9.01 187 LYS B CA 1
ATOM 3596 C CA B LYS B 1 187 ? 15.274 13.594 -22.566 0.50 8.83 187 LYS B CA 1
ATOM 3597 C C . LYS B 1 187 ? 15.091 12.587 -23.685 1.00 9.30 187 LYS B C 1
ATOM 3598 O O . LYS B 1 187 ? 14.614 11.451 -23.466 1.00 9.18 187 LYS B O 1
ATOM 3609 N N . LYS B 1 188 ? 15.330 13.037 -24.905 1.00 9.74 188 LYS B N 1
ATOM 3610 C CA . LYS B 1 188 ? 15.211 12.185 -26.075 1.00 10.73 188 LYS B CA 1
ATOM 3611 C C . LYS B 1 188 ? 16.523 12.236 -26.868 1.00 11.97 188 LYS B C 1
ATOM 3612 O O . LYS B 1 188 ? 17.314 13.051 -26.546 1.00 11.80 188 LYS B O 1
ATOM 3618 N N . ASP B 1 189 ? 16.593 11.464 -27.930 1.00 13.95 189 ASP B N 1
ATOM 3619 C CA . ASP B 1 189 ? 17.799 11.468 -28.806 1.00 16.12 189 ASP B CA 1
ATOM 3620 C C . ASP B 1 189 ? 18.157 12.891 -29.334 1.00 15.10 189 ASP B C 1
ATOM 3621 O O . ASP B 1 189 ? 19.326 13.345 -29.287 1.00 15.18 189 ASP B O 1
ATOM 3626 N N . ASP B 1 190 ? 17.174 13.619 -29.829 1.00 13.66 190 ASP B N 1
ATOM 3627 C CA . ASP B 1 190 ? 17.407 14.811 -30.536 1.00 13.74 190 ASP B CA 1
ATOM 3628 C C . ASP B 1 190 ? 17.111 16.112 -29.722 1.00 12.16 190 ASP B C 1
ATOM 3629 O O . ASP B 1 190 ? 17.342 17.196 -30.235 1.00 12.39 190 ASP B O 1
ATOM 3634 N N . PHE B 1 191 ? 16.672 15.992 -28.473 1.00 9.38 191 PHE B N 1
ATOM 3635 C CA . PHE B 1 191 ? 16.447 17.170 -27.632 1.00 8.42 191 PHE B CA 1
ATOM 3636 C C . PHE B 1 191 ? 16.310 16.763 -26.184 1.00 8.08 191 PHE B C 1
ATOM 3637 O O . PHE B 1 191 ? 16.006 15.616 -25.902 1.00 8.15 191 PHE B O 1
ATOM 3645 N N . ILE B 1 192 ? 16.602 17.727 -25.302 1.00 7.61 192 ILE B N 1
ATOM 3646 C CA A ILE B 1 192 ? 16.353 17.587 -23.858 0.50 7.56 192 ILE B CA 1
ATOM 3647 C CA B ILE B 1 192 ? 16.290 17.584 -23.886 0.50 7.32 192 ILE B CA 1
ATOM 3648 C C . ILE B 1 192 ? 15.594 18.848 -23.411 1.00 6.89 192 ILE B C 1
ATOM 3649 O O . ILE B 1 192 ? 16.082 19.981 -23.583 1.00 7.01 192 ILE B O 1
ATOM 3658 N N . LEU B 1 193 ? 14.385 18.649 -22.814 1.00 6.61 193 LEU B N 1
ATOM 3659 C CA . LEU B 1 193 ? 13.565 19.765 -22.321 1.00 6.22 193 LEU B CA 1
ATOM 3660 C C . LEU B 1 193 ? 13.726 19.850 -20.828 1.00 6.05 193 LEU B C 1
ATOM 3661 O O . LEU B 1 193 ? 13.612 18.829 -20.099 1.00 6.22 193 LEU B O 1
ATOM 3666 N N . HIS B 1 194 ? 14.065 21.076 -20.364 1.00 5.83 194 HIS B N 1
ATOM 3667 C CA . HIS B 1 194 ? 14.162 21.444 -18.955 1.00 5.70 194 HIS B CA 1
ATOM 3668 C C . HIS B 1 194 ? 13.075 22.505 -18.669 1.00 5.40 194 HIS B C 1
ATOM 3669 O O . HIS B 1 194 ? 12.818 23.287 -19.506 1.00 5.39 194 HIS B O 1
ATOM 3676 N N . GLY B 1 195 ? 12.523 22.503 -17.448 1.00 5.33 195 GLY B N 1
ATOM 3677 C CA . GLY B 1 195 ? 11.606 23.662 -17.077 1.00 5.10 195 GLY B CA 1
ATOM 3678 C C . GLY B 1 195 ? 11.108 23.545 -15.706 1.00 5.10 195 GLY B C 1
ATOM 3679 O O . GLY B 1 195 ? 11.368 22.598 -14.987 1.00 5.28 195 GLY B O 1
ATOM 3680 N N . LYS B 1 196 ? 10.192 24.463 -15.407 1.00 4.97 196 LYS B N 1
ATOM 3681 C CA . LYS B 1 196 ? 9.526 24.520 -14.137 1.00 5.00 196 LYS B CA 1
ATOM 3682 C C . LYS B 1 196 ? 8.194 25.281 -14.366 1.00 4.91 196 LYS B C 1
ATOM 3683 O O . LYS B 1 196 ? 8.163 26.323 -14.997 1.00 4.83 196 LYS B O 1
ATOM 3689 N N . THR B 1 197 ? 7.152 24.706 -13.773 1.00 5.02 197 THR B N 1
ATOM 3690 C CA . THR B 1 197 ? 5.804 25.350 -13.751 1.00 5.06 197 THR B CA 1
ATOM 3691 C C . THR B 1 197 ? 5.640 26.158 -12.488 1.00 5.09 197 THR B C 1
ATOM 3692 O O . THR B 1 197 ? 6.299 25.947 -11.455 1.00 5.16 197 THR B O 1
ATOM 3696 N N . GLY B 1 198 ? 4.701 27.077 -12.547 1.00 5.13 198 GLY B N 1
ATOM 3697 C CA . GLY B 1 198 ? 4.270 27.798 -11.354 1.00 5.25 198 GLY B CA 1
ATOM 3698 C C . GLY B 1 198 ? 2.880 28.336 -11.571 1.00 5.50 198 GLY B C 1
ATOM 3699 O O . GLY B 1 198 ? 2.443 28.560 -12.688 1.00 5.59 198 GLY B O 1
ATOM 3700 N N . TRP B 1 199 ? 2.249 28.673 -10.481 1.00 5.88 199 TRP B N 1
ATOM 3701 C CA . TRP B 1 199 ? 0.877 29.241 -10.546 1.00 6.30 199 TRP B CA 1
ATOM 3702 C C . TRP B 1 199 ? 0.657 30.277 -9.437 1.00 6.48 199 TRP B C 1
ATOM 3703 O O . TRP B 1 199 ? 0.712 29.910 -8.244 1.00 6.58 199 TRP B O 1
ATOM 3714 N N . ALA B 1 200 ? 0.550 31.524 -9.858 1.00 6.46 200 ALA B N 1
ATOM 3715 C CA . ALA B 1 200 ? 0.406 32.620 -8.906 1.00 6.90 200 ALA B CA 1
ATOM 3716 C C . ALA B 1 200 ? -1.068 32.864 -8.608 1.00 7.67 200 ALA B C 1
ATOM 3717 O O . ALA B 1 200 ? -1.813 33.301 -9.467 1.00 7.51 200 ALA B O 1
ATOM 3719 N N . THR B 1 201 ? -1.489 32.435 -7.400 1.00 8.30 201 THR B N 1
ATOM 3720 C CA . THR B 1 201 ? -2.955 32.486 -7.011 1.00 9.23 201 THR B CA 1
ATOM 3721 C C . THR B 1 201 ? -3.253 33.372 -5.832 1.00 10.05 201 THR B C 1
ATOM 3722 O O . THR B 1 201 ? -4.437 33.689 -5.582 1.00 11.45 201 THR B O 1
ATOM 3726 N N . ASP B 1 202 ? -2.251 33.746 -5.084 1.00 10.03 202 ASP B N 1
ATOM 3727 C CA . ASP B 1 202 ? -2.397 34.487 -3.850 1.00 11.11 202 ASP B CA 1
ATOM 3728 C C . ASP B 1 202 ? -2.164 35.972 -4.088 1.00 10.18 202 ASP B C 1
ATOM 3729 O O . ASP B 1 202 ? -1.232 36.370 -4.804 1.00 9.70 202 ASP B O 1
ATOM 3734 N N . ASN B 1 203 ? -2.988 36.812 -3.439 1.00 10.63 203 ASN B N 1
ATOM 3735 C CA . ASN B 1 203 ? -2.791 38.234 -3.542 1.00 10.88 203 ASN B CA 1
ATOM 3736 C C . ASN B 1 203 ? -2.687 38.803 -4.959 1.00 10.74 203 ASN B C 1
ATOM 3737 O O . ASN B 1 203 ? -1.923 39.719 -5.299 1.00 10.42 203 ASN B O 1
ATOM 3742 N N . ILE B 1 204 ? -3.579 38.301 -5.795 1.00 10.91 204 ILE B N 1
ATOM 3743 C CA . ILE B 1 204 ? -3.589 38.657 -7.207 1.00 11.37 204 ILE B CA 1
ATOM 3744 C C . ILE B 1 204 ? -5.030 38.546 -7.755 1.00 12.45 204 ILE B C 1
ATOM 3745 O O . ILE B 1 204 ? -5.762 37.608 -7.474 1.00 13.33 204 ILE B O 1
ATOM 3750 N N . VAL B 1 205 ? -5.420 39.577 -8.514 1.00 13.45 205 VAL B N 1
ATOM 3751 C CA . VAL B 1 205 ? -6.780 39.625 -8.958 1.00 14.43 205 VAL B CA 1
ATOM 3752 C C . VAL B 1 205 ? -7.019 38.565 -10.038 1.00 13.36 205 VAL B C 1
ATOM 3753 O O . VAL B 1 205 ? -8.010 37.810 -9.999 1.00 14.52 205 VAL B O 1
ATOM 3757 N N . VAL B 1 206 ? -6.105 38.493 -11.008 1.00 12.40 206 VAL B N 1
ATOM 3758 C CA . VAL B 1 206 ? -6.172 37.521 -12.078 1.00 11.36 206 VAL B CA 1
ATOM 3759 C C . VAL B 1 206 ? -4.971 36.560 -11.887 1.00 10.18 206 VAL B C 1
ATOM 3760 O O . VAL B 1 206 ? -3.863 36.888 -12.251 1.00 10.15 206 VAL B O 1
ATOM 3764 N N . PRO B 1 207 ? -5.240 35.352 -11.413 1.00 9.64 207 PRO B N 1
ATOM 3765 C CA . PRO B 1 207 ? -4.163 34.337 -11.275 1.00 8.78 207 PRO B CA 1
ATOM 3766 C C . PRO B 1 207 ? -3.486 34.082 -12.641 1.00 8.71 207 PRO B C 1
ATOM 3767 O O . PRO B 1 207 ? -4.121 34.092 -13.719 1.00 8.71 207 PRO B O 1
ATOM 3771 N N . ILE B 1 208 ? -2.193 33.739 -12.540 1.00 8.55 208 ILE B N 1
ATOM 3772 C CA . ILE B 1 208 ? -1.282 33.572 -13.694 1.00 9.16 208 ILE B CA 1
ATOM 3773 C C . ILE B 1 208 ? -0.583 32.216 -13.604 1.00 7.94 208 ILE B C 1
ATOM 3774 O O . ILE B 1 208 ? -0.010 31.938 -12.538 1.00 7.85 208 ILE B O 1
ATOM 3779 N N . GLY B 1 209 ? -0.491 31.490 -14.692 1.00 6.83 209 GLY B N 1
ATOM 3780 C CA . GLY B 1 209 ? 0.226 30.244 -14.718 1.00 6.28 209 GLY B CA 1
ATOM 3781 C C . GLY B 1 209 ? 1.465 30.458 -15.572 1.00 5.93 209 GLY B C 1
ATOM 3782 O O . GLY B 1 209 ? 1.403 30.930 -16.644 1.00 6.26 209 GLY B O 1
ATOM 3783 N N . TRP B 1 210 ? 2.580 29.974 -15.069 1.00 5.46 210 TRP B N 1
ATOM 3784 C CA . TRP B 1 210 ? 3.885 30.027 -15.728 1.00 5.27 210 TRP B CA 1
ATOM 3785 C C . TRP B 1 210 ? 4.385 28.683 -16.158 1.00 5.15 210 TRP B C 1
ATOM 3786 O O . TRP B 1 210 ? 4.163 27.690 -15.430 1.00 5.14 210 TRP B O 1
ATOM 3797 N N . PHE B 1 211 ? 5.147 28.662 -17.236 1.00 5.12 211 PHE B N 1
ATOM 3798 C CA . PHE B 1 211 ? 6.007 27.502 -17.547 1.00 5.02 211 PHE B CA 1
ATOM 3799 C C . PHE B 1 211 ? 7.227 28.096 -18.248 1.00 4.98 211 PHE B C 1
ATOM 3800 O O . PHE B 1 211 ? 7.144 28.771 -19.251 1.00 5.13 211 PHE B O 1
ATOM 3808 N N . VAL B 1 212 ? 8.383 27.815 -17.651 1.00 4.87 212 VAL B N 1
ATOM 3809 C CA . VAL B 1 212 ? 9.636 28.412 -18.116 1.00 4.91 212 VAL B CA 1
ATOM 3810 C C . VAL B 1 212 ? 10.716 27.348 -18.244 1.00 4.91 212 VAL B C 1
ATOM 3811 O O . VAL B 1 212 ? 10.671 26.407 -17.472 1.00 4.88 212 VAL B O 1
ATOM 3815 N N . GLY B 1 213 ? 11.636 27.510 -19.149 1.00 5.03 213 GLY B N 1
ATOM 3816 C CA . GLY B 1 213 ? 12.635 26.459 -19.309 1.00 5.12 213 GLY B CA 1
ATOM 3817 C C . GLY B 1 213 ? 13.489 26.656 -20.546 1.00 5.32 213 GLY B C 1
ATOM 3818 O O . GLY B 1 213 ? 13.667 27.766 -21.059 1.00 5.43 213 GLY B O 1
ATOM 3819 N N . TRP B 1 214 ? 14.075 25.562 -21.005 1.00 5.45 214 TRP B N 1
ATOM 3820 C CA . TRP B 1 214 ? 14.783 25.573 -22.272 1.00 5.71 214 TRP B CA 1
ATOM 3821 C C . TRP B 1 214 ? 14.866 24.178 -22.866 1.00 5.86 214 TRP B C 1
ATOM 3822 O O . TRP B 1 214 ? 14.623 23.183 -22.152 1.00 5.84 214 TRP B O 1
ATOM 3833 N N . ILE B 1 215 ? 15.193 24.107 -24.150 1.00 6.24 215 ILE B N 1
ATOM 3834 C CA . ILE B 1 215 ? 15.420 22.871 -24.853 1.00 6.78 215 ILE B CA 1
ATOM 3835 C C . ILE B 1 215 ? 16.862 22.934 -25.451 1.00 7.40 215 ILE B C 1
ATOM 3836 O O . ILE B 1 215 ? 17.103 23.869 -26.233 1.00 7.35 215 ILE B O 1
ATOM 3841 N N . GLU B 1 216 ? 17.681 21.943 -25.131 1.00 8.04 216 GLU B N 1
ATOM 3842 C CA . GLU B 1 216 ? 18.991 21.790 -25.769 1.00 8.96 216 GLU B CA 1
ATOM 3843 C C . GLU B 1 216 ? 18.900 20.703 -26.817 1.00 9.15 216 GLU B C 1
ATOM 3844 O O . GLU B 1 216 ? 18.434 19.634 -26.571 1.00 9.37 216 GLU B O 1
ATOM 3850 N N . THR B 1 217 ? 19.361 21.011 -28.014 1.00 9.07 217 THR B N 1
ATOM 3851 C CA . THR B 1 217 ? 19.475 20.017 -29.102 1.00 9.39 217 THR B CA 1
ATOM 3852 C C . THR B 1 217 ? 20.957 19.759 -29.408 1.00 9.92 217 THR B C 1
ATOM 3853 O O . THR B 1 217 ? 21.838 20.306 -28.676 1.00 10.07 217 THR B O 1
ATOM 3857 N N . SER B 1 218 ? 21.241 19.004 -30.467 1.00 10.58 218 SER B N 1
ATOM 3858 C CA . SER B 1 218 ? 22.597 18.700 -30.823 1.00 11.24 218 SER B CA 1
ATOM 3859 C C . SER B 1 218 ? 23.401 19.968 -31.154 1.00 11.46 218 SER B C 1
ATOM 3860 O O . SER B 1 218 ? 24.653 19.924 -31.146 1.00 12.70 218 SER B O 1
ATOM 3863 N N . ASP B 1 219 ? 22.711 21.050 -31.540 1.00 10.98 219 ASP B N 1
ATOM 3864 C CA . ASP B 1 219 ? 23.377 22.212 -32.118 1.00 11.22 219 ASP B CA 1
ATOM 3865 C C . ASP B 1 219 ? 22.801 23.565 -31.648 1.00 10.39 219 ASP B C 1
ATOM 3866 O O . ASP B 1 219 ? 23.188 24.625 -32.176 1.00 10.83 219 ASP B O 1
ATOM 3871 N N . ASN B 1 220 ? 21.888 23.576 -30.685 1.00 9.50 220 ASN B N 1
ATOM 3872 C CA . ASN B 1 220 ? 21.277 24.832 -30.289 1.00 9.02 220 ASN B CA 1
ATOM 3873 C C . ASN B 1 220 ? 20.687 24.748 -28.914 1.00 8.42 220 ASN B C 1
ATOM 3874 O O . ASN B 1 220 ? 20.571 23.686 -28.353 1.00 8.25 220 ASN B O 1
ATOM 3879 N N . ILE B 1 221 ? 20.234 25.895 -28.390 1.00 8.23 221 ILE B N 1
ATOM 3880 C CA . ILE B 1 221 ? 19.503 25.970 -27.104 1.00 7.78 221 ILE B CA 1
ATOM 3881 C C . ILE B 1 221 ? 18.356 27.019 -27.313 1.00 7.58 221 ILE B C 1
ATOM 3882 O O . ILE B 1 221 ? 18.600 28.104 -27.830 1.00 7.98 221 ILE B O 1
ATOM 3887 N N . TYR B 1 222 ? 17.126 26.618 -27.042 1.00 7.11 222 TYR B N 1
ATOM 3888 C CA . TYR B 1 222 ? 15.942 27.517 -27.170 1.00 7.00 222 TYR B CA 1
ATOM 3889 C C . TYR B 1 222 ? 15.423 27.701 -25.736 1.00 6.63 222 TYR B C 1
ATOM 3890 O O . TYR B 1 222 ? 14.920 26.739 -25.120 1.00 6.28 222 TYR B O 1
ATOM 3899 N N . SER B 1 223 ? 15.535 28.942 -25.237 1.00 6.65 223 SER B N 1
ATOM 3900 C CA . SER B 1 223 ? 15.051 29.277 -23.929 1.00 6.59 223 SER B CA 1
ATOM 3901 C C . SER B 1 223 ? 13.643 29.870 -24.078 1.00 6.49 223 SER B C 1
ATOM 3902 O O . SER B 1 223 ? 13.350 30.572 -25.030 1.00 6.98 223 SER B O 1
ATOM 3905 N N . PHE B 1 224 ? 12.788 29.606 -23.093 1.00 5.96 224 PHE B N 1
ATOM 3906 C CA . PHE B 1 224 ? 11.399 30.036 -23.226 1.00 5.88 224 PHE B CA 1
ATOM 3907 C C . PHE B 1 224 ? 10.761 30.383 -21.923 1.00 5.59 224 PHE B C 1
ATOM 3908 O O . PHE B 1 224 ? 11.143 29.912 -20.830 1.00 5.37 224 PHE B O 1
ATOM 3916 N N . ALA B 1 225 ? 9.703 31.166 -22.044 1.00 5.71 225 ALA B N 1
ATOM 3917 C CA . ALA B 1 225 ? 8.782 31.484 -20.958 1.00 5.57 225 ALA B CA 1
ATOM 3918 C C . ALA B 1 225 ? 7.414 31.766 -21.525 1.00 5.81 225 ALA B C 1
ATOM 3919 O O . ALA B 1 225 ? 7.277 32.573 -22.409 1.00 6.16 225 ALA B O 1
ATOM 3921 N N . ILE B 1 226 ? 6.408 31.123 -20.905 1.00 5.69 226 ILE B N 1
ATOM 3922 C CA . ILE B 1 226 ? 4.999 31.444 -21.173 1.00 5.98 226 ILE B CA 1
ATOM 3923 C C . ILE B 1 226 ? 4.325 31.762 -19.892 1.00 5.88 226 ILE B C 1
ATOM 3924 O O . ILE B 1 226 ? 4.668 31.174 -18.844 1.00 5.57 226 ILE B O 1
ATOM 3929 N N . ASN B 1 227 ? 3.430 32.742 -19.890 1.00 6.20 227 ASN B N 1
ATOM 3930 C CA . ASN B 1 227 ? 2.471 32.865 -18.815 1.00 6.22 227 ASN B CA 1
ATOM 3931 C C . ASN B 1 227 ? 1.100 33.140 -19.391 1.00 6.71 227 ASN B C 1
ATOM 3932 O O . ASN B 1 227 ? 1.008 33.644 -20.500 1.00 7.08 227 ASN B O 1
ATOM 3937 N N . LEU B 1 228 ? 0.102 32.613 -18.717 1.00 6.81 228 LEU B N 1
ATOM 3938 C CA . LEU B 1 228 ? -1.306 32.620 -19.189 1.00 7.58 228 LEU B CA 1
ATOM 3939 C C . LEU B 1 228 ? -2.214 33.005 -18.015 1.00 7.91 228 LEU B C 1
ATOM 3940 O O . LEU B 1 228 ? -1.890 32.692 -16.864 1.00 7.44 228 LEU B O 1
ATOM 3945 N N . ASP B 1 229 ? -3.272 33.704 -18.279 1.00 8.80 229 ASP B N 1
ATOM 3946 C CA . ASP B 1 229 ? -4.324 33.858 -17.249 1.00 9.41 229 ASP B CA 1
ATOM 3947 C C . ASP B 1 229 ? -5.020 32.485 -17.044 1.00 9.98 229 ASP B C 1
ATOM 3948 O O . ASP B 1 229 ? -5.647 31.927 -17.991 1.00 11.49 229 ASP B O 1
ATOM 3953 N N . ILE B 1 230 ? -4.829 31.887 -15.857 1.00 9.67 230 ILE B N 1
ATOM 3954 C CA . ILE B 1 230 ? -5.385 30.600 -15.494 1.00 10.29 230 ILE B CA 1
ATOM 3955 C C . ILE B 1 230 ? -5.919 30.681 -14.070 1.00 10.79 230 ILE B C 1
ATOM 3956 O O . ILE B 1 230 ? -5.259 30.927 -13.139 1.00 10.30 230 ILE B O 1
ATOM 3961 N N . SER B 1 231 ? -7.231 30.470 -13.935 1.00 13.07 231 SER B N 1
ATOM 3962 C CA . SER B 1 231 ? -7.862 30.579 -12.593 1.00 14.91 231 SER B CA 1
ATOM 3963 C C . SER B 1 231 ? -8.208 29.260 -12.026 1.00 14.73 231 SER B C 1
ATOM 3964 O O . SER B 1 231 ? -8.540 29.149 -10.828 1.00 17.30 231 SER B O 1
ATOM 3967 N N . ASP B 1 232 ? -8.129 28.206 -12.848 1.00 12.97 232 ASP B N 1
ATOM 3968 C CA . ASP B 1 232 ? -8.519 26.867 -12.352 1.00 12.72 232 ASP B CA 1
ATOM 3969 C C . ASP B 1 232 ? -7.529 25.833 -12.804 1.00 12.12 232 ASP B C 1
ATOM 3970 O O . ASP B 1 232 ? -6.992 25.841 -13.906 1.00 11.14 232 ASP B O 1
ATOM 3975 N N . SER B 1 233 ? -7.399 24.868 -11.937 1.00 12.67 233 SER B N 1
ATOM 3976 C CA . SER B 1 233 ? -6.502 23.701 -12.146 1.00 13.57 233 SER B CA 1
ATOM 3977 C C . SER B 1 233 ? -6.662 23.060 -13.493 1.00 13.15 233 SER B C 1
ATOM 3978 O O . SER B 1 233 ? -5.669 22.639 -14.117 1.00 12.00 233 SER B O 1
ATOM 3981 N N . LYS B 1 234 ? -7.935 22.998 -13.972 1.00 14.08 234 LYS B N 1
ATOM 3982 C CA . LYS B 1 234 ? -8.265 22.331 -15.222 1.00 15.31 234 LYS B CA 1
ATOM 3983 C C . LYS B 1 234 ? -7.433 22.822 -16.394 1.00 12.82 234 LYS B C 1
ATOM 3984 O O . LYS B 1 234 ? -7.144 22.096 -17.317 1.00 12.30 234 LYS B O 1
ATOM 3990 N N . PHE B 1 235 ? -7.033 24.054 -16.347 1.00 10.95 235 PHE B N 1
ATOM 3991 C CA . PHE B 1 235 ? -6.392 24.662 -17.488 1.00 10.19 235 PHE B CA 1
ATOM 3992 C C . PHE B 1 235 ? -4.880 24.771 -17.382 1.00 8.42 235 PHE B C 1
ATOM 3993 O O . PHE B 1 235 ? -4.269 25.157 -18.332 1.00 8.02 235 PHE B O 1
ATOM 4001 N N . LEU B 1 236 ? -4.296 24.317 -16.269 1.00 7.62 236 LEU B N 1
ATOM 4002 C CA . LEU B 1 236 ? -2.887 24.414 -16.116 1.00 6.90 236 LEU B CA 1
ATOM 4003 C C . LEU B 1 236 ? -2.109 23.637 -17.171 1.00 6.51 236 LEU B C 1
ATOM 4004 O O . LEU B 1 236 ? -1.066 24.089 -17.595 1.00 6.17 236 LEU B O 1
ATOM 4009 N N . PRO B 1 237 ? -2.615 22.490 -17.654 1.00 6.81 237 PRO B N 1
ATOM 4010 C CA . PRO B 1 237 ? -1.836 21.752 -18.692 1.00 6.69 237 PRO B CA 1
ATOM 4011 C C . PRO B 1 237 ? -1.575 22.568 -19.984 1.00 6.56 237 PRO B C 1
ATOM 4012 O O . PRO B 1 237 ? -0.683 22.218 -20.773 1.00 6.39 237 PRO B O 1
ATOM 4016 N N . LYS B 1 238 ? -2.394 23.619 -20.233 1.00 7.24 238 LYS B N 1
ATOM 4017 C CA . LYS B 1 238 ? -2.243 24.362 -21.457 1.00 7.79 238 LYS B CA 1
ATOM 4018 C C . LYS B 1 238 ? -0.935 25.113 -21.587 1.00 7.16 238 LYS B C 1
ATOM 4019 O O . LYS B 1 238 ? -0.530 25.347 -22.678 1.00 7.40 238 LYS B O 1
ATOM 4025 N N . ARG B 1 239 ? -0.203 25.366 -20.499 1.00 6.61 239 ARG B N 1
ATOM 4026 C CA . ARG B 1 239 ? 1.010 26.076 -20.589 1.00 6.40 239 ARG B CA 1
ATOM 4027 C C . ARG B 1 239 ? 2.013 25.230 -21.402 1.00 6.43 239 ARG B C 1
ATOM 4028 O O . ARG B 1 239 ? 2.602 25.704 -22.382 1.00 6.49 239 ARG B O 1
ATOM 4036 N N . GLU B 1 240 ? 2.215 24.003 -20.958 1.00 6.27 240 GLU B N 1
ATOM 4037 C CA . GLU B 1 240 ? 3.157 23.114 -21.606 1.00 6.26 240 GLU B CA 1
ATOM 4038 C C . GLU B 1 240 ? 2.658 22.630 -22.949 1.00 6.56 240 GLU B C 1
ATOM 4039 O O . GLU B 1 240 ? 3.383 22.458 -23.895 1.00 6.51 240 GLU B O 1
ATOM 4045 N N . GLU B 1 241 ? 1.328 22.539 -23.088 1.00 7.01 241 GLU B N 1
ATOM 4046 C CA . GLU B 1 241 ? 0.729 22.204 -24.414 1.00 7.91 241 GLU B CA 1
ATOM 4047 C C . GLU B 1 241 ? 1.151 23.242 -25.481 1.00 7.67 241 GLU B C 1
ATOM 4048 O O . GLU B 1 241 ? 1.531 22.920 -26.590 1.00 8.60 241 GLU B O 1
ATOM 4054 N N . ILE B 1 242 ? 1.063 24.533 -25.155 1.00 7.37 242 ILE B N 1
ATOM 4055 C CA . ILE B 1 242 ? 1.398 25.563 -26.111 1.00 7.62 242 ILE B CA 1
ATOM 4056 C C . ILE B 1 242 ? 2.867 25.508 -26.486 1.00 7.10 242 ILE B C 1
ATOM 4057 O O . ILE B 1 242 ? 3.233 25.596 -27.656 1.00 7.27 242 ILE B O 1
ATOM 4062 N N . VAL B 1 243 ? 3.693 25.374 -25.432 1.00 6.51 243 VAL B N 1
ATOM 4063 C CA . VAL B 1 243 ? 5.099 25.330 -25.677 1.00 6.50 243 VAL B CA 1
ATOM 4064 C C . VAL B 1 243 ? 5.488 24.157 -26.572 1.00 6.56 243 VAL B C 1
ATOM 4065 O O . VAL B 1 243 ? 6.268 24.327 -27.555 1.00 6.52 243 VAL B O 1
ATOM 4069 N N . ARG B 1 244 ? 4.914 23.014 -26.279 1.00 6.58 244 ARG B N 1
ATOM 4070 C CA . ARG B 1 244 ? 5.249 21.836 -27.073 1.00 7.09 244 ARG B CA 1
ATOM 4071 C C . ARG B 1 244 ? 4.741 21.998 -28.518 1.00 7.98 244 ARG B C 1
ATOM 4072 O O . ARG B 1 244 ? 5.380 21.552 -29.461 1.00 8.61 244 ARG B O 1
ATOM 4080 N N . GLU B 1 245 ? 3.546 22.560 -28.717 1.00 8.77 245 GLU B N 1
ATOM 4081 C CA A GLU B 1 245 ? 2.978 22.763 -30.078 0.50 10.25 245 GLU B CA 1
ATOM 4082 C CA B GLU B 1 245 ? 2.976 22.759 -30.067 0.50 9.63 245 GLU B CA 1
ATOM 4083 C C . GLU B 1 245 ? 3.959 23.618 -30.888 1.00 9.85 245 GLU B C 1
ATOM 4084 O O . GLU B 1 245 ? 4.269 23.295 -32.073 1.00 10.56 245 GLU B O 1
ATOM 4095 N N . TYR B 1 246 ? 4.455 24.707 -30.282 1.00 9.03 246 TYR B N 1
ATOM 4096 C CA . TYR B 1 246 ? 5.417 25.561 -30.964 1.00 9.01 246 TYR B CA 1
ATOM 4097 C C . TYR B 1 246 ? 6.701 24.795 -31.342 1.00 8.77 246 TYR B C 1
ATOM 4098 O O . TYR B 1 246 ? 7.127 24.906 -32.491 1.00 9.53 246 TYR B O 1
ATOM 4107 N N . PHE B 1 247 ? 7.296 24.102 -30.390 1.00 8.16 247 PHE B N 1
ATOM 4108 C CA . PHE B 1 247 ? 8.544 23.387 -30.702 1.00 8.21 247 PHE B CA 1
ATOM 4109 C C . PHE B 1 247 ? 8.397 22.217 -31.637 1.00 9.31 247 PHE B C 1
ATOM 4110 O O . PHE B 1 247 ? 9.367 21.865 -32.316 1.00 9.68 247 PHE B O 1
ATOM 4118 N N . LYS B 1 248 ? 7.242 21.535 -31.618 1.00 10.03 248 LYS B N 1
ATOM 4119 C CA . LYS B 1 248 ? 6.955 20.540 -32.680 1.00 12.10 248 LYS B CA 1
ATOM 4120 C C . LYS B 1 248 ? 6.940 21.184 -34.072 1.00 12.81 248 LYS B C 1
ATOM 4121 O O . LYS B 1 248 ? 7.510 20.637 -35.059 1.00 13.29 248 LYS B O 1
ATOM 4127 N N . ASN B 1 249 ? 6.373 22.354 -34.159 1.00 13.58 249 ASN B N 1
ATOM 4128 C CA . ASN B 1 249 ? 6.183 23.037 -35.428 1.00 15.37 249 ASN B CA 1
ATOM 4129 C C . ASN B 1 249 ? 7.462 23.449 -36.098 1.00 15.52 249 ASN B C 1
ATOM 4130 O O . ASN B 1 249 ? 7.557 23.457 -37.346 1.00 17.59 249 ASN B O 1
ATOM 4135 N N . ILE B 1 250 ? 8.451 23.838 -35.288 1.00 14.10 250 ILE B N 1
ATOM 4136 C CA . ILE B 1 250 ? 9.749 24.151 -35.764 1.00 14.90 250 ILE B CA 1
ATOM 4137 C C . ILE B 1 250 ? 10.707 22.963 -35.669 1.00 14.41 250 ILE B C 1
ATOM 4138 O O . ILE B 1 250 ? 11.913 23.144 -35.856 1.00 14.67 250 ILE B O 1
ATOM 4143 N N . ASN B 1 251 ? 10.167 21.727 -35.494 1.00 14.04 251 ASN B N 1
ATOM 4144 C CA . ASN B 1 251 ? 10.935 20.470 -35.620 1.00 14.97 251 ASN B CA 1
ATOM 4145 C C . ASN B 1 251 ? 12.077 20.354 -34.590 1.00 13.52 251 ASN B C 1
ATOM 4146 O O . ASN B 1 251 ? 13.114 19.641 -34.820 1.00 14.85 251 ASN B O 1
ATOM 4151 N N . VAL B 1 252 ? 11.885 20.958 -33.447 1.00 11.61 252 VAL B N 1
ATOM 4152 C CA . VAL B 1 252 ? 12.769 20.842 -32.303 1.00 11.20 252 VAL B CA 1
ATOM 4153 C C . VAL B 1 252 ? 12.391 19.644 -31.463 1.00 11.50 252 VAL B C 1
ATOM 4154 O O . VAL B 1 252 ? 13.245 18.833 -31.058 1.00 11.36 252 VAL B O 1
ATOM 4158 N N . ILE B 1 253 ? 11.117 19.502 -31.150 1.00 11.65 253 ILE B N 1
ATOM 4159 C CA . ILE B 1 253 ? 10.547 18.284 -30.621 1.00 13.58 253 ILE B CA 1
ATOM 4160 C C . ILE B 1 253 ? 10.112 17.437 -31.794 1.00 16.00 253 ILE B C 1
ATOM 4161 O O . ILE B 1 253 ? 9.361 17.876 -32.640 1.00 17.42 253 ILE B O 1
ATOM 4166 N N . LYS B 1 254 ? 10.699 16.243 -31.866 1.00 19.23 254 LYS B N 1
ATOM 4167 C CA . LYS B 1 254 ? 10.618 15.360 -32.999 1.00 23.07 254 LYS B CA 1
ATOM 4168 C C . LYS B 1 254 ? 11.270 14.041 -32.539 1.00 24.46 254 LYS B C 1
ATOM 4169 O O . LYS B 1 254 ? 11.348 13.068 -33.305 1.00 27.78 254 LYS B O 1
ATOM 4176 N N . ILE C 1 8 ? -2.218 -21.213 -25.611 1.00 27.49 8 ILE C N 1
ATOM 4177 C CA . ILE C 1 8 ? -2.940 -21.973 -26.693 1.00 29.02 8 ILE C CA 1
ATOM 4178 C C . ILE C 1 8 ? -4.143 -21.277 -27.336 1.00 28.13 8 ILE C C 1
ATOM 4179 O O . ILE C 1 8 ? -4.658 -21.770 -28.368 1.00 27.64 8 ILE C O 1
ATOM 4184 N N . ILE C 1 9 ? -4.561 -20.156 -26.759 1.00 25.78 9 ILE C N 1
ATOM 4185 C CA . ILE C 1 9 ? -5.689 -19.397 -27.347 1.00 25.23 9 ILE C CA 1
ATOM 4186 C C . ILE C 1 9 ? -5.642 -17.928 -26.953 1.00 24.28 9 ILE C C 1
ATOM 4187 O O . ILE C 1 9 ? -5.257 -17.623 -25.854 1.00 26.56 9 ILE C O 1
ATOM 4192 N N . SER C 1 10 ? -6.126 -17.044 -27.822 1.00 24.87 10 SER C N 1
ATOM 4193 C CA . SER C 1 10 ? -6.238 -15.621 -27.490 1.00 23.01 10 SER C CA 1
ATOM 4194 C C . SER C 1 10 ? -7.648 -15.373 -26.958 1.00 20.47 10 SER C C 1
ATOM 4195 O O . SER C 1 10 ? -8.603 -15.982 -27.448 1.00 23.30 10 SER C O 1
ATOM 4198 N N . PHE C 1 11 ? -7.770 -14.488 -25.987 1.00 17.76 11 PHE C N 1
ATOM 4199 C CA . PHE C 1 11 ? -9.067 -14.241 -25.303 1.00 16.23 11 PHE C CA 1
ATOM 4200 C C . PHE C 1 11 ? -10.062 -13.420 -26.151 1.00 14.55 11 PHE C C 1
ATOM 4201 O O . PHE C 1 11 ? -9.683 -12.324 -26.722 1.00 15.26 11 PHE C O 1
ATOM 4209 N N . GLY C 1 12 ? -11.287 -13.959 -26.238 1.00 13.81 12 GLY C N 1
ATOM 4210 C CA . GLY C 1 12 ? -12.420 -13.228 -26.809 1.00 12.51 12 GLY C CA 1
ATOM 4211 C C . GLY C 1 12 ? -13.603 -13.130 -25.845 1.00 13.15 12 GLY C C 1
ATOM 4212 O O . GLY C 1 12 ? -13.993 -14.123 -25.176 1.00 16.85 12 GLY C O 1
ATOM 4213 N N . ASN C 1 13 ? -14.184 -11.938 -25.794 1.00 11.48 13 ASN C N 1
ATOM 4214 C CA . ASN C 1 13 ? -15.315 -11.582 -24.900 1.00 11.56 13 ASN C CA 1
ATOM 4215 C C . ASN C 1 13 ? -16.530 -11.213 -25.722 1.00 10.70 13 ASN C C 1
ATOM 4216 O O . ASN C 1 13 ? -16.427 -10.322 -26.578 1.00 10.22 13 ASN C O 1
ATOM 4221 N N . GLU C 1 14 ? -17.650 -11.885 -25.417 1.00 11.32 14 GLU C N 1
ATOM 4222 C CA . GLU C 1 14 ? -18.957 -11.547 -25.998 1.00 11.82 14 GLU C CA 1
ATOM 4223 C C . GLU C 1 14 ? -19.470 -10.287 -25.351 1.00 12.14 14 GLU C C 1
ATOM 4224 O O . GLU C 1 14 ? -19.887 -10.348 -24.209 1.00 15.96 14 GLU C O 1
ATOM 4230 N N . ASN C 1 15 ? -19.363 -9.152 -26.033 1.00 11.38 15 ASN C N 1
ATOM 4231 C CA . ASN C 1 15 ? -19.513 -7.858 -25.362 1.00 10.94 15 ASN C CA 1
ATOM 4232 C C . ASN C 1 15 ? -20.970 -7.493 -25.148 1.00 12.86 15 ASN C C 1
ATOM 4233 O O . ASN C 1 15 ? -21.757 -7.409 -26.125 1.00 12.29 15 ASN C O 1
ATOM 4238 N N . GLN C 1 16 ? -21.337 -7.300 -23.900 1.00 14.37 16 GLN C N 1
ATOM 4239 C CA . GLN C 1 16 ? -22.755 -6.960 -23.601 1.00 16.18 16 GLN C CA 1
ATOM 4240 C C . GLN C 1 16 ? -23.244 -5.626 -24.121 1.00 15.09 16 GLN C C 1
ATOM 4241 O O . GLN C 1 16 ? -24.390 -5.533 -24.524 1.00 14.90 16 GLN C O 1
ATOM 4247 N N . PHE C 1 17 ? -22.407 -4.600 -24.093 1.00 14.14 17 PHE C N 1
ATOM 4248 C CA . PHE C 1 17 ? -22.745 -3.334 -24.703 1.00 13.53 17 PHE C CA 1
ATOM 4249 C C . PHE C 1 17 ? -22.972 -3.449 -26.196 1.00 12.29 17 PHE C C 1
ATOM 4250 O O . PHE C 1 17 ? -24.014 -2.974 -26.700 1.00 12.27 17 PHE C O 1
ATOM 4258 N N . MET C 1 18 ? -22.109 -4.136 -26.908 1.00 11.51 18 MET C N 1
ATOM 4259 C CA . MET C 1 18 ? -22.388 -4.367 -28.321 1.00 10.71 18 MET C CA 1
ATOM 4260 C C . MET C 1 18 ? -23.716 -5.076 -28.546 1.00 11.28 18 MET C C 1
ATOM 4261 O O . MET C 1 18 ? -24.454 -4.724 -29.434 1.00 11.44 18 MET C O 1
ATOM 4266 N N . LYS C 1 19 ? -24.000 -6.099 -27.766 1.00 11.94 19 LYS C N 1
ATOM 4267 C CA A LYS C 1 19 ? -25.260 -6.836 -27.777 0.50 13.50 19 LYS C CA 1
ATOM 4268 C CA B LYS C 1 19 ? -25.253 -6.843 -27.859 0.50 13.01 19 LYS C CA 1
ATOM 4269 C C . LYS C 1 19 ? -26.422 -5.892 -27.620 1.00 13.80 19 LYS C C 1
ATOM 4270 O O . LYS C 1 19 ? -27.395 -5.958 -28.333 1.00 15.60 19 LYS C O 1
ATOM 4281 N N . GLU C 1 20 ? -26.294 -5.000 -26.658 1.00 15.29 20 GLU C N 1
ATOM 4282 C CA . GLU C 1 20 ? -27.399 -4.035 -26.323 1.00 16.99 20 GLU C CA 1
ATOM 4283 C C . GLU C 1 20 ? -27.666 -3.158 -27.545 1.00 16.85 20 GLU C C 1
ATOM 4284 O O . GLU C 1 20 ? -28.834 -2.917 -27.940 1.00 16.06 20 GLU C O 1
ATOM 4290 N N . ILE C 1 21 ? -26.591 -2.669 -28.195 1.00 16.28 21 ILE C N 1
ATOM 4291 C CA . ILE C 1 21 ? -26.764 -1.824 -29.432 1.00 16.85 21 ILE C CA 1
ATOM 4292 C C . ILE C 1 21 ? -27.491 -2.620 -30.520 1.00 16.38 21 ILE C C 1
ATOM 4293 O O . ILE C 1 21 ? -28.456 -2.111 -31.098 1.00 17.98 21 ILE C O 1
ATOM 4298 N N . PHE C 1 22 ? -26.989 -3.819 -30.839 1.00 15.40 22 PHE C N 1
ATOM 4299 C CA . PHE C 1 22 ? -27.523 -4.609 -31.931 1.00 15.86 22 PHE C CA 1
ATOM 4300 C C . PHE C 1 22 ? -29.000 -4.982 -31.667 1.00 18.04 22 PHE C C 1
ATOM 4301 O O . PHE C 1 22 ? -29.864 -4.937 -32.550 1.00 19.70 22 PHE C O 1
ATOM 4309 N N . GLU C 1 23 ? -29.288 -5.330 -30.418 1.00 19.48 23 GLU C N 1
ATOM 4310 C CA . GLU C 1 23 ? -30.639 -5.816 -30.043 1.00 22.15 23 GLU C CA 1
ATOM 4311 C C . GLU C 1 23 ? -31.742 -4.768 -29.951 1.00 23.25 23 GLU C C 1
ATOM 4312 O O . GLU C 1 23 ? -32.913 -5.113 -30.064 1.00 25.83 23 GLU C O 1
ATOM 4318 N N . ARG C 1 24 ? -31.390 -3.491 -29.907 1.00 22.93 24 ARG C N 1
ATOM 4319 C CA . ARG C 1 24 ? -32.408 -2.422 -29.772 1.00 24.30 24 ARG C CA 1
ATOM 4320 C C . ARG C 1 24 ? -33.421 -2.575 -30.904 1.00 26.60 24 ARG C C 1
ATOM 4321 O O . ARG C 1 24 ? -34.648 -2.588 -30.655 1.00 28.17 24 ARG C O 1
ATOM 4329 N N . LYS C 1 25 ? -32.891 -2.690 -32.129 1.00 27.46 25 LYS C N 1
ATOM 4330 C CA . LYS C 1 25 ? -33.661 -2.881 -33.403 1.00 28.73 25 LYS C CA 1
ATOM 4331 C C . LYS C 1 25 ? -33.650 -4.301 -33.980 1.00 29.18 25 LYS C C 1
ATOM 4332 O O . LYS C 1 25 ? -34.408 -4.631 -34.906 1.00 30.19 25 LYS C O 1
ATOM 4338 N N . GLY C 1 26 ? -32.791 -5.136 -33.452 1.00 26.07 26 GLY C N 1
ATOM 4339 C CA . GLY C 1 26 ? -32.521 -6.491 -33.990 1.00 27.15 26 GLY C CA 1
ATOM 4340 C C . GLY C 1 26 ? -31.776 -6.424 -35.333 1.00 22.84 26 GLY C C 1
ATOM 4341 O O . GLY C 1 26 ? -32.182 -7.076 -36.342 1.00 22.98 26 GLY C O 1
ATOM 4342 N N . LEU C 1 27 ? -30.746 -5.589 -35.377 1.00 21.34 27 LEU C N 1
ATOM 4343 C CA . LEU C 1 27 ? -29.949 -5.457 -36.589 1.00 19.85 27 LEU C CA 1
ATOM 4344 C C . LEU C 1 27 ? -29.236 -6.748 -36.796 1.00 17.95 27 LEU C C 1
ATOM 4345 O O . LEU C 1 27 ? -28.847 -7.406 -35.783 1.00 18.03 27 LEU C O 1
ATOM 4350 N N . ASN C 1 28 ? -28.977 -7.124 -38.037 1.00 15.90 28 ASN C N 1
ATOM 4351 C CA . ASN C 1 28 ? -28.181 -8.325 -38.338 1.00 15.17 28 ASN C CA 1
ATOM 4352 C C . ASN C 1 28 ? -26.769 -7.914 -38.795 1.00 13.35 28 ASN C C 1
ATOM 4353 O O . ASN C 1 28 ? -26.572 -7.281 -39.818 1.00 12.71 28 ASN C O 1
ATOM 4358 N N . GLY C 1 29 ? -25.779 -8.262 -37.988 1.00 11.46 29 GLY C N 1
ATOM 4359 C CA . GLY C 1 29 ? -24.388 -7.929 -38.273 1.00 10.19 29 GLY C CA 1
ATOM 4360 C C . GLY C 1 29 ? -23.412 -8.531 -37.312 1.00 9.25 29 GLY C C 1
ATOM 4361 O O . GLY C 1 29 ? -23.768 -9.353 -36.437 1.00 9.34 29 GLY C O 1
ATOM 4362 N N . THR C 1 30 ? -22.190 -8.016 -37.419 1.00 8.38 30 THR C N 1
ATOM 4363 C CA . THR C 1 30 ? -21.141 -8.430 -36.547 1.00 8.00 30 THR C CA 1
ATOM 4364 C C . THR C 1 30 ? -20.316 -7.203 -36.237 1.00 7.43 30 THR C C 1
ATOM 4365 O O . THR C 1 30 ? -20.231 -6.286 -37.057 1.00 6.90 30 THR C O 1
ATOM 4369 N N . PHE C 1 31 ? -19.571 -7.263 -35.130 1.00 7.49 31 PHE C N 1
ATOM 4370 C CA . PHE C 1 31 ? -18.645 -6.192 -34.710 1.00 7.35 31 PHE C CA 1
ATOM 4371 C C . PHE C 1 31 ? -17.566 -6.792 -33.901 1.00 7.66 31 PHE C C 1
ATOM 4372 O O . PHE C 1 31 ? -17.814 -7.519 -32.982 1.00 8.48 31 PHE C O 1
ATOM 4380 N N . VAL C 1 32 ? -16.350 -6.476 -34.330 1.00 7.15 32 VAL C N 1
ATOM 4381 C CA . VAL C 1 32 ? -15.102 -6.947 -33.669 1.00 7.46 32 VAL C CA 1
ATOM 4382 C C . VAL C 1 32 ? -14.208 -5.729 -33.395 1.00 7.34 32 VAL C C 1
ATOM 4383 O O . VAL C 1 32 ? -13.956 -4.940 -34.239 1.00 6.64 32 VAL C O 1
ATOM 4387 N N . VAL C 1 33 ? -13.649 -5.707 -32.163 1.00 7.10 33 VAL C N 1
ATOM 4388 C CA . VAL C 1 33 ? -12.621 -4.733 -31.731 1.00 7.16 33 VAL C CA 1
ATOM 4389 C C . VAL C 1 33 ? -11.498 -5.529 -31.120 1.00 7.23 33 VAL C C 1
ATOM 4390 O O . VAL C 1 33 ? -11.751 -6.260 -30.185 1.00 7.53 33 VAL C O 1
ATOM 4394 N N . TYR C 1 34 ? -10.298 -5.319 -31.635 1.00 7.36 34 TYR C N 1
ATOM 4395 C CA . TYR C 1 34 ? -9.040 -5.835 -31.028 1.00 8.10 34 TYR C CA 1
ATOM 4396 C C . TYR C 1 34 ? -8.342 -4.735 -30.261 1.00 8.43 34 TYR C C 1
ATOM 4397 O O . TYR C 1 34 ? -8.052 -3.691 -30.790 1.00 8.50 34 TYR C O 1
ATOM 4406 N N . ASP C 1 35 ? -8.158 -5.032 -29.004 1.00 8.93 35 ASP C N 1
ATOM 4407 C CA . ASP C 1 35 ? -7.386 -4.243 -28.060 1.00 9.19 35 ASP C CA 1
ATOM 4408 C C . ASP C 1 35 ? -5.949 -4.761 -28.092 1.00 9.51 35 ASP C C 1
ATOM 4409 O O . ASP C 1 35 ? -5.664 -5.886 -27.664 1.00 10.06 35 ASP C O 1
ATOM 4414 N N . LEU C 1 36 ? -5.056 -3.968 -28.702 1.00 9.28 36 LEU C N 1
ATOM 4415 C CA . LEU C 1 36 ? -3.701 -4.439 -28.901 1.00 9.38 36 LEU C CA 1
ATOM 4416 C C . LEU C 1 36 ? -3.002 -4.726 -27.567 1.00 9.88 36 LEU C C 1
ATOM 4417 O O . LEU C 1 36 ? -2.301 -5.755 -27.353 1.00 10.89 36 LEU C O 1
ATOM 4422 N N . LYS C 1 37 ? -3.077 -3.794 -26.645 1.00 10.17 37 LYS C N 1
ATOM 4423 C CA . LYS C 1 37 ? -2.317 -3.932 -25.399 1.00 10.87 37 LYS C CA 1
ATOM 4424 C C . LYS C 1 37 ? -2.737 -5.234 -24.644 1.00 10.91 37 LYS C C 1
ATOM 4425 O O . LYS C 1 37 ? -1.880 -5.873 -24.003 1.00 11.55 37 LYS C O 1
ATOM 4431 N N . ASN C 1 38 ? -4.005 -5.598 -24.680 1.00 10.42 38 ASN C N 1
ATOM 4432 C CA . ASN C 1 38 ? -4.509 -6.827 -24.005 1.00 10.70 38 ASN C CA 1
ATOM 4433 C C . ASN C 1 38 ? -4.615 -8.089 -24.861 1.00 11.58 38 ASN C C 1
ATOM 4434 O O . ASN C 1 38 ? -5.016 -9.167 -24.353 1.00 12.00 38 ASN C O 1
ATOM 4439 N N . ASP C 1 39 ? -4.249 -7.932 -26.126 1.00 11.78 39 ASP C N 1
ATOM 4440 C CA . ASP C 1 39 ? -4.301 -9.060 -27.098 1.00 13.39 39 ASP C CA 1
ATOM 4441 C C . ASP C 1 39 ? -5.622 -9.779 -26.995 1.00 12.32 39 ASP C C 1
ATOM 4442 O O . ASP C 1 39 ? -5.677 -10.988 -26.876 1.00 12.08 39 ASP C O 1
ATOM 4447 N N . LYS C 1 40 ? -6.733 -9.057 -27.182 1.00 11.69 40 LYS C N 1
ATOM 4448 C CA . LYS C 1 40 ? -7.995 -9.682 -26.990 1.00 11.66 40 LYS C CA 1
ATOM 4449 C C . LYS C 1 40 ? -8.986 -9.024 -27.907 1.00 11.18 40 LYS C C 1
ATOM 4450 O O . LYS C 1 40 ? -8.786 -7.928 -28.420 1.00 11.54 40 LYS C O 1
ATOM 4456 N N . ILE C 1 41 ? -10.110 -9.725 -28.103 1.00 12.01 41 ILE C N 1
ATOM 4457 C CA . ILE C 1 41 ? -11.194 -9.191 -28.893 1.00 12.14 41 ILE C CA 1
ATOM 4458 C C . ILE C 1 41 ? -12.437 -8.998 -28.070 1.00 11.05 41 ILE C C 1
ATOM 4459 O O . ILE C 1 41 ? -12.709 -9.773 -27.126 1.00 12.35 41 ILE C O 1
ATOM 4464 N N . ASP C 1 42 ? -13.219 -7.955 -28.370 1.00 9.97 42 ASP C N 1
ATOM 4465 C CA . ASP C 1 42 ? -14.600 -7.848 -27.947 1.00 9.60 42 ASP C CA 1
ATOM 4466 C C . ASP C 1 42 ? -15.459 -7.989 -29.168 1.00 8.81 42 ASP C C 1
ATOM 4467 O O . ASP C 1 42 ? -15.193 -7.384 -30.184 1.00 8.69 42 ASP C O 1
ATOM 4472 N N . TYR C 1 43 ? -16.497 -8.793 -29.078 1.00 8.77 43 TYR C N 1
ATOM 4473 C CA . TYR C 1 43 ? -17.234 -9.047 -30.327 1.00 9.30 43 TYR C CA 1
ATOM 4474 C C . TYR C 1 43 ? -18.708 -9.128 -30.069 1.00 9.15 43 TYR C C 1
ATOM 4475 O O . TYR C 1 43 ? -19.171 -9.414 -28.955 1.00 10.34 43 TYR C O 1
ATOM 4484 N N . TYR C 1 44 ? -19.462 -8.971 -31.159 1.00 8.89 44 TYR C N 1
ATOM 4485 C CA . TYR C 1 44 ? -20.836 -9.381 -31.321 1.00 9.72 44 TYR C CA 1
ATOM 4486 C C . TYR C 1 44 ? -20.967 -10.292 -32.530 1.00 9.28 44 TYR C C 1
ATOM 4487 O O . TYR C 1 44 ? -20.501 -9.915 -33.590 1.00 9.12 44 TYR C O 1
ATOM 4496 N N . ASN C 1 45 ? -21.689 -11.433 -32.369 1.00 9.54 45 ASN C N 1
ATOM 4497 C CA . ASN C 1 45 ? -21.974 -12.426 -33.399 1.00 10.10 45 ASN C CA 1
ATOM 4498 C C . ASN C 1 45 ? -20.632 -12.963 -33.941 1.00 10.04 45 ASN C C 1
ATOM 4499 O O . ASN C 1 45 ? -20.204 -12.615 -35.039 1.00 9.73 45 ASN C O 1
ATOM 4504 N N . LEU C 1 46 ? -19.962 -13.852 -33.201 1.00 10.19 46 LEU C N 1
ATOM 4505 C CA . LEU C 1 46 ? -18.710 -14.468 -33.616 1.00 11.37 46 LEU C CA 1
ATOM 4506 C C . LEU C 1 46 ? -18.753 -15.345 -34.854 1.00 11.15 46 LEU C C 1
ATOM 4507 O O . LEU C 1 46 ? -17.885 -15.229 -35.679 1.00 10.81 46 LEU C O 1
ATOM 4512 N N . ASP C 1 47 ? -19.826 -16.087 -35.080 1.00 12.05 47 ASP C N 1
ATOM 4513 C CA . ASP C 1 47 ? -19.957 -16.857 -36.270 1.00 12.91 47 ASP C CA 1
ATOM 4514 C C . ASP C 1 47 ? -19.878 -15.896 -37.478 1.00 11.56 47 ASP C C 1
ATOM 4515 O O . ASP C 1 47 ? -19.160 -16.141 -38.440 1.00 10.67 47 ASP C O 1
ATOM 4520 N N . ARG C 1 48 ? -20.634 -14.795 -37.431 1.00 10.37 48 ARG C N 1
ATOM 4521 C CA . ARG C 1 48 ? -20.599 -13.888 -38.561 1.00 10.17 48 ARG C CA 1
ATOM 4522 C C . ARG C 1 48 ? -19.267 -13.136 -38.624 1.00 9.91 48 ARG C C 1
ATOM 4523 O O . ARG C 1 48 ? -18.824 -12.762 -39.708 1.00 9.85 48 ARG C O 1
ATOM 4531 N N . ALA C 1 49 ? -18.611 -12.918 -37.482 1.00 9.42 49 ALA C N 1
ATOM 4532 C CA . ALA C 1 49 ? -17.325 -12.286 -37.472 1.00 9.27 49 ALA C CA 1
ATOM 4533 C C . ALA C 1 49 ? -16.327 -13.025 -38.321 1.00 9.26 49 ALA C C 1
ATOM 4534 O O . ALA C 1 49 ? -15.337 -12.427 -38.856 1.00 8.56 49 ALA C O 1
ATOM 4536 N N . ASN C 1 50 ? -16.534 -14.308 -38.416 1.00 9.66 50 ASN C N 1
ATOM 4537 C CA . ASN C 1 50 ? -15.647 -15.202 -39.169 1.00 10.62 50 ASN C CA 1
ATOM 4538 C C . ASN C 1 50 ? -16.158 -15.511 -40.602 1.00 10.97 50 ASN C C 1
ATOM 4539 O O . ASN C 1 50 ? -15.473 -16.275 -41.342 1.00 11.92 50 ASN C O 1
ATOM 4544 N N . GLU C 1 51 ? -17.308 -14.921 -40.987 1.00 10.60 51 GLU C N 1
ATOM 4545 C CA . GLU C 1 51 ? -17.853 -15.092 -42.294 1.00 11.10 51 GLU C CA 1
ATOM 4546 C C . GLU C 1 51 ? -17.251 -14.110 -43.289 1.00 9.88 51 GLU C C 1
ATOM 4547 O O . GLU C 1 51 ? -17.230 -12.921 -43.036 1.00 9.03 51 GLU C O 1
ATOM 4553 N N . ARG C 1 52 ? -16.789 -14.607 -44.429 1.00 9.21 52 ARG C N 1
ATOM 4554 C CA . ARG C 1 52 ? -16.240 -13.730 -45.406 1.00 8.85 52 ARG C CA 1
ATOM 4555 C C . ARG C 1 52 ? -17.307 -13.114 -46.285 1.00 8.73 52 ARG C C 1
ATOM 4556 O O . ARG C 1 52 ? -18.224 -13.831 -46.769 1.00 10.45 52 ARG C O 1
ATOM 4564 N N . PHE C 1 53 ? -17.140 -11.803 -46.551 1.00 8.30 53 PHE C N 1
ATOM 4565 C CA . PHE C 1 53 ? -18.042 -11.040 -47.458 1.00 8.36 53 PHE C CA 1
ATOM 4566 C C . PHE C 1 53 ? -17.201 -10.208 -48.438 1.00 8.06 53 PHE C C 1
ATOM 4567 O O . PHE C 1 53 ? -16.039 -9.902 -48.179 1.00 7.69 53 PHE C O 1
ATOM 4575 N N . TYR C 1 54 ? -17.790 -9.821 -49.575 1.00 8.18 54 TYR C N 1
ATOM 4576 C CA . TYR C 1 54 ? -17.057 -8.959 -50.484 1.00 8.07 54 TYR C CA 1
ATOM 4577 C C . TYR C 1 54 ? -16.653 -7.696 -49.659 1.00 7.55 54 TYR C C 1
ATOM 4578 O O . TYR C 1 54 ? -17.485 -7.175 -48.922 1.00 7.45 54 TYR C O 1
ATOM 4587 N N . PRO C 1 55 ? -15.430 -7.198 -49.771 1.00 7.40 55 PRO C N 1
ATOM 4588 C CA . PRO C 1 55 ? -15.014 -6.054 -48.954 1.00 7.19 55 PRO C CA 1
ATOM 4589 C C . PRO C 1 55 ? -15.601 -4.763 -49.462 1.00 7.19 55 PRO C C 1
ATOM 4590 O O . PRO C 1 55 ? -15.566 -3.745 -48.756 1.00 7.16 55 PRO C O 1
ATOM 4594 N N . ALA C 1 56 ? -16.006 -4.699 -50.725 1.00 7.35 56 ALA C N 1
ATOM 4595 C CA . ALA C 1 56 ? -16.510 -3.451 -51.363 1.00 7.51 56 ALA C CA 1
ATOM 4596 C C . ALA C 1 56 ? -15.419 -2.378 -51.134 1.00 7.04 56 ALA C C 1
ATOM 4597 O O . ALA C 1 56 ? -14.243 -2.671 -51.151 1.00 6.77 56 ALA C O 1
ATOM 4599 N N . SER C 1 57 ? -15.795 -1.126 -50.937 1.00 6.68 57 SER C N 1
ATOM 4600 C CA . SER C 1 57 ? -14.763 -0.074 -50.943 1.00 6.44 57 SER C CA 1
ATOM 4601 C C . SER C 1 57 ? -13.837 -0.131 -49.769 1.00 6.01 57 SER C C 1
ATOM 4602 O O . SER C 1 57 ? -12.863 0.635 -49.715 1.00 5.66 57 SER C O 1
ATOM 4605 N N . SER C 1 58 ? -14.112 -0.957 -48.761 1.00 5.84 58 SER C N 1
ATOM 4606 C CA . SER C 1 58 ? -13.150 -1.112 -47.696 1.00 5.83 58 SER C CA 1
ATOM 4607 C C . SER C 1 58 ? -11.757 -1.643 -48.214 1.00 5.87 58 SER C C 1
ATOM 4608 O O . SER C 1 58 ? -10.685 -1.457 -47.635 1.00 6.14 58 SER C O 1
ATOM 4611 N N . PHE C 1 59 ? -11.803 -2.289 -49.377 1.00 5.97 59 PHE C N 1
ATOM 4612 C CA . PHE C 1 59 ? -10.638 -2.697 -50.092 1.00 6.20 59 PHE C CA 1
ATOM 4613 C C . PHE C 1 59 ? -9.658 -1.573 -50.490 1.00 6.13 59 PHE C C 1
ATOM 4614 O O . PHE C 1 59 ? -8.463 -1.784 -50.664 1.00 6.41 59 PHE C O 1
ATOM 4634 N N . ILE C 1 61 ? -8.233 0.678 -48.928 1.00 6.06 61 ILE C N 1
ATOM 4635 C CA . ILE C 1 61 ? -7.115 0.837 -48.033 1.00 6.19 61 ILE C CA 1
ATOM 4636 C C . ILE C 1 61 ? -5.890 0.064 -48.649 1.00 6.24 61 ILE C C 1
ATOM 4637 O O . ILE C 1 61 ? -4.774 0.560 -48.742 1.00 6.72 61 ILE C O 1
ATOM 4642 N N . PHE C 1 62 ? -6.144 -1.174 -49.008 1.00 6.29 62 PHE C N 1
ATOM 4643 C CA . PHE C 1 62 ? -5.102 -2.113 -49.362 1.00 6.41 62 PHE C CA 1
ATOM 4644 C C . PHE C 1 62 ? -4.773 -2.009 -50.828 1.00 6.52 62 PHE C C 1
ATOM 4645 O O . PHE C 1 62 ? -3.617 -2.259 -51.240 1.00 6.78 62 PHE C O 1
ATOM 4653 N N . ASN C 1 63 ? -5.773 -1.713 -51.654 1.00 6.65 63 ASN C N 1
ATOM 4654 C CA . ASN C 1 63 ? -5.482 -1.354 -53.077 1.00 7.04 63 ASN C CA 1
ATOM 4655 C C . ASN C 1 63 ? -4.416 -0.235 -53.142 1.00 7.06 63 ASN C C 1
ATOM 4656 O O . ASN C 1 63 ? -3.451 -0.275 -53.865 1.00 7.39 63 ASN C O 1
ATOM 4661 N N . THR C 1 64 ? -4.653 0.801 -52.328 1.00 6.90 64 THR C N 1
ATOM 4662 C CA . THR C 1 64 ? -3.689 1.922 -52.273 1.00 6.95 64 THR C CA 1
ATOM 4663 C C . THR C 1 64 ? -2.282 1.394 -51.913 1.00 6.99 64 THR C C 1
ATOM 4664 O O . THR C 1 64 ? -1.301 1.771 -52.550 1.00 7.82 64 THR C O 1
ATOM 4668 N N . LEU C 1 65 ? -2.182 0.570 -50.884 1.00 7.05 65 LEU C N 1
ATOM 4669 C CA . LEU C 1 65 ? -0.928 0.093 -50.399 1.00 7.29 65 LEU C CA 1
ATOM 4670 C C . LEU C 1 65 ? -0.158 -0.691 -51.478 1.00 7.49 65 LEU C C 1
ATOM 4671 O O . LEU C 1 65 ? 1.038 -0.478 -51.718 1.00 8.01 65 LEU C O 1
ATOM 4676 N N . ILE C 1 66 ? -0.899 -1.477 -52.220 1.00 7.34 66 ILE C N 1
ATOM 4677 C CA . ILE C 1 66 ? -0.266 -2.318 -53.282 1.00 7.38 66 ILE C CA 1
ATOM 4678 C C . ILE C 1 66 ? 0.179 -1.433 -54.461 1.00 7.75 66 ILE C C 1
ATOM 4679 O O . ILE C 1 66 ? 1.234 -1.581 -55.039 1.00 8.09 66 ILE C O 1
ATOM 4684 N N . GLY C 1 67 ? -0.634 -0.422 -54.788 1.00 7.58 67 GLY C N 1
ATOM 4685 C CA . GLY C 1 67 ? -0.323 0.600 -55.773 1.00 7.73 67 GLY C CA 1
ATOM 4686 C C . GLY C 1 67 ? 0.925 1.326 -55.403 1.00 7.97 67 GLY C C 1
ATOM 4687 O O . GLY C 1 67 ? 1.825 1.484 -56.252 1.00 8.42 67 GLY C O 1
ATOM 4688 N N . LEU C 1 68 ? 1.033 1.760 -54.164 1.00 7.99 68 LEU C N 1
ATOM 4689 C CA . LEU C 1 68 ? 2.273 2.443 -53.735 1.00 8.56 68 LEU C CA 1
ATOM 4690 C C . LEU C 1 68 ? 3.506 1.561 -53.760 1.00 9.04 68 LEU C C 1
ATOM 4691 O O . LEU C 1 68 ? 4.543 1.955 -54.259 1.00 9.26 68 LEU C O 1
ATOM 4696 N N . GLU C 1 69 ? 3.370 0.315 -53.348 1.00 9.12 69 GLU C N 1
ATOM 4697 C CA . GLU C 1 69 ? 4.491 -0.578 -53.295 1.00 9.85 69 GLU C CA 1
ATOM 4698 C C . GLU C 1 69 ? 5.073 -0.813 -54.705 1.00 10.34 69 GLU C C 1
ATOM 4699 O O . GLU C 1 69 ? 6.267 -1.079 -54.829 1.00 10.79 69 GLU C O 1
ATOM 4705 N N . ASN C 1 70 ? 4.204 -0.894 -55.687 1.00 10.13 70 ASN C N 1
ATOM 4706 C CA . ASN C 1 70 ? 4.564 -1.100 -57.089 1.00 10.83 70 ASN C CA 1
ATOM 4707 C C . ASN C 1 70 ? 4.861 0.178 -57.876 1.00 11.14 70 ASN C C 1
ATOM 4708 O O . ASN C 1 70 ? 5.178 0.070 -59.090 1.00 13.06 70 ASN C O 1
ATOM 4713 N N . GLY C 1 71 ? 4.922 1.327 -57.168 1.00 10.87 71 GLY C N 1
ATOM 4714 C CA . GLY C 1 71 ? 5.340 2.610 -57.801 1.00 11.31 71 GLY C CA 1
ATOM 4715 C C . GLY C 1 71 ? 4.371 3.085 -58.851 1.00 11.26 71 GLY C C 1
ATOM 4716 O O . GLY C 1 71 ? 4.748 3.815 -59.750 1.00 11.55 71 GLY C O 1
ATOM 4717 N N . ILE C 1 72 ? 3.118 2.667 -58.732 1.00 10.85 72 ILE C N 1
ATOM 4718 C CA . ILE C 1 72 ? 2.104 3.074 -59.781 1.00 11.18 72 ILE C CA 1
ATOM 4719 C C . ILE C 1 72 ? 1.952 4.568 -59.723 1.00 11.38 72 ILE C C 1
ATOM 4720 O O . ILE C 1 72 ? 1.821 5.233 -60.811 1.00 11.24 72 ILE C O 1
ATOM 4725 N N . VAL C 1 73 ? 2.022 5.105 -58.520 1.00 11.23 73 VAL C N 1
ATOM 4726 C CA . VAL C 1 73 ? 2.103 6.545 -58.238 1.00 12.06 73 VAL C CA 1
ATOM 4727 C C . VAL C 1 73 ? 3.327 6.709 -57.328 1.00 12.54 73 VAL C C 1
ATOM 4728 O O . VAL C 1 73 ? 3.630 5.812 -56.489 1.00 12.29 73 VAL C O 1
ATOM 4732 N N . LYS C 1 74 ? 3.913 7.926 -57.360 1.00 14.43 74 LYS C N 1
ATOM 4733 C CA . LYS C 1 74 ? 5.029 8.276 -56.522 1.00 15.47 74 LYS C CA 1
ATOM 4734 C C . LYS C 1 74 ? 4.647 8.329 -55.049 1.00 14.04 74 LYS C C 1
ATOM 4735 O O . LYS C 1 74 ? 5.330 7.862 -54.182 1.00 14.02 74 LYS C O 1
ATOM 4741 N N . ASN C 1 75 ? 3.477 8.865 -54.794 1.00 12.25 75 ASN C N 1
ATOM 4742 C CA . ASN C 1 75 ? 2.891 8.955 -53.448 1.00 11.65 75 ASN C CA 1
ATOM 4743 C C . ASN C 1 75 ? 1.422 9.256 -53.592 1.00 10.73 75 ASN C C 1
ATOM 4744 O O . ASN C 1 75 ? 0.923 9.453 -54.726 1.00 10.21 75 ASN C O 1
ATOM 4749 N N . VAL C 1 76 ? 0.684 9.411 -52.485 1.00 9.93 76 VAL C N 1
ATOM 4750 C CA . VAL C 1 76 ? -0.743 9.600 -52.485 1.00 9.66 76 VAL C CA 1
ATOM 4751 C C . VAL C 1 76 ? -1.153 10.972 -52.872 1.00 9.60 76 VAL C C 1
ATOM 4752 O O . VAL C 1 76 ? -2.379 11.178 -53.034 1.00 8.80 76 VAL C O 1
ATOM 4756 N N . ASP C 1 77 ? -0.194 11.908 -53.025 1.00 10.70 77 ASP C N 1
ATOM 4757 C CA . ASP C 1 77 ? -0.527 13.269 -53.462 1.00 11.57 77 ASP C CA 1
ATOM 4758 C C . ASP C 1 77 ? -0.288 13.520 -54.933 1.00 11.60 77 ASP C C 1
ATOM 4759 O O . ASP C 1 77 ? -0.630 14.597 -55.437 1.00 11.91 77 ASP C O 1
ATOM 4764 N N . GLU C 1 78 ? 0.197 12.521 -55.663 1.00 11.67 78 GLU C N 1
ATOM 4765 C CA . GLU C 1 78 ? 0.547 12.677 -57.091 1.00 12.69 78 GLU C CA 1
ATOM 4766 C C . GLU C 1 78 ? -0.751 12.560 -57.909 1.00 11.64 78 GLU C C 1
ATOM 4767 O O . GLU C 1 78 ? -1.496 11.583 -57.752 1.00 10.41 78 GLU C O 1
ATOM 4773 N N . MET C 1 79 ? -1.014 13.501 -58.785 1.00 12.40 79 MET C N 1
ATOM 4774 C CA A MET C 1 79 ? -2.188 13.392 -59.626 0.50 11.90 79 MET C CA 1
ATOM 4775 C CA B MET C 1 79 ? -2.168 13.418 -59.695 0.50 12.50 79 MET C CA 1
ATOM 4776 C C . MET C 1 79 ? -2.130 12.090 -60.439 1.00 11.44 79 MET C C 1
ATOM 4777 O O . MET C 1 79 ? -1.021 11.727 -60.976 1.00 11.49 79 MET C O 1
ATOM 4786 N N . PHE C 1 80 ? -3.272 11.390 -60.507 1.00 10.10 80 PHE C N 1
ATOM 4787 C CA . PHE C 1 80 ? -3.386 10.017 -61.071 1.00 9.58 80 PHE C CA 1
ATOM 4788 C C . PHE C 1 80 ? -4.598 9.753 -61.916 1.00 9.74 80 PHE C C 1
ATOM 4789 O O . PHE C 1 80 ? -4.513 9.171 -62.965 1.00 10.71 80 PHE C O 1
ATOM 4797 N N . TYR C 1 81 ? -5.754 10.137 -61.420 1.00 8.77 81 TYR C N 1
ATOM 4798 C CA . TYR C 1 81 ? -6.964 9.901 -62.131 1.00 8.60 81 TYR C CA 1
ATOM 4799 C C . TYR C 1 81 ? -7.393 11.187 -62.857 1.00 8.86 81 TYR C C 1
ATOM 4800 O O . TYR C 1 81 ? -7.469 12.264 -62.246 1.00 8.49 81 TYR C O 1
ATOM 4809 N N . TYR C 1 82 ? -7.638 11.058 -64.143 1.00 9.65 82 TYR C N 1
ATOM 4810 C CA . TYR C 1 82 ? -8.021 12.193 -65.005 1.00 10.60 82 TYR C CA 1
ATOM 4811 C C . TYR C 1 82 ? -9.464 12.029 -65.433 1.00 9.75 82 TYR C C 1
ATOM 4812 O O . TYR C 1 82 ? -9.842 11.120 -66.170 1.00 10.81 82 TYR C O 1
ATOM 4821 N N . TYR C 1 83 ? -10.321 12.917 -64.910 1.00 9.00 83 TYR C N 1
ATOM 4822 C CA . TYR C 1 83 ? -11.743 12.828 -65.226 1.00 9.00 83 TYR C CA 1
ATOM 4823 C C . TYR C 1 83 ? -11.955 13.300 -66.672 1.00 10.08 83 TYR C C 1
ATOM 4824 O O . TYR C 1 83 ? -11.146 14.047 -67.249 1.00 10.85 83 TYR C O 1
ATOM 4833 N N . ASP C 1 84 ? -13.045 12.793 -67.267 1.00 11.50 84 ASP C N 1
ATOM 4834 C CA . ASP C 1 84 ? -13.348 13.088 -68.672 1.00 12.74 84 ASP C CA 1
ATOM 4835 C C . ASP C 1 84 ? -14.840 13.325 -68.979 1.00 12.88 84 ASP C C 1
ATOM 4836 O O . ASP C 1 84 ? -15.278 13.176 -70.121 1.00 13.46 84 ASP C O 1
ATOM 4841 N N . GLY C 1 85 ? -15.627 13.650 -67.966 1.00 11.15 85 GLY C N 1
ATOM 4842 C CA . GLY C 1 85 ? -17.069 13.886 -68.131 1.00 11.07 85 GLY C CA 1
ATOM 4843 C C . GLY C 1 85 ? -17.909 12.638 -68.107 1.00 11.39 85 GLY C C 1
ATOM 4844 O O . GLY C 1 85 ? -19.120 12.766 -68.273 1.00 11.64 85 GLY C O 1
ATOM 4845 N N . SER C 1 86 ? -17.278 11.464 -67.905 1.00 12.13 86 SER C N 1
ATOM 4846 C CA . SER C 1 86 ? -18.036 10.186 -67.820 1.00 13.23 86 SER C CA 1
ATOM 4847 C C . SER C 1 86 ? -19.037 10.157 -66.626 1.00 12.97 86 SER C C 1
ATOM 4848 O O . SER C 1 86 ? -18.948 10.916 -65.662 1.00 11.70 86 SER C O 1
ATOM 4851 N N . LYS C 1 87 ? -20.011 9.261 -66.698 1.00 13.85 87 LYS C N 1
ATOM 4852 C CA . LYS C 1 87 ? -20.995 9.107 -65.635 1.00 15.07 87 LYS C CA 1
ATOM 4853 C C . LYS C 1 87 ? -20.363 8.571 -64.357 1.00 14.46 87 LYS C C 1
ATOM 4854 O O . LYS C 1 87 ? -19.591 7.566 -64.393 1.00 16.33 87 LYS C O 1
ATOM 4860 N N . VAL C 1 88 ? -20.709 9.243 -63.259 1.00 13.41 88 VAL C N 1
ATOM 4861 C CA . VAL C 1 88 ? -20.166 8.888 -61.929 1.00 12.51 88 VAL C CA 1
ATOM 4862 C C . VAL C 1 88 ? -21.269 8.984 -60.966 1.00 11.91 88 VAL C C 1
ATOM 4863 O O . VAL C 1 88 ? -22.038 9.913 -61.006 1.00 12.84 88 VAL C O 1
ATOM 4867 N N . PHE C 1 89 ? -21.313 8.032 -60.032 1.00 11.55 89 PHE C N 1
ATOM 4868 C CA . PHE C 1 89 ? -22.411 7.973 -59.116 1.00 12.47 89 PHE C CA 1
ATOM 4869 C C . PHE C 1 89 ? -22.525 9.188 -58.184 1.00 11.50 89 PHE C C 1
ATOM 4870 O O . PHE C 1 89 ? -23.581 9.762 -57.998 1.00 13.51 89 PHE C O 1
ATOM 4878 N N . LEU C 1 90 ? -21.413 9.624 -57.644 1.00 9.60 90 LEU C N 1
ATOM 4879 C CA . LEU C 1 90 ? -21.384 10.754 -56.731 1.00 8.83 90 LEU C CA 1
ATOM 4880 C C . LEU C 1 90 ? -20.672 11.905 -57.443 1.00 8.20 90 LEU C C 1
ATOM 4881 O O . LEU C 1 90 ? -19.697 11.743 -58.163 1.00 8.33 90 LEU C O 1
ATOM 4886 N N . ASP C 1 91 ? -21.245 13.122 -57.305 1.00 8.09 91 ASP C N 1
ATOM 4887 C CA . ASP C 1 91 ? -20.637 14.302 -57.913 1.00 7.92 91 ASP C CA 1
ATOM 4888 C C . ASP C 1 91 ? -19.231 14.615 -57.524 1.00 7.35 91 ASP C C 1
ATOM 4889 O O . ASP C 1 91 ? -18.421 15.162 -58.292 1.00 7.09 91 ASP C O 1
ATOM 4894 N N . SER C 1 92 ? -18.907 14.240 -56.313 1.00 7.29 92 SER C N 1
ATOM 4895 C CA . SER C 1 92 ? -17.524 14.430 -55.827 1.00 7.01 92 SER C CA 1
ATOM 4896 C C . SER C 1 92 ? -16.461 13.623 -56.619 1.00 6.81 92 SER C C 1
ATOM 4897 O O . SER C 1 92 ? -15.284 13.929 -56.596 1.00 7.05 92 SER C O 1
ATOM 4900 N N . TRP C 1 93 ? -16.910 12.642 -57.376 1.00 6.74 93 TRP C N 1
ATOM 4901 C CA . TRP C 1 93 ? -16.055 11.884 -58.261 1.00 6.64 93 TRP C CA 1
ATOM 4902 C C . TRP C 1 93 ? -15.714 12.582 -59.592 1.00 6.64 93 TRP C C 1
ATOM 4903 O O . TRP C 1 93 ? -14.867 12.081 -60.319 1.00 6.55 93 TRP C O 1
ATOM 4914 N N . ALA C 1 94 ? -16.468 13.594 -59.950 1.00 6.70 94 ALA C N 1
ATOM 4915 C CA . ALA C 1 94 ? -16.388 14.192 -61.252 1.00 6.96 94 ALA C CA 1
ATOM 4916 C C . ALA C 1 94 ? -15.256 15.220 -61.350 1.00 7.01 94 ALA C C 1
ATOM 4917 O O . ALA C 1 94 ? -15.477 16.387 -61.726 1.00 7.43 94 ALA C O 1
ATOM 4919 N N . LYS C 1 95 ? -14.032 14.749 -61.073 1.00 7.24 95 LYS C N 1
ATOM 4920 C CA . LYS C 1 95 ? -12.862 15.662 -61.110 1.00 7.25 95 LYS C CA 1
ATOM 4921 C C . LYS C 1 95 ? -11.588 14.828 -61.083 1.00 7.36 95 LYS C C 1
ATOM 4922 O O . LYS C 1 95 ? -11.567 13.728 -60.466 1.00 7.41 95 LYS C O 1
ATOM 4928 N N . ASP C 1 96 ? -10.510 15.413 -61.639 1.00 7.60 96 ASP C N 1
ATOM 4929 C CA . ASP C 1 96 ? -9.165 14.878 -61.546 1.00 7.73 96 ASP C CA 1
ATOM 4930 C C . ASP C 1 96 ? -8.771 14.685 -60.061 1.00 7.54 96 ASP C C 1
ATOM 4931 O O . ASP C 1 96 ? -9.167 15.468 -59.184 1.00 7.35 96 ASP C O 1
ATOM 4936 N N . SER C 1 97 ? -7.985 13.675 -59.754 1.00 7.44 97 SER C N 1
ATOM 4937 C CA . SER C 1 97 ? -7.635 13.391 -58.394 1.00 7.47 97 SER C CA 1
ATOM 4938 C C . SER C 1 97 ? -6.287 12.666 -58.226 1.00 7.63 97 SER C C 1
ATOM 4939 O O . SER C 1 97 ? -5.748 12.053 -59.139 1.00 8.08 97 SER C O 1
ATOM 4942 N N . ASN C 1 98 ? -5.763 12.768 -57.018 1.00 7.47 98 ASN C N 1
ATOM 4943 C CA . ASN C 1 98 ? -4.730 11.918 -56.475 1.00 7.58 98 ASN C CA 1
ATOM 4944 C C . ASN C 1 98 ? -5.391 10.867 -55.586 1.00 7.16 98 ASN C C 1
ATOM 4945 O O . ASN C 1 98 ? -6.618 10.938 -55.320 1.00 6.96 98 ASN C O 1
ATOM 4950 N N . LEU C 1 99 ? -4.626 9.878 -55.111 1.00 7.15 99 LEU C N 1
ATOM 4951 C CA . LEU C 1 99 ? -5.199 8.805 -54.297 1.00 7.03 99 LEU C CA 1
ATOM 4952 C C . LEU C 1 99 ? -5.711 9.259 -52.954 1.00 6.89 99 LEU C C 1
ATOM 4953 O O . LEU C 1 99 ? -6.689 8.674 -52.414 1.00 6.81 99 LEU C O 1
ATOM 4958 N N . ARG C 1 100 ? -5.058 10.253 -52.331 1.00 7.27 100 ARG C N 1
ATOM 4959 C CA . ARG C 1 100 ? -5.576 10.775 -51.070 1.00 7.57 100 ARG C CA 1
ATOM 4960 C C . ARG C 1 100 ? -7.015 11.206 -51.206 1.00 7.11 100 ARG C C 1
ATOM 4961 O O . ARG C 1 100 ? -7.899 10.869 -50.376 1.00 7.10 100 ARG C O 1
ATOM 4969 N N . TYR C 1 101 ? -7.316 11.986 -52.254 1.00 6.73 101 TYR C N 1
ATOM 4970 C CA . TYR C 1 101 ? -8.667 12.477 -52.448 1.00 6.58 101 TYR C CA 1
ATOM 4971 C C . TYR C 1 101 ? -9.579 11.305 -52.800 1.00 6.39 101 TYR C C 1
ATOM 4972 O O . TYR C 1 101 ? -10.714 11.182 -52.262 1.00 6.27 101 TYR C O 1
ATOM 4981 N N . ALA C 1 102 ? -9.113 10.432 -53.672 1.00 6.11 102 ALA C N 1
ATOM 4982 C CA . ALA C 1 102 ? -9.887 9.318 -54.157 1.00 5.99 102 ALA C CA 1
ATOM 4983 C C . ALA C 1 102 ? -10.411 8.451 -52.994 1.00 6.04 102 ALA C C 1
ATOM 4984 O O . ALA C 1 102 ? -11.565 7.998 -52.977 1.00 6.27 102 ALA C O 1
ATOM 4986 N N . ILE C 1 103 ? -9.522 8.192 -52.025 1.00 6.03 103 ILE C N 1
ATOM 4987 C CA . ILE C 1 103 ? -9.963 7.257 -50.968 1.00 6.14 103 ILE C CA 1
ATOM 4988 C C . ILE C 1 103 ? -11.004 7.940 -50.096 1.00 6.33 103 ILE C C 1
ATOM 4989 O O . ILE C 1 103 ? -11.985 7.328 -49.621 1.00 6.44 103 ILE C O 1
ATOM 4994 N N . LYS C 1 104 ? -10.805 9.248 -49.890 1.00 6.46 104 LYS C N 1
ATOM 4995 C CA . LYS C 1 104 ? -11.707 10.019 -48.993 1.00 6.76 104 LYS C CA 1
ATOM 4996 C C . LYS C 1 104 ? -13.084 10.104 -49.498 1.00 6.68 104 LYS C C 1
ATOM 4997 O O . LYS C 1 104 ? -14.006 10.085 -48.687 1.00 6.87 104 LYS C O 1
ATOM 5003 N N . VAL C 1 105 ? -13.221 10.160 -50.820 1.00 6.48 105 VAL C N 1
ATOM 5004 C CA . VAL C 1 105 ? -14.554 10.240 -51.349 1.00 6.40 105 VAL C CA 1
ATOM 5005 C C . VAL C 1 105 ? -15.057 8.892 -51.923 1.00 6.42 105 VAL C C 1
ATOM 5006 O O . VAL C 1 105 ? -16.172 8.766 -52.438 1.00 6.42 105 VAL C O 1
ATOM 5010 N N . SER C 1 106 ? -14.210 7.880 -51.872 1.00 6.37 106 SER C N 1
ATOM 5011 C CA . SER C 1 106 ? -14.522 6.529 -52.354 1.00 6.67 106 SER C CA 1
ATOM 5012 C C . SER C 1 106 ? -14.733 6.527 -53.901 1.00 6.62 106 SER C C 1
ATOM 5013 O O . SER C 1 106 ? -15.693 6.004 -54.447 1.00 6.66 106 SER C O 1
ATOM 5016 N N . GLN C 1 107 ? -13.783 7.158 -54.565 1.00 6.62 107 GLN C N 1
ATOM 5017 C CA . GLN C 1 107 ? -13.912 7.419 -56.047 1.00 6.90 107 GLN C CA 1
ATOM 5018 C C . GLN C 1 107 ? -13.533 6.110 -56.785 1.00 7.26 107 GLN C C 1
ATOM 5019 O O . GLN C 1 107 ? -12.367 5.910 -57.251 1.00 7.13 107 GLN C O 1
ATOM 5025 N N . VAL C 1 108 ? -14.573 5.282 -56.994 1.00 8.26 108 VAL C N 1
ATOM 5026 C CA . VAL C 1 108 ? -14.381 3.986 -57.676 1.00 9.16 108 VAL C CA 1
ATOM 5027 C C . VAL C 1 108 ? -13.572 4.139 -59.006 1.00 8.99 108 VAL C C 1
ATOM 5028 O O . VAL C 1 108 ? -12.693 3.318 -59.258 1.00 8.33 108 VAL C O 1
ATOM 5032 N N . PRO C 1 109 ? -13.873 5.119 -59.853 1.00 8.53 109 PRO C N 1
ATOM 5033 C CA . PRO C 1 109 ? -13.135 5.099 -61.168 1.00 8.89 109 PRO C CA 1
ATOM 5034 C C . PRO C 1 109 ? -11.650 5.248 -60.966 1.00 8.59 109 PRO C C 1
ATOM 5035 O O . PRO C 1 109 ? -10.889 4.653 -61.741 1.00 8.75 109 PRO C O 1
ATOM 5039 N N . ALA C 1 110 ? -11.201 5.980 -59.955 1.00 7.80 110 ALA C N 1
ATOM 5040 C CA . ALA C 1 110 ? -9.796 6.038 -59.710 1.00 7.77 110 ALA C CA 1
ATOM 5041 C C . ALA C 1 110 ? -9.134 4.729 -59.314 1.00 7.77 110 ALA C C 1
ATOM 5042 O O . ALA C 1 110 ? -8.012 4.467 -59.755 1.00 7.81 110 ALA C O 1
ATOM 5044 N N . TYR C 1 111 ? -9.826 3.905 -58.544 1.00 7.92 111 TYR C N 1
ATOM 5045 C CA . TYR C 1 111 ? -9.350 2.619 -58.094 1.00 7.84 111 TYR C CA 1
ATOM 5046 C C . TYR C 1 111 ? -9.500 1.524 -59.161 1.00 7.86 111 TYR C C 1
ATOM 5047 O O . TYR C 1 111 ? -8.631 0.625 -59.235 1.00 8.53 111 TYR C O 1
ATOM 5056 N N . LYS C 1 112 ? -10.495 1.651 -60.047 1.00 8.46 112 LYS C N 1
ATOM 5057 C CA . LYS C 1 112 ? -10.497 0.790 -61.242 1.00 8.69 112 LYS C CA 1
ATOM 5058 C C . LYS C 1 112 ? -9.253 1.068 -62.112 1.00 7.89 112 LYS C C 1
ATOM 5059 O O . LYS C 1 112 ? -8.660 0.194 -62.633 1.00 7.48 112 LYS C O 1
ATOM 5065 N N . LYS C 1 113 ? -8.861 2.314 -62.258 1.00 8.01 113 LYS C N 1
ATOM 5066 C CA . LYS C 1 113 ? -7.708 2.687 -63.036 1.00 7.89 113 LYS C CA 1
ATOM 5067 C C . LYS C 1 113 ? -6.442 2.088 -62.357 1.00 7.52 113 LYS C C 1
ATOM 5068 O O . LYS C 1 113 ? -5.520 1.530 -62.994 1.00 7.38 113 LYS C O 1
ATOM 5074 N N . LEU C 1 114 ? -6.409 2.214 -61.064 1.00 7.54 114 LEU C N 1
ATOM 5075 C CA . LEU C 1 114 ? -5.268 1.638 -60.314 1.00 7.81 114 LEU C CA 1
ATOM 5076 C C . LEU C 1 114 ? -5.194 0.165 -60.518 1.00 7.59 114 LEU C C 1
ATOM 5077 O O . LEU C 1 114 ? -4.077 -0.384 -60.737 1.00 7.05 114 LEU C O 1
ATOM 5082 N N . ALA C 1 115 ? -6.297 -0.579 -60.322 1.00 7.19 115 ALA C N 1
ATOM 5083 C CA . ALA C 1 115 ? -6.324 -2.004 -60.455 1.00 7.32 115 ALA C CA 1
ATOM 5084 C C . ALA C 1 115 ? -5.871 -2.431 -61.902 1.00 7.56 115 ALA C C 1
ATOM 5085 O O . ALA C 1 115 ? -5.043 -3.330 -62.087 1.00 7.63 115 ALA C O 1
ATOM 5087 N N . ARG C 1 116 ? -6.363 -1.714 -62.904 1.00 7.75 116 ARG C N 1
ATOM 5088 C CA . ARG C 1 116 ? -6.047 -2.052 -64.314 1.00 8.11 116 ARG C CA 1
ATOM 5089 C C . ARG C 1 116 ? -4.585 -1.881 -64.556 1.00 8.38 116 ARG C C 1
ATOM 5090 O O . ARG C 1 116 ? -3.965 -2.712 -65.246 1.00 8.53 116 ARG C O 1
ATOM 5098 N N . GLU C 1 117 ? -3.982 -0.819 -64.021 1.00 8.68 117 GLU C N 1
ATOM 5099 C CA . GLU C 1 117 ? -2.577 -0.602 -64.254 1.00 9.18 117 GLU C CA 1
ATOM 5100 C C . GLU C 1 117 ? -1.722 -1.625 -63.507 1.00 8.87 117 GLU C C 1
ATOM 5101 O O . GLU C 1 117 ? -0.734 -2.152 -64.041 1.00 9.41 117 GLU C O 1
ATOM 5107 N N . LEU C 1 118 ? -2.088 -1.965 -62.270 1.00 8.15 118 LEU C N 1
ATOM 5108 C CA . LEU C 1 118 ? -1.401 -3.009 -61.591 1.00 8.20 118 LEU C CA 1
ATOM 5109 C C . LEU C 1 118 ? -1.417 -4.308 -62.370 1.00 8.16 118 LEU C C 1
ATOM 5110 O O . LEU C 1 118 ? -0.346 -4.981 -62.500 1.00 8.61 118 LEU C O 1
ATOM 5115 N N . GLY C 1 119 ? -2.630 -4.681 -62.831 1.00 8.06 119 GLY C N 1
ATOM 5116 C CA . GLY C 1 119 ? -2.767 -5.975 -63.542 1.00 8.15 119 GLY C CA 1
ATOM 5117 C C . GLY C 1 119 ? -2.894 -7.110 -62.550 1.00 8.04 119 GLY C C 1
ATOM 5118 O O . GLY C 1 119 ? -2.527 -7.027 -61.359 1.00 7.88 119 GLY C O 1
ATOM 5119 N N . LYS C 1 120 ? -3.381 -8.247 -63.028 1.00 8.42 120 LYS C N 1
ATOM 5120 C CA . LYS C 1 120 ? -3.711 -9.340 -62.120 1.00 8.54 120 LYS C CA 1
ATOM 5121 C C . LYS C 1 120 ? -2.463 -9.917 -61.401 1.00 8.49 120 LYS C C 1
ATOM 5122 O O . LYS C 1 120 ? -2.530 -10.207 -60.230 1.00 8.17 120 LYS C O 1
ATOM 5128 N N . GLU C 1 121 ? -1.368 -10.106 -62.113 1.00 8.98 121 GLU C N 1
ATOM 5129 C CA . GLU C 1 121 ? -0.217 -10.705 -61.467 1.00 9.57 121 GLU C CA 1
ATOM 5130 C C . GLU C 1 121 ? 0.283 -9.840 -60.296 1.00 8.79 121 GLU C C 1
ATOM 5131 O O . GLU C 1 121 ? 0.514 -10.361 -59.174 1.00 8.85 121 GLU C O 1
ATOM 5137 N N . ARG C 1 122 ? 0.406 -8.538 -60.457 1.00 8.78 122 ARG C N 1
ATOM 5138 C CA . ARG C 1 122 ? 0.898 -7.718 -59.380 1.00 8.34 122 ARG C CA 1
ATOM 5139 C C . ARG C 1 122 ? -0.179 -7.530 -58.306 1.00 7.85 122 ARG C C 1
ATOM 5140 O O . ARG C 1 122 ? 0.113 -7.515 -57.079 1.00 7.85 122 ARG C O 1
ATOM 5148 N N . MET C 1 123 ? -1.443 -7.509 -58.691 1.00 7.51 123 MET C N 1
ATOM 5149 C CA . MET C 1 123 ? -2.518 -7.468 -57.702 1.00 7.35 123 MET C CA 1
ATOM 5150 C C . MET C 1 123 ? -2.443 -8.727 -56.858 1.00 7.43 123 MET C C 1
ATOM 5151 O O . MET C 1 123 ? -2.574 -8.630 -55.621 1.00 7.18 123 MET C O 1
ATOM 5156 N N . GLN C 1 124 ? -2.354 -9.893 -57.517 1.00 7.82 124 GLN C N 1
ATOM 5157 C CA . GLN C 1 124 ? -2.328 -11.135 -56.793 1.00 8.11 124 GLN C CA 1
ATOM 5158 C C . GLN C 1 124 ? -1.166 -11.228 -55.820 1.00 8.23 124 GLN C C 1
ATOM 5159 O O . GLN C 1 124 ? -1.332 -11.649 -54.708 1.00 7.84 124 GLN C O 1
ATOM 5165 N N . GLU C 1 125 ? 0.005 -10.780 -56.241 1.00 8.84 125 GLU C N 1
ATOM 5166 C CA . GLU C 1 125 ? 1.132 -10.764 -55.376 1.00 9.75 125 GLU C CA 1
ATOM 5167 C C . GLU C 1 125 ? 0.893 -9.933 -54.137 1.00 8.79 125 GLU C C 1
ATOM 5168 O O . GLU C 1 125 ? 1.281 -10.362 -53.012 1.00 8.73 125 GLU C O 1
ATOM 5174 N N . GLY C 1 126 ? 0.286 -8.774 -54.297 1.00 8.13 126 GLY C N 1
ATOM 5175 C CA . GLY C 1 126 ? -0.096 -7.925 -53.193 1.00 7.71 126 GLY C CA 1
ATOM 5176 C C . GLY C 1 126 ? -1.115 -8.607 -52.202 1.00 7.28 126 GLY C C 1
ATOM 5177 O O . GLY C 1 126 ? -0.926 -8.603 -50.979 1.00 7.51 126 GLY C O 1
ATOM 5178 N N . LEU C 1 127 ? -2.202 -9.192 -52.739 1.00 7.08 127 LEU C N 1
ATOM 5179 C CA . LEU C 1 127 ? -3.155 -9.939 -51.933 1.00 7.04 127 LEU C CA 1
ATOM 5180 C C . LEU C 1 127 ? -2.452 -11.059 -51.172 1.00 7.20 127 LEU C C 1
ATOM 5181 O O . LEU C 1 127 ? -2.765 -11.296 -50.018 1.00 6.97 127 LEU C O 1
ATOM 5186 N N . ASN C 1 128 ? -1.539 -11.757 -51.865 1.00 7.57 128 ASN C N 1
ATOM 5187 C CA . ASN C 1 128 ? -0.794 -12.897 -51.299 1.00 7.78 128 ASN C CA 1
ATOM 5188 C C . ASN C 1 128 ? 0.154 -12.471 -50.162 1.00 8.62 128 ASN C C 1
ATOM 5189 O O . ASN C 1 128 ? 0.189 -13.074 -49.134 1.00 9.14 128 ASN C O 1
ATOM 5194 N N . LYS C 1 129 ? 0.802 -11.346 -50.328 1.00 8.89 129 LYS C N 1
ATOM 5195 C CA . LYS C 1 129 ? 1.714 -10.792 -49.295 1.00 10.34 129 LYS C CA 1
ATOM 5196 C C . LYS C 1 129 ? 0.884 -10.416 -48.060 1.00 9.58 129 LYS C C 1
ATOM 5197 O O . LYS C 1 129 ? 1.327 -10.586 -46.929 1.00 10.36 129 LYS C O 1
ATOM 5203 N N . LEU C 1 130 ? -0.265 -9.838 -48.295 1.00 8.62 130 LEU C N 1
ATOM 5204 C CA . LEU C 1 130 ? -1.222 -9.417 -47.262 1.00 8.47 130 LEU C CA 1
ATOM 5205 C C . LEU C 1 130 ? -1.934 -10.599 -46.643 1.00 8.38 130 LEU C C 1
ATOM 5206 O O . LEU C 1 130 ? -2.555 -10.475 -45.598 1.00 8.73 130 LEU C O 1
ATOM 5211 N N . ASN C 1 131 ? -1.886 -11.739 -47.330 1.00 8.35 131 ASN C N 1
ATOM 5212 C CA . ASN C 1 131 ? -2.883 -12.832 -47.031 1.00 8.29 131 ASN C CA 1
ATOM 5213 C C . ASN C 1 131 ? -4.312 -12.346 -46.862 1.00 8.29 131 ASN C C 1
ATOM 5214 O O . ASN C 1 131 ? -4.964 -12.744 -45.933 1.00 9.42 131 ASN C O 1
ATOM 5219 N N . TYR C 1 132 ? -4.751 -11.558 -47.821 1.00 7.66 132 TYR C N 1
ATOM 5220 C CA . TYR C 1 132 ? -6.013 -10.769 -47.713 1.00 7.33 132 TYR C CA 1
ATOM 5221 C C . TYR C 1 132 ? -7.213 -11.643 -48.044 1.00 7.45 132 TYR C C 1
ATOM 5222 O O . TYR C 1 132 ? -7.457 -11.959 -49.208 1.00 7.81 132 TYR C O 1
ATOM 5231 N N . GLY C 1 133 ? -8.016 -11.982 -46.996 1.00 7.70 133 GLY C N 1
ATOM 5232 C CA . GLY C 1 133 ? -9.216 -12.803 -47.194 1.00 7.80 133 GLY C CA 1
ATOM 5233 C C . GLY C 1 133 ? -8.939 -14.043 -47.982 1.00 7.68 133 GLY C C 1
ATOM 5234 O O . GLY C 1 133 ? -7.920 -14.709 -47.785 1.00 7.69 133 GLY C O 1
ATOM 5235 N N . ASN C 1 134 ? -9.823 -14.343 -48.908 1.00 7.74 134 ASN C N 1
ATOM 5236 C CA . ASN C 1 134 ? -9.697 -15.492 -49.767 1.00 7.85 134 ASN C CA 1
ATOM 5237 C C . ASN C 1 134 ? -8.729 -15.295 -50.951 1.00 7.81 134 ASN C C 1
ATOM 5238 O O . ASN C 1 134 ? -8.418 -16.247 -51.700 1.00 8.35 134 ASN C O 1
ATOM 5243 N N . LYS C 1 135 ? -8.167 -14.075 -51.094 1.00 7.46 135 LYS C N 1
ATOM 5244 C CA . LYS C 1 135 ? -7.153 -13.763 -52.148 1.00 7.46 135 LYS C CA 1
ATOM 5245 C C . LYS C 1 135 ? -7.655 -14.042 -53.572 1.00 7.70 135 LYS C C 1
ATOM 5246 O O . LYS C 1 135 ? -6.835 -14.219 -54.496 1.00 8.35 135 LYS C O 1
ATOM 5252 N N . GLU C 1 136 ? -8.963 -14.008 -53.828 1.00 7.82 136 GLU C N 1
ATOM 5253 C CA . GLU C 1 136 ? -9.496 -14.353 -55.133 1.00 8.43 136 GLU C CA 1
ATOM 5254 C C . GLU C 1 136 ? -9.743 -13.126 -56.012 1.00 8.28 136 GLU C C 1
ATOM 5255 O O . GLU C 1 136 ? -10.467 -12.206 -55.609 1.00 8.13 136 GLU C O 1
ATOM 5261 N N . ILE C 1 137 ? -9.180 -13.159 -57.219 1.00 8.75 137 ILE C N 1
ATOM 5262 C CA . ILE C 1 137 ? -9.387 -12.103 -58.210 1.00 9.46 137 ILE C CA 1
ATOM 5263 C C . ILE C 1 137 ? -10.295 -12.513 -59.368 1.00 10.90 137 ILE C C 1
ATOM 5264 O O . ILE C 1 137 ? -11.097 -11.696 -59.829 1.00 11.29 137 ILE C O 1
ATOM 5269 N N . GLY C 1 138 ? -10.201 -13.697 -59.847 1.00 11.85 138 GLY C N 1
ATOM 5270 C CA . GLY C 1 138 ? -11.068 -13.978 -61.036 1.00 12.00 138 GLY C CA 1
ATOM 5271 C C . GLY C 1 138 ? -10.612 -13.281 -62.298 1.00 12.11 138 GLY C C 1
ATOM 5272 O O . GLY C 1 138 ? -9.471 -12.885 -62.414 1.00 12.10 138 GLY C O 1
ATOM 5273 N N . SER C 1 139 ? -11.519 -13.066 -63.236 1.00 12.65 139 SER C N 1
ATOM 5274 C CA . SER C 1 139 ? -11.240 -12.577 -64.564 1.00 13.71 139 SER C CA 1
ATOM 5275 C C . SER C 1 139 ? -11.491 -11.079 -64.794 1.00 12.98 139 SER C C 1
ATOM 5276 O O . SER C 1 139 ? -11.167 -10.553 -65.931 1.00 13.35 139 SER C O 1
ATOM 5279 N N . GLU C 1 140 ? -12.074 -10.395 -63.779 1.00 12.22 140 GLU C N 1
ATOM 5280 C CA . GLU C 1 140 ? -12.424 -8.947 -63.894 1.00 11.24 140 GLU C CA 1
ATOM 5281 C C . GLU C 1 140 ? -11.572 -8.128 -62.914 1.00 10.12 140 GLU C C 1
ATOM 5282 O O . GLU C 1 140 ? -11.881 -7.987 -61.736 1.00 9.56 140 GLU C O 1
ATOM 5288 N N . ILE C 1 141 ? -10.487 -7.601 -63.455 1.00 9.44 141 ILE C N 1
ATOM 5289 C CA . ILE C 1 141 ? -9.497 -6.900 -62.683 1.00 8.83 141 ILE C CA 1
ATOM 5290 C C . ILE C 1 141 ? -9.997 -5.658 -61.986 1.00 9.03 141 ILE C C 1
ATOM 5291 O O . ILE C 1 141 ? -9.450 -5.225 -60.992 1.00 8.79 141 ILE C O 1
ATOM 5296 N N . ASP C 1 142 ? -11.054 -5.076 -62.545 1.00 9.50 142 ASP C N 1
ATOM 5297 C CA . ASP C 1 142 ? -11.641 -3.851 -61.964 1.00 9.92 142 ASP C CA 1
ATOM 5298 C C . ASP C 1 142 ? -12.932 -4.041 -61.210 1.00 10.71 142 ASP C C 1
ATOM 5299 O O . ASP C 1 142 ? -13.587 -3.005 -60.876 1.00 10.96 142 ASP C O 1
ATOM 5304 N N . LYS C 1 143 ? -13.316 -5.285 -60.898 1.00 10.38 143 LYS C N 1
ATOM 5305 C CA . LYS C 1 143 ? -14.591 -5.552 -60.214 1.00 11.53 143 LYS C CA 1
ATOM 5306 C C . LYS C 1 143 ? -14.437 -6.512 -59.070 1.00 10.00 143 LYS C C 1
ATOM 5307 O O . LYS C 1 143 ? -15.398 -6.740 -58.342 1.00 10.40 143 LYS C O 1
ATOM 5313 N N . PHE C 1 144 ? -13.254 -7.119 -58.902 1.00 9.27 144 PHE C N 1
ATOM 5314 C CA . PHE C 1 144 ? -13.128 -8.299 -58.034 1.00 9.25 144 PHE C CA 1
ATOM 5315 C 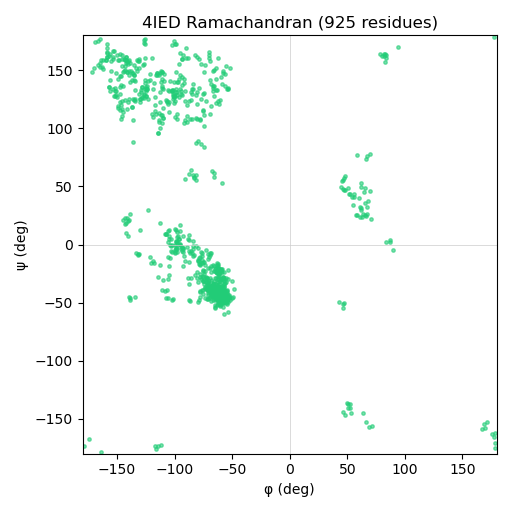C . PHE C 1 144 ? -13.389 -8.011 -56.585 1.00 8.70 144 PHE C C 1
ATOM 5316 O O . PHE C 1 144 ? -13.776 -8.964 -55.846 1.00 9.00 144 PHE C O 1
ATOM 5324 N N . TRP C 1 145 ? -13.260 -6.763 -56.106 1.00 8.29 145 TRP C N 1
ATOM 5325 C CA . TRP C 1 145 ? -13.518 -6.426 -54.710 1.00 8.31 145 TRP C CA 1
ATOM 5326 C C . TRP C 1 145 ? -14.941 -5.969 -54.453 1.00 8.89 145 TRP C C 1
ATOM 5327 O O . TRP C 1 145 ? -15.293 -5.712 -53.339 1.00 9.14 145 TRP C O 1
ATOM 5338 N N . LEU C 1 146 ? -15.744 -5.869 -55.496 1.00 10.70 146 LEU C N 1
ATOM 5339 C CA . LEU C 1 146 ? -17.031 -5.247 -55.406 1.00 12.15 146 LEU C CA 1
ATOM 5340 C C . LEU C 1 146 ? -18.188 -6.216 -55.626 1.00 12.68 146 LEU C C 1
ATOM 5341 O O . LEU C 1 146 ? -19.307 -5.974 -55.133 1.00 14.92 146 LEU C O 1
ATOM 5346 N N . GLU C 1 147 ? -17.972 -7.264 -56.382 1.00 12.60 147 GLU C N 1
ATOM 5347 C CA . GLU C 1 147 ? -19.071 -8.155 -56.775 1.00 12.83 147 GLU C CA 1
ATOM 5348 C C . GLU C 1 147 ? -18.683 -9.592 -56.720 1.00 11.99 147 GLU C C 1
ATOM 5349 O O . GLU C 1 147 ? -19.280 -10.437 -57.335 1.00 12.00 147 GLU C O 1
ATOM 5355 N N . GLY C 1 148 ? -17.737 -9.884 -55.902 1.00 10.32 148 GLY C N 1
ATOM 5356 C CA . GLY C 1 148 ? -16.984 -11.195 -55.926 1.00 9.96 148 GLY C CA 1
ATOM 5357 C C . GLY C 1 148 ? -15.902 -11.218 -57.016 1.00 9.61 148 GLY C C 1
ATOM 5358 O O . GLY C 1 148 ? -15.954 -10.457 -57.938 1.00 10.08 148 GLY C O 1
ATOM 5359 N N . PRO C 1 149 ? -14.919 -12.145 -56.949 1.00 9.26 149 PRO C N 1
ATOM 5360 C CA . PRO C 1 149 ? -14.922 -13.265 -55.996 1.00 9.15 149 PRO C CA 1
ATOM 5361 C C . PRO C 1 149 ? -14.186 -13.014 -54.690 1.00 8.67 149 PRO C C 1
ATOM 5362 O O . PRO C 1 149 ? -14.320 -13.821 -53.773 1.00 8.80 149 PRO C O 1
ATOM 5366 N N . LEU C 1 150 ? -13.581 -11.848 -54.528 1.00 8.19 150 LEU C N 1
ATOM 5367 C CA . LEU C 1 150 ? -12.865 -11.579 -53.284 1.00 8.05 150 LEU C CA 1
ATOM 5368 C C . LEU C 1 150 ? -13.802 -11.480 -52.092 1.00 7.91 150 LEU C C 1
ATOM 5369 O O . LEU C 1 150 ? -14.822 -10.796 -52.145 1.00 7.88 150 LEU C O 1
ATOM 5374 N N . LYS C 1 151 ? -13.437 -12.087 -50.990 1.00 8.14 151 LYS C N 1
ATOM 5375 C CA . LYS C 1 151 ? -14.177 -12.025 -49.731 1.00 8.49 151 LYS C CA 1
ATOM 5376 C C . LYS C 1 151 ? -13.199 -12.008 -48.591 1.00 8.20 151 LYS C C 1
ATOM 5377 O O . LYS C 1 151 ? -12.115 -12.671 -48.645 1.00 8.99 151 LYS C O 1
ATOM 5383 N N . ILE C 1 152 ? -13.619 -11.345 -47.516 1.00 7.88 152 ILE C N 1
ATOM 5384 C CA . ILE C 1 152 ? -12.787 -11.177 -46.314 1.00 7.64 152 ILE C CA 1
ATOM 5385 C C . ILE C 1 152 ? -13.724 -11.112 -45.110 1.00 7.72 152 ILE C C 1
ATOM 5386 O O . ILE C 1 152 ? -14.809 -10.506 -45.245 1.00 7.38 152 ILE C O 1
ATOM 5391 N N . SER C 1 153 ? -13.343 -11.693 -43.965 1.00 7.63 153 SER C N 1
ATOM 5392 C CA . SER C 1 153 ? -14.186 -11.560 -42.798 1.00 7.89 153 SER C CA 1
ATOM 5393 C C . SER C 1 153 ? -13.861 -10.359 -41.959 1.00 7.70 153 SER C C 1
ATOM 5394 O O . SER C 1 153 ? -12.791 -9.717 -42.099 1.00 7.27 153 SER C O 1
ATOM 5397 N N . ALA C 1 154 ? -14.747 -10.059 -40.992 1.00 8.19 154 ALA C N 1
ATOM 5398 C CA . ALA C 1 154 ? -14.450 -8.958 -40.087 1.00 8.22 154 ALA C CA 1
ATOM 5399 C C . ALA C 1 154 ? -13.206 -9.258 -39.243 1.00 8.45 154 ALA C C 1
ATOM 5400 O O . ALA C 1 154 ? -12.354 -8.367 -38.953 1.00 7.87 154 ALA C O 1
ATOM 5402 N N . MET C 1 155 ? -13.097 -10.488 -38.769 1.00 9.19 155 MET C N 1
ATOM 5403 C CA . MET C 1 155 ? -11.912 -10.866 -37.992 1.00 10.15 155 MET C CA 1
ATOM 5404 C C . MET C 1 155 ? -10.635 -10.697 -38.821 1.00 9.21 155 MET C C 1
ATOM 5405 O O . MET C 1 155 ? -9.600 -10.223 -38.321 1.00 8.51 155 MET C O 1
ATOM 5410 N N . GLU C 1 156 ? -10.707 -11.046 -40.097 1.00 8.57 156 GLU C N 1
ATOM 5411 C CA . GLU C 1 156 ? -9.533 -10.881 -40.990 1.00 8.34 156 GLU C CA 1
ATOM 5412 C C . GLU C 1 156 ? -9.258 -9.416 -41.184 1.00 8.06 156 GLU C C 1
ATOM 5413 O O . GLU C 1 156 ? -8.064 -9.033 -41.213 1.00 7.88 156 GLU C O 1
ATOM 5419 N N . GLN C 1 157 ? -10.278 -8.571 -41.361 1.00 7.68 157 GLN C N 1
ATOM 5420 C CA . GLN C 1 157 ? -10.025 -7.152 -41.484 1.00 7.23 157 GLN C CA 1
ATOM 5421 C C . GLN C 1 157 ? -9.251 -6.582 -40.260 1.00 7.49 157 GLN C C 1
ATOM 5422 O O . GLN C 1 157 ? -8.251 -5.845 -40.399 1.00 7.15 157 GLN C O 1
ATOM 5428 N N . VAL C 1 158 ? -9.719 -6.916 -39.073 1.00 7.97 158 VAL C N 1
ATOM 5429 C CA . VAL C 1 158 ? -9.136 -6.450 -37.858 1.00 8.61 158 VAL C CA 1
ATOM 5430 C C . VAL C 1 158 ? -7.699 -6.897 -37.685 1.00 8.78 158 VAL C C 1
ATOM 5431 O O . VAL C 1 158 ? -6.872 -6.075 -37.280 1.00 8.72 158 VAL C O 1
ATOM 5435 N N . LYS C 1 159 ? -7.367 -8.111 -38.093 1.00 9.27 159 LYS C N 1
ATOM 5436 C CA . LYS C 1 159 ? -5.977 -8.550 -38.003 1.00 10.01 159 LYS C CA 1
ATOM 5437 C C . LYS C 1 159 ? -5.072 -7.762 -38.932 1.00 9.30 159 LYS C C 1
ATOM 5438 O O . LYS C 1 159 ? -4.030 -7.365 -38.537 1.00 9.28 159 LYS C O 1
ATOM 5444 N N . LEU C 1 160 ? -5.510 -7.475 -40.142 1.00 9.14 160 LEU C N 1
ATOM 5445 C CA . LEU C 1 160 ? -4.732 -6.661 -41.069 1.00 9.29 160 LEU C CA 1
ATOM 5446 C C . LEU C 1 160 ? -4.540 -5.243 -40.569 1.00 8.81 160 LEU C C 1
ATOM 5447 O O . LEU C 1 160 ? -3.465 -4.658 -40.726 1.00 8.77 160 LEU C O 1
ATOM 5452 N N . LEU C 1 161 ? -5.606 -4.651 -40.039 1.00 8.02 161 LEU C N 1
ATOM 5453 C CA . LEU C 1 161 ? -5.607 -3.248 -39.594 1.00 7.86 161 LEU C CA 1
ATOM 5454 C C . LEU C 1 161 ? -4.708 -3.108 -38.364 1.00 7.99 161 LEU C C 1
ATOM 5455 O O . LEU C 1 161 ? -3.994 -2.089 -38.147 1.00 8.37 161 LEU C O 1
ATOM 5460 N N . ASN C 1 162 ? -4.775 -4.106 -37.478 1.00 8.12 162 ASN C N 1
ATOM 5461 C CA . ASN C 1 162 ? -3.839 -4.122 -36.328 1.00 8.69 162 ASN C CA 1
ATOM 5462 C C . ASN C 1 162 ? -2.386 -4.010 -36.821 1.00 8.70 162 ASN C C 1
ATOM 5463 O O . ASN C 1 162 ? -1.636 -3.211 -36.262 1.00 8.44 162 ASN C O 1
ATOM 5468 N N . LEU C 1 163 ? -1.998 -4.791 -37.835 1.00 8.56 163 LEU C N 1
ATOM 5469 C CA . LEU C 1 163 ? -0.706 -4.714 -38.408 1.00 8.71 163 LEU C CA 1
ATOM 5470 C C . LEU C 1 163 ? -0.462 -3.422 -39.107 1.00 8.51 163 LEU C C 1
ATOM 5471 O O . LEU C 1 163 ? 0.637 -2.776 -38.875 1.00 8.78 163 LEU C O 1
ATOM 5476 N N . LEU C 1 164 ? -1.358 -2.981 -39.919 1.00 7.98 164 LEU C N 1
ATOM 5477 C CA . LEU C 1 164 ? -1.192 -1.696 -40.629 1.00 7.61 164 LEU C CA 1
ATOM 5478 C C . LEU C 1 164 ? -0.947 -0.537 -39.662 1.00 7.80 164 LEU C C 1
ATOM 5479 O O . LEU C 1 164 ? -0.086 0.329 -39.898 1.00 7.86 164 LEU C O 1
ATOM 5484 N N . SER C 1 165 ? -1.730 -0.485 -38.590 1.00 8.10 165 SER C N 1
ATOM 5485 C CA . SER C 1 165 ? -1.713 0.670 -37.657 1.00 8.73 165 SER C CA 1
ATOM 5486 C C . SER C 1 165 ? -0.273 0.796 -37.015 1.00 9.28 165 SER C C 1
ATOM 5487 O O . SER C 1 165 ? 0.071 1.840 -36.509 1.00 10.31 165 SER C O 1
ATOM 5490 N N . GLN C 1 166 ? 0.512 -0.301 -36.973 1.00 9.54 166 GLN C N 1
ATOM 5491 C CA . GLN C 1 166 ? 1.803 -0.373 -36.338 1.00 10.11 166 GLN C CA 1
ATOM 5492 C C . GLN C 1 166 ? 2.890 -0.426 -37.412 1.00 10.44 166 GLN C C 1
ATOM 5493 O O . GLN C 1 166 ? 4.035 -0.694 -37.136 1.00 10.91 166 GLN C O 1
ATOM 5499 N N . SER C 1 167 ? 2.538 -0.220 -38.662 1.00 10.50 167 SER C N 1
ATOM 5500 C CA . SER C 1 167 ? 3.446 -0.422 -39.808 1.00 10.71 167 SER C CA 1
ATOM 5501 C C . SER C 1 167 ? 4.181 -1.762 -39.749 1.00 11.17 167 SER C C 1
ATOM 5502 O O . SER C 1 167 ? 5.336 -1.829 -40.088 1.00 11.17 167 SER C O 1
ATOM 5505 N N . LYS C 1 168 ? 3.482 -2.837 -39.474 1.00 11.12 168 LYS C N 1
ATOM 5506 C CA . LYS C 1 168 ? 4.090 -4.146 -39.378 1.00 12.04 168 LYS C CA 1
ATOM 5507 C C . LYS C 1 168 ? 3.742 -5.053 -40.521 1.00 11.75 168 LYS C C 1
ATOM 5508 O O . LYS C 1 168 ? 4.044 -6.218 -40.494 1.00 12.85 168 LYS C O 1
ATOM 5514 N N . LEU C 1 169 ? 3.089 -4.550 -41.573 1.00 11.40 169 LEU C N 1
ATOM 5515 C CA . LEU C 1 169 ? 2.884 -5.367 -42.768 1.00 11.18 169 LEU C CA 1
ATOM 5516 C C . LEU C 1 169 ? 4.164 -5.412 -43.615 1.00 11.57 169 LEU C C 1
ATOM 5517 O O . LEU C 1 169 ? 5.111 -4.618 -43.404 1.00 12.18 169 LEU C O 1
ATOM 5522 N N . PRO C 1 170 ? 4.320 -6.414 -44.495 1.00 11.95 170 PRO C N 1
ATOM 5523 C CA . PRO C 1 170 ? 5.564 -6.614 -45.221 1.00 12.31 170 PRO C CA 1
ATOM 5524 C C . PRO C 1 170 ? 5.548 -5.715 -46.496 1.00 12.07 170 PRO C C 1
ATOM 5525 O O . PRO C 1 170 ? 5.611 -6.171 -47.620 1.00 12.68 170 PRO C O 1
ATOM 5529 N N . PHE C 1 171 ? 5.521 -4.436 -46.238 1.00 11.20 171 PHE C N 1
ATOM 5530 C CA . PHE C 1 171 ? 5.459 -3.375 -47.255 1.00 10.89 171 PHE C CA 1
ATOM 5531 C C . PHE C 1 171 ? 6.333 -2.267 -46.740 1.00 11.15 171 PHE C C 1
ATOM 5532 O O . PHE C 1 171 ? 6.636 -2.180 -45.515 1.00 11.43 171 PHE C O 1
ATOM 5540 N N . LYS C 1 172 ? 6.747 -1.378 -47.641 1.00 11.57 172 LYS C N 1
ATOM 5541 C CA . LYS C 1 172 ? 7.617 -0.249 -47.178 1.00 12.17 172 LYS C CA 1
ATOM 5542 C C . LYS C 1 172 ? 6.958 0.617 -46.096 1.00 11.85 172 LYS C C 1
ATOM 5543 O O . LYS C 1 172 ? 5.753 0.961 -46.132 1.00 11.03 172 LYS C O 1
ATOM 5549 N N . LEU C 1 173 ? 7.739 0.971 -45.107 1.00 12.53 173 LEU C N 1
ATOM 5550 C CA . LEU C 1 173 ? 7.241 1.708 -43.993 1.00 12.65 173 LEU C CA 1
ATOM 5551 C C . LEU C 1 173 ? 6.621 3.014 -44.471 1.00 12.55 173 LEU C C 1
ATOM 5552 O O . LEU C 1 173 ? 5.539 3.420 -44.049 1.00 12.58 173 LEU C O 1
ATOM 5557 N N . GLU C 1 174 ? 7.297 3.674 -45.400 1.00 13.43 174 GLU C N 1
ATOM 5558 C CA . GLU C 1 174 ? 6.721 4.907 -45.958 1.00 13.88 174 GLU C CA 1
ATOM 5559 C C . GLU C 1 174 ? 5.377 4.694 -46.597 1.00 12.71 174 GLU C C 1
ATOM 5560 O O . GLU C 1 174 ? 4.587 5.614 -46.636 1.00 11.27 174 GLU C O 1
ATOM 5566 N N . ASN C 1 175 ? 5.149 3.574 -47.244 1.00 9.89 175 ASN C N 1
ATOM 5567 C CA . ASN C 1 175 ? 3.846 3.337 -47.911 1.00 9.53 175 ASN C CA 1
ATOM 5568 C C . ASN C 1 175 ? 2.711 3.082 -46.919 1.00 9.02 175 ASN C C 1
ATOM 5569 O O . ASN C 1 175 ? 1.629 3.577 -47.041 1.00 8.36 175 ASN C O 1
ATOM 5574 N N . GLN C 1 176 ? 3.063 2.347 -45.855 1.00 8.95 176 GLN C N 1
ATOM 5575 C CA . GLN C 1 176 ? 2.144 2.138 -44.760 1.00 8.94 176 GLN C CA 1
ATOM 5576 C C . GLN C 1 176 ? 1.787 3.492 -44.123 1.00 9.12 176 GLN C C 1
ATOM 5577 O O . GLN C 1 176 ? 0.618 3.780 -43.801 1.00 8.44 176 GLN C O 1
ATOM 5583 N N . GLU C 1 177 ? 2.789 4.362 -43.923 1.00 10.00 177 GLU C N 1
ATOM 5584 C CA A GLU C 1 177 ? 2.518 5.610 -43.270 0.50 10.47 177 GLU C CA 1
ATOM 5585 C CA B GLU C 1 177 ? 2.544 5.676 -43.252 0.50 11.00 177 GLU C CA 1
ATOM 5586 C C . GLU C 1 177 ? 1.573 6.460 -44.129 1.00 10.05 177 GLU C C 1
ATOM 5587 O O . GLU C 1 177 ? 0.717 7.099 -43.614 1.00 9.53 177 GLU C O 1
ATOM 5598 N N . GLN C 1 178 ? 1.746 6.444 -45.457 1.00 9.11 178 GLN C N 1
ATOM 5599 C CA . GLN C 1 178 ? 0.839 7.182 -46.329 1.00 8.85 178 GLN C CA 1
ATOM 5600 C C . GLN C 1 178 ? -0.552 6.639 -46.252 1.00 8.40 178 GLN C C 1
ATOM 5601 O O . GLN C 1 178 ? -1.534 7.441 -46.250 1.00 8.34 178 GLN C O 1
ATOM 5607 N N . VAL C 1 179 ? -0.747 5.317 -46.200 1.00 7.82 179 VAL C N 1
ATOM 5608 C CA . VAL C 1 179 ? -2.111 4.770 -46.061 1.00 7.53 179 VAL C CA 1
ATOM 5609 C C . VAL C 1 179 ? -2.726 5.178 -44.724 1.00 7.31 179 VAL C C 1
ATOM 5610 O O . VAL C 1 179 ? -3.890 5.478 -44.637 1.00 7.31 179 VAL C O 1
ATOM 5614 N N . LYS C 1 180 ? -1.913 5.222 -43.677 1.00 7.32 180 LYS C N 1
ATOM 5615 C CA . LYS C 1 180 ? -2.378 5.693 -42.404 1.00 7.72 180 LYS C CA 1
ATOM 5616 C C . LYS C 1 180 ? -2.833 7.143 -42.523 1.00 8.04 180 LYS C C 1
ATOM 5617 O O . LYS C 1 180 ? -3.947 7.527 -42.108 1.00 8.70 180 LYS C O 1
ATOM 5623 N N . ASP C 1 181 ? -2.018 7.985 -43.171 1.00 8.49 181 ASP C N 1
ATOM 5624 C CA . ASP C 1 181 ? -2.332 9.354 -43.227 1.00 9.23 181 ASP C CA 1
ATOM 5625 C C . ASP C 1 181 ? -3.582 9.672 -44.031 1.00 8.57 181 ASP C C 1
ATOM 5626 O O . ASP C 1 181 ? -4.414 10.498 -43.601 1.00 8.43 181 ASP C O 1
ATOM 5631 N N . ILE C 1 182 ? -3.756 9.003 -45.158 1.00 7.90 182 ILE C N 1
ATOM 5632 C CA . ILE C 1 182 ? -4.978 9.242 -45.947 1.00 7.79 182 ILE C CA 1
ATOM 5633 C C . ILE C 1 182 ? -6.286 8.777 -45.369 1.00 7.47 182 ILE C C 1
ATOM 5634 O O . ILE C 1 182 ? -7.307 9.256 -45.789 1.00 7.84 182 ILE C O 1
ATOM 5639 N N . THR C 1 183 ? -6.245 7.876 -44.395 1.00 7.22 183 THR C N 1
ATOM 5640 C CA . THR C 1 183 ? -7.425 7.302 -43.758 1.00 7.15 183 THR C CA 1
ATOM 5641 C C . THR C 1 183 ? -7.803 7.978 -42.442 1.00 7.07 183 THR C C 1
ATOM 5642 O O . THR C 1 183 ? -8.736 7.559 -41.766 1.00 7.14 183 THR C O 1
ATOM 5646 N N . ILE C 1 184 ? -7.123 9.077 -42.105 1.00 7.29 184 ILE C N 1
ATOM 5647 C CA . ILE C 1 184 ? -7.544 9.886 -40.934 1.00 7.48 184 ILE C CA 1
ATOM 5648 C C . ILE C 1 184 ? -8.961 10.456 -41.092 1.00 7.47 184 ILE C C 1
ATOM 5649 O O . ILE C 1 184 ? -9.269 11.135 -42.069 1.00 7.61 184 ILE C O 1
ATOM 5654 N N . LEU C 1 185 ? -9.781 10.070 -40.153 1.00 7.59 185 LEU C N 1
ATOM 5655 C CA . LEU C 1 185 ? -11.171 10.549 -40.092 1.00 7.54 185 LEU C CA 1
ATOM 5656 C C . LEU C 1 185 ? -11.378 11.645 -39.051 1.00 8.27 185 LEU C C 1
ATOM 5657 O O . LEU C 1 185 ? -11.907 12.661 -39.347 1.00 8.33 185 LEU C O 1
ATOM 5662 N N . GLU C 1 186 ? -10.873 11.465 -37.846 1.00 8.85 186 GLU C N 1
ATOM 5663 C CA . GLU C 1 186 ? -11.009 12.449 -36.756 1.00 9.86 186 GLU C CA 1
ATOM 5664 C C . GLU C 1 186 ? -9.762 12.376 -35.887 1.00 10.75 186 GLU C C 1
ATOM 5665 O O . GLU C 1 186 ? -9.486 11.338 -35.229 1.00 10.40 186 GLU C O 1
ATOM 5671 N N . LYS C 1 187 ? -9.023 13.472 -35.882 1.00 11.62 187 LYS C N 1
ATOM 5672 C CA A LYS C 1 187 ? -7.884 13.644 -34.975 0.50 12.59 187 LYS C CA 1
ATOM 5673 C CA B LYS C 1 187 ? -7.871 13.655 -34.972 0.50 12.26 187 LYS C CA 1
ATOM 5674 C C . LYS C 1 187 ? -8.205 14.612 -33.845 1.00 13.09 187 LYS C C 1
ATOM 5675 O O . LYS C 1 187 ? -8.506 15.782 -34.075 1.00 13.22 187 LYS C O 1
ATOM 5686 N N . LYS C 1 188 ? -8.141 14.118 -32.594 1.00 13.06 188 LYS C N 1
ATOM 5687 C CA . LYS C 1 188 ? -8.332 14.896 -31.369 1.00 13.95 188 LYS C CA 1
ATOM 5688 C C . LYS C 1 188 ? -7.113 14.701 -30.449 1.00 14.91 188 LYS C C 1
ATOM 5689 O O . LYS C 1 188 ? -6.232 13.919 -30.770 1.00 14.42 188 LYS C O 1
ATOM 5695 N N . ASP C 1 189 ? -7.037 15.456 -29.355 1.00 16.75 189 ASP C N 1
ATOM 5696 C CA . ASP C 1 189 ? -5.862 15.289 -28.479 1.00 18.09 189 ASP C CA 1
ATOM 5697 C C . ASP C 1 189 ? -5.805 13.918 -27.931 1.00 17.31 189 ASP C C 1
ATOM 5698 O O . ASP C 1 189 ? -4.687 13.375 -27.797 1.00 18.98 189 ASP C O 1
ATOM 5703 N N . ASP C 1 190 ? -6.967 13.312 -27.651 1.00 17.04 190 ASP C N 1
ATOM 5704 C CA . ASP C 1 190 ? -6.991 12.060 -26.894 1.00 17.60 190 ASP C CA 1
ATOM 5705 C C . ASP C 1 190 ? -7.149 10.814 -27.733 1.00 15.50 190 ASP C C 1
ATOM 5706 O O . ASP C 1 190 ? -6.995 9.701 -27.250 1.00 14.76 190 ASP C O 1
ATOM 5711 N N . PHE C 1 191 ? -7.395 10.963 -29.044 1.00 14.06 191 PHE C N 1
ATOM 5712 C CA . PHE C 1 191 ? -7.523 9.755 -29.909 1.00 12.72 191 PHE C CA 1
ATOM 5713 C C . PHE C 1 191 ? -7.406 10.243 -31.360 1.00 12.06 191 PHE C C 1
ATOM 5714 O O . PHE C 1 191 ? -7.657 11.393 -31.649 1.00 11.86 191 PHE C O 1
ATOM 5722 N N . ILE C 1 192 ? -6.934 9.333 -32.245 1.00 10.62 192 ILE C N 1
ATOM 5723 C CA . ILE C 1 192 ? -7.124 9.525 -33.664 1.00 10.33 192 ILE C CA 1
ATOM 5724 C C . ILE C 1 192 ? -7.800 8.316 -34.250 1.00 9.10 192 ILE C C 1
ATOM 5725 O O . ILE C 1 192 ? -7.351 7.165 -34.087 1.00 9.28 192 ILE C O 1
ATOM 5730 N N . LEU C 1 193 ? -8.874 8.567 -34.971 1.00 8.84 193 LEU C N 1
ATOM 5731 C CA . LEU C 1 193 ? -9.676 7.591 -35.667 1.00 8.12 193 LEU C CA 1
ATOM 5732 C C . LEU C 1 193 ? -9.356 7.579 -37.160 1.00 7.73 193 LEU C C 1
ATOM 5733 O O . LEU C 1 193 ? -9.384 8.618 -37.833 1.00 7.71 193 LEU C O 1
ATOM 5738 N N . HIS C 1 194 ? -9.020 6.399 -37.655 1.00 7.44 194 HIS C N 1
ATOM 5739 C CA . HIS C 1 194 ? -8.725 6.060 -39.058 1.00 7.29 194 HIS C CA 1
ATOM 5740 C C . HIS C 1 194 ? -9.809 5.080 -39.501 1.00 6.89 194 HIS C C 1
ATOM 5741 O O . HIS C 1 194 ? -10.241 4.219 -38.739 1.00 7.02 194 HIS C O 1
ATOM 5748 N N . GLY C 1 195 ? -10.235 5.116 -40.764 1.00 6.68 195 GLY C N 1
ATOM 5749 C CA . GLY C 1 195 ? -11.052 4.045 -41.254 1.00 6.64 195 GLY C CA 1
ATOM 5750 C C . GLY C 1 195 ? -11.504 4.251 -42.699 1.00 6.76 195 GLY C C 1
ATOM 5751 O O . GLY C 1 195 ? -11.080 5.162 -43.364 1.00 7.67 195 GLY C O 1
ATOM 5752 N N . LYS C 1 196 ? -12.342 3.340 -43.144 1.00 6.55 196 LYS C N 1
ATOM 5753 C CA . LYS C 1 196 ? -12.955 3.312 -44.457 1.00 6.46 196 LYS C CA 1
ATOM 5754 C C . LYS C 1 196 ? -14.275 2.588 -44.460 1.00 6.33 196 LYS C C 1
ATOM 5755 O O . LYS C 1 196 ? -14.415 1.520 -43.877 1.00 6.98 196 LYS C O 1
ATOM 5761 N N . THR C 1 197 ? -15.255 3.232 -45.113 1.00 6.49 197 THR C N 1
ATOM 5762 C CA . THR C 1 197 ? -16.568 2.636 -45.342 1.00 6.57 197 THR C CA 1
ATOM 5763 C C . THR C 1 197 ? -16.659 1.870 -46.632 1.00 6.73 197 THR C C 1
ATOM 5764 O O . THR C 1 197 ? -15.891 2.091 -47.586 1.00 7.18 197 THR C O 1
ATOM 5768 N N . GLY C 1 198 ? -17.674 0.965 -46.726 1.00 6.98 198 GLY C N 1
ATOM 5769 C CA . GLY C 1 198 ? -18.020 0.303 -47.987 1.00 7.19 198 GLY C CA 1
ATOM 5770 C C . GLY C 1 198 ? -19.384 -0.288 -47.934 1.00 7.23 198 GLY C C 1
ATOM 5771 O O . GLY C 1 198 ? -19.910 -0.482 -46.819 1.00 7.54 198 GLY C O 1
ATOM 5772 N N . TRP C 1 199 ? -19.957 -0.519 -49.102 1.00 7.50 199 TRP C N 1
ATOM 5773 C CA . TRP C 1 199 ? -21.291 -1.115 -49.198 1.00 8.13 199 TRP C CA 1
ATOM 5774 C C . TRP C 1 199 ? -21.311 -2.085 -50.383 1.00 8.59 199 TRP C C 1
ATOM 5775 O O . TRP C 1 199 ? -21.162 -1.656 -51.544 1.00 8.97 199 TRP C O 1
ATOM 5786 N N . ALA C 1 200 ? -21.522 -3.362 -50.056 1.00 9.27 200 ALA C N 1
ATOM 5787 C CA . ALA C 1 200 ? -21.579 -4.478 -51.036 1.00 10.07 200 ALA C CA 1
ATOM 5788 C C . ALA C 1 200 ? -22.940 -4.697 -51.480 1.00 10.77 200 ALA C C 1
ATOM 5789 O O . ALA C 1 200 ? -23.789 -5.105 -50.669 1.00 10.26 200 ALA C O 1
ATOM 5791 N N . THR C 1 201 ? -23.226 -4.250 -52.720 1.00 11.54 201 THR C N 1
ATOM 5792 C CA . THR C 1 201 ? -24.576 -4.304 -53.235 1.00 12.57 201 THR C CA 1
ATOM 5793 C C . THR C 1 201 ? -24.750 -5.155 -54.484 1.00 13.48 201 THR C C 1
ATOM 5794 O O . THR C 1 201 ? -25.889 -5.448 -54.864 1.00 14.50 201 THR C O 1
ATOM 5798 N N . ASP C 1 202 ? -23.660 -5.518 -55.145 1.00 14.98 202 ASP C N 1
ATOM 5799 C CA . ASP C 1 202 ? -23.721 -6.188 -56.420 1.00 16.70 202 ASP C CA 1
ATOM 5800 C C . ASP C 1 202 ? -23.497 -7.699 -56.248 1.00 15.50 202 ASP C C 1
ATOM 5801 O O . ASP C 1 202 ? -22.644 -8.142 -55.444 1.00 13.62 202 ASP C O 1
ATOM 5806 N N . ASN C 1 203 ? -24.251 -8.505 -56.996 1.00 15.66 203 ASN C N 1
ATOM 5807 C CA . ASN C 1 203 ? -24.116 -9.946 -56.946 1.00 16.38 203 ASN C CA 1
ATOM 5808 C C . ASN C 1 203 ? -24.175 -10.514 -55.547 1.00 15.65 203 ASN C C 1
ATOM 5809 O O . ASN C 1 203 ? -23.361 -11.367 -55.124 1.00 16.76 203 ASN C O 1
ATOM 5814 N N . ILE C 1 204 ? -25.135 -9.973 -54.802 1.00 15.53 204 ILE C N 1
ATOM 5815 C CA . ILE C 1 204 ? -25.326 -10.386 -53.392 1.00 16.15 204 ILE C CA 1
ATOM 5816 C C . ILE C 1 204 ? -26.849 -10.286 -53.133 1.00 17.29 204 ILE C C 1
ATOM 5817 O O . ILE C 1 204 ? -27.506 -9.308 -53.540 1.00 19.04 204 ILE C O 1
ATOM 5822 N N . VAL C 1 205 ? -27.430 -11.263 -52.444 1.00 20.33 205 VAL C N 1
ATOM 5823 C CA . VAL C 1 205 ? -28.881 -11.236 -52.159 1.00 21.37 205 VAL C CA 1
ATOM 5824 C C . VAL C 1 205 ? -29.239 -10.233 -51.055 1.00 20.10 205 VAL C C 1
ATOM 5825 O O . VAL C 1 205 ? -30.161 -9.416 -51.219 1.00 20.26 205 VAL C O 1
ATOM 5829 N N . VAL C 1 206 ? -28.421 -10.215 -49.989 1.00 19.09 206 VAL C N 1
ATOM 5830 C CA . VAL C 1 206 ? -28.612 -9.267 -48.866 1.00 17.15 206 VAL C CA 1
ATOM 5831 C C . VAL C 1 206 ? -27.415 -8.277 -48.826 1.00 15.10 206 VAL C C 1
ATOM 5832 O O . VAL C 1 206 ? -26.310 -8.692 -48.467 1.00 14.52 206 VAL C O 1
ATOM 5836 N N . PRO C 1 207 ? -27.635 -7.001 -49.222 1.00 13.81 207 PRO C N 1
ATOM 5837 C CA . PRO C 1 207 ? -26.438 -6.054 -49.256 1.00 13.01 207 PRO C CA 1
ATOM 5838 C C . PRO C 1 207 ? -25.909 -5.817 -47.858 1.00 12.39 207 PRO C C 1
ATOM 5839 O O . PRO C 1 207 ? -26.699 -5.840 -46.875 1.00 12.07 207 PRO C O 1
ATOM 5843 N N . ILE C 1 208 ? -24.595 -5.572 -47.771 1.00 11.90 208 ILE C N 1
ATOM 5844 C CA . ILE C 1 208 ? -23.832 -5.525 -46.482 1.00 11.89 208 ILE C CA 1
ATOM 5845 C C . ILE C 1 208 ? -23.013 -4.246 -46.435 1.00 10.40 208 ILE C C 1
ATOM 5846 O O . ILE C 1 208 ? -22.197 -3.971 -47.389 1.00 11.34 208 ILE C O 1
ATOM 5851 N N . GLY C 1 209 ? -23.188 -3.455 -45.378 1.00 9.71 209 GLY C N 1
ATOM 5852 C CA . GLY C 1 209 ? -22.352 -2.252 -45.168 1.00 9.00 209 GLY C CA 1
ATOM 5853 C C . GLY C 1 209 ? -21.218 -2.525 -44.183 1.00 8.63 209 GLY C C 1
ATOM 5854 O O . GLY C 1 209 ? -21.427 -3.205 -43.195 1.00 9.33 209 GLY C O 1
ATOM 5855 N N . TRP C 1 210 ? -20.038 -2.060 -44.588 1.00 7.34 210 TRP C N 1
ATOM 5856 C CA . TRP C 1 210 ? -18.805 -2.149 -43.774 1.00 6.80 210 TRP C CA 1
ATOM 5857 C C . TRP C 1 210 ? -18.330 -0.842 -43.289 1.00 6.58 210 TRP C C 1
ATOM 5858 O O . TRP C 1 210 ? -18.456 0.219 -43.966 1.00 6.25 210 TRP C O 1
ATOM 5869 N N . PHE C 1 211 ? -17.706 -0.896 -42.086 1.00 6.26 211 PHE C N 1
ATOM 5870 C CA . PHE C 1 211 ? -16.856 0.258 -41.624 1.00 6.12 211 PHE C CA 1
ATOM 5871 C C . PHE C 1 211 ? -15.747 -0.421 -40.853 1.00 5.80 211 PHE C C 1
ATOM 5872 O O . PHE C 1 211 ? -15.982 -1.159 -39.892 1.00 5.80 211 PHE C O 1
ATOM 5880 N N . VAL C 1 212 ? -14.510 -0.133 -41.295 1.00 5.48 212 VAL C N 1
ATOM 5881 C CA . VAL C 1 212 ? -13.339 -0.780 -40.681 1.00 5.28 212 VAL C CA 1
ATOM 5882 C C . VAL C 1 212 ? -12.322 0.301 -40.456 1.00 5.42 212 VAL C C 1
ATOM 5883 O O . VAL C 1 212 ? -12.242 1.310 -41.145 1.00 5.53 212 VAL C O 1
ATOM 5887 N N . GLY C 1 213 ? -11.449 0.087 -39.481 1.00 5.64 213 GLY C N 1
ATOM 5888 C CA . GLY C 1 213 ? -10.408 1.088 -39.144 1.00 5.66 213 GLY C CA 1
ATOM 5889 C C . GLY C 1 213 ? -9.733 0.797 -37.825 1.00 5.99 213 GLY C C 1
ATOM 5890 O O . GLY C 1 213 ? -9.669 -0.331 -37.348 1.00 6.12 213 GLY C O 1
ATOM 5891 N N . TRP C 1 214 ? -9.135 1.855 -37.272 1.00 6.33 214 TRP C N 1
ATOM 5892 C CA . TRP C 1 214 ? -8.617 1.735 -35.917 1.00 6.72 214 TRP C CA 1
ATOM 5893 C C . TRP C 1 214 ? -8.586 3.116 -35.228 1.00 7.32 214 TRP C C 1
ATOM 5894 O O . TRP C 1 214 ? -8.727 4.146 -35.904 1.00 7.19 214 TRP C O 1
ATOM 5905 N N . ILE C 1 215 ? -8.399 3.075 -33.926 1.00 7.53 215 ILE C N 1
ATOM 5906 C CA . ILE C 1 215 ? -8.279 4.278 -33.112 1.00 8.32 215 ILE C CA 1
ATOM 5907 C C . ILE C 1 215 ? -7.022 4.110 -32.308 1.00 8.85 215 ILE C C 1
ATOM 5908 O O . ILE C 1 215 ? -6.889 3.130 -31.563 1.00 9.05 215 ILE C O 1
ATOM 5913 N N . GLU C 1 216 ? -6.131 5.090 -32.403 1.00 9.14 216 GLU C N 1
ATOM 5914 C CA . GLU C 1 216 ? -4.906 5.111 -31.520 1.00 10.08 216 GLU C CA 1
ATOM 5915 C C . GLU C 1 216 ? -5.098 6.194 -30.423 1.00 10.73 216 GLU C C 1
ATOM 5916 O O . GLU C 1 216 ? -5.458 7.324 -30.715 1.00 10.83 216 GLU C O 1
ATOM 5922 N N . THR C 1 217 ? -4.814 5.817 -29.188 1.00 10.88 217 THR C N 1
ATOM 5923 C CA . THR C 1 217 ? -4.870 6.723 -28.060 1.00 12.09 217 THR C CA 1
ATOM 5924 C C . THR C 1 217 ? -3.457 6.879 -27.543 1.00 13.65 217 THR C C 1
ATOM 5925 O O . THR C 1 217 ? -2.530 6.378 -28.130 1.00 14.23 217 THR C O 1
ATOM 5929 N N . SER C 1 218 ? -3.283 7.574 -26.414 1.00 14.69 218 SER C N 1
ATOM 5930 C CA . SER C 1 218 ? -1.977 7.706 -25.820 1.00 16.54 218 SER C CA 1
ATOM 5931 C C . SER C 1 218 ? -1.340 6.379 -25.385 1.00 16.78 218 SER C C 1
ATOM 5932 O O . SER C 1 218 ? -0.100 6.289 -25.221 1.00 19.49 218 SER C O 1
ATOM 5935 N N . ASP C 1 219 ? -2.126 5.331 -25.150 1.00 15.75 219 ASP C N 1
ATOM 5936 C CA . ASP C 1 219 ? -1.541 4.060 -24.679 1.00 15.74 219 ASP C CA 1
ATOM 5937 C C . ASP C 1 219 ? -2.148 2.811 -25.236 1.00 14.28 219 ASP C C 1
ATOM 5938 O O . ASP C 1 219 ? -1.995 1.736 -24.656 1.00 14.76 219 ASP C O 1
ATOM 5943 N N . ASN C 1 220 ? -2.884 2.955 -26.371 1.00 12.38 220 ASN C N 1
ATOM 5944 C CA . ASN C 1 220 ? -3.402 1.726 -26.973 1.00 11.67 220 ASN C CA 1
ATOM 5945 C C . ASN C 1 220 ? -3.729 1.943 -28.437 1.00 10.48 220 ASN C C 1
ATOM 5946 O O . ASN C 1 220 ? -3.732 3.047 -28.903 1.00 10.53 220 ASN C O 1
ATOM 5951 N N . ILE C 1 221 ? -3.984 0.861 -29.119 1.00 9.58 221 ILE C N 1
ATOM 5952 C CA . ILE C 1 221 ? -4.543 0.882 -30.482 1.00 8.61 221 ILE C CA 1
ATOM 5953 C C . ILE C 1 221 ? -5.662 -0.131 -30.546 1.00 8.30 221 ILE C C 1
ATOM 5954 O O . ILE C 1 221 ? -5.469 -1.309 -30.156 1.00 8.29 221 ILE C O 1
ATOM 5959 N N . TYR C 1 222 ? -6.889 0.349 -30.937 1.00 7.87 222 TYR C N 1
ATOM 5960 C CA . TYR C 1 222 ? -8.089 -0.475 -31.024 1.00 7.87 222 TYR C CA 1
ATOM 5961 C C . TYR C 1 222 ? -8.407 -0.622 -32.495 1.00 7.43 222 TYR C C 1
ATOM 5962 O O . TYR C 1 222 ? -8.840 0.376 -33.130 1.00 7.96 222 TYR C O 1
ATOM 5971 N N . SER C 1 223 ? -8.218 -1.800 -33.096 1.00 7.89 223 SER C N 1
ATOM 5972 C CA . SER C 1 223 ? -8.584 -2.049 -34.477 1.00 7.62 223 SER C CA 1
ATOM 5973 C C . SER C 1 223 ? -10.034 -2.617 -34.554 1.00 7.47 223 SER C C 1
ATOM 5974 O O . SER C 1 223 ? -10.407 -3.437 -33.668 1.00 8.70 223 SER C O 1
ATOM 5977 N N . PHE C 1 224 ? -10.869 -2.203 -35.500 1.00 6.79 224 PHE C N 1
ATOM 5978 C CA . PHE C 1 224 ? -12.283 -2.582 -35.529 1.00 6.60 224 PHE C CA 1
ATOM 5979 C C . PHE C 1 224 ? -12.759 -2.895 -36.926 1.00 6.22 224 PHE C C 1
ATOM 5980 O O . PHE C 1 224 ? -12.242 -2.398 -37.949 1.00 6.04 224 PHE C O 1
ATOM 5988 N N . ALA C 1 225 ? -13.829 -3.696 -36.949 1.00 6.28 225 ALA C N 1
ATOM 5989 C CA . ALA C 1 225 ? -14.545 -3.919 -38.150 1.00 6.24 225 ALA C CA 1
ATOM 5990 C C . ALA C 1 225 ? -15.968 -4.197 -37.744 1.00 6.60 225 ALA C C 1
ATOM 5991 O O . ALA C 1 225 ? -16.262 -5.063 -36.877 1.00 7.18 225 ALA C O 1
ATOM 5993 N N . ILE C 1 226 ? -16.906 -3.524 -38.414 1.00 6.71 226 ILE C N 1
ATOM 5994 C CA . ILE C 1 226 ? -18.352 -3.835 -38.305 1.00 7.09 226 ILE C CA 1
ATOM 5995 C C . ILE C 1 226 ? -18.906 -4.138 -39.711 1.00 7.18 226 ILE C C 1
ATOM 5996 O O . ILE C 1 226 ? -18.531 -3.451 -40.679 1.00 7.24 226 ILE C O 1
ATOM 6001 N N . ASN C 1 227 ? -19.805 -5.128 -39.811 1.00 7.36 227 ASN C N 1
ATOM 6002 C CA . ASN C 1 227 ? -20.607 -5.148 -41.022 1.00 7.48 227 ASN C CA 1
ATOM 6003 C C . ASN C 1 227 ? -22.001 -5.498 -40.617 1.00 8.53 227 ASN C C 1
ATOM 6004 O O . ASN C 1 227 ? -22.270 -6.056 -39.578 1.00 8.80 227 ASN C O 1
ATOM 6009 N N . LEU C 1 228 ? -22.965 -4.957 -41.394 1.00 9.17 228 LEU C N 1
ATOM 6010 C CA . LEU C 1 228 ? -24.418 -4.988 -41.104 1.00 11.17 228 LEU C CA 1
ATOM 6011 C C . LEU C 1 228 ? -25.153 -5.235 -42.376 1.00 10.49 228 LEU C C 1
ATOM 6012 O O . LEU C 1 228 ? -24.745 -4.802 -43.401 1.00 9.71 228 LEU C O 1
ATOM 6017 N N . ASP C 1 229 ? -26.263 -5.960 -42.301 1.00 10.81 229 ASP C N 1
ATOM 6018 C CA . ASP C 1 229 ? -27.242 -5.970 -43.443 1.00 11.63 229 ASP C CA 1
ATOM 6019 C C . ASP C 1 229 ? -27.862 -4.608 -43.528 1.00 11.53 229 ASP C C 1
ATOM 6020 O O . ASP C 1 229 ? -28.461 -4.131 -42.621 1.00 12.87 229 ASP C O 1
ATOM 6025 N N . ILE C 1 230 ? -27.668 -3.955 -44.654 1.00 11.29 230 ILE C N 1
ATOM 6026 C CA . ILE C 1 230 ? -28.244 -2.642 -44.952 1.00 11.84 230 ILE C CA 1
ATOM 6027 C C . ILE C 1 230 ? -28.685 -2.613 -46.405 1.00 12.24 230 ILE C C 1
ATOM 6028 O O . ILE C 1 230 ? -27.897 -2.790 -47.313 1.00 12.12 230 ILE C O 1
ATOM 6033 N N . SER C 1 231 ? -29.978 -2.338 -46.601 1.00 12.68 231 SER C N 1
ATOM 6034 C CA A SER C 1 231 ? -30.545 -2.188 -47.962 0.50 13.68 231 SER C CA 1
ATOM 6035 C CA B SER C 1 231 ? -30.587 -2.193 -47.942 0.50 12.98 231 SER C CA 1
ATOM 6036 C C . SER C 1 231 ? -30.905 -0.754 -48.329 1.00 13.51 231 SER C C 1
ATOM 6037 O O . SER C 1 231 ? -31.186 -0.472 -49.484 1.00 13.62 231 SER C O 1
ATOM 6042 N N . ASP C 1 232 ? -30.898 0.141 -47.370 1.00 13.47 232 ASP C N 1
ATOM 6043 C CA . ASP C 1 232 ? -31.269 1.508 -47.546 1.00 15.15 232 ASP C CA 1
ATOM 6044 C C . ASP C 1 232 ? -30.006 2.339 -47.411 1.00 14.38 232 ASP C C 1
ATOM 6045 O O . ASP C 1 232 ? -29.384 2.413 -46.363 1.00 13.65 232 ASP C O 1
ATOM 6050 N N . SER C 1 233 ? -29.638 3.032 -48.475 1.00 14.93 233 SER C N 1
ATOM 6051 C CA . SER C 1 233 ? -28.482 3.901 -48.476 1.00 15.30 233 SER C CA 1
ATOM 6052 C C . SER C 1 233 ? -28.573 4.940 -47.392 1.00 15.38 233 SER C C 1
ATOM 6053 O O . SER C 1 233 ? -27.578 5.324 -46.781 1.00 15.45 233 SER C O 1
ATOM 6056 N N . LYS C 1 234 ? -29.785 5.371 -47.102 1.00 15.01 234 LYS C N 1
ATOM 6057 C CA . LYS C 1 234 ? -29.964 6.352 -46.075 1.00 15.67 234 LYS C CA 1
ATOM 6058 C C . LYS C 1 234 ? -29.712 5.912 -44.629 1.00 14.42 234 LYS C C 1
ATOM 6059 O O . LYS C 1 234 ? -29.609 6.708 -43.693 1.00 14.46 234 LYS C O 1
ATOM 6065 N N . PHE C 1 235 ? -29.569 4.612 -44.450 1.00 13.14 235 PHE C N 1
ATOM 6066 C CA . PHE C 1 235 ? -29.332 4.015 -43.143 1.00 13.37 235 PHE C CA 1
ATOM 6067 C C . PHE C 1 235 ? -27.797 3.704 -42.971 1.00 12.20 235 PHE C C 1
ATOM 6068 O O . PHE C 1 235 ? -27.378 3.380 -41.885 1.00 12.72 235 PHE C O 1
ATOM 6076 N N . LEU C 1 236 ? -27.027 3.941 -44.039 1.00 11.82 236 LEU C N 1
ATOM 6077 C CA . LEU C 1 236 ? -25.601 3.683 -43.958 1.00 11.28 236 LEU C CA 1
ATOM 6078 C C . LEU C 1 236 ? -24.870 4.404 -42.809 1.00 10.56 236 LEU C C 1
ATOM 6079 O O . LEU C 1 236 ? -23.933 3.857 -42.274 1.00 10.26 236 LEU C O 1
ATOM 6084 N N . PRO C 1 237 ? -25.290 5.612 -42.406 1.00 10.95 237 PRO C N 1
ATOM 6085 C CA . PRO C 1 237 ? -24.621 6.230 -41.293 1.00 10.96 237 PRO C CA 1
ATOM 6086 C C . PRO C 1 237 ? -24.543 5.363 -40.013 1.00 10.73 237 PRO C C 1
ATOM 6087 O O . PRO C 1 237 ? -23.776 5.645 -39.133 1.00 9.92 237 PRO C O 1
ATOM 6091 N N . LYS C 1 238 ? -25.410 4.384 -39.867 1.00 12.38 238 LYS C N 1
ATOM 6092 C CA . LYS C 1 238 ? -25.455 3.575 -38.654 1.00 13.51 238 LYS C CA 1
ATOM 6093 C C . LYS C 1 238 ? -24.181 2.835 -38.423 1.00 11.48 238 LYS C C 1
ATOM 6094 O O . LYS C 1 238 ? -23.851 2.461 -37.309 1.00 11.30 238 LYS C O 1
ATOM 6100 N N . ARG C 1 239 ? -23.446 2.529 -39.489 1.00 10.78 239 ARG C N 1
ATOM 6101 C CA . ARG C 1 239 ? -22.191 1.707 -39.300 1.00 9.70 239 ARG C CA 1
ATOM 6102 C C . ARG C 1 239 ? -21.251 2.435 -38.327 1.00 9.28 239 ARG C C 1
ATOM 6103 O O . ARG C 1 239 ? -20.793 1.910 -37.290 1.00 8.98 239 ARG C O 1
ATOM 6111 N N . GLU C 1 240 ? -20.975 3.703 -38.677 1.00 9.33 240 GLU C N 1
ATOM 6112 C CA . GLU C 1 240 ? -20.098 4.550 -37.890 1.00 8.95 240 GLU C CA 1
ATOM 6113 C C . GLU C 1 240 ? -20.765 5.004 -36.579 1.00 9.43 240 GLU C C 1
ATOM 6114 O O . GLU C 1 240 ? -20.075 5.112 -35.553 1.00 9.19 240 GLU C O 1
ATOM 6120 N N . GLU C 1 241 ? -22.112 5.117 -36.559 1.00 10.57 241 GLU C N 1
ATOM 6121 C CA . GLU C 1 241 ? -22.821 5.439 -35.314 1.00 11.64 241 GLU C CA 1
ATOM 6122 C C . GLU C 1 241 ? -22.544 4.385 -34.249 1.00 11.05 241 GLU C C 1
ATOM 6123 O O . GLU C 1 241 ? -22.214 4.690 -33.110 1.00 11.12 241 GLU C O 1
ATOM 6129 N N . ILE C 1 242 ? -22.593 3.112 -34.642 1.00 10.46 242 ILE C N 1
ATOM 6130 C CA . ILE C 1 242 ? -22.443 2.005 -33.639 1.00 10.23 242 ILE C CA 1
ATOM 6131 C C . ILE C 1 242 ? -21.043 1.967 -33.168 1.00 9.76 242 ILE C C 1
ATOM 6132 O O . ILE C 1 242 ? -20.813 1.874 -31.988 1.00 10.42 242 ILE C O 1
ATOM 6137 N N . VAL C 1 243 ? -20.093 2.144 -34.104 1.00 8.99 243 VAL C N 1
ATOM 6138 C CA . VAL C 1 243 ? -18.713 2.149 -33.687 1.00 8.46 243 VAL C CA 1
ATOM 6139 C C . VAL C 1 243 ? -18.359 3.240 -32.714 1.00 8.83 243 VAL C C 1
ATOM 6140 O O . VAL C 1 243 ? -17.715 3.038 -31.654 1.00 8.39 243 VAL C O 1
ATOM 6144 N N . ARG C 1 244 ? -18.809 4.447 -33.011 1.00 8.58 244 ARG C N 1
ATOM 6145 C CA . ARG C 1 244 ? -18.578 5.588 -32.125 1.00 9.49 244 ARG C CA 1
ATOM 6146 C C . ARG C 1 244 ? -19.265 5.400 -30.784 1.00 9.96 244 ARG C C 1
ATOM 6147 O O . ARG C 1 244 ? -18.687 5.795 -29.745 1.00 10.31 244 ARG C O 1
ATOM 6155 N N . GLU C 1 245 ? -20.463 4.837 -30.783 1.00 10.61 245 GLU C N 1
ATOM 6156 C CA . GLU C 1 245 ? -21.189 4.544 -29.520 1.00 11.28 245 GLU C CA 1
ATOM 6157 C C . GLU C 1 245 ? -20.409 3.605 -28.557 1.00 10.65 245 GLU C C 1
ATOM 6158 O O . GLU C 1 245 ? -20.208 3.889 -27.385 1.00 10.95 245 GLU C O 1
ATOM 6164 N N . TYR C 1 246 ? -19.815 2.554 -29.143 1.00 9.54 246 TYR C N 1
ATOM 6165 C CA . TYR C 1 246 ? -18.997 1.622 -28.390 1.00 9.47 246 TYR C CA 1
ATOM 6166 C C . TYR C 1 246 ? -17.778 2.353 -27.838 1.00 9.63 246 TYR C C 1
ATOM 6167 O O . TYR C 1 246 ? -17.437 2.200 -26.631 1.00 10.54 246 TYR C O 1
ATOM 6176 N N . PHE C 1 247 ? -17.111 3.156 -28.671 1.00 9.55 247 PHE C N 1
ATOM 6177 C CA . PHE C 1 247 ? -15.865 3.802 -28.202 1.00 9.43 247 PHE C CA 1
ATOM 6178 C C . PHE C 1 247 ? -16.109 4.977 -27.232 1.00 10.92 247 PHE C C 1
ATOM 6179 O O . PHE C 1 247 ? -15.243 5.250 -26.375 1.00 10.81 247 PHE C O 1
ATOM 6187 N N . LYS C 1 248 ? -17.219 5.622 -27.308 1.00 9.47 248 LYS C N 1
ATOM 6188 C CA . LYS C 1 248 ? -17.619 6.587 -26.282 1.00 11.73 248 LYS C CA 1
ATOM 6189 C C . LYS C 1 248 ? -17.856 5.888 -24.933 1.00 11.52 248 LYS C C 1
ATOM 6190 O O . LYS C 1 248 ? -17.469 6.360 -23.879 1.00 12.91 248 LYS C O 1
ATOM 6196 N N . ASN C 1 249 ? -18.427 4.712 -24.993 1.00 12.01 249 ASN C N 1
ATOM 6197 C CA . ASN C 1 249 ? -18.861 3.984 -23.798 1.00 14.12 249 ASN C CA 1
ATOM 6198 C C . ASN C 1 249 ? -17.663 3.558 -22.961 1.00 14.16 249 ASN C C 1
ATOM 6199 O O . ASN C 1 249 ? -17.771 3.510 -21.727 1.00 16.65 249 ASN C O 1
ATOM 6204 N N . ILE C 1 250 ? -16.574 3.217 -23.672 1.00 12.82 250 ILE C N 1
ATOM 6205 C CA . ILE C 1 250 ? -15.349 2.783 -23.000 1.00 13.23 250 ILE C CA 1
ATOM 6206 C C . ILE C 1 250 ? -14.344 3.951 -22.900 1.00 14.09 250 ILE C C 1
ATOM 6207 O O . ILE C 1 250 ? -13.194 3.766 -22.550 1.00 14.99 250 ILE C O 1
ATOM 6212 N N . ASN C 1 251 ? -14.794 5.177 -23.180 1.00 12.96 251 ASN C N 1
ATOM 6213 C CA . ASN C 1 251 ? -14.056 6.399 -22.951 1.00 15.07 251 ASN C CA 1
ATOM 6214 C C . ASN C 1 251 ? -12.791 6.605 -23.785 1.00 14.12 251 ASN C C 1
ATOM 6215 O O . ASN C 1 251 ? -11.913 7.335 -23.399 1.00 15.06 251 ASN C O 1
ATOM 6220 N N . VAL C 1 252 ? -12.777 5.954 -24.927 1.00 11.92 252 VAL C N 1
ATOM 6221 C CA . VAL C 1 252 ? -11.779 6.088 -25.946 1.00 12.31 252 VAL C CA 1
ATOM 6222 C C . VAL C 1 252 ? -12.105 7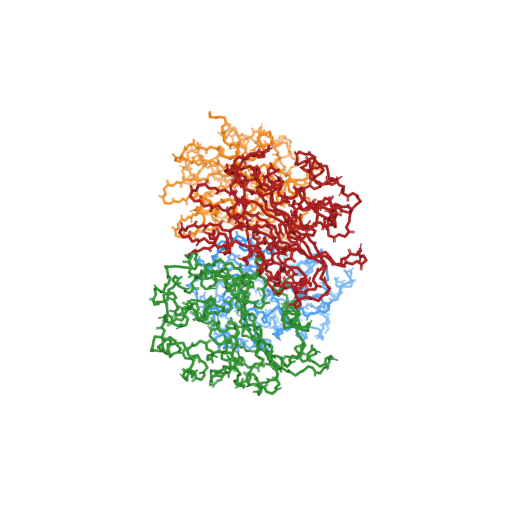.381 -26.741 1.00 13.51 252 VAL C C 1
ATOM 6223 O O . VAL C 1 252 ? -11.185 8.227 -26.976 1.00 15.68 252 VAL C O 1
ATOM 6227 N N . ILE C 1 253 ? -13.350 7.530 -27.172 1.00 14.64 253 ILE C N 1
ATOM 6228 C CA . ILE C 1 253 ? -13.749 8.786 -27.776 1.00 15.32 253 ILE C CA 1
ATOM 6229 C C . ILE C 1 253 ? -14.347 9.655 -26.647 1.00 18.80 253 ILE C C 1
ATOM 6230 O O . ILE C 1 253 ? -15.178 9.208 -25.921 1.00 19.10 253 ILE C O 1
ATOM 6235 N N . LYS C 1 254 ? -13.917 10.885 -26.469 1.00 25.49 254 LYS C N 1
ATOM 6236 C CA . LYS C 1 254 ? -14.518 11.632 -25.333 1.00 31.68 254 LYS C CA 1
ATOM 6237 C C . LYS C 1 254 ? -15.400 12.833 -25.714 1.00 37.23 254 LYS C C 1
ATOM 6238 O O . LYS C 1 254 ? -16.245 12.755 -26.642 1.00 36.88 254 LYS C O 1
ATOM 6244 N N . ASN D 1 13 ? -31.037 35.801 -81.655 1.00 33.65 13 ASN D N 1
ATOM 6245 C CA . ASN D 1 13 ? -30.334 36.186 -80.389 1.00 29.94 13 ASN D CA 1
ATOM 6246 C C . ASN D 1 13 ? -30.104 34.946 -79.501 1.00 25.26 13 ASN D C 1
ATOM 6247 O O . ASN D 1 13 ? -28.997 34.739 -79.120 1.00 25.30 13 ASN D O 1
ATOM 6252 N N . GLU D 1 14 ? -31.115 34.120 -79.238 1.00 22.12 14 GLU D N 1
ATOM 6253 C CA . GLU D 1 14 ? -30.896 32.889 -78.459 1.00 20.64 14 GLU D CA 1
ATOM 6254 C C . GLU D 1 14 ? -30.079 31.848 -79.228 1.00 17.73 14 GLU D C 1
ATOM 6255 O O . GLU D 1 14 ? -30.322 31.683 -80.466 1.00 18.68 14 GLU D O 1
ATOM 6261 N N . ASN D 1 15 ? -29.179 31.121 -78.549 1.00 15.25 15 ASN D N 1
ATOM 6262 C CA . ASN D 1 15 ? -28.324 30.125 -79.163 1.00 14.34 15 ASN D CA 1
ATOM 6263 C C . ASN D 1 15 ? -29.215 28.921 -79.507 1.00 14.07 15 ASN D C 1
ATOM 6264 O O . ASN D 1 15 ? -29.738 28.283 -78.606 1.00 13.58 15 ASN D O 1
ATOM 6269 N N . GLN D 1 16 ? -29.244 28.517 -80.782 1.00 13.88 16 GLN D N 1
ATOM 6270 C CA . GLN D 1 16 ? -30.152 27.450 -81.186 1.00 14.09 16 GLN D CA 1
ATOM 6271 C C . GLN D 1 16 ? -29.700 26.064 -80.822 1.00 13.77 16 GLN D C 1
ATOM 6272 O O . GLN D 1 16 ? -30.523 25.164 -80.628 1.00 13.39 16 GLN D O 1
ATOM 6278 N N . PHE D 1 17 ? -28.386 25.905 -80.728 1.00 13.11 17 PHE D N 1
ATOM 6279 C CA . PHE D 1 17 ? -27.793 24.643 -80.316 1.00 12.93 17 PHE D CA 1
ATOM 6280 C C . PHE D 1 17 ? -28.151 24.347 -78.878 1.00 12.06 17 PHE D C 1
ATOM 6281 O O . PHE D 1 17 ? -28.638 23.276 -78.503 1.00 11.63 17 PHE D O 1
ATOM 6289 N N . MET D 1 18 ? -28.015 25.378 -78.023 1.00 11.27 18 MET D N 1
ATOM 6290 C CA . MET D 1 18 ? -28.528 25.253 -76.675 1.00 11.03 18 MET D CA 1
ATOM 6291 C C . MET D 1 18 ? -29.997 24.981 -76.635 1.00 11.16 18 MET D C 1
ATOM 6292 O O . MET D 1 18 ? -30.416 24.140 -75.856 1.00 10.72 18 MET D O 1
ATOM 6297 N N . LYS D 1 19 ? -30.813 25.752 -77.387 1.00 11.62 19 LYS D N 1
ATOM 6298 C CA . LYS D 1 19 ? -32.243 25.514 -77.392 1.00 12.96 19 LYS D CA 1
ATOM 6299 C C . LYS D 1 19 ? -32.637 24.124 -77.758 1.00 12.70 19 LYS D C 1
ATOM 6300 O O . LYS D 1 19 ? -33.527 23.557 -77.112 1.00 12.58 19 LYS D O 1
ATOM 6306 N N . GLU D 1 20 ? -31.960 23.528 -78.744 1.00 12.56 20 GLU D N 1
ATOM 6307 C CA . GLU D 1 20 ? -32.253 22.220 -79.153 1.00 12.95 20 GLU D CA 1
ATOM 6308 C C . GLU D 1 20 ? -32.131 21.210 -77.987 1.00 12.46 20 GLU D C 1
ATOM 6309 O O . GLU D 1 20 ? -32.968 20.319 -77.819 1.00 13.08 20 GLU D O 1
ATOM 6315 N N . ILE D 1 21 ? -31.109 21.406 -77.160 1.00 12.23 21 ILE D N 1
ATOM 6316 C CA . ILE D 1 21 ? -30.843 20.551 -76.034 1.00 12.52 21 ILE D CA 1
ATOM 6317 C C . ILE D 1 21 ? -31.945 20.643 -75.040 1.00 12.20 21 ILE D C 1
ATOM 6318 O O . ILE D 1 21 ? -32.485 19.631 -74.592 1.00 12.00 21 ILE D O 1
ATOM 6323 N N . PHE D 1 22 ? -32.271 21.852 -74.618 1.00 12.42 22 PHE D N 1
ATOM 6324 C CA . PHE D 1 22 ? -33.271 22.040 -73.615 1.00 12.94 22 PHE D CA 1
ATOM 6325 C C . PHE D 1 22 ? -34.609 21.452 -74.020 1.00 14.52 22 PHE D C 1
ATOM 6326 O O . PHE D 1 22 ? -35.336 20.803 -73.203 1.00 15.05 22 PHE D O 1
ATOM 6334 N N . GLU D 1 23 ? -34.991 21.753 -75.261 1.00 14.40 23 GLU D N 1
ATOM 6335 C CA . GLU D 1 23 ? -36.276 21.252 -75.729 1.00 15.92 23 GLU D CA 1
ATOM 6336 C C . GLU D 1 23 ? -36.307 19.719 -75.842 1.00 15.61 23 GLU D C 1
ATOM 6337 O O . GLU D 1 23 ? -37.334 19.086 -75.505 1.00 17.16 23 GLU D O 1
ATOM 6343 N N . ARG D 1 24 ? -35.227 19.131 -76.367 1.00 15.29 24 ARG D N 1
ATOM 6344 C CA . ARG D 1 24 ? -35.142 17.685 -76.542 1.00 15.48 24 ARG D CA 1
ATOM 6345 C C . ARG D 1 24 ? -35.252 16.920 -75.209 1.00 15.93 24 ARG D C 1
ATOM 6346 O O . ARG D 1 24 ? -35.992 15.893 -75.112 1.00 18.55 24 ARG D O 1
ATOM 6354 N N . LYS D 1 25 ? -34.583 17.467 -74.191 1.00 16.18 25 LYS D N 1
ATOM 6355 C CA . LYS D 1 25 ? -34.614 16.901 -72.876 1.00 16.45 25 LYS D CA 1
ATOM 6356 C C . LYS D 1 25 ? -35.802 17.309 -71.998 1.00 15.77 25 LYS D C 1
ATOM 6357 O O . LYS D 1 25 ? -35.974 16.793 -70.870 1.00 16.68 25 LYS D O 1
ATOM 6363 N N . GLY D 1 26 ? -36.601 18.252 -72.494 1.00 16.72 26 GLY D N 1
ATOM 6364 C CA . GLY D 1 26 ? -37.807 18.703 -71.757 1.00 17.55 26 GLY D CA 1
ATOM 6365 C C . GLY D 1 26 ? -37.471 19.425 -70.481 1.00 17.18 26 GLY D C 1
ATOM 6366 O O . GLY D 1 26 ? -38.213 19.363 -69.484 1.00 17.39 26 GLY D O 1
ATOM 6367 N N . LEU D 1 27 ? -36.342 20.135 -70.493 1.00 15.97 27 LEU D N 1
ATOM 6368 C CA . LEU D 1 27 ? -35.911 20.829 -69.287 1.00 17.01 27 LEU D CA 1
ATOM 6369 C C . LEU D 1 27 ? -36.294 22.308 -69.340 1.00 15.95 27 LEU D C 1
ATOM 6370 O O . LEU D 1 27 ? -36.346 22.940 -70.406 1.00 16.91 27 LEU D O 1
ATOM 6375 N N . ASN D 1 28 ? -36.554 22.852 -68.180 1.00 16.18 28 ASN D N 1
ATOM 6376 C CA . ASN D 1 28 ? -36.755 24.271 -67.988 1.00 15.56 28 ASN D CA 1
ATOM 6377 C C . ASN D 1 28 ? -35.497 24.804 -67.294 1.00 13.75 28 ASN D C 1
ATOM 6378 O O . ASN D 1 28 ? -35.098 24.360 -66.199 1.00 12.80 28 ASN D O 1
ATOM 6383 N N . GLY D 1 29 ? -34.843 25.776 -67.896 1.00 11.99 29 GLY D N 1
ATOM 6384 C CA . GLY D 1 29 ? -33.660 26.395 -67.311 1.00 11.16 29 GLY D CA 1
ATOM 6385 C C . GLY D 1 29 ? -33.058 27.432 -68.211 1.00 10.36 29 GLY D C 1
ATOM 6386 O O . GLY D 1 29 ? -33.729 28.003 -69.142 1.00 10.40 29 GLY D O 1
ATOM 6387 N N . THR D 1 30 ? -31.827 27.812 -67.888 1.00 9.68 30 THR D N 1
ATOM 6388 C CA . THR D 1 30 ? -31.075 28.826 -68.632 1.00 9.55 30 THR D CA 1
ATOM 6389 C C . THR D 1 30 ? -29.637 28.403 -68.727 1.00 9.10 30 THR D C 1
ATOM 6390 O O . THR D 1 30 ? -29.136 27.633 -67.853 1.00 8.41 30 THR D O 1
ATOM 6394 N N . PHE D 1 31 ? -28.931 28.933 -69.713 1.00 9.13 31 PHE D N 1
ATOM 6395 C CA . PHE D 1 31 ? -27.464 28.622 -69.917 1.00 9.07 31 PHE D CA 1
ATOM 6396 C C . PHE D 1 31 ? -26.853 29.857 -70.550 1.00 9.08 31 PHE D C 1
ATOM 6397 O O . PHE D 1 31 ? -27.381 30.387 -71.523 1.00 9.93 31 PHE D O 1
ATOM 6405 N N . VAL D 1 32 ? -25.792 30.345 -69.931 1.00 8.79 32 VAL D N 1
ATOM 6406 C CA . VAL D 1 32 ? -25.033 31.484 -70.391 1.00 9.35 32 VAL D CA 1
ATOM 6407 C C . VAL D 1 32 ? -23.575 31.138 -70.523 1.00 9.14 32 VAL D C 1
ATOM 6408 O O . VAL D 1 32 ? -23.023 30.535 -69.594 1.00 8.87 32 VAL D O 1
ATOM 6412 N N . VAL D 1 33 ? -22.959 31.527 -71.630 1.00 9.49 33 VAL D N 1
ATOM 6413 C CA . VAL D 1 33 ? -21.504 31.392 -71.843 1.00 9.44 33 VAL D CA 1
ATOM 6414 C C . VAL D 1 33 ? -21.004 32.734 -72.288 1.00 10.25 33 VAL D C 1
ATOM 6415 O O . VAL D 1 33 ? -21.515 33.317 -73.270 1.00 11.51 33 VAL D O 1
ATOM 6419 N N . TYR D 1 34 ? -19.931 33.200 -71.662 1.00 10.12 34 TYR D N 1
ATOM 6420 C CA . TYR D 1 34 ? -19.169 34.383 -72.082 1.00 10.91 34 TYR D CA 1
ATOM 6421 C C . TYR D 1 34 ? -17.864 33.956 -72.694 1.00 10.99 34 TYR D C 1
ATOM 6422 O O . TYR D 1 34 ? -17.085 33.299 -72.010 1.00 10.70 34 TYR D O 1
ATOM 6431 N N . ASP D 1 35 ? -17.601 34.375 -73.947 1.00 11.97 35 ASP D N 1
ATOM 6432 C CA . ASP D 1 35 ? -16.368 34.113 -74.685 1.00 12.75 35 ASP D CA 1
ATOM 6433 C C . ASP D 1 35 ? -15.559 35.404 -74.533 1.00 13.55 35 ASP D C 1
ATOM 6434 O O . ASP D 1 35 ? -15.905 36.430 -75.126 1.00 14.09 35 ASP D O 1
ATOM 6439 N N . LEU D 1 36 ? -14.483 35.340 -73.776 1.00 13.32 36 LEU D N 1
ATOM 6440 C CA . LEU D 1 36 ? -13.658 36.522 -73.523 1.00 14.20 36 LEU D CA 1
ATOM 6441 C C . LEU D 1 36 ? -12.977 37.075 -74.795 1.00 15.53 36 LEU D C 1
ATOM 6442 O O . LEU D 1 36 ? -13.022 38.309 -75.082 1.00 17.36 36 LEU D O 1
ATOM 6447 N N . LYS D 1 37 ? -12.275 36.214 -75.553 1.00 16.05 37 LYS D N 1
ATOM 6448 C CA . LYS D 1 37 ? -11.495 36.687 -76.701 1.00 18.31 37 LYS D CA 1
ATOM 6449 C C . LYS D 1 37 ? -12.427 37.408 -77.653 1.00 19.26 37 LYS D C 1
ATOM 6450 O O . LYS D 1 37 ? -12.048 38.411 -78.256 1.00 20.23 37 LYS D O 1
ATOM 6456 N N . ASN D 1 38 ? -13.636 36.903 -77.845 1.00 19.31 38 ASN D N 1
ATOM 6457 C CA . ASN D 1 38 ? -14.561 37.478 -78.830 1.00 20.11 38 ASN D CA 1
ATOM 6458 C C . ASN D 1 38 ? -15.592 38.404 -78.207 1.00 20.49 38 ASN D C 1
ATOM 6459 O O . ASN D 1 38 ? -16.396 39.042 -78.934 1.00 20.43 38 ASN D O 1
ATOM 6464 N N . ASP D 1 39 ? -15.477 38.586 -76.892 1.00 19.73 39 ASP D N 1
ATOM 6465 C CA . ASP D 1 39 ? -16.359 39.470 -76.086 1.00 20.58 39 ASP D CA 1
ATOM 6466 C C . ASP D 1 39 ? -17.811 39.260 -76.449 1.00 21.12 39 ASP D C 1
ATOM 6467 O O . ASP D 1 39 ? -18.532 40.208 -76.822 1.00 22.00 39 ASP D O 1
ATOM 6472 N N . LYS D 1 40 ? -18.230 37.990 -76.364 1.00 20.17 40 LYS D N 1
ATOM 6473 C CA . LYS D 1 40 ? -19.463 37.515 -76.921 1.00 20.69 40 LYS D CA 1
ATOM 6474 C C . LYS D 1 40 ? -20.205 36.640 -75.926 1.00 18.85 40 LYS D C 1
ATOM 6475 O O . LYS D 1 40 ? -19.603 35.771 -75.306 1.00 16.57 40 LYS D O 1
ATOM 6481 N N . ILE D 1 41 ? -21.490 36.879 -75.768 1.00 17.59 41 ILE D N 1
ATOM 6482 C CA . ILE D 1 41 ? -22.363 36.052 -74.952 1.00 17.45 41 ILE D CA 1
ATOM 6483 C C . ILE D 1 41 ? -23.191 35.156 -75.829 1.00 16.31 41 ILE D C 1
ATOM 6484 O O . ILE D 1 41 ? -23.741 35.602 -76.823 1.00 16.60 41 ILE D O 1
ATOM 6489 N N . ASP D 1 42 ? -23.269 33.877 -75.483 1.00 14.70 42 ASP D N 1
ATOM 6490 C CA . ASP D 1 42 ? -24.304 32.916 -75.990 1.00 14.29 42 ASP D CA 1
ATOM 6491 C C . ASP D 1 42 ? -25.250 32.462 -74.895 1.00 13.66 42 ASP D C 1
ATOM 6492 O O . ASP D 1 42 ? -24.767 32.171 -73.817 1.00 13.07 42 ASP D O 1
ATOM 6497 N N . TYR D 1 43 ? -26.560 32.497 -75.095 1.00 13.61 43 TYR D N 1
ATOM 6498 C CA . TYR D 1 43 ? -27.466 32.136 -74.049 1.00 13.25 43 TYR D CA 1
ATOM 6499 C C . TYR D 1 43 ? -28.707 31.395 -74.550 1.00 12.52 43 TYR D C 1
ATOM 6500 O O . TYR D 1 43 ? -29.041 31.467 -75.759 1.00 12.14 43 TYR D O 1
ATOM 6509 N N . TYR D 1 44 ? -29.347 30.694 -73.635 1.00 11.30 44 TYR D N 1
ATOM 6510 C CA . TYR D 1 44 ? -30.690 30.131 -73.806 1.00 11.46 44 TYR D CA 1
ATOM 6511 C C . TYR D 1 44 ? -31.495 30.669 -72.632 1.00 11.29 44 TYR D C 1
ATOM 6512 O O . TYR D 1 44 ? -31.031 30.541 -71.487 1.00 10.65 44 TYR D O 1
ATOM 6521 N N . ASN D 1 45 ? -32.645 31.258 -72.988 1.00 11.02 45 ASN D N 1
ATOM 6522 C CA . ASN D 1 45 ? -33.636 31.777 -72.048 1.00 11.05 45 ASN D CA 1
ATOM 6523 C C . ASN D 1 45 ? -33.155 33.012 -71.307 1.00 11.59 45 ASN D C 1
ATOM 6524 O O . ASN D 1 45 ? -32.693 32.945 -70.159 1.00 11.14 45 ASN D O 1
ATOM 6529 N N . LEU D 1 46 ? -33.199 34.145 -72.010 1.00 12.61 46 LEU D N 1
ATOM 6530 C CA . LEU D 1 46 ? -32.555 35.369 -71.504 1.00 13.28 46 LEU D CA 1
ATOM 6531 C C . LEU D 1 46 ? -33.237 35.865 -70.239 1.00 14.20 46 LEU D C 1
ATOM 6532 O O . LEU D 1 46 ? -32.551 36.319 -69.314 1.00 13.10 46 LEU D O 1
ATOM 6537 N N . ASP D 1 47 ? -34.536 35.762 -70.177 1.00 15.50 47 ASP D N 1
ATOM 6538 C CA . ASP D 1 47 ? -35.270 36.263 -69.022 1.00 16.64 47 ASP D CA 1
ATOM 6539 C C . ASP D 1 47 ? -34.858 35.477 -67.777 1.00 14.80 47 ASP D C 1
ATOM 6540 O O . ASP D 1 47 ? -34.647 36.052 -66.698 1.00 15.42 47 ASP D O 1
ATOM 6545 N N . ARG D 1 48 ? -34.679 34.171 -67.948 1.00 13.54 48 ARG D N 1
ATOM 6546 C CA . ARG D 1 48 ? -34.235 33.376 -66.815 1.00 11.96 48 ARG D CA 1
ATOM 6547 C C . ARG D 1 48 ? -32.775 33.560 -66.560 1.00 11.02 48 ARG D C 1
ATOM 6548 O O . ARG D 1 48 ? -32.368 33.469 -65.406 1.00 10.09 48 ARG D O 1
ATOM 6556 N N . ALA D 1 49 ? -31.972 33.835 -67.581 1.00 10.82 49 ALA D N 1
ATOM 6557 C CA . ALA D 1 49 ? -30.564 34.105 -67.374 1.00 10.58 49 ALA D CA 1
ATOM 6558 C C . ALA D 1 49 ? -30.395 35.284 -66.398 1.00 10.83 49 ALA D C 1
ATOM 6559 O O . ALA D 1 49 ? -29.425 35.376 -65.680 1.00 10.71 49 ALA D O 1
ATOM 6561 N N . ASN D 1 50 ? -31.329 36.207 -66.418 1.00 11.25 50 ASN D N 1
ATOM 6562 C CA . ASN D 1 50 ? -31.303 37.400 -65.573 1.00 12.43 50 ASN D CA 1
ATOM 6563 C C . ASN D 1 50 ? -32.130 37.225 -64.291 1.00 12.13 50 ASN D C 1
ATOM 6564 O O . ASN D 1 50 ? -32.235 38.145 -63.445 1.00 13.61 50 ASN D O 1
ATOM 6569 N N . GLU D 1 51 ? -32.738 36.071 -64.097 1.00 11.82 51 GLU D N 1
ATOM 6570 C CA . GLU D 1 51 ? -33.545 35.806 -62.898 1.00 11.63 51 GLU D CA 1
ATOM 6571 C C . GLU D 1 51 ? -32.556 35.304 -61.796 1.00 10.03 51 GLU D C 1
ATOM 6572 O O . GLU D 1 51 ? -31.857 34.325 -61.972 1.00 9.49 51 GLU D O 1
ATOM 6578 N N . ARG D 1 52 ? -32.660 35.885 -60.623 1.00 9.97 52 ARG D N 1
ATOM 6579 C CA . ARG D 1 52 ? -31.893 35.512 -59.466 1.00 9.40 52 ARG D CA 1
ATOM 6580 C C . ARG D 1 52 ? -32.505 34.330 -58.660 1.00 9.40 52 ARG D C 1
ATOM 6581 O O . ARG D 1 52 ? -33.683 34.288 -58.366 1.00 10.20 52 ARG D O 1
ATOM 6589 N N . PHE D 1 53 ? -31.666 33.369 -58.294 1.00 8.57 53 PHE D N 1
ATOM 6590 C CA . PHE D 1 53 ? -32.057 32.161 -57.545 1.00 8.87 53 PHE D CA 1
ATOM 6591 C C . PHE D 1 53 ? -31.077 32.005 -56.394 1.00 8.12 53 PHE D C 1
ATOM 6592 O O . PHE D 1 53 ? -29.873 32.465 -56.456 1.00 7.68 53 PHE D O 1
ATOM 6600 N N . TYR D 1 54 ? -31.469 31.293 -55.364 1.00 8.09 54 TYR D N 1
ATOM 6601 C CA . TYR D 1 54 ? -30.505 30.940 -54.311 1.00 8.04 54 TYR D CA 1
ATOM 6602 C C . TYR D 1 54 ? -29.313 30.274 -54.947 1.00 7.73 54 TYR D C 1
ATOM 6603 O O . TYR D 1 54 ? -29.484 29.383 -55.762 1.00 7.87 54 TYR D O 1
ATOM 6612 N N . PRO D 1 55 ? -28.047 30.650 -54.567 1.00 7.82 55 PRO D N 1
ATOM 6613 C CA . PRO D 1 55 ? -26.878 30.022 -55.219 1.00 7.40 55 PRO D CA 1
ATOM 6614 C C . PRO D 1 55 ? -26.603 28.645 -54.684 1.00 7.41 55 PRO D C 1
ATOM 6615 O O . PRO D 1 55 ? -25.860 27.881 -55.383 1.00 6.71 55 PRO D O 1
ATOM 6619 N N . ALA D 1 56 ? -27.128 28.276 -53.527 1.00 7.34 56 ALA D N 1
ATOM 6620 C CA . ALA D 1 56 ? -26.738 27.035 -52.895 1.00 7.48 56 ALA D CA 1
ATOM 6621 C C . ALA D 1 56 ? -25.240 26.868 -52.909 1.00 7.29 56 ALA D C 1
ATOM 6622 O O . ALA D 1 56 ? -24.521 27.803 -52.697 1.00 6.92 56 ALA D O 1
ATOM 6624 N N . SER D 1 57 ? -24.716 25.648 -53.077 1.00 7.45 57 SER D N 1
ATOM 6625 C CA . SER D 1 57 ? -23.298 25.433 -52.891 1.00 7.66 57 SER D CA 1
ATOM 6626 C C . SER D 1 57 ? -22.423 26.089 -53.953 1.00 7.28 57 SER D C 1
ATOM 6627 O O . SER D 1 57 ? -21.223 26.112 -53.778 1.00 7.93 57 SER D O 1
ATOM 6630 N N . SER D 1 58 ? -23.011 26.653 -55.015 1.00 6.94 58 SER D N 1
ATOM 6631 C CA . SER D 1 58 ? -22.169 27.418 -55.941 1.00 6.72 58 SER D CA 1
ATOM 6632 C C . SER D 1 58 ? -21.527 28.618 -55.237 1.00 6.63 58 SER D C 1
ATOM 6633 O O . SER D 1 58 ? -20.559 29.167 -55.675 1.00 7.33 58 SER D O 1
ATOM 6636 N N . PHE D 1 59 ? -22.090 29.057 -54.112 1.00 6.60 59 PHE D N 1
ATOM 6637 C CA . PHE D 1 59 ? -21.517 30.110 -53.286 1.00 6.80 59 PHE D CA 1
ATOM 6638 C C . PHE D 1 59 ? -20.217 29.776 -52.645 1.00 6.62 59 PHE D C 1
ATOM 6639 O O . PHE D 1 59 ? -19.440 30.679 -52.278 1.00 6.94 59 PHE D O 1
ATOM 6659 N N . ILE D 1 61 ? -17.544 28.923 -53.841 1.00 7.06 61 ILE D N 1
ATOM 6660 C CA . ILE D 1 61 ? -16.383 29.595 -54.529 1.00 7.34 61 ILE D CA 1
ATOM 6661 C C . ILE D 1 61 ? -16.034 30.907 -53.814 1.00 7.91 61 ILE D C 1
ATOM 6662 O O . ILE D 1 61 ? -14.834 31.212 -53.513 1.00 7.83 61 ILE D O 1
ATOM 6667 N N . PHE D 1 62 ? -17.051 31.728 -53.578 1.00 7.55 62 PHE D N 1
ATOM 6668 C CA . PHE D 1 62 ? -16.827 33.054 -53.062 1.00 8.04 62 PHE D CA 1
ATOM 6669 C C . PHE D 1 62 ? -16.789 33.091 -51.554 1.00 7.94 62 PHE D C 1
ATOM 6670 O O . PHE D 1 62 ? -16.056 33.950 -51.014 1.00 8.11 62 PHE D O 1
ATOM 6678 N N . ASN D 1 63 ? -17.500 32.182 -50.866 1.00 7.38 63 ASN D N 1
ATOM 6679 C CA . ASN D 1 63 ? -17.219 32.033 -49.448 1.00 7.43 63 ASN D CA 1
ATOM 6680 C C . ASN D 1 63 ? -15.761 31.768 -49.161 1.00 7.47 63 ASN D C 1
ATOM 6681 O O . ASN D 1 63 ? -15.144 32.409 -48.273 1.00 7.56 63 ASN D O 1
ATOM 6686 N N . THR D 1 64 ? -15.127 30.935 -50.003 1.00 7.44 64 THR D N 1
ATOM 6687 C CA . THR D 1 64 ? -13.710 30.618 -49.808 1.00 7.48 64 THR D CA 1
ATOM 6688 C C . THR D 1 64 ? -12.930 31.917 -49.924 1.00 7.59 64 THR D C 1
ATOM 6689 O O . THR D 1 64 ? -12.021 32.195 -49.130 1.00 7.65 64 THR D O 1
ATOM 6693 N N . LEU D 1 65 ? -13.208 32.645 -50.988 1.00 7.68 65 LEU D N 1
ATOM 6694 C CA . LEU D 1 65 ? -12.392 33.824 -51.299 1.00 8.37 65 LEU D CA 1
ATOM 6695 C C . LEU D 1 65 ? -12.474 34.821 -50.144 1.00 8.59 65 LEU D C 1
ATOM 6696 O O . LEU D 1 65 ? -11.470 35.406 -49.741 1.00 9.08 65 LEU D O 1
ATOM 6701 N N . ILE D 1 66 ? -13.681 35.081 -49.645 1.00 8.69 66 ILE D N 1
ATOM 6702 C CA . ILE D 1 66 ? -13.885 35.992 -48.505 1.00 8.96 66 ILE D CA 1
ATOM 6703 C C . ILE D 1 66 ? -13.187 35.456 -47.251 1.00 9.03 66 ILE D C 1
ATOM 6704 O O . ILE D 1 66 ? -12.526 36.222 -46.499 1.00 9.32 66 ILE D O 1
ATOM 6709 N N . GLY D 1 67 ? -13.253 34.151 -46.994 1.00 8.94 67 GLY D N 1
ATOM 6710 C CA . GLY D 1 67 ? -12.519 33.597 -45.921 1.00 9.40 67 GLY D CA 1
ATOM 6711 C C . GLY D 1 67 ? -11.017 33.758 -46.018 1.00 9.65 67 GLY D C 1
ATOM 6712 O O . GLY D 1 67 ? -10.382 34.103 -44.991 1.00 10.97 67 GLY D O 1
ATOM 6713 N N . LEU D 1 68 ? -10.420 33.555 -47.205 1.00 9.32 68 LEU D N 1
ATOM 6714 C CA . LEU D 1 68 ? -8.986 33.735 -47.366 1.00 9.84 68 LEU D CA 1
ATOM 6715 C C . LEU D 1 68 ? -8.590 35.220 -47.192 1.00 10.00 68 LEU D C 1
ATOM 6716 O O . LEU D 1 68 ? -7.555 35.498 -46.526 1.00 11.03 68 LEU D O 1
ATOM 6721 N N . GLU D 1 69 ? -9.429 36.136 -47.723 1.00 10.42 69 GLU D N 1
ATOM 6722 C CA . GLU D 1 69 ? -9.074 37.541 -47.682 1.00 10.96 69 GLU D CA 1
ATOM 6723 C C . GLU D 1 69 ? -9.079 38.039 -46.222 1.00 11.28 69 GLU D C 1
ATOM 6724 O O . GLU D 1 69 ? -8.292 38.927 -45.881 1.00 11.57 69 GLU D O 1
ATOM 6730 N N . ASN D 1 70 ? -9.978 37.487 -45.373 1.00 10.80 70 ASN D N 1
ATOM 6731 C CA . ASN D 1 70 ? -10.023 37.823 -43.954 1.00 11.24 70 ASN D CA 1
ATOM 6732 C C . ASN D 1 70 ? -9.029 37.022 -43.063 1.00 11.59 70 ASN D C 1
ATOM 6733 O O . ASN D 1 70 ? -9.033 37.227 -41.857 1.00 12.29 70 ASN D O 1
ATOM 6738 N N . GLY D 1 71 ? -8.201 36.163 -43.661 1.00 11.78 71 GLY D N 1
ATOM 6739 C CA . GLY D 1 71 ? -7.265 35.287 -42.897 1.00 12.45 71 GLY D CA 1
ATOM 6740 C C . GLY D 1 71 ? -7.918 34.313 -41.930 1.00 12.87 71 GLY D C 1
ATOM 6741 O O . GLY D 1 71 ? -7.328 33.984 -40.877 1.00 14.74 71 GLY D O 1
ATOM 6742 N N . ILE D 1 72 ? -9.117 33.833 -42.256 1.00 12.34 72 ILE D N 1
ATOM 6743 C CA . ILE D 1 72 ? -9.783 32.893 -41.369 1.00 12.74 72 ILE D CA 1
ATOM 6744 C C . ILE D 1 72 ? -8.934 31.613 -41.353 1.00 13.82 72 ILE D C 1
ATOM 6745 O O . ILE D 1 72 ? -8.698 31.001 -40.305 1.00 14.19 72 ILE D O 1
ATOM 6750 N N . VAL D 1 73 ? -8.454 31.211 -42.524 1.00 14.02 73 VAL D N 1
ATOM 6751 C CA . VAL D 1 73 ? -7.352 30.250 -42.625 1.00 14.37 73 VAL D CA 1
ATOM 6752 C C . VAL D 1 73 ? -6.203 30.890 -43.337 1.00 15.13 73 VAL D C 1
ATOM 6753 O O . VAL D 1 73 ? -6.377 31.871 -44.051 1.00 14.53 73 VAL D O 1
ATOM 6757 N N . LYS D 1 74 ? -5.021 30.301 -43.155 1.00 16.72 74 LYS D N 1
ATOM 6758 C CA . LYS D 1 74 ? -3.821 30.751 -43.787 1.00 17.92 74 LYS D CA 1
ATOM 6759 C C . LYS D 1 74 ? -3.807 30.472 -45.320 1.00 15.81 74 LYS D C 1
ATOM 6760 O O . LYS D 1 74 ? -3.415 31.284 -46.165 1.00 15.44 74 LYS D O 1
ATOM 6766 N N . ASN D 1 75 ? -4.404 29.360 -45.686 1.00 13.03 75 ASN D N 1
ATOM 6767 C CA . ASN D 1 75 ? -4.546 28.994 -47.115 1.00 11.97 75 ASN D CA 1
ATOM 6768 C C . ASN D 1 75 ? -5.523 27.793 -47.173 1.00 10.65 75 ASN D C 1
ATOM 6769 O O . ASN D 1 75 ? -6.056 27.339 -46.144 1.00 10.59 75 ASN D O 1
ATOM 6774 N N . VAL D 1 76 ? -5.873 27.377 -48.385 1.00 9.73 76 VAL D N 1
ATOM 6775 C CA . VAL D 1 76 ? -6.840 26.350 -48.556 1.00 9.63 76 VAL D CA 1
ATOM 6776 C C . VAL D 1 76 ? -6.356 24.947 -48.181 1.00 9.22 76 VAL D C 1
ATOM 6777 O O . VAL D 1 76 ? -7.183 24.060 -48.228 1.00 10.18 76 VAL D O 1
ATOM 6781 N N . ASP D 1 77 ? -5.062 24.784 -47.815 1.00 10.17 77 ASP D N 1
ATOM 6782 C CA . ASP D 1 77 ? -4.518 23.494 -47.383 1.00 10.92 77 ASP D CA 1
ATOM 6783 C C . ASP D 1 77 ? -4.452 23.342 -45.843 1.00 10.94 77 ASP D C 1
ATOM 6784 O O . ASP D 1 77 ? -4.187 22.243 -45.339 1.00 11.36 77 ASP D O 1
ATOM 6789 N N . GLU D 1 78 ? -4.829 24.394 -45.141 1.00 10.95 78 GLU D N 1
ATOM 6790 C CA . GLU D 1 78 ? -4.837 24.416 -43.686 1.00 11.90 78 GLU D CA 1
ATOM 6791 C C . GLU D 1 78 ? -5.972 23.693 -43.123 1.00 11.13 78 GLU D C 1
ATOM 6792 O O . GLU D 1 78 ? -7.088 24.028 -43.444 1.00 9.95 78 GLU D O 1
ATOM 6798 N N . MET D 1 79 ? -5.732 22.746 -42.248 1.00 11.36 79 MET D N 1
ATOM 6799 C CA A MET D 1 79 ? -6.822 22.039 -41.586 0.50 10.73 79 MET D CA 1
ATOM 6800 C CA B MET D 1 79 ? -6.775 22.024 -41.528 0.50 11.96 79 MET D CA 1
ATOM 6801 C C . MET D 1 79 ? -7.715 23.054 -40.837 1.00 10.43 79 MET D C 1
ATOM 6802 O O . MET D 1 79 ? -7.255 23.942 -40.136 1.00 12.81 79 MET D O 1
ATOM 6811 N N . PHE D 1 80 ? -9.029 22.933 -41.064 1.00 9.67 80 PHE D N 1
ATOM 6812 C CA . PHE D 1 80 ? -9.975 23.897 -40.604 1.00 9.08 80 PHE D CA 1
ATOM 6813 C C . PHE D 1 80 ? -11.240 23.302 -39.936 1.00 9.21 80 PHE D C 1
ATOM 6814 O O . PHE D 1 80 ? -11.697 23.805 -38.938 1.00 10.13 80 PHE D O 1
ATOM 6822 N N . TYR D 1 81 ? -11.819 22.285 -40.553 1.00 9.06 81 TYR D N 1
ATOM 6823 C CA . TYR D 1 81 ? -13.022 21.680 -40.084 1.00 9.06 81 TYR D CA 1
ATOM 6824 C C . TYR D 1 81 ? -12.607 20.431 -39.385 1.00 9.50 81 TYR D C 1
ATOM 6825 O O . TYR D 1 81 ? -11.881 19.623 -39.978 1.00 8.69 81 TYR D O 1
ATOM 6834 N N . TYR D 1 82 ? -13.147 20.203 -38.174 1.00 10.50 82 TYR D N 1
ATOM 6835 C CA . TYR D 1 82 ? -12.827 19.022 -37.331 1.00 11.31 82 TYR D CA 1
ATOM 6836 C C . TYR D 1 82 ? -14.147 18.285 -37.142 1.00 10.58 82 TYR D C 1
ATOM 6837 O O . TYR D 1 82 ? -15.143 18.793 -36.534 1.00 11.40 82 TYR D O 1
ATOM 6846 N N . TYR D 1 83 ? -14.201 17.106 -37.739 1.00 9.74 83 TYR D N 1
ATOM 6847 C CA . TYR D 1 83 ? -15.420 16.326 -37.686 1.00 9.34 83 TYR D CA 1
ATOM 6848 C C . TYR D 1 83 ? -15.609 15.827 -36.199 1.00 10.09 83 TYR D C 1
ATOM 6849 O O . TYR D 1 83 ? -14.645 15.745 -35.390 1.00 11.41 83 TYR D O 1
ATOM 6858 N N . ASP D 1 84 ? -16.854 15.509 -35.897 1.00 10.56 84 ASP D N 1
ATOM 6859 C CA . ASP D 1 84 ? -17.322 15.300 -34.527 1.00 11.46 84 ASP D CA 1
ATOM 6860 C C . ASP D 1 84 ? -18.302 14.191 -34.397 1.00 11.55 84 ASP D C 1
ATOM 6861 O O . ASP D 1 84 ? -18.977 14.100 -33.310 1.00 13.13 84 ASP D O 1
ATOM 6866 N N . GLY D 1 85 ? -18.503 13.402 -35.437 1.00 11.20 85 GLY D N 1
ATOM 6867 C CA . GLY D 1 85 ? -19.450 12.258 -35.350 1.00 12.18 85 GLY D CA 1
ATOM 6868 C C . GLY D 1 85 ? -20.872 12.621 -35.743 1.00 13.30 85 GLY D C 1
ATOM 6869 O O . GLY D 1 85 ? -21.740 11.739 -35.734 1.00 13.40 85 GLY D O 1
ATOM 6870 N N . SER D 1 86 ? -21.100 13.899 -36.005 1.00 13.57 86 SER D N 1
ATOM 6871 C CA . SER D 1 86 ? -22.477 14.414 -36.237 1.00 14.38 86 SER D CA 1
ATOM 6872 C C . SER D 1 86 ? -23.066 13.916 -37.604 1.00 14.37 86 SER D C 1
ATOM 6873 O O . SER D 1 86 ? -22.347 13.395 -38.454 1.00 12.83 86 SER D O 1
ATOM 6876 N N . LYS D 1 87 ? -24.375 14.014 -37.755 1.00 15.15 87 LYS D N 1
ATOM 6877 C CA . LYS D 1 87 ? -25.019 13.564 -38.967 1.00 15.63 87 LYS D CA 1
ATOM 6878 C C . LYS D 1 87 ? -24.592 14.450 -40.119 1.00 14.11 87 LYS D C 1
ATOM 6879 O O . LYS D 1 87 ? -24.581 15.664 -39.975 1.00 14.68 87 LYS D O 1
ATOM 6885 N N . VAL D 1 88 ? -24.253 13.801 -41.247 1.00 12.76 88 VAL D N 1
ATOM 6886 C CA . VAL D 1 88 ? -23.832 14.460 -42.481 1.00 12.09 88 VAL D CA 1
ATOM 6887 C C . VAL D 1 88 ? -24.538 13.820 -43.647 1.00 11.54 88 VAL D C 1
ATOM 6888 O O . VAL D 1 88 ? -24.682 12.580 -43.734 1.00 12.32 88 VAL D O 1
ATOM 6892 N N . PHE D 1 89 ? -24.930 14.642 -44.604 1.00 11.49 89 PHE D N 1
ATOM 6893 C CA . PHE D 1 89 ? -25.652 14.136 -45.738 1.00 12.52 89 PHE D CA 1
ATOM 6894 C C . PHE D 1 89 ? -24.924 13.184 -46.672 1.00 11.29 89 PHE D C 1
ATOM 6895 O O . PHE D 1 89 ? -25.581 12.288 -47.225 1.00 12.02 89 PHE D O 1
ATOM 6903 N N . LEU D 1 90 ? -23.620 13.414 -46.861 1.00 9.67 90 LEU D N 1
ATOM 6904 C CA . LEU D 1 90 ? -22.700 12.606 -47.632 1.00 9.33 90 LEU D CA 1
ATOM 6905 C C . LEU D 1 90 ? -21.590 12.062 -46.740 1.00 8.99 90 LEU D C 1
ATOM 6906 O O . LEU D 1 90 ? -21.055 12.763 -45.898 1.00 8.48 90 LEU D O 1
ATOM 6911 N N . ASP D 1 91 ? -21.241 10.786 -46.970 1.00 8.61 91 ASP D N 1
ATOM 6912 C CA . ASP D 1 91 ? -20.229 10.072 -46.156 1.00 8.41 91 ASP D CA 1
ATOM 6913 C C . ASP D 1 91 ? -18.905 10.763 -46.305 1.00 7.78 91 ASP D C 1
ATOM 6914 O O . ASP D 1 91 ? -18.073 10.758 -45.387 1.00 7.37 91 ASP D O 1
ATOM 6919 N N . SER D 1 92 ? -18.681 11.382 -47.451 1.00 7.46 92 SER D N 1
ATOM 6920 C CA . SER D 1 92 ? -17.396 12.037 -47.686 1.00 7.39 92 SER D CA 1
ATOM 6921 C C . SER D 1 92 ? -17.192 13.240 -46.751 1.00 6.92 92 SER D C 1
ATOM 6922 O O . SER D 1 92 ? -16.058 13.790 -46.648 1.00 7.31 92 SER D O 1
ATOM 6925 N N . TRP D 1 93 ? -18.319 13.701 -46.166 1.00 7.02 93 TRP D N 1
ATOM 6926 C CA . TRP D 1 93 ? -18.247 14.800 -45.227 1.00 7.04 93 TRP D CA 1
ATOM 6927 C C . TRP D 1 93 ? -17.799 14.415 -43.807 1.00 7.09 93 TRP D C 1
ATOM 6928 O O . TRP D 1 93 ? -17.531 15.294 -42.973 1.00 7.00 93 TRP D O 1
ATOM 6939 N N . ALA D 1 94 ? -17.809 13.132 -43.509 1.00 7.35 94 ALA D N 1
ATOM 6940 C CA . ALA D 1 94 ? -17.592 12.597 -42.132 1.00 7.45 94 ALA D CA 1
ATOM 6941 C C . ALA D 1 94 ? -16.062 12.490 -41.814 1.00 7.60 94 ALA D C 1
ATOM 6942 O O . ALA D 1 94 ? -15.539 11.389 -41.480 1.00 8.22 94 ALA D O 1
ATOM 6944 N N . LYS D 1 95 ? -15.348 13.612 -41.911 1.00 7.76 95 LYS D N 1
ATOM 6945 C CA . LYS D 1 95 ? -13.902 13.623 -41.684 1.00 7.80 95 LYS D CA 1
ATOM 6946 C C . LYS D 1 95 ? -13.356 15.052 -41.645 1.00 7.97 95 LYS D C 1
ATOM 6947 O O . LYS D 1 95 ? -13.988 15.997 -42.191 1.00 7.71 95 LYS D O 1
ATOM 6953 N N . ASP D 1 96 ? -12.301 15.214 -40.826 1.00 8.10 96 ASP D N 1
ATOM 6954 C CA . ASP D 1 96 ? -11.589 16.473 -40.737 1.00 8.31 96 ASP D CA 1
ATOM 6955 C C . ASP D 1 96 ? -11.190 16.937 -42.155 1.00 8.11 96 ASP D C 1
ATOM 6956 O O . ASP D 1 96 ? -10.888 16.115 -43.014 1.00 8.23 96 ASP D O 1
ATOM 6961 N N . SER D 1 97 ? -11.061 18.217 -42.375 1.00 8.07 97 SER D N 1
ATOM 6962 C CA . SER D 1 97 ? -10.791 18.734 -43.690 1.00 7.93 97 SER D CA 1
ATOM 6963 C C . SER D 1 97 ? -10.186 20.144 -43.650 1.00 8.27 97 SER D C 1
ATOM 6964 O O . SER D 1 97 ? -10.285 20.884 -42.688 1.00 8.51 97 SER D O 1
ATOM 6967 N N . ASN D 1 98 ? -9.533 20.458 -44.758 1.00 8.50 98 ASN D N 1
ATOM 6968 C CA . ASN D 1 98 ? -9.178 21.790 -45.172 1.00 8.55 98 ASN D CA 1
ATOM 6969 C C . ASN D 1 98 ? -10.140 22.277 -46.258 1.00 8.39 98 ASN D C 1
ATOM 6970 O O . ASN D 1 98 ? -11.045 21.511 -46.705 1.00 7.97 98 ASN D O 1
ATOM 6975 N N . LEU D 1 99 ? -10.046 23.558 -46.621 1.00 8.16 99 LEU D N 1
ATOM 6976 C CA . LEU D 1 99 ? -11.039 24.083 -47.579 1.00 8.03 99 LEU D CA 1
ATOM 6977 C C . LEU D 1 99 ? -10.969 23.491 -48.965 1.00 7.78 99 LEU D C 1
ATOM 6978 O O . LEU D 1 99 ? -11.990 23.362 -49.613 1.00 7.44 99 LEU D O 1
ATOM 6983 N N . ARG D 1 100 ? -9.790 23.103 -49.414 1.00 7.95 100 ARG D N 1
ATOM 6984 C CA . ARG D 1 100 ? -9.648 22.498 -50.724 1.00 8.02 100 ARG D CA 1
ATOM 6985 C C . ARG D 1 100 ? -10.489 21.233 -50.786 1.00 7.85 100 ARG D C 1
ATOM 6986 O O . ARG D 1 100 ? -11.262 21.034 -51.741 1.00 8.24 100 ARG D O 1
ATOM 6994 N N . TYR D 1 101 ? -10.379 20.376 -49.775 1.00 7.50 101 TYR D N 1
ATOM 6995 C CA . TYR D 1 101 ? -11.248 19.151 -49.727 1.00 7.08 101 TYR D CA 1
ATOM 6996 C C . TYR D 1 101 ? -12.701 19.524 -49.614 1.00 6.87 101 TYR D C 1
ATOM 6997 O O . TYR D 1 101 ? -13.548 18.949 -50.292 1.00 6.61 101 TYR D O 1
ATOM 7006 N N . ALA D 1 102 ? -12.969 20.429 -48.715 1.00 6.78 102 ALA D N 1
ATOM 7007 C CA . ALA D 1 102 ? -14.341 20.831 -48.474 1.00 6.57 102 ALA D CA 1
ATOM 7008 C C . ALA D 1 102 ? -15.061 21.288 -49.673 1.00 6.56 102 ALA D C 1
ATOM 7009 O O . ALA D 1 102 ? -16.258 20.921 -49.867 1.00 6.69 102 ALA D O 1
ATOM 7011 N N . ILE D 1 103 ? -14.440 22.079 -50.519 1.00 6.63 103 ILE D N 1
ATOM 7012 C CA . ILE D 1 103 ? -15.130 22.526 -51.725 1.00 6.98 103 ILE D CA 1
ATOM 7013 C C . ILE D 1 103 ? -15.372 21.406 -52.698 1.00 6.97 103 ILE D C 1
ATOM 7014 O O . ILE D 1 103 ? -16.421 21.344 -53.386 1.00 7.92 103 ILE D O 1
ATOM 7019 N N . LYS D 1 104 ? -14.349 20.533 -52.853 1.00 7.28 104 LYS D N 1
ATOM 7020 C CA . LYS D 1 104 ? -14.420 19.399 -53.786 1.00 7.36 104 LYS D CA 1
ATOM 7021 C C . LYS D 1 104 ? -15.620 18.478 -53.502 1.00 7.19 104 LYS D C 1
ATOM 7022 O O . LYS D 1 104 ? -16.243 17.938 -54.431 1.00 7.43 104 LYS D O 1
ATOM 7028 N N . VAL D 1 105 ? -15.960 18.286 -52.213 1.00 6.83 105 VAL D N 1
ATOM 7029 C CA . VAL D 1 105 ? -17.031 17.368 -51.813 1.00 6.91 105 VAL D CA 1
ATOM 7030 C C . VAL D 1 105 ? -18.285 18.126 -51.448 1.00 6.79 105 VAL D C 1
ATOM 7031 O O . VAL D 1 105 ? -19.309 17.533 -51.179 1.00 7.09 105 VAL D O 1
ATOM 7035 N N . SER D 1 106 ? -18.154 19.417 -51.449 1.00 6.97 106 SER D N 1
ATOM 7036 C CA . SER D 1 106 ? -19.288 20.307 -51.059 1.00 7.08 106 SER D CA 1
ATOM 7037 C C . SER D 1 106 ? -19.732 20.073 -49.623 1.00 7.12 106 SER D C 1
ATOM 7038 O O . SER D 1 106 ? -20.908 19.946 -49.286 1.00 7.40 106 SER D O 1
ATOM 7041 N N . GLN D 1 107 ? -18.758 20.134 -48.727 1.00 7.10 107 GLN D N 1
ATOM 7042 C CA . GLN D 1 107 ? -18.931 19.830 -47.274 1.00 7.23 107 GLN D CA 1
ATOM 7043 C C . GLN D 1 107 ? -19.511 21.004 -46.532 1.00 7.53 107 GLN D C 1
ATOM 7044 O O . GLN D 1 107 ? -18.827 21.839 -45.973 1.00 7.14 107 GLN D O 1
ATOM 7050 N N . VAL D 1 108 ? -20.814 21.018 -46.551 1.00 7.76 108 VAL D N 1
ATOM 7051 C CA . VAL D 1 108 ? -21.620 22.145 -46.013 1.00 8.31 108 VAL D CA 1
ATOM 7052 C C . VAL D 1 108 ? -21.212 22.478 -44.556 1.00 8.18 108 VAL D C 1
ATOM 7053 O O . VAL D 1 108 ? -21.055 23.652 -44.249 1.00 7.91 108 VAL D O 1
ATOM 7057 N N . PRO D 1 109 ? -21.032 21.505 -43.655 1.00 8.65 109 PRO D N 1
ATOM 7058 C CA . PRO D 1 109 ? -20.633 21.867 -42.261 1.00 9.12 109 PRO D CA 1
ATOM 7059 C C . PRO D 1 109 ? -19.358 22.679 -42.185 1.00 8.47 109 PRO D C 1
ATOM 7060 O O . PRO D 1 109 ? -19.203 23.592 -41.348 1.00 8.75 109 PRO D O 1
ATOM 7064 N N . ALA D 1 110 ? -18.382 22.437 -43.081 1.00 8.00 110 ALA D N 1
ATOM 7065 C CA . ALA D 1 110 ? -17.191 23.239 -43.080 1.00 7.57 110 ALA D CA 1
ATOM 7066 C C . ALA D 1 110 ? -17.422 24.666 -43.477 1.00 7.65 110 ALA D C 1
ATOM 7067 O O . ALA D 1 110 ? -16.785 25.563 -42.946 1.00 7.56 110 ALA D O 1
ATOM 7069 N N . TYR D 1 111 ? -18.348 24.859 -44.393 1.00 7.68 111 TYR D N 1
ATOM 7070 C CA . TYR D 1 111 ? -18.635 26.176 -44.895 1.00 7.84 111 TYR D CA 1
ATOM 7071 C C . TYR D 1 111 ? -19.560 26.966 -44.031 1.00 8.10 111 TYR D C 1
ATOM 7072 O O . TYR D 1 111 ? -19.437 28.188 -43.904 1.00 8.26 111 TYR D O 1
ATOM 7081 N N . LYS D 1 112 ? -20.365 26.245 -43.300 1.00 8.42 112 LYS D N 1
ATOM 7082 C CA A LYS D 1 112 ? -21.146 26.865 -42.225 0.50 8.85 112 LYS D CA 1
ATOM 7083 C CA B LYS D 1 112 ? -21.151 26.873 -42.246 0.50 8.64 112 LYS D CA 1
ATOM 7084 C C . LYS D 1 112 ? -20.220 27.414 -41.130 1.00 8.93 112 LYS D C 1
ATOM 7085 O O . LYS D 1 112 ? -20.398 28.522 -40.626 1.00 9.04 112 LYS D O 1
ATOM 7096 N N . LYS D 1 113 ? -19.230 26.664 -40.759 1.00 8.72 113 LYS D N 1
ATOM 7097 C CA A LYS D 1 113 ? -18.228 27.039 -39.773 0.50 8.90 113 LYS D CA 1
ATOM 7098 C CA B LYS D 1 113 ? -18.254 27.050 -39.768 0.50 8.98 113 LYS D CA 1
ATOM 7099 C C . LYS D 1 113 ? -17.466 28.259 -40.269 1.00 9.00 113 LYS D C 1
ATOM 7100 O O . LYS D 1 113 ? -17.242 29.173 -39.509 1.00 9.64 113 LYS D O 1
ATOM 7111 N N . LEU D 1 114 ? -17.069 28.242 -41.559 1.00 8.73 114 LEU D N 1
ATOM 7112 C CA . LEU D 1 114 ? -16.379 29.396 -42.127 1.00 8.89 114 LEU D CA 1
ATOM 7113 C C . LEU D 1 114 ? -17.231 30.684 -42.066 1.00 8.99 114 LEU D C 1
ATOM 7114 O O . LEU D 1 114 ? -16.774 31.754 -41.619 1.00 9.01 114 LEU D O 1
ATOM 7119 N N . ALA D 1 115 ? -18.512 30.555 -42.397 1.00 8.83 115 ALA D N 1
ATOM 7120 C CA . ALA D 1 115 ? -19.441 31.676 -42.382 1.00 9.23 115 ALA D CA 1
ATOM 7121 C C . ALA D 1 115 ? -19.649 32.246 -40.974 1.00 9.74 115 ALA D C 1
ATOM 7122 O O . ALA D 1 115 ? -19.645 33.450 -40.769 1.00 9.92 115 ALA D O 1
ATOM 7124 N N . ARG D 1 116 ? -19.861 31.361 -39.972 1.00 10.28 116 ARG D N 1
ATOM 7125 C CA . ARG D 1 116 ? -20.033 31.793 -38.577 1.00 11.00 116 ARG D CA 1
ATOM 7126 C C . ARG D 1 116 ? -18.779 32.539 -38.127 1.00 11.43 116 ARG D C 1
ATOM 7127 O O . ARG D 1 116 ? -18.823 33.518 -37.434 1.00 11.69 116 ARG D O 1
ATOM 7135 N N . GLU D 1 117 ? -17.614 31.982 -38.409 1.00 10.72 117 GLU D N 1
ATOM 7136 C CA . GLU D 1 117 ? -16.370 32.622 -38.006 1.00 11.37 117 GLU D CA 1
ATOM 7137 C C . GLU D 1 117 ? -16.150 34.001 -38.682 1.00 10.81 117 GLU D C 1
ATOM 7138 O O . GLU D 1 117 ? -15.684 34.945 -38.027 1.00 12.09 117 GLU D O 1
ATOM 7144 N N . LEU D 1 118 ? -16.499 34.121 -39.942 1.00 10.08 118 LEU D N 1
ATOM 7145 C CA . LEU D 1 118 ? -16.446 35.382 -40.612 1.00 9.49 118 LEU D CA 1
ATOM 7146 C C . LEU D 1 118 ? -17.351 36.378 -39.905 1.00 9.88 118 LEU D C 1
ATOM 7147 O O . LEU D 1 118 ? -16.987 37.506 -39.608 1.00 10.15 118 LEU D O 1
ATOM 7152 N N . GLY D 1 119 ? -18.563 35.938 -39.623 1.00 9.73 119 GLY D N 1
ATOM 7153 C CA . GLY D 1 119 ? -19.525 36.813 -39.039 1.00 9.90 119 GLY D CA 1
ATOM 7154 C C . GLY D 1 119 ? -20.284 37.710 -40.021 1.00 9.79 119 GLY D C 1
ATOM 7155 O O . GLY D 1 119 ? -19.842 37.905 -41.146 1.00 9.11 119 GLY D O 1
ATOM 7156 N N . LYS D 1 120 ? -21.467 38.209 -39.673 1.00 10.62 120 LYS D N 1
ATOM 7157 C CA . LYS D 1 120 ? -22.259 38.962 -40.633 1.00 11.33 120 LYS D CA 1
ATOM 7158 C C . LYS D 1 120 ? -21.517 40.182 -41.146 1.00 11.22 120 LYS D C 1
ATOM 7159 O O . LYS D 1 120 ? -21.598 40.484 -42.338 1.00 10.77 120 LYS D O 1
ATOM 7165 N N . GLU D 1 121 ? -20.818 40.921 -40.288 1.00 11.79 121 GLU D N 1
ATOM 7166 C CA . GLU D 1 121 ? -20.211 42.172 -40.757 1.00 12.37 121 GLU D CA 1
ATOM 7167 C C . GLU D 1 121 ? -19.229 41.888 -41.867 1.00 11.43 121 GLU D C 1
ATOM 7168 O O . GLU D 1 121 ? -19.274 42.544 -42.933 1.00 11.30 121 GLU D O 1
ATOM 7174 N N . ARG D 1 122 ? -18.309 40.973 -41.626 1.00 10.41 122 ARG D N 1
ATOM 7175 C CA . ARG D 1 122 ? -17.326 40.711 -42.577 1.00 9.70 122 ARG D CA 1
ATOM 7176 C C . ARG D 1 122 ? -17.868 39.999 -43.832 1.00 8.84 122 ARG D C 1
ATOM 7177 O O . ARG D 1 122 ? -17.456 40.216 -44.956 1.00 8.64 122 ARG D O 1
ATOM 7185 N N . MET D 1 123 ? -18.908 39.179 -43.644 1.00 8.36 123 MET D N 1
ATOM 7186 C CA . MET D 1 123 ? -19.524 38.499 -44.784 1.00 8.04 123 MET D CA 1
ATOM 7187 C C . MET D 1 123 ? -20.247 39.488 -45.672 1.00 7.76 123 MET D C 1
ATOM 7188 O O . MET D 1 123 ? -20.034 39.481 -46.887 1.00 7.69 123 MET D O 1
ATOM 7193 N N . GLN D 1 124 ? -20.922 40.418 -45.023 1.00 8.17 124 GLN D N 1
ATOM 7194 C CA . GLN D 1 124 ? -21.624 41.467 -45.804 1.00 8.20 124 GLN D CA 1
ATOM 7195 C C . GLN D 1 124 ? -20.630 42.318 -46.587 1.00 8.84 124 GLN D C 1
ATOM 7196 O O . GLN D 1 124 ? -20.896 42.703 -47.755 1.00 8.46 124 GLN D O 1
ATOM 7202 N N . GLU D 1 125 ? -19.502 42.672 -45.960 1.00 9.57 125 GLU D N 1
ATOM 7203 C CA A GLU D 1 125 ? -18.387 43.420 -46.598 0.50 10.55 125 GLU D CA 1
ATOM 7204 C CA B GLU D 1 125 ? -18.468 43.438 -46.641 0.50 10.13 125 GLU D CA 1
ATOM 7205 C C . GLU D 1 125 ? -17.916 42.651 -47.852 1.00 9.82 125 GLU D C 1
ATOM 7206 O O . GLU D 1 125 ? -17.626 43.250 -48.891 1.00 10.13 125 GLU D O 1
ATOM 7217 N N . GLY D 1 126 ? -17.826 41.328 -47.743 1.00 9.18 126 GLY D N 1
ATOM 7218 C CA . GLY D 1 126 ? -17.365 40.524 -48.857 1.00 8.57 126 GLY D CA 1
ATOM 7219 C C . GLY D 1 126 ? -18.352 40.482 -50.025 1.00 8.25 126 GLY D C 1
ATOM 7220 O O . GLY D 1 126 ? -17.974 40.615 -51.164 1.00 8.91 126 GLY D O 1
ATOM 7221 N N . LEU D 1 127 ? -19.603 40.276 -49.672 1.00 8.00 127 LEU D N 1
ATOM 7222 C CA . LEU D 1 127 ? -20.646 40.262 -50.664 1.00 7.75 127 LEU D CA 1
ATOM 7223 C C . LEU D 1 127 ? -20.715 41.608 -51.351 1.00 7.85 127 LEU D C 1
ATOM 7224 O O . LEU D 1 127 ? -20.881 41.654 -52.572 1.00 7.88 127 LEU D O 1
ATOM 7229 N N . ASN D 1 128 ? -20.545 42.695 -50.600 1.00 7.77 128 ASN D N 1
ATOM 7230 C CA . ASN D 1 128 ? -20.678 44.019 -51.138 1.00 8.31 128 ASN D CA 1
ATOM 7231 C C . ASN D 1 128 ? -19.493 44.380 -52.054 1.00 8.86 128 ASN D C 1
ATOM 7232 O O . ASN D 1 128 ? -19.687 44.990 -53.125 1.00 9.38 128 ASN D O 1
ATOM 7237 N N . LYS D 1 129 ? -18.301 43.955 -51.681 1.00 9.53 129 LYS D N 1
ATOM 7238 C CA . LYS D 1 129 ? -17.083 44.120 -52.511 1.00 10.82 129 LYS D CA 1
ATOM 7239 C C . LYS D 1 129 ? -17.241 43.375 -53.862 1.00 10.26 129 LYS D C 1
ATOM 7240 O O . LYS D 1 129 ? -16.879 43.916 -54.897 1.00 11.45 129 LYS D O 1
ATOM 7246 N N . LEU D 1 130 ? -17.813 42.176 -53.834 1.00 9.53 130 LEU D N 1
ATOM 7247 C CA . LEU D 1 130 ? -18.094 41.371 -55.014 1.00 8.98 130 LEU D CA 1
ATOM 7248 C C . LEU D 1 130 ? -19.336 41.828 -55.762 1.00 8.65 130 LEU D C 1
ATOM 7249 O O . LEU D 1 130 ? -19.568 41.380 -56.869 1.00 9.09 130 LEU D O 1
ATOM 7254 N N . ASN D 1 131 ? -20.136 42.719 -55.149 1.00 8.45 131 ASN D N 1
ATOM 7255 C CA . ASN D 1 131 ? -21.487 43.025 -55.676 1.00 8.05 131 ASN D CA 1
ATOM 7256 C C . ASN D 1 131 ? -22.246 41.746 -56.038 1.00 7.70 131 ASN D C 1
ATOM 7257 O O . ASN D 1 131 ? -22.843 41.639 -57.099 1.00 8.04 131 ASN D O 1
ATOM 7262 N N . TYR D 1 132 ? -22.225 40.796 -55.105 1.00 7.43 132 TYR D N 1
ATOM 7263 C CA . TYR D 1 132 ? -22.712 39.417 -55.340 1.00 7.48 132 TYR D CA 1
ATOM 7264 C C . TYR D 1 132 ? -24.220 39.301 -55.306 1.00 7.58 132 TYR D C 1
ATOM 7265 O O . TYR D 1 132 ? -24.809 39.372 -54.231 1.00 8.59 132 TYR D O 1
ATOM 7274 N N . GLY D 1 133 ? -24.831 39.122 -56.468 1.00 7.78 133 GLY D N 1
ATOM 7275 C CA . GLY D 1 133 ? -26.282 38.948 -56.520 1.00 7.62 133 GLY D CA 1
ATOM 7276 C C . GLY D 1 133 ? -26.976 40.061 -55.734 1.00 7.43 133 GLY D C 1
ATOM 7277 O O . GLY D 1 133 ? -26.655 41.233 -55.857 1.00 7.57 133 GLY D O 1
ATOM 7278 N N . ASN D 1 134 ? -28.005 39.694 -54.957 1.00 7.26 134 ASN D N 1
ATOM 7279 C CA . ASN D 1 134 ? -28.787 40.667 -54.234 1.00 7.23 134 ASN D CA 1
ATOM 7280 C C . ASN D 1 134 ? -28.131 41.056 -52.885 1.00 7.37 134 ASN D C 1
ATOM 7281 O O . ASN D 1 134 ? -28.666 41.954 -52.153 1.00 7.31 134 ASN D O 1
ATOM 7286 N N . LYS D 1 135 ? -27.011 40.382 -52.576 1.00 7.54 135 LYS D N 1
ATOM 7287 C CA . LYS D 1 135 ? -26.189 40.751 -51.381 1.00 7.93 135 LYS D CA 1
ATOM 7288 C C . LYS D 1 135 ? -26.959 40.579 -50.048 1.00 8.29 135 LYS D C 1
ATOM 7289 O O . LYS D 1 135 ? -26.627 41.224 -49.060 1.00 9.77 135 LYS D O 1
ATOM 7295 N N . GLU D 1 136 ? -27.972 39.737 -49.998 1.00 8.40 136 GLU D N 1
ATOM 7296 C CA . GLU D 1 136 ? -28.788 39.632 -48.832 1.00 8.51 136 GLU D CA 1
ATOM 7297 C C . GLU D 1 136 ? -28.267 38.475 -47.948 1.00 8.60 136 GLU D C 1
ATOM 7298 O O . GLU D 1 136 ? -28.230 37.306 -48.420 1.00 8.53 136 GLU D O 1
ATOM 7304 N N . ILE D 1 137 ? -28.166 38.801 -46.679 1.00 8.79 137 ILE D N 1
ATOM 7305 C CA . ILE D 1 137 ? -27.838 37.827 -45.668 1.00 8.94 137 ILE D CA 1
ATOM 7306 C C . ILE D 1 137 ? -28.983 37.505 -44.725 1.00 9.16 137 ILE D C 1
ATOM 7307 O O . ILE D 1 137 ? -29.178 36.365 -44.305 1.00 9.87 137 ILE D O 1
ATOM 7312 N N . GLY D 1 138 ? -29.765 38.504 -44.337 1.00 9.98 138 GLY D N 1
ATOM 7313 C CA . GLY D 1 138 ? -30.806 38.187 -43.376 1.00 10.20 138 GLY D CA 1
ATOM 7314 C C . GLY D 1 138 ? -30.213 37.843 -42.022 1.00 10.11 138 GLY D C 1
ATOM 7315 O O . GLY D 1 138 ? -29.126 38.244 -41.629 1.00 10.64 138 GLY D O 1
ATOM 7316 N N . SER D 1 139 ? -30.994 37.110 -41.250 1.00 10.49 139 SER D N 1
ATOM 7317 C CA . SER D 1 139 ? -30.675 36.879 -39.869 1.00 10.94 139 SER D CA 1
ATOM 7318 C C . SER D 1 139 ? -29.772 35.692 -39.598 1.00 10.28 139 SER D C 1
ATOM 7319 O O . SER D 1 139 ? -29.207 35.642 -38.489 1.00 10.61 139 SER D O 1
ATOM 7322 N N . GLU D 1 140 ? -29.584 34.773 -40.558 1.00 9.87 140 GLU D N 1
ATOM 7323 C CA . GLU D 1 140 ? -28.952 33.489 -40.334 1.00 9.75 140 GLU D CA 1
ATOM 7324 C C . GLU D 1 140 ? -27.613 33.452 -41.075 1.00 9.37 140 GLU D C 1
ATOM 7325 O O . GLU D 1 140 ? -27.562 33.114 -42.289 1.00 8.91 140 GLU D O 1
ATOM 7331 N N . ILE D 1 141 ? -26.511 33.665 -40.334 1.00 9.29 141 ILE D N 1
ATOM 7332 C CA . ILE D 1 141 ? -25.184 33.719 -40.995 1.00 9.31 141 ILE D CA 1
ATOM 7333 C C . ILE D 1 141 ? -24.789 32.375 -41.630 1.00 8.94 141 ILE D C 1
ATOM 7334 O O . ILE D 1 141 ? -23.890 32.322 -42.529 1.00 9.23 141 ILE D O 1
ATOM 7339 N N . ASP D 1 142 ? -25.405 31.286 -41.168 1.00 8.99 142 ASP D N 1
ATOM 7340 C CA . ASP D 1 142 ? -25.047 29.917 -41.573 1.00 9.02 142 ASP D CA 1
ATOM 7341 C C . ASP D 1 142 ? -26.004 29.308 -42.559 1.00 8.76 142 ASP D C 1
ATOM 7342 O O . ASP D 1 142 ? -25.820 28.139 -42.891 1.00 8.79 142 ASP D O 1
ATOM 7347 N N . LYS D 1 143 ? -27.003 30.078 -43.027 1.00 8.70 143 LYS D N 1
ATOM 7348 C CA . LYS D 1 143 ? -28.029 29.552 -43.927 1.00 8.90 143 LYS D CA 1
ATOM 7349 C C . LYS D 1 143 ? -28.301 30.431 -45.162 1.00 8.55 143 LYS D C 1
ATOM 7350 O O . LYS D 1 143 ? -29.081 30.009 -46.030 1.00 8.16 143 LYS D O 1
ATOM 7356 N N . PHE D 1 144 ? -27.740 31.623 -45.245 1.00 8.24 144 PHE D N 1
ATOM 7357 C CA . PHE D 1 144 ? -28.223 32.599 -46.177 1.00 8.29 144 PHE D CA 1
ATOM 7358 C C . PHE D 1 144 ? -28.084 32.275 -47.635 1.00 8.16 144 PHE D C 1
ATOM 7359 O O . PHE D 1 144 ? -28.823 32.780 -48.408 1.00 8.38 144 PHE D O 1
ATOM 7367 N N . TRP D 1 145 ? -27.135 31.388 -47.964 1.00 8.09 145 TRP D N 1
ATOM 7368 C CA . TRP D 1 145 ? -26.860 30.999 -49.350 1.00 8.26 145 TRP D CA 1
ATOM 7369 C C . TRP D 1 145 ? -27.652 29.765 -49.782 1.00 8.61 145 TRP D C 1
ATOM 7370 O O . TRP D 1 145 ? -27.570 29.411 -50.917 1.00 8.77 145 TRP D O 1
ATOM 7381 N N . LEU D 1 146 ? -28.304 29.105 -48.824 1.00 9.76 146 LEU D N 1
ATOM 7382 C CA . LEU D 1 146 ? -28.930 27.803 -49.031 1.00 11.31 146 LEU D CA 1
ATOM 7383 C C . LEU D 1 146 ? -30.434 27.852 -49.117 1.00 11.56 146 LEU D C 1
ATOM 7384 O O . LEU D 1 146 ? -31.008 26.968 -49.762 1.00 12.73 146 LEU D O 1
ATOM 7389 N N . GLU D 1 147 ? -31.102 28.804 -48.456 1.00 11.22 147 GLU D N 1
ATOM 7390 C CA . GLU D 1 147 ? -32.564 28.772 -48.254 1.00 11.85 147 GLU D CA 1
ATOM 7391 C C . GLU D 1 147 ? -33.158 30.156 -48.331 1.00 10.83 147 GLU D C 1
ATOM 7392 O O . GLU D 1 147 ? -34.176 30.453 -47.742 1.00 12.47 147 GLU D O 1
ATOM 7398 N N . GLY D 1 148 ? -32.410 31.021 -49.001 1.00 9.63 148 GLY D N 1
ATOM 7399 C CA . GLY D 1 148 ? -32.678 32.460 -48.973 1.00 9.25 148 GLY D CA 1
ATOM 7400 C C . GLY D 1 148 ? -32.059 33.100 -47.763 1.00 9.18 148 GLY D C 1
ATOM 7401 O O . GLY D 1 148 ? -31.732 32.398 -46.790 1.00 10.08 148 GLY D O 1
ATOM 7402 N N . PRO D 1 149 ? -31.870 34.442 -47.790 1.00 8.72 149 PRO D N 1
ATOM 7403 C CA . PRO D 1 149 ? -32.400 35.381 -48.825 1.00 8.62 149 PRO D CA 1
ATOM 7404 C C . PRO D 1 149 ? -31.461 35.702 -49.958 1.00 8.27 149 PRO D C 1
ATOM 7405 O O . PRO D 1 149 ? -31.934 36.348 -50.914 1.00 8.31 149 PRO D O 1
ATOM 7409 N N . LEU D 1 150 ? -30.234 35.194 -49.914 1.00 8.09 150 LEU D N 1
ATOM 7410 C CA . LEU D 1 150 ? -29.298 35.468 -50.987 1.00 7.84 150 LEU D CA 1
ATOM 7411 C C . LEU D 1 150 ? -29.779 34.894 -52.307 1.00 7.84 150 LEU D C 1
ATOM 7412 O O . LEU D 1 150 ? -30.194 33.726 -52.381 1.00 8.00 150 LEU D O 1
ATOM 7417 N N . LYS D 1 151 ? -29.718 35.699 -53.397 1.00 7.88 151 LYS D N 1
ATOM 7418 C CA . LYS D 1 151 ? -29.994 35.185 -54.734 1.00 8.44 151 LYS D CA 1
ATOM 7419 C C . LYS D 1 151 ? -29.042 35.820 -55.745 1.00 8.24 151 LYS D C 1
ATOM 7420 O O . LYS D 1 151 ? -28.589 36.954 -55.551 1.00 8.89 151 LYS D O 1
ATOM 7426 N N . ILE D 1 152 ? -28.700 35.080 -56.798 1.00 8.06 152 ILE D N 1
ATOM 7427 C CA . ILE D 1 152 ? -27.856 35.578 -57.827 1.00 8.21 152 ILE D CA 1
ATOM 7428 C C . ILE D 1 152 ? -28.322 34.929 -59.166 1.00 8.38 152 ILE D C 1
ATOM 7429 O O . ILE D 1 152 ? -28.900 33.802 -59.199 1.00 8.94 152 ILE D O 1
ATOM 7434 N N . SER D 1 153 ? -28.232 35.673 -60.279 1.00 8.19 153 SER D N 1
ATOM 7435 C CA . SER D 1 153 ? -28.627 35.166 -61.612 1.00 8.89 153 SER D CA 1
ATOM 7436 C C . SER D 1 153 ? -27.495 34.466 -62.349 1.00 8.71 153 SER D C 1
ATOM 7437 O O . SER D 1 153 ? -26.328 34.613 -61.984 1.00 8.58 153 SER D O 1
ATOM 7440 N N . ALA D 1 154 ? -27.838 33.658 -63.339 1.00 9.17 154 ALA D N 1
ATOM 7441 C CA . ALA D 1 154 ? -26.803 33.038 -64.178 1.00 9.17 154 ALA D CA 1
ATOM 7442 C C . ALA D 1 154 ? -25.850 34.080 -64.887 1.00 9.33 154 ALA D C 1
ATOM 7443 O O . ALA D 1 154 ? -24.657 33.935 -64.894 1.00 8.93 154 ALA D O 1
ATOM 7445 N N . MET D 1 155 ? -26.428 35.193 -65.332 1.00 9.96 155 MET D N 1
ATOM 7446 C CA . MET D 1 155 ? -25.663 36.234 -65.913 1.00 10.85 155 MET D CA 1
ATOM 7447 C C . MET D 1 155 ? -24.722 36.842 -64.935 1.00 9.84 155 MET D C 1
ATOM 7448 O O . MET D 1 155 ? -23.550 37.099 -65.214 1.00 9.36 155 MET D O 1
ATOM 7453 N N . GLU D 1 156 ? -25.184 37.039 -63.695 1.00 9.35 156 GLU D N 1
ATOM 7454 C CA . GLU D 1 156 ? -24.284 37.534 -62.628 1.00 9.27 156 GLU D CA 1
ATOM 7455 C C . GLU D 1 156 ? -23.138 36.608 -62.291 1.00 8.88 156 GLU D C 1
ATOM 7456 O O . GLU D 1 156 ? -22.016 37.105 -62.061 1.00 8.93 156 GLU D O 1
ATOM 7462 N N . GLN D 1 157 ? -23.440 35.302 -62.251 1.00 8.10 157 GLN D N 1
ATOM 7463 C CA . GLN D 1 157 ? -22.381 34.329 -62.000 1.00 8.21 157 GLN D CA 1
ATOM 7464 C C . GLN D 1 157 ? -21.335 34.435 -63.053 1.00 8.39 157 GLN D C 1
ATOM 7465 O O . GLN D 1 157 ? -20.168 34.447 -62.726 1.00 7.96 157 GLN D O 1
ATOM 7471 N N . VAL D 1 158 ? -21.729 34.446 -64.323 1.00 8.71 158 VAL D N 1
ATOM 7472 C CA . VAL D 1 158 ? -20.748 34.496 -65.445 1.00 9.50 158 VAL D CA 1
ATOM 7473 C C . VAL D 1 158 ? -19.853 35.695 -65.343 1.00 9.42 158 VAL D C 1
ATOM 7474 O O . VAL D 1 158 ? -18.659 35.617 -65.513 1.00 9.51 158 VAL D O 1
ATOM 7478 N N . LYS D 1 159 ? -20.444 36.856 -65.043 1.00 9.90 159 LYS D N 1
ATOM 7479 C CA . LYS D 1 159 ? -19.630 38.083 -64.930 1.00 10.71 159 LYS D CA 1
ATOM 7480 C C . LYS D 1 159 ? -18.594 37.993 -63.809 1.00 9.89 159 LYS D C 1
ATOM 7481 O O . LYS D 1 159 ? -17.451 38.405 -63.995 1.00 10.96 159 LYS D O 1
ATOM 7487 N N . LEU D 1 160 ? -18.988 37.417 -62.677 1.00 9.37 160 LEU D N 1
ATOM 7488 C CA . LEU D 1 160 ? -17.985 37.232 -61.549 1.00 9.64 160 LEU D CA 1
ATOM 7489 C C . LEU D 1 160 ? -16.906 36.280 -61.945 1.00 9.45 160 LEU D C 1
ATOM 7490 O O . LEU D 1 160 ? -15.750 36.521 -61.622 1.00 10.94 160 LEU D O 1
ATOM 7495 N N . LEU D 1 161 ? -17.286 35.178 -62.569 1.00 9.54 161 LEU D N 1
ATOM 7496 C CA . LEU D 1 161 ? -16.326 34.128 -62.916 1.00 9.33 161 LEU D CA 1
ATOM 7497 C C . LEU D 1 161 ? -15.324 34.596 -63.988 1.00 9.92 161 LEU D C 1
ATOM 7498 O O . LEU D 1 161 ? -14.185 34.221 -63.964 1.00 10.09 161 LEU D O 1
ATOM 7503 N N . ASN D 1 162 ? -15.779 35.414 -64.940 1.00 10.26 162 ASN D N 1
ATOM 7504 C CA . ASN D 1 162 ? -14.909 35.998 -65.977 1.00 10.80 162 ASN D CA 1
ATOM 7505 C C . ASN D 1 162 ? -13.822 36.839 -65.280 1.00 11.15 162 ASN D C 1
ATOM 7506 O O . ASN D 1 162 ? -12.679 36.744 -65.601 1.00 11.29 162 ASN D O 1
ATOM 7511 N N . LEU D 1 163 ? -14.225 37.548 -64.251 1.00 11.24 163 LEU D N 1
ATOM 7512 C CA . LEU D 1 163 ? -13.244 38.332 -63.483 1.00 11.76 163 LEU D CA 1
ATOM 7513 C C . LEU D 1 163 ? -12.346 37.468 -62.602 1.00 11.25 163 LEU D C 1
ATOM 7514 O O . LEU D 1 163 ? -11.135 37.643 -62.591 1.00 11.93 163 LEU D O 1
ATOM 7519 N N . LEU D 1 164 ? -12.966 36.528 -61.883 1.00 10.48 164 LEU D N 1
ATOM 7520 C CA . LEU D 1 164 ? -12.152 35.602 -61.065 1.00 10.54 164 LEU D CA 1
ATOM 7521 C C . LEU D 1 164 ? -11.091 34.863 -61.913 1.00 11.32 164 LEU D C 1
ATOM 7522 O O . LEU D 1 164 ? -9.969 34.758 -61.500 1.00 11.61 164 LEU D O 1
ATOM 7527 N N . SER D 1 165 ? -11.480 34.352 -63.061 1.00 10.87 165 SER D N 1
ATOM 7528 C CA . SER D 1 165 ? -10.597 33.522 -63.882 1.00 11.67 165 SER D CA 1
ATOM 7529 C C . SER D 1 165 ? -9.328 34.316 -64.354 1.00 12.19 165 SER D C 1
ATOM 7530 O O . SER D 1 165 ? -8.240 33.715 -64.644 1.00 12.93 165 SER D O 1
ATOM 7533 N N . GLN D 1 166 ? -9.442 35.661 -64.324 1.00 13.00 166 GLN D N 1
ATOM 7534 C CA . GLN D 1 166 ? -8.354 36.578 -64.724 1.00 14.21 166 GLN D CA 1
ATOM 7535 C C . GLN D 1 166 ? -7.730 37.275 -63.521 1.00 14.99 166 GLN D C 1
ATOM 7536 O O . GLN D 1 166 ? -6.952 38.239 -63.702 1.00 15.73 166 GLN D O 1
ATOM 7542 N N . SER D 1 167 ? -8.089 36.843 -62.315 1.00 15.00 167 SER D N 1
ATOM 7543 C CA . SER D 1 167 ? -7.640 37.504 -61.078 1.00 16.31 167 SER D CA 1
ATOM 7544 C C . SER D 1 167 ? -7.962 38.997 -61.023 1.00 16.20 167 SER D C 1
ATOM 7545 O O . SER D 1 167 ? -7.188 39.807 -60.511 1.00 17.68 167 SER D O 1
ATOM 7548 N N . LYS D 1 168 ? -9.088 39.389 -61.609 1.00 15.30 168 LYS D N 1
ATOM 7549 C CA . LYS D 1 168 ? -9.479 40.767 -61.696 1.00 15.22 168 LYS D CA 1
ATOM 7550 C C . LYS D 1 168 ? -10.432 41.262 -60.634 1.00 15.21 168 LYS D C 1
ATOM 7551 O O . LYS D 1 168 ? -10.919 42.375 -60.718 1.00 17.31 168 LYS D O 1
ATOM 7557 N N . LEU D 1 169 ? -10.775 40.438 -59.635 1.00 14.66 169 LEU D N 1
ATOM 7558 C CA . LEU D 1 169 ? -11.614 40.900 -58.577 1.00 13.96 169 LEU D CA 1
ATOM 7559 C C . LEU D 1 169 ? -10.777 41.645 -57.541 1.00 14.68 169 LEU D C 1
ATOM 7560 O O . LEU D 1 169 ? -9.554 41.470 -57.537 1.00 14.49 169 LEU D O 1
ATOM 7565 N N . PRO D 1 170 ? -11.412 42.446 -56.665 1.00 14.86 170 PRO D N 1
ATOM 7566 C CA . PRO D 1 170 ? -10.733 43.296 -55.681 1.00 15.93 170 PRO D CA 1
ATOM 7567 C C . PRO D 1 170 ? -10.313 42.505 -54.427 1.00 15.77 170 PRO D C 1
ATOM 7568 O O . PRO D 1 170 ? -10.669 42.896 -53.300 1.00 16.20 170 PRO D O 1
ATOM 7572 N N . PHE D 1 171 ? -9.462 41.495 -54.691 1.00 15.09 171 PHE D N 1
ATOM 7573 C CA . PHE D 1 171 ? -8.950 40.533 -53.725 1.00 13.91 171 PHE D CA 1
ATOM 7574 C C . PHE D 1 171 ? -7.478 40.176 -53.988 1.00 14.49 171 PHE D C 1
ATOM 7575 O O . PHE D 1 171 ? -6.994 40.357 -55.098 1.00 15.03 171 PHE D O 1
ATOM 7583 N N . LYS D 1 172 ? -6.722 39.700 -52.946 1.00 14.92 172 LYS D N 1
ATOM 7584 C CA A LYS D 1 172 ? -5.313 39.391 -53.105 0.50 16.71 172 LYS D CA 1
ATOM 7585 C CA B LYS D 1 172 ? -5.317 39.398 -53.106 0.50 16.43 172 LYS D CA 1
ATOM 7586 C C . LYS D 1 172 ? -5.151 38.373 -54.263 1.00 15.00 172 LYS D C 1
ATOM 7587 O O . LYS D 1 172 ? -5.902 37.399 -54.379 1.00 13.02 172 LYS D O 1
ATOM 7598 N N . LEU D 1 173 ? -4.199 38.599 -55.135 1.00 16.77 173 LEU D N 1
ATOM 7599 C CA . LEU D 1 173 ? -3.934 37.722 -56.237 1.00 17.12 173 LEU D CA 1
ATOM 7600 C C . LEU D 1 173 ? -3.744 36.289 -55.779 1.00 15.88 173 LEU D C 1
ATOM 7601 O O . LEU D 1 173 ? -4.312 35.375 -56.396 1.00 14.38 173 LEU D O 1
ATOM 7606 N N . GLU D 1 174 ? -2.981 36.091 -54.693 1.00 17.21 174 GLU D N 1
ATOM 7607 C CA . GLU D 1 174 ? -2.736 34.736 -54.202 1.00 17.70 174 GLU D CA 1
ATOM 7608 C C . GLU D 1 174 ? -4.010 34.022 -53.716 1.00 15.79 174 GLU D C 1
ATOM 7609 O O . GLU D 1 174 ? -4.054 32.805 -53.692 1.00 15.10 174 GLU D O 1
ATOM 7615 N N . ASN D 1 175 ? -4.969 34.805 -53.242 1.00 12.42 175 ASN D N 1
ATOM 7616 C CA . ASN D 1 175 ? -6.286 34.245 -52.812 1.00 11.65 175 ASN D CA 1
ATOM 7617 C C . ASN D 1 175 ? -7.158 33.879 -53.975 1.00 11.39 175 ASN D C 1
ATOM 7618 O O . ASN D 1 175 ? -7.722 32.778 -54.004 1.00 11.08 175 ASN D O 1
ATOM 7623 N N . GLN D 1 176 ? -7.134 34.704 -55.003 1.00 11.50 176 GLN D N 1
ATOM 7624 C CA . GLN D 1 176 ? -7.892 34.377 -56.233 1.00 11.28 176 GLN D CA 1
ATOM 7625 C C . GLN D 1 176 ? -7.223 33.151 -56.877 1.00 11.12 176 GLN D C 1
ATOM 7626 O O . GLN D 1 176 ? -7.944 32.257 -57.326 1.00 10.98 176 GLN D O 1
ATOM 7632 N N . GLU D 1 177 ? -5.910 33.030 -56.856 1.00 11.84 177 GLU D N 1
ATOM 7633 C CA A GLU D 1 177 ? -5.234 31.832 -57.402 0.50 12.31 177 GLU D CA 1
ATOM 7634 C CA B GLU D 1 177 ? -5.265 31.825 -57.414 0.50 11.89 177 GLU D CA 1
ATOM 7635 C C . GLU D 1 177 ? -5.598 30.540 -56.669 1.00 11.45 177 GLU D C 1
ATOM 7636 O O . GLU D 1 177 ? -5.725 29.504 -57.266 1.00 10.49 177 GLU D O 1
ATOM 7647 N N . GLN D 1 178 ? -5.678 30.631 -55.352 1.00 11.37 178 GLN D N 1
ATOM 7648 C CA . GLN D 1 178 ? -6.060 29.468 -54.579 1.00 10.75 178 GLN D CA 1
ATOM 7649 C C . GLN D 1 178 ? -7.462 29.004 -54.970 1.00 9.99 178 GLN D C 1
ATOM 7650 O O . GLN D 1 178 ? -7.728 27.823 -55.078 1.00 9.69 178 GLN D O 1
ATOM 7656 N N . VAL D 1 179 ? -8.419 29.933 -55.101 1.00 9.56 179 VAL D N 1
ATOM 7657 C CA . VAL D 1 179 ? -9.760 29.575 -55.496 1.00 9.40 179 VAL D CA 1
ATOM 7658 C C . VAL D 1 179 ? -9.767 28.969 -56.900 1.00 9.10 179 VAL D C 1
ATOM 7659 O O . VAL D 1 179 ? -10.525 28.005 -57.115 1.00 8.01 179 VAL D O 1
ATOM 7663 N N . LYS D 1 180 ? -9.063 29.541 -57.863 1.00 9.61 180 LYS D N 1
ATOM 7664 C CA A LYS D 1 180 ? -8.890 28.883 -59.166 0.50 9.92 180 LYS D CA 1
ATOM 7665 C CA B LYS D 1 180 ? -8.928 28.863 -59.150 0.50 9.55 180 LYS D CA 1
ATOM 7666 C C . LYS D 1 180 ? -8.382 27.439 -58.959 1.00 9.76 180 LYS D C 1
ATOM 7667 O O . LYS D 1 180 ? -8.903 26.517 -59.526 1.00 8.76 180 LYS D O 1
ATOM 7678 N N . ASP D 1 181 ? -7.341 27.245 -58.120 1.00 9.94 181 ASP D N 1
ATOM 7679 C CA . ASP D 1 181 ? -6.693 25.942 -58.027 1.00 10.61 181 ASP D CA 1
ATOM 7680 C C . ASP D 1 181 ? -7.614 24.890 -57.415 1.00 9.65 181 ASP D C 1
ATOM 7681 O O . ASP D 1 181 ? -7.713 23.782 -57.919 1.00 9.74 181 ASP D O 1
ATOM 7686 N N . ILE D 1 182 ? -8.387 25.283 -56.402 1.00 8.84 182 ILE D N 1
ATOM 7687 C CA . ILE D 1 182 ? -9.216 24.257 -55.726 1.00 8.50 182 ILE D CA 1
ATOM 7688 C C . ILE D 1 182 ? -10.444 23.872 -56.561 1.00 7.82 182 ILE D C 1
ATOM 7689 O O . ILE D 1 182 ? -11.058 22.834 -56.298 1.00 7.82 182 ILE D O 1
ATOM 7694 N N . THR D 1 183 ? -10.786 24.682 -57.562 1.00 7.70 183 THR D N 1
ATOM 7695 C CA . THR D 1 183 ? -11.956 24.400 -58.385 1.00 7.43 183 THR D CA 1
ATOM 7696 C C . THR D 1 183 ? -11.635 23.707 -59.689 1.00 7.80 183 THR D C 1
ATOM 7697 O O . THR D 1 183 ? -12.559 23.512 -60.526 1.00 7.52 183 THR D O 1
ATOM 7701 N N . ILE D 1 184 ? -10.414 23.237 -59.878 1.00 8.07 184 ILE D N 1
ATOM 7702 C CA . ILE D 1 184 ? -10.058 22.462 -61.067 1.00 8.47 184 ILE D CA 1
ATOM 7703 C C . ILE D 1 184 ? -10.815 21.144 -61.119 1.00 7.97 184 ILE D C 1
ATOM 7704 O O . ILE D 1 184 ? -10.809 20.379 -60.175 1.00 7.86 184 ILE D O 1
ATOM 7709 N N . LEU D 1 185 ? -11.562 20.960 -62.211 1.00 7.81 185 LEU D N 1
ATOM 7710 C CA . LEU D 1 185 ? -12.326 19.726 -62.442 1.00 7.66 185 LEU D CA 1
ATOM 7711 C C . LEU D 1 185 ? -11.644 18.804 -63.435 1.00 8.27 185 LEU D C 1
ATOM 7712 O O . LEU D 1 185 ? -11.568 17.581 -63.215 1.00 8.36 185 LEU D O 1
ATOM 7717 N N . GLU D 1 186 ? -11.204 19.355 -64.576 1.00 8.69 186 GLU D N 1
ATOM 7718 C CA . GLU D 1 186 ? -10.525 18.549 -65.601 1.00 9.32 186 GLU D CA 1
ATOM 7719 C C . GLU D 1 186 ? -9.465 19.379 -66.293 1.00 9.65 186 GLU D C 1
ATOM 7720 O O . GLU D 1 186 ? -9.782 20.384 -66.942 1.00 9.38 186 GLU D O 1
ATOM 7726 N N . LYS D 1 187 ? -8.212 18.970 -66.143 1.00 10.33 187 LYS D N 1
ATOM 7727 C CA A LYS D 1 187 ? -7.057 19.640 -66.797 0.50 11.22 187 LYS D CA 1
ATOM 7728 C CA B LYS D 1 187 ? -7.051 19.638 -66.787 0.50 11.14 187 LYS D CA 1
ATOM 7729 C C . LYS D 1 187 ? -6.569 18.711 -67.925 1.00 11.52 187 LYS D C 1
ATOM 7730 O O . LYS D 1 187 ? -6.193 17.563 -67.718 1.00 11.94 187 LYS D O 1
ATOM 7741 N N . LYS D 1 188 ? -6.624 19.212 -69.163 1.00 11.58 188 LYS D N 1
ATOM 7742 C CA . LYS D 1 188 ? -6.075 18.541 -70.329 1.00 12.53 188 LYS D CA 1
ATOM 7743 C C . LYS D 1 188 ? -5.144 19.509 -71.051 1.00 13.58 188 LYS D C 1
ATOM 7744 O O . LYS D 1 188 ? -4.969 20.642 -70.681 1.00 13.63 188 LYS D O 1
ATOM 7750 N N . ASP D 1 189 ? -4.504 18.996 -72.086 1.00 15.21 189 ASP D N 1
ATOM 7751 C CA . ASP D 1 189 ? -3.497 19.816 -72.800 1.00 17.05 189 ASP D CA 1
ATOM 7752 C C . ASP D 1 189 ? -4.129 21.062 -73.375 1.00 16.68 189 ASP D C 1
ATOM 7753 O O . ASP D 1 189 ? -3.520 22.156 -73.365 1.00 17.82 189 ASP D O 1
ATOM 7758 N N . ASP D 1 190 ? -5.335 20.901 -73.887 1.00 15.96 190 ASP D N 1
ATOM 7759 C CA . ASP D 1 190 ? -5.947 21.974 -74.657 1.00 17.38 190 ASP D CA 1
ATOM 7760 C C . ASP D 1 190 ? -6.996 22.795 -73.928 1.00 15.15 190 ASP D C 1
ATOM 7761 O O . ASP D 1 190 ? -7.415 23.816 -74.431 1.00 14.73 190 ASP D O 1
ATOM 7766 N N . PHE D 1 191 ? -7.367 22.408 -72.711 1.00 13.52 191 PHE D N 1
ATOM 7767 C CA . PHE D 1 191 ? -8.352 23.177 -71.965 1.00 12.70 191 PHE D CA 1
ATOM 7768 C C . PHE D 1 191 ? -8.242 22.760 -70.470 1.00 11.76 191 PHE D C 1
ATOM 7769 O O . PHE D 1 191 ? -7.722 21.658 -70.160 1.00 12.17 191 PHE D O 1
ATOM 7777 N N . ILE D 1 192 ? -8.572 23.698 -69.584 1.00 10.58 192 ILE D N 1
ATOM 7778 C CA A ILE D 1 192 ? -8.760 23.384 -68.158 0.50 10.21 192 ILE D CA 1
ATOM 7779 C CA B ILE D 1 192 ? -8.748 23.377 -68.164 0.50 9.98 192 ILE D CA 1
ATOM 7780 C C . ILE D 1 192 ? -10.145 23.879 -67.754 1.00 9.50 192 ILE D C 1
ATOM 7781 O O . ILE D 1 192 ? -10.473 25.051 -67.882 1.00 10.05 192 ILE D O 1
ATOM 7790 N N . LEU D 1 193 ? -10.950 22.968 -67.249 1.00 8.89 193 LEU D N 1
ATOM 7791 C CA . LEU D 1 193 ? -12.250 23.242 -66.766 1.00 8.66 193 LEU D CA 1
ATOM 7792 C C . LEU D 1 193 ? -12.219 23.398 -65.247 1.00 8.54 193 LEU D C 1
ATOM 7793 O O . LEU D 1 193 ? -11.698 22.523 -64.515 1.00 9.13 193 LEU D O 1
ATOM 7798 N N . HIS D 1 194 ? -12.843 24.481 -64.783 1.00 8.60 194 HIS D N 1
ATOM 7799 C CA . HIS D 1 194 ? -13.084 24.846 -63.354 1.00 8.62 194 HIS D CA 1
ATOM 7800 C C . HIS D 1 194 ? -14.573 24.969 -63.162 1.00 8.02 194 HIS D C 1
ATOM 7801 O O . HIS D 1 194 ? -15.292 25.414 -64.063 1.00 8.37 194 HIS D O 1
ATOM 7808 N N . GLY D 1 195 ? -15.067 24.615 -61.991 1.00 7.91 195 GLY D N 1
ATOM 7809 C CA . GLY D 1 195 ? -16.461 24.926 -61.646 1.00 7.75 195 GLY D CA 1
ATOM 7810 C C . GLY D 1 195 ? -16.926 24.437 -60.309 1.00 7.55 195 GLY D C 1
ATOM 7811 O O . GLY D 1 195 ? -16.105 23.879 -59.523 1.00 7.95 195 GLY D O 1
ATOM 7812 N N . LYS D 1 196 ? -18.226 24.562 -60.097 1.00 7.41 196 LYS D N 1
ATOM 7813 C CA . LYS D 1 196 ? -18.823 24.181 -58.852 1.00 7.12 196 LYS D CA 1
ATOM 7814 C C . LYS D 1 196 ? -20.283 23.898 -59.094 1.00 7.41 196 LYS D C 1
ATOM 7815 O O . LYS D 1 196 ? -20.960 24.689 -59.796 1.00 7.27 196 LYS D O 1
ATOM 7821 N N . THR D 1 197 ? -20.801 22.823 -58.547 1.00 7.15 197 THR D N 1
ATOM 7822 C CA . THR D 1 197 ? -22.207 22.452 -58.590 1.00 7.18 197 THR D CA 1
ATOM 7823 C C . THR D 1 197 ? -22.938 22.962 -57.334 1.00 7.33 197 THR D C 1
ATOM 7824 O O . THR D 1 197 ? -22.330 23.182 -56.260 1.00 7.40 197 THR D O 1
ATOM 7828 N N . GLY D 1 198 ? -24.242 23.064 -57.460 1.00 7.62 198 GLY D N 1
ATOM 7829 C CA . GLY D 1 198 ? -25.145 23.336 -56.319 1.00 7.72 198 GLY D CA 1
ATOM 7830 C C . GLY D 1 198 ? -26.531 22.897 -56.617 1.00 8.21 198 GLY D C 1
ATOM 7831 O O . GLY D 1 198 ? -26.924 22.774 -57.790 1.00 9.04 198 GLY D O 1
ATOM 7832 N N . TRP D 1 199 ? -27.324 22.733 -55.557 1.00 8.01 199 TRP D N 1
ATOM 7833 C CA . TRP D 1 199 ? -28.712 22.298 -55.675 1.00 8.68 199 TRP D CA 1
ATOM 7834 C C . TRP D 1 199 ? -29.528 22.956 -54.583 1.00 8.96 199 TRP D C 1
ATOM 7835 O O . TRP D 1 199 ? -29.325 22.695 -53.369 1.00 9.25 199 TRP D O 1
ATOM 7846 N N . ALA D 1 200 ? -30.363 23.919 -55.003 1.00 9.25 200 ALA D N 1
ATOM 7847 C CA . ALA D 1 200 ? -31.238 24.672 -54.051 1.00 10.03 200 ALA D CA 1
ATOM 7848 C C . ALA D 1 200 ? -32.504 23.911 -53.873 1.00 10.40 200 ALA D C 1
ATOM 7849 O O . ALA D 1 200 ? -33.350 23.884 -54.792 1.00 10.56 200 ALA D O 1
ATOM 7851 N N . THR D 1 201 ? -32.704 23.290 -52.705 1.00 11.84 201 THR D N 1
ATOM 7852 C CA . THR D 1 201 ? -33.956 22.571 -52.426 1.00 13.11 201 THR D CA 1
ATOM 7853 C C . THR D 1 201 ? -34.762 23.025 -51.207 1.00 13.53 201 THR D C 1
ATOM 7854 O O . THR D 1 201 ? -35.886 22.559 -51.011 1.00 15.85 201 THR D O 1
ATOM 7858 N N . ASP D 1 202 ? -34.171 23.879 -50.372 1.00 13.27 202 ASP D N 1
ATOM 7859 C CA . ASP D 1 202 ? -34.802 24.344 -49.126 1.00 14.35 202 ASP D CA 1
ATOM 7860 C C . ASP D 1 202 ? -35.527 25.651 -49.371 1.00 13.58 202 ASP D C 1
ATOM 7861 O O . ASP D 1 202 ? -35.041 26.553 -50.040 1.00 12.97 202 ASP D O 1
ATOM 7866 N N . ASN D 1 203 ? -36.733 25.784 -48.825 1.00 14.51 203 ASN D N 1
ATOM 7867 C CA . ASN D 1 203 ? -37.468 27.033 -48.868 1.00 15.43 203 ASN D CA 1
ATOM 7868 C C . ASN D 1 203 ? -37.687 27.595 -50.303 1.00 15.63 203 ASN D C 1
ATOM 7869 O O . ASN D 1 203 ? -37.564 28.809 -50.573 1.00 15.85 203 ASN D O 1
ATOM 7874 N N . ILE D 1 204 ? -38.040 26.710 -51.210 1.00 15.84 204 ILE D N 1
ATOM 7875 C CA . ILE D 1 204 ? -38.121 27.068 -52.609 1.00 16.43 204 ILE D CA 1
ATOM 7876 C C . ILE D 1 204 ? -39.289 26.289 -53.238 1.00 18.06 204 ILE D C 1
ATOM 7877 O O . ILE D 1 204 ? -39.400 25.071 -53.022 1.00 19.18 204 ILE D O 1
ATOM 7882 N N . VAL D 1 205 ? -40.088 26.949 -54.057 1.00 20.01 205 VAL D N 1
ATOM 7883 C CA . VAL D 1 205 ? -41.266 26.207 -54.604 1.00 21.43 205 VAL D CA 1
ATOM 7884 C C . VAL D 1 205 ? -40.797 25.124 -55.615 1.00 19.81 205 VAL D C 1
ATOM 7885 O O . VAL D 1 205 ? -41.151 23.920 -55.535 1.00 19.75 205 VAL D O 1
ATOM 7889 N N . VAL D 1 206 ? -39.905 25.553 -56.488 1.00 17.28 206 VAL D N 1
ATOM 7890 C CA . VAL D 1 206 ? -39.350 24.690 -57.537 1.00 16.38 206 VAL D CA 1
ATOM 7891 C C . VAL D 1 206 ? -37.816 24.581 -57.327 1.00 14.09 206 VAL D C 1
ATOM 7892 O O . VAL D 1 206 ? -37.096 25.526 -57.619 1.00 13.45 206 VAL D O 1
ATOM 7896 N N . PRO D 1 207 ? -37.265 23.398 -56.895 1.00 13.72 207 PRO D N 1
ATOM 7897 C CA . PRO D 1 207 ? -35.837 23.253 -56.673 1.00 12.93 207 PRO D CA 1
ATOM 7898 C C . PRO D 1 207 ? -35.044 23.424 -57.984 1.00 11.87 207 PRO D C 1
ATOM 7899 O O . PRO D 1 207 ? -35.527 23.059 -59.076 1.00 11.30 207 PRO D O 1
ATOM 7903 N N . ILE D 1 208 ? -33.875 24.056 -57.880 1.00 11.28 208 ILE D N 1
ATOM 7904 C CA . ILE D 1 208 ? -33.018 24.443 -58.988 1.00 12.90 208 ILE D CA 1
ATOM 7905 C C . ILE D 1 208 ? -31.624 23.851 -58.810 1.00 11.05 208 ILE D C 1
ATOM 7906 O O . ILE D 1 208 ? -31.013 24.010 -57.753 1.00 10.59 208 ILE D O 1
ATOM 7911 N N . GLY D 1 209 ? -31.057 23.259 -59.864 1.00 9.29 209 GLY D N 1
ATOM 7912 C CA . GLY D 1 209 ? -29.677 22.889 -59.838 1.00 9.03 209 GLY D CA 1
ATOM 7913 C C . GLY D 1 209 ? -28.803 23.803 -60.636 1.00 8.32 209 GLY D C 1
ATOM 7914 O O . GLY D 1 209 ? -29.174 24.187 -61.746 1.00 9.70 209 GLY D O 1
ATOM 7915 N N . TRP D 1 210 ? -27.603 24.109 -60.110 1.00 7.66 210 TRP D N 1
ATOM 7916 C CA . TRP D 1 210 ? -26.579 24.950 -60.734 1.00 7.45 210 TRP D CA 1
ATOM 7917 C C . TRP D 1 210 ? -25.365 24.180 -61.155 1.00 7.44 210 TRP D C 1
ATOM 7918 O O . TRP D 1 210 ? -24.897 23.295 -60.381 1.00 6.78 210 TRP D O 1
ATOM 7929 N N . PHE D 1 211 ? -24.714 24.617 -62.227 1.00 7.22 211 PHE D N 1
ATOM 7930 C CA . PHE D 1 211 ? -23.299 24.329 -62.452 1.00 7.11 211 PHE D CA 1
ATOM 7931 C C . PHE D 1 211 ? -22.681 25.545 -63.079 1.00 6.97 211 PHE D C 1
ATOM 7932 O O . PHE D 1 211 ? -23.131 26.040 -64.078 1.00 7.19 211 PHE D O 1
ATOM 7940 N N . VAL D 1 212 ? -21.646 26.045 -62.448 1.00 6.49 212 VAL D N 1
ATOM 7941 C CA . VAL D 1 212 ? -21.014 27.317 -62.901 1.00 6.60 212 VAL D CA 1
ATOM 7942 C C . VAL D 1 212 ? -19.519 27.169 -62.938 1.00 6.52 212 VAL D C 1
ATOM 7943 O O . VAL D 1 212 ? -18.976 26.332 -62.171 1.00 6.83 212 VAL D O 1
ATOM 7947 N N . GLY D 1 213 ? -18.851 27.900 -63.797 1.00 6.83 213 GLY D N 1
ATOM 7948 C CA . GLY D 1 213 ? -17.395 27.752 -63.864 1.00 6.98 213 GLY D CA 1
ATOM 7949 C C . GLY D 1 213 ? -16.811 28.516 -65.047 1.00 7.41 213 GLY D C 1
ATOM 7950 O O . GLY D 1 213 ? -17.410 29.398 -65.582 1.00 7.42 213 GLY D O 1
ATOM 7951 N N . TRP D 1 214 ? -15.707 28.045 -65.513 1.00 7.62 214 TRP D N 1
ATOM 7952 C CA . TRP D 1 214 ? -15.030 28.552 -66.701 1.00 8.20 214 TRP D CA 1
ATOM 7953 C C . TRP D 1 214 ? -14.087 27.482 -67.275 1.00 8.30 214 TRP D C 1
ATOM 7954 O O . TRP D 1 214 ? -13.668 26.525 -66.566 1.00 8.18 214 TRP D O 1
ATOM 7965 N N . ILE D 1 215 ? -13.740 27.685 -68.533 1.00 9.10 215 ILE D N 1
ATOM 7966 C CA . ILE D 1 215 ? -12.744 26.849 -69.237 1.00 9.71 215 ILE D CA 1
ATOM 7967 C C . ILE D 1 215 ? -11.678 27.768 -69.833 1.00 10.36 215 ILE D C 1
ATOM 7968 O O . ILE D 1 215 ? -12.009 28.700 -70.570 1.00 10.11 215 ILE D O 1
ATOM 7973 N N . GLU D 1 216 ? -10.428 27.491 -69.503 1.00 11.13 216 GLU D N 1
ATOM 7974 C CA . GLU D 1 216 ? -9.349 28.282 -70.069 1.00 12.50 216 GLU D CA 1
ATOM 7975 C C . GLU D 1 216 ? -8.666 27.442 -71.127 1.00 12.49 216 GLU D C 1
ATOM 7976 O O . GLU D 1 216 ? -8.346 26.293 -70.892 1.00 12.08 216 GLU D O 1
ATOM 7982 N N . THR D 1 217 ? -8.441 28.025 -72.291 1.00 12.90 217 THR D N 1
ATOM 7983 C CA . THR D 1 217 ? -7.709 27.396 -73.371 1.00 13.74 217 THR D CA 1
ATOM 7984 C C . THR D 1 217 ? -6.420 28.246 -73.642 1.00 14.98 217 THR D C 1
ATOM 7985 O O . THR D 1 217 ? -6.133 29.224 -72.961 1.00 15.48 217 THR D O 1
ATOM 7989 N N . SER D 1 218 ? -5.678 27.909 -74.697 1.00 16.36 218 SER D N 1
ATOM 7990 C CA . SER D 1 218 ? -4.428 28.585 -74.925 1.00 18.77 218 SER D CA 1
ATOM 7991 C C . SER D 1 218 ? -4.658 30.074 -75.315 1.00 19.29 218 SER D C 1
ATOM 7992 O O . SER D 1 218 ? -3.812 30.895 -75.071 1.00 20.64 218 SER D O 1
ATOM 7995 N N . ASP D 1 219 ? -5.854 30.375 -75.848 1.00 18.52 219 ASP D N 1
ATOM 7996 C CA A ASP D 1 219 ? -6.319 31.623 -76.491 0.50 18.98 219 ASP D CA 1
ATOM 7997 C CA B ASP D 1 219 ? -6.144 31.763 -76.288 0.50 18.69 219 ASP D CA 1
ATOM 7998 C C . ASP D 1 219 ? -7.453 32.374 -75.777 1.00 17.80 219 ASP D C 1
ATOM 7999 O O . ASP D 1 219 ? -7.799 33.470 -76.143 1.00 18.96 219 ASP D O 1
ATOM 8008 N N . ASN D 1 220 ? -8.159 31.729 -74.836 1.00 15.82 220 ASN D N 1
ATOM 8009 C CA . ASN D 1 220 ? -9.476 32.206 -74.464 1.00 14.57 220 ASN D CA 1
ATOM 8010 C C . ASN D 1 220 ? -9.842 31.688 -73.101 1.00 13.56 220 ASN D C 1
ATOM 8011 O O . ASN D 1 220 ? -9.201 30.785 -72.500 1.00 13.69 220 ASN D O 1
ATOM 8016 N N . ILE D 1 221 ? -10.851 32.292 -72.563 1.00 12.98 221 ILE D N 1
ATOM 8017 C CA . ILE D 1 221 ? -11.501 31.880 -71.332 1.00 12.02 221 ILE D CA 1
ATOM 8018 C C . ILE D 1 221 ? -13.022 31.957 -71.610 1.00 11.30 221 ILE D C 1
ATOM 8019 O O . ILE D 1 221 ? -13.516 33.020 -72.034 1.00 11.52 221 ILE D O 1
ATOM 8024 N N . TYR D 1 222 ? -13.757 30.848 -71.398 1.00 10.39 222 TYR D N 1
ATOM 8025 C CA . TYR D 1 222 ? -15.225 30.780 -71.548 1.00 10.36 222 TYR D CA 1
ATOM 8026 C C . TYR D 1 222 ? -15.805 30.582 -70.139 1.00 9.72 222 TYR D C 1
ATOM 8027 O O . TYR D 1 222 ? -15.535 29.589 -69.515 1.00 10.20 222 TYR D O 1
ATOM 8036 N N . SER D 1 223 ? -16.493 31.603 -69.656 1.00 9.75 223 SER D N 1
ATOM 8037 C CA . SER D 1 223 ? -17.147 31.594 -68.377 1.00 9.35 223 SER D CA 1
ATOM 8038 C C . SER D 1 223 ? -18.551 31.125 -68.597 1.00 8.79 223 SER D C 1
ATOM 8039 O O . SER D 1 223 ? -19.224 31.550 -69.522 1.00 9.61 223 SER D O 1
ATOM 8042 N N . PHE D 1 224 ? -19.112 30.348 -67.694 1.00 8.00 224 PHE D N 1
ATOM 8043 C CA . PHE D 1 224 ? -20.407 29.780 -67.931 1.00 7.87 224 PHE D CA 1
ATOM 8044 C C . PHE D 1 224 ? -21.252 29.638 -66.653 1.00 7.66 224 PHE D C 1
ATOM 8045 O O . PHE D 1 224 ? -20.735 29.440 -65.540 1.00 7.86 224 PHE D O 1
ATOM 8053 N N . ALA D 1 225 ? -22.555 29.531 -66.848 1.00 7.82 225 ALA D N 1
ATOM 8054 C CA . ALA D 1 225 ? -23.491 29.147 -65.791 1.00 7.57 225 ALA D CA 1
ATOM 8055 C C . ALA D 1 225 ? -24.766 28.550 -66.371 1.00 7.87 225 ALA D C 1
ATOM 8056 O O . ALA D 1 225 ? -25.352 29.115 -67.304 1.00 8.45 225 ALA D O 1
ATOM 8058 N N . ILE D 1 226 ? -25.194 27.401 -65.831 1.00 7.78 226 ILE D N 1
ATOM 8059 C CA . ILE D 1 226 ? -26.427 26.762 -66.202 1.00 8.18 226 ILE D CA 1
ATOM 8060 C C . ILE D 1 226 ? -27.220 26.552 -64.909 1.00 7.95 226 ILE D C 1
ATOM 8061 O O . ILE D 1 226 ? -26.650 26.284 -63.842 1.00 7.87 226 ILE D O 1
ATOM 8066 N N . ASN D 1 227 ? -28.483 26.797 -64.994 1.00 8.24 227 ASN D N 1
ATOM 8067 C CA . ASN D 1 227 ? -29.376 26.329 -63.951 1.00 8.44 227 ASN D CA 1
ATOM 8068 C C . ASN D 1 227 ? -30.638 25.721 -64.549 1.00 9.15 227 ASN D C 1
ATOM 8069 O O . ASN D 1 227 ? -31.008 26.069 -65.672 1.00 9.84 227 ASN D O 1
ATOM 8074 N N . LEU D 1 228 ? -31.167 24.734 -63.873 1.00 9.87 228 LEU D N 1
ATOM 8075 C CA . LEU D 1 228 ? -32.283 23.860 -64.371 1.00 11.38 228 LEU D CA 1
ATOM 8076 C C . LEU D 1 228 ? -33.207 23.553 -63.250 1.00 11.25 228 LEU D C 1
ATOM 8077 O O . LEU D 1 228 ? -32.776 23.387 -62.131 1.00 10.53 228 LEU D O 1
ATOM 8082 N N . ASP D 1 229 ? -34.482 23.391 -63.550 1.00 11.80 229 ASP D N 1
ATOM 8083 C CA . ASP D 1 229 ? -35.436 22.909 -62.538 1.00 12.65 229 ASP D CA 1
ATOM 8084 C C . ASP D 1 229 ? -35.178 21.423 -62.400 1.00 12.72 229 ASP D C 1
ATOM 8085 O O . ASP D 1 229 ? -35.330 20.692 -63.371 1.00 13.35 229 ASP D O 1
ATOM 8090 N N . ILE D 1 230 ? -34.736 20.990 -61.217 1.00 13.29 230 ILE D N 1
ATOM 8091 C CA . ILE D 1 230 ? -34.447 19.603 -60.906 1.00 14.55 230 ILE D CA 1
ATOM 8092 C C . ILE D 1 230 ? -35.001 19.301 -59.502 1.00 15.16 230 ILE D C 1
ATOM 8093 O O . ILE D 1 230 ? -34.551 19.868 -58.510 1.00 14.39 230 ILE D O 1
ATOM 8098 N N . SER D 1 231 ? -35.936 18.360 -59.466 1.00 16.97 231 SER D N 1
ATOM 8099 C CA . SER D 1 231 ? -36.348 17.833 -58.176 1.00 19.92 231 SER D CA 1
ATOM 8100 C C . SER D 1 231 ? -35.830 16.458 -57.816 1.00 19.17 231 SER D C 1
ATOM 8101 O O . SER D 1 231 ? -35.942 16.048 -56.653 1.00 21.28 231 SER D O 1
ATOM 8104 N N . ASP D 1 232 ? -35.374 15.704 -58.793 1.00 20.64 232 ASP D N 1
ATOM 8105 C CA . ASP D 1 232 ? -34.860 14.349 -58.588 1.00 20.75 232 ASP D CA 1
ATOM 8106 C C . ASP D 1 232 ? -33.352 14.383 -58.712 1.00 19.65 232 ASP D C 1
ATOM 8107 O O . ASP D 1 232 ? -32.813 14.745 -59.782 1.00 20.78 232 ASP D O 1
ATOM 8112 N N . SER D 1 233 ? -32.649 13.969 -57.648 1.00 21.64 233 SER D N 1
ATOM 8113 C CA . SER D 1 233 ? -31.162 13.845 -57.673 1.00 21.66 233 SER D CA 1
ATOM 8114 C C . SER D 1 233 ? -30.578 13.060 -58.865 1.00 20.63 233 SER D C 1
ATOM 8115 O O . SER D 1 233 ? -29.467 13.353 -59.365 1.00 18.70 233 SER D O 1
ATOM 8118 N N . LYS D 1 234 ? -31.338 12.089 -59.345 1.00 21.46 234 LYS D N 1
ATOM 8119 C CA . LYS D 1 234 ? -30.911 11.316 -60.510 1.00 23.06 234 LYS D CA 1
ATOM 8120 C C . LYS D 1 234 ? -30.690 12.185 -61.771 1.00 20.29 234 LYS D C 1
ATOM 8121 O O . LYS D 1 234 ? -29.908 11.790 -62.676 1.00 18.95 234 LYS D O 1
ATOM 8127 N N . PHE D 1 235 ? -31.320 13.344 -61.851 1.00 18.57 235 PHE D N 1
ATOM 8128 C CA . PHE D 1 235 ? -31.120 14.248 -62.990 1.00 17.12 235 PHE D CA 1
ATOM 8129 C C . PHE D 1 235 ? -30.049 15.327 -62.800 1.00 14.00 235 PHE D C 1
ATOM 8130 O O . PHE D 1 235 ? -29.745 16.098 -63.742 1.00 13.03 235 PHE D O 1
ATOM 8138 N N . LEU D 1 236 ? -29.466 15.374 -61.620 1.00 11.71 236 LEU D N 1
ATOM 8139 C CA . LEU D 1 236 ? -28.440 16.341 -61.421 1.00 10.13 236 LEU D CA 1
ATOM 8140 C C . LEU D 1 236 ? -27.229 16.252 -62.356 1.00 8.96 236 LEU D C 1
ATOM 8141 O O . LEU D 1 236 ? -26.675 17.272 -62.761 1.00 7.84 236 LEU D O 1
ATOM 8146 N N . PRO D 1 237 ? -26.856 15.051 -62.861 1.00 9.25 237 PRO D N 1
ATOM 8147 C CA . PRO D 1 237 ? -25.752 14.975 -63.803 1.00 8.94 237 PRO D CA 1
ATOM 8148 C C . PRO D 1 237 ? -25.952 15.703 -65.131 1.00 8.77 237 PRO D C 1
ATOM 8149 O O . PRO D 1 237 ? -24.967 16.041 -65.802 1.00 7.69 237 PRO D O 1
ATOM 8153 N N . LYS D 1 238 ? -27.226 16.016 -65.432 1.00 9.29 238 LYS D N 1
ATOM 8154 C CA A LYS D 1 238 ? -27.578 16.768 -66.631 0.50 9.74 238 LYS D CA 1
ATOM 8155 C CA B LYS D 1 238 ? -27.548 16.762 -66.641 0.50 9.65 238 LYS D CA 1
ATOM 8156 C C . LYS D 1 238 ? -26.981 18.177 -66.663 1.00 8.86 238 LYS D C 1
ATOM 8157 O O . LYS D 1 238 ? -26.750 18.688 -67.728 1.00 9.08 238 LYS D O 1
ATOM 8168 N N . ARG D 1 239 ? -26.700 18.811 -65.516 1.00 8.64 239 ARG D N 1
ATOM 8169 C CA . ARG D 1 239 ? -26.107 20.164 -65.510 1.00 8.42 239 ARG D CA 1
ATOM 8170 C C . ARG D 1 239 ? -24.790 20.112 -66.300 1.00 8.15 239 ARG D C 1
ATOM 8171 O O . ARG D 1 239 ? -24.542 20.849 -67.246 1.00 8.92 239 ARG D O 1
ATOM 8179 N N . GLU D 1 240 ? -23.872 19.294 -65.863 1.00 7.94 240 GLU D N 1
ATOM 8180 C CA . GLU D 1 240 ? -22.555 19.197 -66.480 1.00 7.79 240 GLU D CA 1
ATOM 8181 C C . GLU D 1 240 ? -22.620 18.551 -67.824 1.00 7.47 240 GLU D C 1
ATOM 8182 O O . GLU D 1 240 ? -21.851 18.941 -68.753 1.00 7.49 240 GLU D O 1
ATOM 8188 N N . GLU D 1 241 ? -23.527 17.603 -68.035 1.00 8.08 241 GLU D N 1
ATOM 8189 C CA . GLU D 1 241 ? -23.637 16.976 -69.346 1.00 8.68 241 GLU D CA 1
ATOM 8190 C C . GLU D 1 241 ? -23.924 18.051 -70.418 1.00 8.14 241 GLU D C 1
ATOM 8191 O O . GLU D 1 241 ? -23.342 18.012 -71.485 1.00 8.01 241 GLU D O 1
ATOM 8197 N N . ILE D 1 242 ? -24.924 18.916 -70.144 1.00 8.26 242 ILE D N 1
ATOM 8198 C CA . ILE D 1 242 ? -25.339 19.951 -71.121 1.00 8.22 242 ILE D CA 1
ATOM 8199 C C . ILE D 1 242 ? -24.175 20.903 -71.400 1.00 7.71 242 ILE D C 1
ATOM 8200 O O . ILE D 1 242 ? -23.892 21.230 -72.545 1.00 7.84 242 ILE D O 1
ATOM 8205 N N . VAL D 1 243 ? -23.472 21.316 -70.337 1.00 7.59 243 VAL D N 1
ATOM 8206 C CA . VAL D 1 243 ? -22.364 22.211 -70.538 1.00 7.76 243 VAL D CA 1
ATOM 8207 C C . VAL D 1 243 ? -21.265 21.543 -71.414 1.00 7.61 243 VAL D C 1
ATOM 8208 O O . VAL D 1 243 ? -20.730 22.173 -72.367 1.00 8.37 243 VAL D O 1
ATOM 8212 N N . ARG D 1 244 ? -20.951 20.300 -71.147 1.00 8.36 244 ARG D N 1
ATOM 8213 C CA . ARG D 1 244 ? -19.997 19.610 -71.925 1.00 8.52 244 ARG D CA 1
ATOM 8214 C C . ARG D 1 244 ? -20.467 19.397 -73.379 1.00 8.99 244 ARG D C 1
ATOM 8215 O O . ARG D 1 244 ? -19.626 19.430 -74.325 1.00 9.74 244 ARG D O 1
ATOM 8223 N N . GLU D 1 245 ? -21.769 19.148 -73.602 1.00 8.81 245 GLU D N 1
ATOM 8224 C CA . GLU D 1 245 ? -22.311 18.938 -74.977 1.00 9.27 245 GLU D CA 1
ATOM 8225 C C . GLU D 1 245 ? -22.032 20.215 -75.794 1.00 9.50 245 GLU D C 1
ATOM 8226 O O . GLU D 1 245 ? -21.563 20.173 -76.915 1.00 10.38 245 GLU D O 1
ATOM 8232 N N . TYR D 1 246 ? -22.332 21.386 -75.192 1.00 9.23 246 TYR D N 1
ATOM 8233 C CA . TYR D 1 246 ? -22.010 22.661 -75.821 1.00 9.74 246 TYR D CA 1
ATOM 8234 C C . TYR D 1 246 ? -20.543 22.874 -76.140 1.00 9.97 246 TYR D C 1
ATOM 8235 O O . TYR D 1 246 ? -20.193 23.146 -77.267 1.00 11.24 246 TYR D O 1
ATOM 8244 N N . PHE D 1 247 ? -19.668 22.648 -75.159 1.00 9.20 247 PHE D N 1
ATOM 8245 C CA . PHE D 1 247 ? -18.258 22.926 -75.388 1.00 9.57 247 PHE D CA 1
ATOM 8246 C C . PHE D 1 247 ? -17.553 21.891 -76.274 1.00 10.68 247 PHE D C 1
ATOM 8247 O O . PHE D 1 247 ? -16.584 22.235 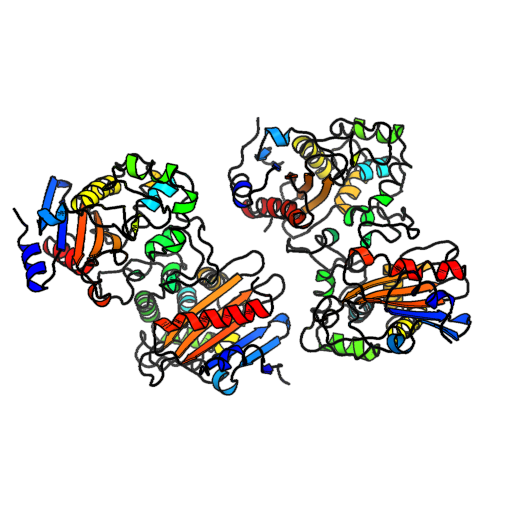-76.929 1.00 13.36 247 PHE D O 1
ATOM 8255 N N . LYS D 1 248 ? -18.030 20.659 -76.340 1.00 10.79 248 LYS D N 1
ATOM 8256 C CA . LYS D 1 248 ? -17.537 19.705 -77.345 1.00 11.40 248 LYS D CA 1
ATOM 8257 C C . LYS D 1 248 ? -18.005 20.218 -78.727 1.00 11.52 248 LYS D C 1
ATOM 8258 O O . LYS D 1 248 ? -17.242 20.116 -79.684 1.00 12.06 248 LYS D O 1
ATOM 8264 N N . ASN D 1 249 ? -19.255 20.692 -78.885 1.00 11.64 249 ASN D N 1
ATOM 8265 C CA . ASN D 1 249 ? -19.733 21.136 -80.197 1.00 12.83 249 ASN D CA 1
ATOM 8266 C C . ASN D 1 249 ? -18.893 22.268 -80.807 1.00 13.02 249 ASN D C 1
ATOM 8267 O O . ASN D 1 249 ? -18.631 22.235 -82.001 1.00 15.27 249 ASN D O 1
ATOM 8272 N N . ILE D 1 250 ? -18.396 23.173 -79.977 1.00 12.57 250 ILE D N 1
ATOM 8273 C CA . ILE D 1 250 ? -17.557 24.278 -80.420 1.00 13.61 250 ILE D CA 1
ATOM 8274 C C . ILE D 1 250 ? -16.078 23.981 -80.307 1.00 13.99 250 ILE D C 1
ATOM 8275 O O . ILE D 1 250 ? -15.200 24.862 -80.447 1.00 14.13 250 ILE D O 1
ATOM 8280 N N . ASN D 1 251 ? -15.795 22.715 -80.068 1.00 13.09 251 ASN D N 1
ATOM 8281 C CA . ASN D 1 251 ? -14.413 22.188 -80.123 1.00 13.51 251 ASN D CA 1
ATOM 8282 C C . ASN D 1 251 ? -13.432 22.840 -79.083 1.00 14.03 251 ASN D C 1
ATOM 8283 O O . ASN D 1 251 ? -12.279 22.979 -79.319 1.00 15.11 251 ASN D O 1
ATOM 8288 N N . VAL D 1 252 ? -14.001 23.223 -77.933 1.00 13.27 252 VAL D N 1
ATOM 8289 C CA . VAL D 1 252 ? -13.233 23.684 -76.795 1.00 13.73 252 VAL D CA 1
ATOM 8290 C C . VAL D 1 252 ? -12.809 22.505 -75.915 1.00 14.58 252 VAL D C 1
ATOM 8291 O O . VAL D 1 252 ? -11.646 22.418 -75.474 1.00 15.00 252 VAL D O 1
ATOM 8295 N N . ILE D 1 253 ? -13.769 21.632 -75.612 1.00 14.69 253 ILE D N 1
ATOM 8296 C CA . ILE D 1 253 ? -13.472 20.351 -74.991 1.00 16.31 253 ILE D CA 1
ATOM 8297 C C . ILE D 1 253 ? -13.134 19.411 -76.106 1.00 18.54 253 ILE D C 1
ATOM 8298 O O . ILE D 1 253 ? -14.000 19.089 -76.951 1.00 20.11 253 ILE D O 1
ATOM 8303 N N . LYS D 1 254 ? -11.840 19.087 -76.184 1.00 21.92 254 LYS D N 1
ATOM 8304 C CA . LYS D 1 254 ? -11.291 18.212 -77.182 1.00 24.07 254 LYS D CA 1
ATOM 8305 C C . LYS D 1 254 ? -9.942 17.686 -76.724 1.00 25.55 254 LYS D C 1
ATOM 8306 O O . LYS D 1 254 ? -9.396 16.828 -77.450 1.00 25.27 254 LYS D O 1
#

Secondary structure (DSSP, 8-state):
---HHHHHHHHHHT--EEEEEEETTTTEEEEE-HHHHT--B--GGG--HHHHHHHHTTSSSSTTS--B---S---SSGGGSS-B-HHHHHHHT-HHHHHHHHHHHHHHHHHHHHHHHT-TT---TT-TTTTTTSSS--B-HHHHHHHHHHHHTT-SSS-HHHHHHHHHHTEEEE-SS-EEEEEEEEE-SS-SS-EEEEEEEEE-SS-EEEEEEEEE--SGGGTTHHHHHHHHHHHHTTS--/---EE-HHHHHHHHHHT--EEEEEEETTTTEEEEE-HHHHT-EE--GGG--HHHHHHHHTTSSSSTTSEEE---S---SSGGGSS-EEHHHHHHHT-HHHHHHHHHHHHHHHHHHHHHHHT-TT---TT-TTTTTTSSS--EEHHHHHHHHHHHHTT-SSS-HHHHHHHHHHTEEEE-SS-EEEEEEEEE-SS-SS-EEEEEEEEE-SS-EEEEEEEEE--SGGGTTHHHHHHHHHHHHTTS--/---EEEE-HHHHHHHHHHT--EEEEEEETTTTEEEEE-HHHHT-EE--GGG--HHHHHHHHTTSSSSTTS--B---S---SSGGGSS-B-HHHHHHHT-HHHHHHHHHHHHHHHHHHHHHHHT-TT---TT-TTTTTTSSS--EEHHHHHHHHHHHHTT-SSS-HHHHHHHHHHTEEEE-SS-EEEEEEEEE-SS-SS-EEEEEEEEE-SS-EEEEEEEEE---GGGTTHHHHHHHHHHHHTTS--/---HHHHHHHHHHT--EEEEEEETTTTEEEEE-HHHHT-EE--GGG--HHHHHHHHTTSSSSTTSEEE---S---SSGGGSS-EEHHHHHHHT-HHHHHHHHHHHHHHHHHHHHHHHT-TT---TT-TTTTTTSSS--EEHHHHHHHHHHHHTT-SSS-HHHHHHHHHHTEEEE-SS-EEEEEEEEE-SS-SS-EEEEEEEEE-SS-EEEEEEEEE--SGGGTTHHHHHHHHHHHHTTS--

Foldseek 3Di:
DADVVLVVLCVVVVWDWKKWKAWPVVRDIHMDDVVQLADWDQQFLLPLQLLQLLCLVCVDVAQQDFQDAADPDDDPDPQLRHTHGNLSCQVVVNLVSSLVSQVVCDDVSQLVSCVLLVAAPSDQPDRSSCPSQADDGIHGFNSLLVSQVCLVVCNRPGDSVSSVRSQVSQFDDDDQFKTWGWHWGWRDHNDDFIKIKIWTWMDGPPIIMTMMMITRDDDPVCNVVRVVSVVVVCVVVPSPD/DLAAADVVLVVVCVVVVFDWKKWKQWVVVRGIYMHDVVQLQDWDQQALLPLLLQQLLCLVPVDVAQQDWQAAADPDDDPDPQLRGTHGNLSCQVVVNLVSSLSSQVVCDDVSQLVSCVQLVAAPSDQPDRSSCPSQADDGIHGFVSLQVSQVCLVVCNRPGDSVSSVRSQVSQFDDDDQFKTWGWGKGWRAHNDDFIKIKIWTWMDGPPIIMTMIMMIRDHDPVCNVVRVVSVVVVCVVVVSPD/DDFAEAADPLLVVVCPVPVFDKKKWKAWPVRRYIYMHPVVQLQDWDQCALLPLLLQLLLCQVPVDVAQQGWQDAADPDDFDDPQLRHTHGNLSCQVVVNLVRSLSSQVVCDDVSLLVSCVLLVAAPSDQPDRSSCPSAQHDGIHGFNSLQVSQVCLVVVNRPGDSVSSVRSQVSQFDDDDQFKTWGWHKGWHDHNDPFIKIKIWTWMDGPPIIMTMIMMTRDDDPVCNVVNVVSVVVVCVVVPSDD/DADVVLVVVCVVVVWDWKKWKQWVVVRDIHMDDVVQLQDWDQQALLPLLLQLLLCQVPVDVAQQDFQAAADPDDDPDPQLRGTHGNLSCQVVVNLVRSLVSQVVCPPVSQLVSCVQLVAAPSDQPDRSSPDRAQDDGIHGFNSLQVSQVCLVVVNGPGDSVSSVRSQVSQFDDDDQFKTWGWHKGWHDHNDPFIKIKIWTWMDGPRIIMTMMMMIRDDDPVCNVVRVVSVVVVCVVVPSPD

B-factor: mean 12.78, std 7.95, range [2.0, 50.94]

Solvent-accessible surface area: 40185 Å² total